Protein 6II6 (pdb70)

Structure (mmCIF, N/CA/C/O backbone):
data_6II6
#
_entry.id   6II6
#
_cell.length_a   53.293
_cell.length_b   117.523
_cell.length_c   186.348
_cell.angle_alpha   90.00
_cell.angle_beta   90.00
_cell.angle_gamma   90.00
#
_symmetry.space_group_name_H-M   'P 21 21 21'
#
loop_
_entity.id
_entity.type
_entity.pdbx_description
1 polymer 'Putative RTX-toxin'
2 polymer 'ADP-ribosylation factor 3'
3 non-polymer "GUANOSINE-5'-TRIPHOSPHATE"
4 non-polymer 'MAGNESIUM ION'
5 water water
#
loop_
_atom_site.group_PDB
_atom_site.id
_atom_site.type_symbol
_atom_site.label_atom_id
_atom_site.label_alt_id
_atom_site.label_comp_id
_atom_site.label_asym_id
_atom_site.label_entity_id
_atom_site.label_seq_id
_atom_site.pdbx_PDB_ins_code
_atom_site.Cartn_x
_atom_site.Cartn_y
_atom_site.Cartn_z
_atom_site.occupancy
_atom_site.B_iso_or_equiv
_atom_site.auth_seq_id
_atom_site.auth_comp_id
_atom_site.auth_asym_id
_atom_site.auth_atom_id
_atom_site.pdbx_PDB_model_num
ATOM 9 N N . GLY A 1 4 ? -9.148 1.301 -53.076 1.00 53.78 3219 GLY A N 1
ATOM 10 C CA . GLY A 1 4 ? -9.634 1.282 -54.463 1.00 45.83 3219 GLY A CA 1
ATOM 11 C C . GLY A 1 4 ? -8.549 0.894 -55.459 1.00 40.35 3219 GLY A C 1
ATOM 12 O O . GLY A 1 4 ? -8.770 0.025 -56.301 1.00 33.35 3219 GLY A O 1
ATOM 13 N N . LEU A 1 5 ? -7.368 1.499 -55.317 1.00 40.04 3220 LEU A N 1
ATOM 14 C CA . LEU A 1 5 ? -6.213 1.197 -56.178 1.00 41.35 3220 LEU A CA 1
ATOM 15 C C . LEU A 1 5 ? -5.820 -0.261 -56.133 1.00 38.52 3220 LEU A C 1
ATOM 16 O O . LEU A 1 5 ? -5.684 -0.880 -57.184 1.00 30.69 3220 LEU A O 1
ATOM 21 N N . GLU A 1 6 ? -5.706 -0.836 -54.936 1.00 38.94 3221 GLU A N 1
ATOM 22 C CA . GLU A 1 6 ? -5.313 -2.237 -54.822 1.00 44.16 3221 GLU A CA 1
ATOM 23 C C . GLU A 1 6 ? -6.344 -3.142 -55.490 1.00 41.46 3221 GLU A C 1
ATOM 24 O O . GLU A 1 6 ? -5.991 -4.088 -56.187 1.00 41.36 3221 GLU A O 1
ATOM 30 N N . LYS A 1 7 ? -7.622 -2.858 -55.272 1.00 37.45 3222 LYS A N 1
ATOM 31 C CA . LYS A 1 7 ? -8.679 -3.636 -55.929 1.00 38.59 3222 LYS A CA 1
ATOM 32 C C . LYS A 1 7 ? -8.634 -3.476 -57.443 1.00 31.67 3222 LYS A C 1
ATOM 33 O O . LYS A 1 7 ? -8.807 -4.442 -58.184 1.00 30.68 3222 LYS A O 1
ATOM 39 N N . ASP A 1 8 ? -8.469 -2.249 -57.903 1.00 27.72 3223 ASP A N 1
ATOM 40 C CA . ASP A 1 8 ? -8.449 -2.001 -59.348 1.00 31.12 3223 ASP A CA 1
ATOM 41 C C . ASP A 1 8 ? -7.221 -2.597 -60.022 1.00 31.19 3223 ASP A C 1
ATOM 42 O O . ASP A 1 8 ? -7.318 -3.158 -61.120 1.00 29.52 3223 ASP A O 1
ATOM 47 N N . PHE A 1 9 ? -6.085 -2.523 -59.327 1.00 29.26 3224 PHE A N 1
ATOM 48 C CA . PHE A 1 9 ? -4.832 -3.030 -59.865 1.00 33.94 3224 PHE A CA 1
ATOM 49 C C . PHE A 1 9 ? -4.814 -4.553 -59.912 1.00 33.13 3224 PHE A C 1
ATOM 50 O O . PHE A 1 9 ? -4.228 -5.132 -60.813 1.00 37.65 3224 PHE A O 1
ATOM 58 N N . LYS A 1 10 ? -5.587 -5.177 -59.033 1.00 34.53 3225 LYS A N 1
ATOM 59 C CA . LYS A 1 10 ? -5.787 -6.617 -59.037 1.00 34.44 3225 LYS A CA 1
ATOM 60 C C . LYS A 1 10 ? -6.802 -7.118 -60.081 1.00 37.70 3225 LYS A C 1
ATOM 61 O O . LYS A 1 10 ? -6.695 -8.247 -60.571 1.00 38.28 3225 LYS A O 1
ATOM 67 N N . ARG A 1 11 ? -7.834 -6.319 -60.333 1.00 31.84 3226 ARG A N 1
ATOM 68 C CA . ARG A 1 11 ? -8.781 -6.561 -61.424 1.00 34.63 3226 ARG A CA 1
ATOM 69 C C . ARG A 1 11 ? -8.023 -6.534 -62.765 1.00 30.95 3226 ARG A C 1
ATOM 70 O O . ARG A 1 11 ? -8.088 -7.474 -63.588 1.00 27.53 3226 ARG A O 1
ATOM 78 N N . TYR A 1 12 ? -7.250 -5.469 -62.935 1.00 27.64 3227 TYR A N 1
ATOM 79 C CA . TYR A 1 12 ? -6.379 -5.315 -64.082 1.00 27.88 3227 TYR A CA 1
ATOM 80 C C . TYR A 1 12 ? -5.457 -6.511 -64.234 1.00 27.88 3227 TYR A C 1
ATOM 81 O O . TYR A 1 12 ? -5.353 -7.072 -65.327 1.00 27.40 3227 TYR A O 1
ATOM 90 N N . GLY A 1 13 ? -4.812 -6.917 -63.149 1.00 29.21 3228 GLY A N 1
ATOM 91 C CA . GLY A 1 13 ? -3.897 -8.052 -63.188 1.00 32.56 3228 GLY A CA 1
ATOM 92 C C . GLY A 1 13 ? -4.568 -9.353 -63.607 1.00 34.93 3228 GLY A C 1
ATOM 93 O O . GLY A 1 13 ? -4.038 -10.087 -64.438 1.00 40.91 3228 GLY A O 1
ATOM 94 N N . ASP A 1 14 ? -5.756 -9.617 -63.075 1.00 36.21 3229 ASP A N 1
ATOM 95 C CA . ASP A 1 14 ? -6.520 -10.812 -63.471 1.00 39.94 3229 ASP A CA 1
ATOM 96 C C . ASP A 1 14 ? -6.824 -10.830 -64.957 1.00 36.80 3229 ASP A C 1
ATOM 97 O O . ASP A 1 14 ? -6.870 -11.888 -65.561 1.00 32.33 3229 ASP A O 1
ATOM 102 N N . ALA A 1 15 ? -7.080 -9.653 -65.526 1.00 39.22 3230 ALA A N 1
ATOM 103 C CA . ALA A 1 15 ? -7.451 -9.544 -66.923 1.00 39.03 3230 ALA A CA 1
ATOM 104 C C . ALA A 1 15 ? -6.265 -9.759 -67.883 1.00 42.11 3230 ALA A C 1
ATOM 105 O O . ALA A 1 15 ? -6.483 -10.032 -69.056 1.00 48.66 3230 ALA A O 1
ATOM 107 N N . LEU A 1 16 ? -5.030 -9.676 -67.378 1.00 43.25 3231 LEU A N 1
ATOM 108 C CA . LEU A 1 16 ? -3.824 -10.068 -68.142 1.00 43.88 3231 LEU A CA 1
ATOM 109 C C . LEU A 1 16 ? -3.455 -11.550 -68.127 1.00 51.94 3231 LEU A C 1
ATOM 110 O O . LEU A 1 16 ? -2.716 -11.992 -69.001 1.00 62.53 3231 LEU A O 1
ATOM 115 N N . LYS A 1 17 ? -3.835 -12.286 -67.084 1.00 60.50 3232 LYS A N 1
ATOM 116 C CA . LYS A 1 17 ? -3.626 -13.753 -67.051 1.00 64.03 3232 LYS A CA 1
ATOM 117 C C . LYS A 1 17 ? -5.056 -14.265 -66.972 1.00 59.00 3232 LYS A C 1
ATOM 118 O O . LYS A 1 17 ? -5.619 -14.379 -65.887 1.00 57.36 3232 LYS A O 1
ATOM 124 N N . PRO A 1 18 ? -5.658 -14.555 -68.137 1.00 60.66 3233 PRO A N 1
ATOM 125 C CA . PRO A 1 18 ? -7.070 -14.873 -68.169 1.00 66.06 3233 PRO A CA 1
ATOM 126 C C . PRO A 1 18 ? -7.332 -16.392 -68.248 1.00 65.36 3233 PRO A C 1
ATOM 127 O O . PRO A 1 18 ? -6.408 -17.163 -68.510 1.00 59.93 3233 PRO A O 1
ATOM 131 N N . ASP A 1 19 ? -8.598 -16.792 -68.099 1.00 78.72 3234 ASP A N 1
ATOM 132 C CA . ASP A 1 19 ? -8.981 -18.215 -67.927 1.00 81.07 3234 ASP A CA 1
ATOM 133 C C . ASP A 1 19 ? -9.038 -19.023 -69.233 1.00 77.72 3234 ASP A C 1
ATOM 134 O O . ASP A 1 19 ? -9.323 -20.220 -69.205 1.00 64.37 3234 ASP A O 1
ATOM 139 N N . THR A 1 20 ? -8.737 -18.376 -70.364 1.00 87.52 3235 THR A N 1
ATOM 140 C CA . THR A 1 20 ? -8.572 -19.052 -71.667 1.00 86.51 3235 THR A CA 1
ATOM 141 C C . THR A 1 20 ? -7.239 -19.850 -71.827 1.00 89.61 3235 THR A C 1
ATOM 142 O O . THR A 1 20 ? -6.958 -20.383 -72.909 1.00 91.72 3235 THR A O 1
ATOM 146 N N . SER A 1 21 ? -6.433 -19.929 -70.764 1.00 81.58 3236 SER A N 1
ATOM 147 C CA . SER A 1 21 ? -5.223 -20.760 -70.739 1.00 79.73 3236 SER A CA 1
ATOM 148 C C . SER A 1 21 ? -4.768 -20.963 -69.299 1.00 77.37 3236 SER A C 1
ATOM 149 O O . SER A 1 21 ? -3.657 -20.576 -68.924 1.00 76.13 3236 SER A O 1
ATOM 152 N N . VAL A 1 22 ? -5.615 -21.602 -68.505 1.00 85.26 3237 VAL A N 1
ATOM 153 C CA . VAL A 1 22 ? -5.535 -21.487 -67.051 1.00 100.49 3237 VAL A CA 1
ATOM 154 C C . VAL A 1 22 ? -4.111 -21.674 -66.443 1.00 101.16 3237 VAL A C 1
ATOM 155 O O . VAL A 1 22 ? -3.678 -20.817 -65.659 1.00 98.77 3237 VAL A O 1
ATOM 159 N N . PRO A 1 23 ? -3.449 -22.733 -66.833 1.00 91.11 3238 PRO A N 1
ATOM 160 C CA . PRO A 1 23 ? -2.167 -23.124 -66.263 1.00 88.87 3238 PRO A CA 1
ATOM 161 C C . PRO A 1 23 ? -1.077 -22.071 -66.261 1.00 84.20 3238 PRO A C 1
ATOM 162 O O . PRO A 1 23 ? -0.811 -21.490 -67.297 1.00 75.40 3238 PRO A O 1
ATOM 166 N N . GLY A 1 24 ? -0.402 -21.879 -65.124 1.00 75.38 3239 GLY A N 1
ATOM 167 C CA . GLY A 1 24 ? 0.675 -20.907 -65.080 1.00 70.02 3239 GLY A CA 1
ATOM 168 C C . GLY A 1 24 ? 1.853 -21.609 -65.736 1.00 73.53 3239 GLY A C 1
ATOM 169 O O . GLY A 1 24 ? 2.944 -21.707 -65.190 1.00 64.31 3239 GLY A O 1
ATOM 170 N N . LYS A 1 25 ? 1.556 -22.114 -66.937 1.00 73.35 3240 LYS A N 1
ATOM 171 C CA . LYS A 1 25 ? 2.447 -22.830 -67.834 1.00 66.63 3240 LYS A CA 1
ATOM 172 C C . LYS A 1 25 ? 2.370 -22.355 -69.285 1.00 52.28 3240 LYS A C 1
ATOM 173 O O . LYS A 1 25 ? 3.294 -22.538 -70.033 1.00 54.40 3240 LYS A O 1
ATOM 179 N N . SER A 1 26 ? 1.247 -21.774 -69.672 1.00 49.34 3241 SER A N 1
ATOM 180 C CA . SER A 1 26 ? 1.059 -21.104 -70.969 1.00 50.71 3241 SER A CA 1
ATOM 181 C C . SER A 1 26 ? 1.840 -19.775 -71.034 1.00 52.01 3241 SER A C 1
ATOM 182 O O . SER A 1 26 ? 2.037 -19.110 -70.008 1.00 49.59 3241 SER A O 1
ATOM 185 N N . LYS A 1 27 ? 2.241 -19.388 -72.243 1.00 52.56 3242 LYS A N 1
ATOM 186 C CA . LYS A 1 27 ? 2.966 -18.126 -72.485 1.00 52.04 3242 LYS A CA 1
ATOM 187 C C . LYS A 1 27 ? 2.195 -16.932 -71.919 1.00 47.11 3242 LYS A C 1
ATOM 188 O O . LYS A 1 27 ? 1.029 -16.717 -72.248 1.00 51.35 3242 LYS A O 1
ATOM 194 N N . ASP A 1 28 ? 2.846 -16.150 -71.076 1.00 38.96 3243 ASP A N 1
ATOM 195 C CA . ASP A 1 28 ? 2.201 -14.972 -70.555 1.00 34.74 3243 ASP A CA 1
ATOM 196 C C . ASP A 1 28 ? 2.207 -13.843 -71.616 1.00 29.16 3243 ASP A C 1
ATOM 197 O O . ASP A 1 28 ? 3.134 -13.716 -72.420 1.00 25.48 3243 ASP A O 1
ATOM 202 N N . ILE A 1 29 ? 1.104 -13.119 -71.705 1.00 25.76 3244 ILE A N 1
ATOM 203 C CA . ILE A 1 29 ? 0.917 -12.127 -72.776 1.00 28.60 3244 ILE A CA 1
ATOM 204 C C . ILE A 1 29 ? 1.966 -10.993 -72.751 1.00 25.80 3244 ILE A C 1
ATOM 205 O O . ILE A 1 29 ? 2.272 -10.405 -73.791 1.00 23.34 3244 ILE A O 1
ATOM 210 N N . ARG A 1 30 ? 2.538 -10.742 -71.572 1.00 25.81 3245 ARG A N 1
ATOM 211 C CA . ARG A 1 30 ? 3.550 -9.707 -71.373 1.00 27.00 3245 ARG A CA 1
ATOM 212 C C . ARG A 1 30 ? 4.873 -10.053 -72.052 1.00 28.30 3245 ARG A C 1
ATOM 213 O O . ARG A 1 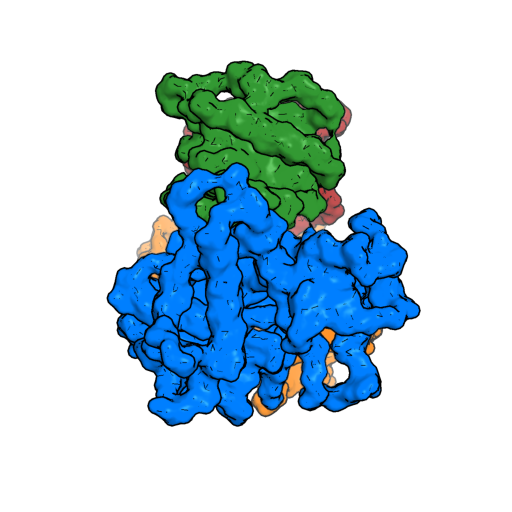30 ? 5.731 -9.199 -72.234 1.00 30.51 3245 ARG A O 1
ATOM 221 N N . THR A 1 31 ? 5.045 -11.299 -72.437 1.00 25.52 3246 THR A N 1
ATOM 222 C CA . THR A 1 31 ? 6.228 -11.687 -73.180 1.00 28.08 3246 THR A CA 1
ATOM 223 C C . THR A 1 31 ? 6.034 -11.530 -74.679 1.00 25.82 3246 THR A C 1
ATOM 224 O O . THR A 1 31 ? 6.986 -11.611 -75.428 1.00 28.05 3246 THR A O 1
ATOM 228 N N . THR A 1 32 ? 4.817 -11.319 -75.142 1.00 23.68 3247 THR A N 1
ATOM 229 C CA . THR A 1 32 ? 4.594 -11.395 -76.567 1.00 23.44 3247 THR A CA 1
ATOM 230 C C . THR A 1 32 ? 4.972 -10.126 -77.271 1.00 28.46 3247 THR A C 1
ATOM 231 O O . THR A 1 32 ? 4.856 -9.025 -76.722 1.00 26.80 3247 THR A O 1
ATOM 235 N N . LYS A 1 33 ? 5.419 -10.277 -78.508 1.00 27.15 3248 LYS A N 1
ATOM 236 C CA . LYS A 1 33 ? 5.893 -9.166 -79.271 1.00 28.48 3248 LYS A CA 1
ATOM 237 C C . LYS A 1 33 ? 4.780 -8.113 -79.441 1.00 23.88 3248 LYS A C 1
ATOM 238 O O . LYS A 1 33 ? 5.041 -6.925 -79.330 1.00 20.48 3248 LYS A O 1
ATOM 244 N N . ASP A 1 34 ? 3.543 -8.537 -79.645 1.00 22.50 3249 ASP A N 1
ATOM 245 C CA . ASP A 1 34 ? 2.461 -7.579 -79.839 1.00 22.81 3249 ASP A CA 1
ATOM 246 C C . ASP A 1 34 ? 2.177 -6.665 -78.635 1.00 19.01 3249 ASP A C 1
ATOM 247 O O . ASP A 1 34 ? 1.955 -5.469 -78.787 1.00 18.08 3249 ASP A O 1
ATOM 252 N N . PHE A 1 35 ? 2.119 -7.265 -77.456 1.00 19.66 3250 PHE A N 1
ATOM 253 C CA . PHE A 1 35 ? 1.889 -6.533 -76.215 1.00 17.06 3250 PHE A CA 1
ATOM 254 C C . PHE A 1 35 ? 3.015 -5.557 -75.983 1.00 15.49 3250 PHE A C 1
ATOM 255 O O . PHE A 1 35 ? 2.789 -4.395 -75.640 1.00 16.87 3250 PHE A O 1
ATOM 263 N N . LEU A 1 36 ? 4.237 -6.049 -76.135 1.00 15.95 3251 LEU A N 1
ATOM 264 C CA . LEU A 1 36 ? 5.425 -5.254 -75.969 1.00 18.10 3251 LEU A CA 1
ATOM 265 C C . LEU A 1 36 ? 5.538 -4.101 -76.962 1.00 18.43 3251 LEU A C 1
ATOM 266 O O . LEU A 1 36 ? 5.908 -3.034 -76.543 1.00 18.08 3251 LEU A O 1
ATOM 271 N N . ASN A 1 37 ? 5.115 -4.279 -78.221 1.00 18.56 3252 ASN A N 1
ATOM 272 C CA . ASN A 1 37 ? 4.958 -3.129 -79.159 1.00 20.49 3252 ASN A CA 1
ATOM 273 C C . ASN A 1 37 ? 3.901 -2.127 -78.678 1.00 19.20 3252 ASN A C 1
ATOM 274 O O . ASN A 1 37 ? 3.976 -0.916 -78.974 1.00 18.45 3252 ASN A O 1
ATOM 279 N N . GLY A 1 38 ? 2.894 -2.636 -77.975 1.00 16.24 3253 GLY A N 1
ATOM 280 C CA . GLY A 1 38 ? 1.806 -1.786 -77.498 1.00 16.19 3253 GLY A CA 1
ATOM 281 C C . GLY A 1 38 ? 2.214 -0.903 -76.345 1.00 14.78 3253 GLY A C 1
ATOM 282 O O . GLY A 1 38 ? 1.753 0.226 -76.216 1.00 14.08 3253 GLY A O 1
ATOM 283 N N . TYR A 1 39 ? 3.114 -1.427 -75.526 1.00 15.00 3254 TYR A N 1
ATOM 284 C CA . TYR A 1 39 ? 3.375 -0.889 -74.219 1.00 14.10 3254 TYR A CA 1
ATOM 285 C C . TYR A 1 39 ? 4.322 0.263 -74.381 1.00 14.74 3254 TYR A C 1
ATOM 286 O O . TYR A 1 39 ? 5.525 0.077 -74.471 1.00 16.10 3254 TYR A O 1
ATOM 295 N N . LYS A 1 40 ? 3.763 1.466 -74.504 1.00 14.79 3255 LYS A N 1
ATOM 296 C CA . LYS A 1 40 ? 4.551 2.663 -74.578 1.00 15.53 3255 LYS A CA 1
ATOM 297 C C . LYS A 1 40 ? 3.646 3.875 -74.411 1.00 15.06 3255 LYS A C 1
ATOM 298 O O . LYS A 1 40 ? 2.410 3.796 -74.590 1.00 14.37 3255 LYS A O 1
ATOM 304 N N . ASN A 1 41 ? 4.267 4.990 -74.080 1.00 14.34 3256 ASN A N 1
ATOM 305 C CA . ASN A 1 41 ? 3.566 6.264 -73.930 1.00 17.07 3256 ASN A CA 1
ATOM 306 C C . ASN A 1 41 ? 2.932 6.738 -75.228 1.00 18.73 3256 ASN A C 1
ATOM 307 O O . ASN A 1 41 ? 3.342 6.336 -76.318 1.00 17.46 3256 ASN A O 1
ATOM 312 N N . ASP A 1 42 ? 1.829 7.479 -75.083 1.00 20.58 3257 ASP A N 1
ATOM 313 C CA . ASP A 1 42 ? 1.208 8.187 -76.182 1.00 23.25 3257 ASP A CA 1
ATOM 314 C C . ASP A 1 42 ? 0.750 7.271 -77.279 1.00 19.90 3257 ASP A C 1
ATOM 315 O O . ASP A 1 42 ? 0.716 7.653 -78.452 1.00 21.79 3257 ASP A O 1
ATOM 320 N N . HIS A 1 43 ? 0.360 6.069 -76.900 1.00 18.62 3258 HIS A N 1
ATOM 321 C CA . HIS A 1 43 ? -0.021 5.035 -77.874 1.00 17.30 3258 HIS A CA 1
ATOM 322 C C . HIS A 1 43 ? -1.502 4.643 -77.763 1.00 16.90 3258 HIS A C 1
ATOM 323 O O . HIS A 1 43 ? -2.103 4.301 -78.760 1.00 14.89 3258 HIS A O 1
ATOM 330 N N . ALA A 1 44 ? -2.053 4.603 -76.558 1.00 16.16 3259 ALA A N 1
ATOM 331 C CA . ALA A 1 44 ? -3.466 4.318 -76.367 1.00 16.74 3259 ALA A CA 1
ATOM 332 C C . ALA A 1 44 ? -4.340 5.359 -77.096 1.00 18.03 3259 ALA A C 1
ATOM 333 O O . ALA A 1 44 ? -5.339 4.998 -77.699 1.00 16.63 3259 ALA A O 1
ATOM 335 N N . LYS A 1 45 ? -3.933 6.620 -77.117 1.00 19.77 3260 LYS A N 1
ATOM 336 C CA . LYS A 1 45 ? -4.735 7.630 -77.793 1.00 21.95 3260 LYS A CA 1
ATOM 337 C C . LYS A 1 45 ? -4.799 7.393 -79.305 1.00 23.17 3260 LYS A C 1
ATOM 338 O O . LYS A 1 45 ? -5.649 7.952 -79.957 1.00 21.68 3260 LYS A O 1
ATOM 344 N N . GLU A 1 46 ? -3.842 6.646 -79.862 1.00 21.31 3261 GLU A N 1
ATOM 345 C CA . GLU A 1 46 ? -3.829 6.333 -81.306 1.00 20.37 3261 GLU A CA 1
ATOM 346 C C . GLU A 1 46 ? -4.595 5.069 -81.656 1.00 18.90 3261 GLU A C 1
ATOM 347 O O . GLU A 1 46 ? -5.066 4.945 -82.791 1.00 17.44 3261 GLU A O 1
ATOM 353 N N . ILE A 1 47 ? -4.661 4.102 -80.736 1.00 14.24 3262 ILE A N 1
ATOM 354 C CA . ILE A 1 47 ? -5.192 2.785 -81.108 1.00 15.51 3262 ILE A CA 1
ATOM 355 C C . ILE A 1 47 ? -6.340 2.204 -80.276 1.00 17.97 3262 ILE A C 1
ATOM 356 O O . ILE A 1 47 ? -6.780 1.089 -80.530 1.00 20.78 3262 ILE A O 1
ATOM 361 N N . VAL A 1 48 ? -6.779 2.900 -79.234 1.00 20.69 3263 VAL A N 1
ATOM 362 C CA . VAL A 1 48 ? -7.773 2.338 -78.310 1.00 20.54 3263 VAL A CA 1
ATOM 363 C C . VAL A 1 48 ? -8.976 3.245 -78.280 1.00 21.47 3263 VAL A C 1
ATOM 364 O O . VAL A 1 48 ? -8.915 4.322 -77.702 1.00 20.39 3263 VAL A O 1
ATOM 368 N N . ASP A 1 49 ? -10.041 2.810 -78.939 1.00 25.17 3264 ASP A N 1
ATOM 369 C CA . ASP A 1 49 ? -11.345 3.486 -78.918 1.00 29.28 3264 ASP A CA 1
ATOM 370 C C . ASP A 1 49 ? -11.873 3.690 -77.521 1.00 26.96 3264 ASP A C 1
ATOM 371 O O . ASP A 1 49 ? -11.985 2.755 -76.723 1.00 27.25 3264 ASP A O 1
ATOM 376 N N . GLY A 1 50 ? -12.230 4.921 -77.231 1.00 27.75 3265 GLY A N 1
ATOM 377 C CA . GLY A 1 50 ? -12.813 5.252 -75.945 1.00 30.59 3265 GLY A CA 1
ATOM 378 C C . GLY A 1 50 ? -11.789 5.712 -74.935 1.00 28.17 3265 GLY A C 1
ATOM 379 O O . GLY A 1 50 ? -12.163 6.243 -73.896 1.00 27.48 3265 GLY A O 1
ATOM 380 N N . PHE A 1 51 ? -10.499 5.554 -75.246 1.00 26.64 3266 PHE A N 1
ATOM 381 C CA . PHE A 1 51 ? -9.457 6.088 -74.366 1.00 27.84 3266 PHE A CA 1
ATOM 382 C C . PHE A 1 51 ? -9.463 7.601 -74.329 1.00 29.00 3266 PHE A C 1
ATOM 383 O O . PHE A 1 51 ? -9.555 8.238 -75.363 1.00 30.38 3266 PHE A O 1
ATOM 391 N N . ARG A 1 52 ? -9.309 8.155 -73.125 1.00 27.10 3267 ARG A N 1
ATOM 392 C CA . ARG A 1 52 ? -9.089 9.583 -72.928 1.00 28.48 3267 ARG A CA 1
ATOM 393 C C . ARG A 1 52 ? -8.008 9.758 -71.870 1.00 26.74 3267 ARG A C 1
ATOM 394 O O . ARG A 1 52 ? -8.020 9.059 -70.855 1.00 25.21 3267 ARG A O 1
ATOM 402 N N . SER A 1 53 ? -7.136 10.741 -72.049 1.00 26.52 3268 SER A N 1
ATOM 403 C CA . SER A 1 53 ? -5.963 10.855 -71.198 1.00 29.03 3268 SER A CA 1
ATOM 404 C C . SER A 1 53 ? -6.287 11.390 -69.811 1.00 29.93 3268 SER A C 1
ATOM 405 O O . SER A 1 53 ? -5.480 11.273 -68.913 1.00 27.27 3268 SER A O 1
ATOM 408 N N . ASP A 1 54 ? -7.457 11.993 -69.647 1.00 31.83 3269 ASP A N 1
ATOM 409 C CA . ASP A 1 54 ? -7.897 12.465 -68.340 1.00 32.44 3269 ASP A CA 1
ATOM 410 C C . ASP A 1 54 ? -8.543 11.365 -67.491 1.00 29.79 3269 ASP A C 1
ATOM 411 O O . ASP A 1 54 ? -8.969 11.624 -66.393 1.00 28.91 3269 ASP A O 1
ATOM 424 N N . SER A 1 56 ? -9.164 8.387 -64.931 1.00 30.35 3271 SER A N 1
ATOM 425 C CA . SER A 1 56 ? -8.584 7.812 -63.724 1.00 28.38 3271 SER A CA 1
ATOM 426 C C . SER A 1 56 ? -8.121 6.383 -63.967 1.00 25.50 3271 SER A C 1
ATOM 427 O O . SER A 1 56 ? -8.504 5.724 -64.941 1.00 26.61 3271 SER A O 1
ATOM 430 N N . ILE A 1 57 ? -7.421 5.849 -62.986 1.00 22.42 3272 ILE A N 1
ATOM 431 C CA . ILE A 1 57 ? -7.006 4.463 -63.027 1.00 21.86 3272 ILE A CA 1
ATOM 432 C C . ILE A 1 57 ? -8.207 3.568 -63.183 1.00 21.45 3272 ILE A C 1
ATOM 433 O O . ILE A 1 57 ? -8.256 2.729 -64.084 1.00 20.34 3272 ILE A O 1
ATOM 438 N N . LYS A 1 58 ? -9.182 3.752 -62.292 1.00 22.13 3273 LYS A N 1
ATOM 439 C CA . LYS A 1 58 ? -10.416 2.945 -62.299 1.00 22.13 3273 LYS A CA 1
ATOM 440 C C . LYS A 1 58 ? -11.137 2.983 -63.665 1.00 20.54 3273 LYS A C 1
ATOM 441 O O . LYS A 1 58 ? -11.606 1.967 -64.154 1.00 21.10 3273 LYS A O 1
ATOM 447 N N . GLN A 1 59 ? -11.264 4.158 -64.258 1.00 20.24 3274 GLN A N 1
ATOM 448 C CA . GLN A 1 59 ? -11.838 4.261 -65.591 1.00 23.98 3274 GLN A CA 1
ATOM 449 C C . GLN A 1 59 ? -11.018 3.507 -66.660 1.00 24.28 3274 GLN A C 1
ATOM 450 O O . GLN A 1 59 ? -11.576 2.853 -67.548 1.00 21.32 3274 GLN A O 1
ATOM 456 N N . LEU A 1 60 ? -9.692 3.592 -66.566 1.00 23.08 3275 LEU A N 1
ATOM 457 C CA . LEU A 1 60 ? -8.825 2.844 -67.479 1.00 21.87 3275 LEU A CA 1
ATOM 458 C C . LEU A 1 60 ? -8.977 1.354 -67.310 1.00 20.35 3275 LEU A C 1
ATOM 459 O O . LEU A 1 60 ? -9.081 0.629 -68.313 1.00 17.15 3275 LEU A O 1
ATOM 464 N N . VAL A 1 61 ? -9.042 0.898 -66.054 1.00 20.91 3276 VAL A N 1
ATOM 465 C CA . VAL A 1 61 ? -9.237 -0.530 -65.779 1.00 21.71 3276 VAL A CA 1
ATOM 466 C C . VAL A 1 61 ? -10.651 -0.973 -66.224 1.00 25.26 3276 VAL A C 1
ATOM 467 O O . VAL A 1 61 ? -10.834 -2.100 -66.703 1.00 23.49 3276 VAL A O 1
ATOM 471 N N . ASP A 1 62 ? -11.644 -0.088 -66.085 1.00 26.08 3277 ASP A N 1
ATOM 472 C CA . ASP A 1 62 ? -12.989 -0.387 -66.624 1.00 26.95 3277 ASP A CA 1
ATOM 473 C C . ASP A 1 62 ? -12.883 -0.576 -68.154 1.00 26.49 3277 ASP A C 1
ATOM 474 O O . ASP A 1 62 ? -13.355 -1.588 -68.710 1.00 24.14 3277 ASP A O 1
ATOM 479 N N . LEU A 1 63 ? -12.248 0.394 -68.815 1.00 23.36 3278 LEU A N 1
ATOM 480 C CA . LEU A 1 63 ? -12.033 0.321 -70.263 1.00 24.99 3278 LEU A CA 1
ATOM 481 C C . LEU A 1 63 ? -11.344 -0.968 -70.651 1.00 22.59 3278 LEU A C 1
ATOM 482 O O . LEU A 1 63 ? -11.761 -1.639 -71.611 1.00 22.97 3278 LEU A O 1
ATOM 487 N N . PHE A 1 64 ? -10.298 -1.329 -69.912 1.00 21.20 3279 PHE A N 1
ATOM 488 C CA . PHE A 1 64 ? -9.583 -2.568 -70.166 1.00 22.80 3279 PHE A CA 1
ATOM 489 C C . PHE A 1 64 ? -10.512 -3.784 -70.091 1.00 25.84 3279 PHE A C 1
ATOM 490 O O . PHE A 1 64 ? -10.520 -4.597 -70.995 1.00 25.72 3279 PHE A O 1
ATOM 498 N N . VAL A 1 65 ? -11.223 -3.954 -68.977 1.00 25.10 3280 VAL A N 1
ATOM 499 C CA . VAL A 1 65 ? -11.921 -5.221 -68.733 1.00 28.88 3280 VAL A CA 1
ATOM 500 C C . VAL A 1 65 ? -13.232 -5.334 -69.487 1.00 25.45 3280 VAL A C 1
ATOM 501 O O . VAL A 1 65 ? -13.673 -6.410 -69.717 1.00 29.09 3280 VAL A O 1
ATOM 505 N N . LYS A 1 66 ? -13.835 -4.217 -69.870 1.00 29.50 3281 LYS A N 1
ATOM 506 C CA . LYS A 1 66 ? -15.116 -4.230 -70.580 1.00 30.14 3281 LYS A CA 1
ATOM 507 C C . LYS A 1 66 ? -14.950 -4.503 -72.073 1.00 36.26 3281 LYS A C 1
ATOM 508 O O . LYS A 1 66 ? -15.914 -4.871 -72.742 1.00 31.73 3281 LYS A O 1
ATOM 514 N N . GLY A 1 67 ? -13.734 -4.320 -72.600 1.00 34.06 3282 GLY A N 1
ATOM 515 C CA . GLY A 1 67 ? -13.538 -4.234 -74.047 1.00 30.33 3282 GLY A CA 1
ATOM 516 C C . GLY A 1 67 ? -13.171 -5.539 -74.706 1.00 29.39 3282 GLY A C 1
ATOM 517 O O . GLY A 1 67 ? -12.919 -6.533 -74.048 1.00 28.77 3282 GLY A O 1
ATOM 518 N N . SER A 1 68 ? -13.036 -5.493 -76.022 1.00 30.94 3283 SER A N 1
ATOM 519 C CA . SER A 1 68 ? -12.485 -6.601 -76.782 1.00 34.67 3283 SER A CA 1
ATOM 520 C C . SER A 1 68 ? -11.183 -6.142 -77.469 1.00 30.40 3283 SER A C 1
ATOM 521 O O . SER A 1 68 ? -11.229 -5.426 -78.473 1.00 25.28 3283 SER A O 1
ATOM 524 N N . TRP A 1 69 ? -10.028 -6.492 -76.893 1.00 27.59 3284 TRP A N 1
ATOM 525 C CA . TRP A 1 69 ? -8.761 -5.830 -77.269 1.00 25.20 3284 TRP A CA 1
ATOM 526 C C . TRP A 1 69 ? -7.746 -6.827 -77.825 1.00 23.31 3284 TRP A C 1
ATOM 527 O O . TRP A 1 69 ? -7.584 -7.935 -77.301 1.00 22.48 3284 TRP A O 1
ATOM 538 N N . SER A 1 70 ? -7.002 -6.394 -78.848 1.00 21.11 3285 SER A N 1
ATOM 539 C CA . SER A 1 70 ? -5.808 -7.126 -79.292 1.00 19.80 3285 SER A CA 1
ATOM 540 C C . SER A 1 70 ? -4.741 -7.071 -78.211 1.00 19.14 3285 SER A C 1
ATOM 541 O O . SER A 1 70 ? -4.803 -6.238 -77.333 1.00 17.88 3285 SER A O 1
ATOM 544 N N . ALA A 1 71 ? -3.751 -7.950 -78.296 1.00 20.48 3286 ALA A N 1
ATOM 545 C CA . ALA A 1 71 ? -2.572 -7.862 -77.455 1.00 20.56 3286 ALA A CA 1
ATOM 546 C C . ALA A 1 71 ? -1.869 -6.474 -77.485 1.00 19.42 3286 ALA A C 1
ATOM 547 O O . ALA A 1 71 ? -1.454 -5.973 -76.446 1.00 19.51 3286 ALA A O 1
ATOM 549 N N . GLU A 1 72 ? -1.770 -5.856 -78.653 1.00 17.95 3287 GLU A N 1
ATOM 550 C CA . GLU A 1 72 ? -1.189 -4.522 -78.761 1.00 17.44 3287 GLU A CA 1
ATOM 551 C C . GLU A 1 72 ? -2.010 -3.457 -78.049 1.00 17.01 3287 GLU A C 1
ATOM 552 O O . GLU A 1 72 ? -1.456 -2.625 -77.332 1.00 16.10 3287 GLU A O 1
ATOM 558 N N . GLN A 1 73 ? -3.322 -3.464 -78.255 1.00 15.99 3288 GLN A N 1
ATOM 559 C CA . GLN A 1 73 ? -4.192 -2.577 -77.515 1.00 14.79 3288 GLN A CA 1
ATOM 560 C C . GLN A 1 73 ? -4.112 -2.821 -76.003 1.00 15.88 3288 GLN A C 1
ATOM 561 O O . GLN A 1 73 ? -4.059 -1.864 -75.217 1.00 15.58 3288 GLN A O 1
ATOM 567 N N . LYS A 1 74 ? -4.035 -4.076 -75.590 1.00 14.09 3289 LYS A N 1
ATOM 568 C CA . LYS A 1 74 ? -3.834 -4.358 -74.177 1.00 17.32 3289 LYS A CA 1
ATOM 569 C C . LYS A 1 74 ? -2.502 -3.774 -73.624 1.00 17.29 3289 LYS A C 1
ATOM 570 O O . LYS A 1 74 ? -2.421 -3.364 -72.459 1.00 17.88 3289 LYS A O 1
ATOM 576 N N . GLY A 1 75 ? -1.453 -3.781 -74.445 1.00 15.89 3290 GLY A N 1
ATOM 577 C CA . GLY A 1 75 ? -0.149 -3.253 -74.032 1.00 14.89 3290 GLY A CA 1
ATOM 578 C C . GLY A 1 75 ? -0.218 -1.768 -73.852 1.00 13.86 3290 GLY A C 1
ATOM 579 O O . GLY A 1 75 ? 0.376 -1.237 -72.902 1.00 11.48 3290 GLY A O 1
ATOM 580 N N . ALA A 1 76 ? -0.924 -1.086 -74.764 1.00 12.40 3291 ALA A N 1
ATOM 581 C CA . ALA A 1 76 ? -1.029 0.375 -74.673 1.00 14.36 3291 ALA A CA 1
ATOM 582 C C . ALA A 1 76 ? -1.794 0.774 -73.409 1.00 15.86 3291 ALA A C 1
ATOM 583 O O . ALA A 1 76 ? -1.345 1.626 -72.627 1.00 13.70 3291 ALA A O 1
ATOM 585 N N . LEU A 1 77 ? -2.904 0.098 -73.156 1.00 17.54 3292 LEU A N 1
ATOM 586 C CA . LEU A 1 77 ? -3.660 0.341 -71.924 1.00 17.38 3292 LEU A CA 1
ATOM 587 C C . LEU A 1 77 ? -2.887 -0.033 -70.672 1.00 14.52 3292 LEU A C 1
ATOM 588 O O . LEU A 1 77 ? -2.947 0.677 -69.691 1.00 15.63 3292 LEU A O 1
ATOM 593 N N . ALA A 1 78 ? -2.203 -1.169 -70.682 1.00 14.20 3293 ALA A N 1
ATOM 594 C CA . ALA A 1 78 ? -1.321 -1.520 -69.586 1.00 15.28 3293 ALA A CA 1
ATOM 595 C C . ALA A 1 78 ? -0.291 -0.426 -69.277 1.00 13.34 3293 ALA A C 1
ATOM 596 O O . ALA A 1 78 ? -0.003 -0.178 -68.124 1.00 13.89 3293 ALA A O 1
ATOM 598 N N . TRP A 1 79 ? 0.273 0.193 -70.301 1.00 13.47 3294 TRP A N 1
ATOM 599 C CA . TRP A 1 79 ? 1.239 1.293 -70.105 1.00 14.50 3294 TRP A CA 1
ATOM 600 C C . TRP A 1 79 ? 0.547 2.451 -69.393 1.00 14.09 3294 TRP A C 1
ATOM 601 O O . TRP A 1 79 ? 1.072 3.015 -68.448 1.00 15.05 3294 TRP A O 1
ATOM 612 N N . GLU A 1 80 ? -0.654 2.782 -69.818 1.00 14.11 3295 GLU A N 1
ATOM 613 C CA . GLU A 1 80 ? -1.386 3.902 -69.210 1.00 14.29 3295 GLU A CA 1
ATOM 614 C C . GLU A 1 80 ? -1.825 3.633 -67.761 1.00 13.08 3295 GLU A C 1
ATOM 615 O O . GLU A 1 80 ? -1.741 4.498 -66.902 1.00 14.39 3295 GLU A O 1
ATOM 621 N N . ILE A 1 81 ? -2.212 2.405 -67.473 1.00 15.41 3296 ILE A N 1
ATOM 622 C CA . ILE A 1 81 ? -2.646 2.024 -66.144 1.00 14.93 3296 ILE A CA 1
ATOM 623 C C . ILE A 1 81 ? -1.431 1.977 -65.229 1.00 16.17 3296 ILE A C 1
ATOM 624 O O . ILE A 1 81 ? -1.448 2.548 -64.131 1.00 13.36 3296 ILE A O 1
ATOM 629 N N . GLU A 1 82 ? -0.383 1.292 -65.677 1.00 15.19 3297 GLU A N 1
ATOM 630 C CA . GLU A 1 82 ? 0.823 1.164 -64.862 1.00 15.31 3297 GLU A CA 1
ATOM 631 C C . GLU A 1 82 ? 1.555 2.470 -64.570 1.00 16.01 3297 GLU A C 1
ATOM 632 O O . GLU A 1 82 ? 1.945 2.709 -63.427 1.00 17.85 3297 GLU A O 1
ATOM 638 N N . SER A 1 83 ? 1.699 3.313 -65.580 1.00 16.38 3298 SER A N 1
ATOM 639 C CA . SER A 1 83 ? 2.157 4.687 -65.442 1.00 17.44 3298 SER A CA 1
ATOM 640 C C . SER A 1 83 ? 1.465 5.456 -64.303 1.00 18.14 3298 SER A C 1
ATOM 641 O O . SER A 1 83 ? 2.114 6.067 -63.436 1.00 15.87 3298 SER A O 1
ATOM 644 N N . ARG A 1 84 ? 0.143 5.472 -64.330 1.00 16.16 3299 ARG A N 1
ATOM 645 C CA . ARG A 1 84 ? -0.593 6.145 -63.280 1.00 17.02 3299 ARG A CA 1
ATOM 646 C C . ARG A 1 84 ? -0.471 5.464 -61.938 1.00 16.95 3299 ARG A C 1
ATOM 647 O O . ARG A 1 84 ? -0.446 6.120 -60.904 1.00 19.44 3299 ARG A O 1
ATOM 655 N N . ALA A 1 85 ? -0.460 4.143 -61.920 1.00 17.20 3300 ALA A N 1
ATOM 656 C CA . ALA A 1 85 ? -0.358 3.448 -60.655 1.00 18.34 3300 ALA A CA 1
ATOM 657 C C . ALA A 1 85 ? 0.990 3.743 -59.989 1.00 17.72 3300 ALA A C 1
ATOM 658 O O . ALA A 1 85 ? 1.072 4.019 -58.790 1.00 17.03 3300 ALA A O 1
ATOM 660 N N . LEU A 1 86 ? 2.052 3.691 -60.777 1.00 19.99 3301 LEU A N 1
ATOM 661 C CA . LEU A 1 86 ? 3.396 3.994 -60.282 1.00 20.79 3301 LEU A CA 1
ATOM 662 C C . LEU A 1 86 ? 3.520 5.467 -59.853 1.00 22.27 3301 LEU A C 1
ATOM 663 O O . LEU A 1 86 ? 4.138 5.792 -58.844 1.00 23.21 3301 LEU A O 1
ATOM 668 N N . LYS A 1 87 ? 2.878 6.345 -60.583 1.00 22.48 3302 LYS A N 1
ATOM 669 C CA . LYS A 1 87 ? 2.852 7.732 -60.217 1.00 27.57 3302 LYS A CA 1
ATOM 670 C C . LYS A 1 87 ? 2.236 7.915 -58.812 1.00 30.24 3302 LYS A C 1
ATOM 671 O O . LYS A 1 87 ? 2.702 8.727 -58.026 1.00 24.42 3302 LYS A O 1
ATOM 677 N N . VAL A 1 88 ? 1.210 7.143 -58.491 1.00 29.20 3303 VAL A N 1
ATOM 678 C CA . VAL A 1 88 ? 0.545 7.252 -57.190 1.00 30.36 3303 VAL A CA 1
ATOM 679 C C . VAL A 1 88 ? 1.335 6.645 -56.025 1.00 26.62 3303 VAL A C 1
ATOM 680 O O . VAL A 1 88 ? 1.186 7.092 -54.885 1.00 28.34 3303 VAL A O 1
ATOM 684 N N . THR A 1 89 ? 2.151 5.635 -56.304 1.00 23.36 3304 THR A N 1
ATOM 685 C CA . THR A 1 89 ? 2.764 4.821 -55.256 1.00 24.54 3304 THR A CA 1
ATOM 686 C C . THR A 1 89 ? 4.287 4.965 -55.068 1.00 22.92 3304 THR A C 1
ATOM 687 O O . THR A 1 89 ? 4.819 4.682 -53.987 1.00 20.39 3304 THR A O 1
ATOM 691 N N . PHE A 1 90 ? 5.016 5.307 -56.119 1.00 23.42 3305 PHE A N 1
ATOM 692 C CA . PHE A 1 90 ? 6.465 5.089 -56.050 1.00 23.12 3305 PHE A CA 1
ATOM 693 C C . PHE A 1 90 ? 7.127 6.034 -55.021 1.00 20.94 3305 PHE A C 1
ATOM 694 O O . PHE A 1 90 ? 7.964 5.577 -54.254 1.00 20.55 3305 PHE A O 1
ATOM 702 N N . GLN A 1 91 ? 6.682 7.294 -54.915 1.00 18.98 3306 GLN A N 1
ATOM 703 C CA . GLN A 1 91 ? 7.231 8.202 -53.889 1.00 18.97 3306 GLN A CA 1
ATOM 704 C C . GLN A 1 91 ? 6.947 7.759 -52.454 1.00 16.91 3306 GLN A C 1
ATOM 705 O O . GLN A 1 91 ? 7.832 7.825 -51.613 1.00 15.80 3306 GLN A O 1
ATOM 711 N N . ASN A 1 92 ? 5.737 7.245 -52.194 1.00 17.92 3307 ASN A N 1
ATOM 712 C CA . ASN A 1 92 ? 5.387 6.655 -50.886 1.00 17.28 3307 ASN A CA 1
ATOM 713 C C . ASN A 1 92 ? 6.344 5.540 -50.532 1.00 16.03 3307 ASN A C 1
ATOM 714 O O . ASN A 1 92 ? 6.859 5.476 -49.415 1.00 14.00 3307 ASN A O 1
ATOM 719 N N . LYS A 1 93 ? 6.525 4.615 -51.471 1.00 15.73 3308 LYS A N 1
ATOM 720 C CA . LYS A 1 93 ? 7.390 3.471 -51.258 1.00 17.22 3308 LYS A CA 1
ATOM 721 C C . LYS A 1 93 ? 8.863 3.866 -51.002 1.00 17.65 3308 LYS A C 1
ATOM 722 O O . LYS A 1 93 ? 9.472 3.384 -50.051 1.00 16.56 3308 LYS A O 1
ATOM 728 N N . SER A 1 94 ? 9.403 4.744 -51.850 1.00 16.72 3309 SER A N 1
ATOM 729 C CA . SER A 1 94 ? 10.774 5.256 -51.698 1.00 18.45 3309 SER A CA 1
ATOM 730 C C . SER A 1 94 ? 10.977 5.928 -50.350 1.00 16.80 3309 SER A C 1
ATOM 731 O O . SER A 1 94 ? 11.982 5.729 -49.710 1.00 18.30 3309 SER A O 1
ATOM 734 N N . GLU A 1 95 ? 10.005 6.716 -49.921 1.00 16.81 3310 GLU A N 1
ATOM 735 C CA . GLU A 1 95 ? 10.098 7.372 -48.621 1.00 19.56 3310 GLU A CA 1
ATOM 736 C C . GLU A 1 95 ? 10.247 6.332 -47.518 1.00 17.33 3310 GLU A C 1
ATOM 737 O O . GLU A 1 95 ? 11.032 6.490 -46.596 1.00 16.79 3310 GLU A O 1
ATOM 743 N N . LYS A 1 96 ? 9.513 5.249 -47.668 1.00 20.06 3311 LYS A N 1
ATOM 744 C CA . LYS A 1 96 ? 9.482 4.188 -46.677 1.00 23.18 3311 LYS A CA 1
ATOM 745 C C . LYS A 1 96 ? 10.835 3.492 -46.616 1.00 19.04 3311 LYS A C 1
ATOM 746 O O . LYS A 1 96 ? 11.343 3.234 -45.543 1.00 14.75 3311 LYS A O 1
ATOM 752 N N . TYR A 1 97 ? 11.421 3.194 -47.779 1.00 18.54 3312 TYR A N 1
ATOM 753 C CA . TYR A 1 97 ? 12.723 2.514 -47.819 1.00 18.45 3312 TYR A CA 1
ATOM 754 C C . TYR A 1 97 ? 13.800 3.432 -47.246 1.00 16.07 3312 TYR A C 1
ATOM 755 O O . TYR A 1 97 ? 14.610 3.025 -46.450 1.00 14.59 3312 TYR A O 1
ATOM 764 N N . ASN A 1 98 ? 13.762 4.691 -47.628 1.00 17.15 3313 ASN A N 1
ATOM 765 C CA . ASN A 1 98 ? 14.721 5.640 -47.119 1.00 16.61 3313 ASN A CA 1
ATOM 766 C C . ASN A 1 98 ? 14.643 5.825 -45.594 1.00 16.73 3313 ASN A C 1
ATOM 767 O O . ASN A 1 98 ? 15.676 5.975 -44.932 1.00 15.13 3313 ASN A O 1
ATOM 772 N N . ARG A 1 99 ? 13.427 5.871 -45.041 1.00 17.31 3314 ARG A N 1
ATOM 773 C CA . ARG A 1 99 ? 13.280 5.996 -43.595 1.00 17.93 3314 ARG A CA 1
ATOM 774 C C . ARG A 1 99 ? 13.911 4.841 -42.817 1.00 16.10 3314 ARG A C 1
ATOM 775 O O . ARG A 1 99 ? 14.593 5.068 -41.804 1.00 16.55 3314 ARG A O 1
ATOM 783 N N . LEU A 1 100 ? 13.816 3.641 -43.363 1.00 15.08 3315 LEU A N 1
ATOM 784 C CA . LEU A 1 100 ? 14.405 2.492 -42.699 1.00 15.18 3315 LEU A CA 1
ATOM 785 C C . LEU A 1 100 ? 15.924 2.568 -42.773 1.00 14.34 3315 LEU A C 1
ATOM 786 O O . LEU A 1 100 ? 16.574 2.376 -41.769 1.00 13.70 3315 LEU A O 1
ATOM 791 N N . PHE A 1 101 ? 16.468 2.848 -43.967 1.00 13.91 3316 PHE A N 1
ATOM 792 C CA . PHE A 1 101 ? 17.907 3.102 -44.145 1.00 13.04 3316 PHE A CA 1
ATOM 793 C C . PHE A 1 101 ? 18.444 4.153 -43.196 1.00 13.37 3316 PHE A C 1
ATOM 794 O O . PHE A 1 101 ? 19.470 3.932 -42.510 1.00 13.34 3316 PHE A O 1
ATOM 802 N N . ARG A 1 102 ? 17.769 5.288 -43.121 1.00 13.78 3317 ARG A N 1
ATOM 803 C CA . ARG A 1 102 ? 18.345 6.413 -42.393 1.00 16.00 3317 ARG A CA 1
ATOM 804 C C . ARG A 1 102 ? 18.291 6.155 -40.888 1.00 17.48 3317 ARG A C 1
ATOM 805 O O . ARG A 1 102 ? 19.201 6.533 -40.137 1.00 18.43 3317 ARG A O 1
ATOM 813 N N . GLU A 1 103 ? 17.220 5.529 -40.453 1.00 18.72 3318 GLU A N 1
ATOM 814 C CA . GLU A 1 103 ? 17.087 5.142 -39.056 1.00 22.38 3318 GLU A CA 1
ATOM 815 C C . GLU A 1 103 ? 18.204 4.226 -38.611 1.00 20.23 3318 GLU A C 1
ATOM 816 O O . GLU A 1 103 ? 18.736 4.398 -37.521 1.00 20.33 3318 GLU A O 1
ATOM 822 N N . ILE A 1 104 ? 18.517 3.215 -39.409 1.00 19.13 3319 ILE A N 1
ATOM 823 C CA . ILE A 1 104 ? 19.618 2.284 -39.052 1.00 20.18 3319 ILE A CA 1
ATOM 824 C C . ILE A 1 104 ? 20.961 2.961 -39.142 1.00 20.82 3319 ILE A C 1
ATOM 825 O O . ILE A 1 104 ? 21.759 2.845 -38.229 1.00 20.39 3319 ILE A O 1
ATOM 830 N N . ALA A 1 105 ? 21.218 3.659 -40.252 1.00 21.74 3320 ALA A N 1
ATOM 831 C CA . ALA A 1 105 ? 22.480 4.385 -40.438 1.00 19.02 3320 ALA A CA 1
ATOM 832 C C . ALA A 1 105 ? 22.739 5.386 -39.306 1.00 21.51 3320 ALA A C 1
ATOM 833 O O . ALA A 1 105 ? 23.895 5.581 -38.904 1.00 22.05 3320 ALA A O 1
ATOM 835 N N . SER A 1 106 ? 21.689 6.074 -38.867 1.00 19.97 3321 SER A N 1
ATOM 836 C CA . SER A 1 106 ? 21.830 7.133 -37.868 1.00 21.96 3321 SER A CA 1
ATOM 837 C C . SER A 1 106 ? 21.807 6.648 -36.416 1.00 22.60 3321 SER A C 1
ATOM 838 O O . SER A 1 106 ? 22.120 7.430 -35.531 1.00 24.20 3321 SER A O 1
ATOM 841 N N . ALA A 1 107 ? 21.497 5.375 -36.152 1.00 22.37 3322 ALA A N 1
ATOM 842 C CA . ALA A 1 107 ? 21.291 4.913 -34.740 1.00 22.69 3322 ALA A CA 1
ATOM 843 C C . ALA A 1 107 ? 22.618 4.638 -34.038 1.00 26.76 3322 ALA A C 1
ATOM 844 O O . ALA A 1 107 ? 23.593 4.233 -34.686 1.00 23.20 3322 ALA A O 1
ATOM 846 N N . GLY A 1 108 ? 22.672 4.833 -32.716 1.00 29.25 3323 GLY A N 1
ATOM 847 C CA . GLY A 1 108 ? 23.911 4.529 -31.956 1.00 28.36 3323 GLY A CA 1
ATOM 848 C C . GLY A 1 108 ? 25.127 5.257 -32.494 1.00 27.87 3323 GLY A C 1
ATOM 849 O O . GLY A 1 108 ? 25.071 6.464 -32.667 1.00 34.10 3323 GLY A O 1
ATOM 850 N N . VAL A 1 109 ? 26.207 4.535 -32.809 1.00 31.50 3324 VAL A N 1
ATOM 851 C CA . VAL A 1 109 ? 27.322 5.130 -33.570 1.00 34.25 3324 VAL A CA 1
ATOM 852 C C . VAL A 1 109 ? 26.972 5.178 -35.061 1.00 36.46 3324 VAL A C 1
ATOM 853 O O . VAL A 1 109 ? 26.777 4.143 -35.724 1.00 35.21 3324 VAL A O 1
ATOM 857 N N . VAL A 1 110 ? 26.858 6.396 -35.566 1.00 31.31 3325 VAL A N 1
ATOM 858 C CA . VAL A 1 110 ? 26.522 6.631 -36.953 1.00 30.26 3325 VAL A CA 1
ATOM 859 C C . VAL A 1 110 ? 27.518 5.897 -37.859 1.00 27.32 3325 VAL A C 1
ATOM 860 O O . VAL A 1 110 ? 28.717 5.898 -37.603 1.00 24.68 3325 VAL A O 1
ATOM 864 N N . ASP A 1 111 ? 26.998 5.203 -38.867 1.00 25.24 3326 ASP A N 1
ATOM 865 C CA . ASP A 1 111 ? 27.812 4.685 -39.944 1.00 24.03 3326 ASP A CA 1
ATOM 866 C C . ASP A 1 111 ? 27.953 5.777 -40.983 1.00 26.66 3326 ASP A C 1
ATOM 867 O O . ASP A 1 111 ? 27.037 6.036 -41.768 1.00 25.65 3326 ASP A O 1
ATOM 872 N N . ALA A 1 112 ? 29.105 6.437 -40.965 1.00 27.43 3327 ALA A N 1
ATOM 873 C CA . ALA A 1 112 ? 29.354 7.571 -41.828 1.00 28.65 3327 ALA A CA 1
ATOM 874 C C . ALA A 1 112 ? 29.507 7.146 -43.284 1.00 27.42 3327 ALA A C 1
ATOM 875 O O . ALA A 1 112 ? 29.350 7.965 -44.165 1.00 29.52 3327 ALA A O 1
ATOM 877 N N . LYS A 1 113 ? 29.803 5.872 -43.539 1.00 27.32 3328 LYS A N 1
ATOM 878 C CA . LYS A 1 113 ? 29.989 5.384 -44.910 1.00 25.75 3328 LYS A CA 1
ATOM 879 C C . LYS A 1 113 ? 28.762 4.696 -45.490 1.00 23.52 3328 LYS A C 1
ATOM 880 O O . LYS A 1 113 ? 28.826 4.060 -46.549 1.00 26.62 3328 LYS A O 1
ATOM 886 N N . ALA A 1 114 ? 27.650 4.772 -44.777 1.00 21.32 3329 ALA A N 1
ATOM 887 C CA . ALA A 1 114 ? 26.424 4.140 -45.211 1.00 18.58 3329 ALA A CA 1
ATOM 888 C C . ALA A 1 114 ? 25.885 4.898 -46.401 1.00 18.22 3329 ALA A C 1
ATOM 889 O O . ALA A 1 114 ? 25.823 6.119 -46.366 1.00 19.80 3329 ALA A O 1
ATOM 891 N N . THR A 1 115 ? 25.402 4.205 -47.420 1.00 16.62 3330 THR A N 1
ATOM 892 C CA . THR A 1 115 ? 24.878 4.903 -48.590 1.00 17.60 3330 THR A CA 1
ATOM 893 C C . THR A 1 115 ? 23.632 4.233 -49.076 1.00 16.99 3330 THR A C 1
ATOM 894 O O . THR A 1 115 ? 23.481 2.996 -48.962 1.00 17.97 3330 THR A O 1
ATOM 898 N N . GLU A 1 116 ? 22.768 5.035 -49.684 1.00 16.63 3331 GLU A N 1
ATOM 899 C CA . GLU A 1 116 ? 21.585 4.523 -50.338 1.00 19.19 3331 GLU A CA 1
ATOM 900 C C . GLU A 1 116 ? 21.425 5.168 -51.692 1.00 16.40 3331 GLU A C 1
ATOM 901 O O . GLU A 1 116 ? 21.564 6.337 -51.774 1.00 15.17 3331 GLU A O 1
ATOM 907 N N . GLN A 1 117 ? 21.016 4.411 -52.713 1.00 15.68 3332 GLN A N 1
ATOM 908 C CA . GLN A 1 117 ? 20.758 4.957 -54.040 1.00 14.11 3332 GLN A CA 1
ATOM 909 C C . GLN A 1 117 ? 19.493 4.284 -54.515 1.00 14.69 3332 GLN A C 1
ATOM 910 O O . GLN A 1 117 ? 19.478 3.078 -54.761 1.00 12.81 3332 GLN A O 1
ATOM 916 N N . LEU A 1 118 ? 18.406 5.038 -54.615 1.00 14.64 3333 LEU A N 1
ATOM 917 C CA . LEU A 1 118 ? 17.128 4.443 -55.002 1.00 16.18 3333 LEU A CA 1
ATOM 918 C C . LEU A 1 118 ? 16.937 4.575 -56.507 1.00 16.49 3333 LEU A C 1
ATOM 919 O O . LEU A 1 118 ? 17.310 5.596 -57.103 1.00 15.87 3333 LEU A O 1
ATOM 924 N N . ALA A 1 119 ? 16.482 3.491 -57.127 1.00 17.08 3334 ALA A N 1
ATOM 925 C CA . ALA A 1 119 ? 16.250 3.445 -58.566 1.00 18.83 3334 ALA A CA 1
ATOM 926 C C . ALA A 1 119 ? 15.170 2.419 -58.868 1.00 21.00 3334 ALA A C 1
ATOM 927 O O . ALA A 1 119 ? 15.482 1.321 -59.352 1.00 20.70 3334 ALA A O 1
ATOM 929 N N . PRO A 1 120 ? 13.894 2.750 -58.561 1.00 19.59 3335 PRO A N 1
ATOM 930 C CA . PRO A 1 120 ? 12.888 1.671 -58.573 1.00 19.06 3335 PRO A CA 1
ATOM 931 C C . PRO A 1 120 ? 12.599 1.165 -59.980 1.00 16.86 3335 PRO A C 1
ATOM 932 O O . PRO A 1 120 ? 12.242 1.962 -60.831 1.00 14.40 3335 PRO A O 1
ATOM 936 N N . GLN A 1 121 ? 12.846 -0.130 -60.231 1.00 16.12 3336 GLN A N 1
ATOM 937 C CA . GLN A 1 121 ? 12.887 -0.641 -61.615 1.00 18.08 3336 GLN A CA 1
ATOM 938 C C . GLN A 1 121 ? 11.543 -0.503 -62.361 1.00 17.56 3336 GLN A C 1
ATOM 939 O O . GLN A 1 121 ? 11.531 -0.266 -63.573 1.00 17.58 3336 GLN A O 1
ATOM 945 N N . LEU A 1 122 ? 10.424 -0.638 -61.638 1.00 17.24 3337 LEU A N 1
ATOM 946 C CA . LEU A 1 122 ? 9.116 -0.699 -62.294 1.00 17.19 3337 LEU A CA 1
ATOM 947 C C . LEU A 1 122 ? 8.804 0.635 -62.890 1.00 17.38 3337 LEU A C 1
ATOM 948 O O . LEU A 1 122 ? 8.387 0.723 -64.028 1.00 18.76 3337 LEU A O 1
ATOM 961 N N . LEU A 1 124 ? 11.157 2.976 -63.684 1.00 15.91 3339 LEU A N 1
ATOM 962 C CA . LEU A 1 124 ? 12.098 3.316 -64.762 1.00 17.10 3339 LEU A CA 1
ATOM 963 C C . LEU A 1 124 ? 11.831 2.516 -65.995 1.00 16.05 3339 LEU A C 1
ATOM 964 O O . LEU A 1 124 ? 11.958 3.035 -67.104 1.00 16.72 3339 LEU A O 1
ATOM 969 N N . LEU A 1 125 ? 11.422 1.265 -65.822 1.00 16.80 3340 LEU A N 1
ATOM 970 C CA . LEU A 1 125 ? 11.132 0.415 -66.977 1.00 16.67 3340 LEU A CA 1
ATOM 971 C C . LEU A 1 125 ? 9.829 0.814 -67.699 1.00 16.09 3340 LEU A C 1
ATOM 972 O O . LEU A 1 125 ? 9.744 0.691 -68.915 1.00 14.32 3340 LEU A O 1
ATOM 977 N N . ASN A 1 126 ? 8.823 1.276 -66.954 1.00 15.85 3341 ASN A N 1
ATOM 978 C CA . ASN A 1 126 ? 7.609 1.866 -67.560 1.00 15.69 3341 ASN A CA 1
ATOM 979 C C . ASN A 1 126 ? 7.917 3.124 -68.355 1.00 16.22 3341 ASN A C 1
ATOM 980 O O . ASN A 1 126 ? 7.479 3.270 -69.493 1.00 14.07 3341 ASN A O 1
ATOM 985 N N . LEU A 1 127 ? 8.712 4.024 -67.779 1.00 17.78 3342 LEU A N 1
ATOM 986 C CA . LEU A 1 127 ? 9.254 5.165 -68.558 1.00 19.16 3342 LEU A CA 1
ATOM 987 C C . LEU A 1 127 ? 10.080 4.792 -69.793 1.00 17.30 3342 LEU A C 1
ATOM 988 O O . LEU A 1 127 ? 10.080 5.532 -70.767 1.00 19.76 3342 LEU A O 1
ATOM 993 N N . SER A 1 128 ? 10.781 3.670 -69.734 1.00 16.24 3343 SER A N 1
ATOM 994 C CA . SER A 1 128 ? 11.567 3.186 -70.849 1.00 15.80 3343 SER A CA 1
ATOM 995 C C . SER A 1 128 ? 10.718 2.399 -71.853 1.00 16.69 3343 SER A C 1
ATOM 996 O O . SER A 1 128 ? 11.264 1.767 -72.744 1.00 15.31 3343 SER A O 1
ATOM 999 N N . ASN A 1 129 ? 9.392 2.396 -71.678 1.00 17.08 3344 ASN A N 1
ATOM 1000 C CA . ASN A 1 129 ? 8.461 1.678 -72.588 1.00 16.06 3344 ASN A CA 1
ATOM 1001 C C . ASN A 1 129 ? 8.819 0.198 -72.721 1.00 15.78 3344 ASN A C 1
ATOM 1002 O O . ASN A 1 129 ? 8.739 -0.402 -73.805 1.00 15.05 3344 ASN A O 1
ATOM 1007 N N . ASP A 1 130 ? 9.212 -0.386 -71.609 1.00 17.67 3345 ASP A N 1
ATOM 1008 C CA . ASP A 1 130 ? 9.493 -1.839 -71.536 1.00 21.61 3345 ASP A CA 1
ATOM 1009 C C . ASP A 1 130 ? 8.436 -2.531 -70.715 1.00 20.28 3345 ASP A C 1
ATOM 1010 O O . ASP A 1 130 ? 8.405 -2.416 -69.475 1.00 23.36 3345 ASP A O 1
ATOM 1015 N N . GLY A 1 131 ? 7.609 -3.297 -71.407 1.00 17.52 3346 GLY A N 1
ATOM 1016 C CA . GLY A 1 131 ? 6.407 -3.835 -70.818 1.00 18.64 3346 GLY A CA 1
ATOM 1017 C C . GLY A 1 131 ? 6.487 -5.254 -70.313 1.00 17.36 3346 GLY A C 1
ATOM 1018 O O . GLY A 1 131 ? 5.466 -5.835 -69.942 1.00 15.99 3346 GLY A O 1
ATOM 1019 N N . PHE A 1 132 ? 7.677 -5.823 -70.315 1.00 18.53 3347 PHE A N 1
ATOM 1020 C CA . PHE A 1 132 ? 7.867 -7.216 -69.923 1.00 20.86 3347 PHE A CA 1
ATOM 1021 C C . PHE A 1 132 ? 7.414 -7.473 -68.464 1.00 23.24 3347 PHE A C 1
ATOM 1022 O O . PHE A 1 132 ? 6.896 -8.547 -68.152 1.00 25.16 3347 PHE A O 1
ATOM 1030 N N . GLY A 1 133 ? 7.505 -6.448 -67.616 1.00 24.09 3348 GLY A N 1
ATOM 1031 C CA . GLY A 1 133 ? 6.970 -6.496 -66.255 1.00 23.93 3348 GLY A CA 1
ATOM 1032 C C . GLY A 1 133 ? 8.016 -6.555 -65.151 1.00 26.50 3348 GLY A C 1
ATOM 1033 O O . GLY A 1 133 ? 7.675 -6.767 -63.975 1.00 29.16 3348 GLY A O 1
ATOM 1034 N N . GLY A 1 134 ? 9.279 -6.327 -65.494 1.00 22.87 3349 GLY A N 1
ATOM 1035 C CA . GLY A 1 134 ? 10.361 -6.377 -64.491 1.00 21.69 3349 GLY A CA 1
ATOM 1036 C C . GLY A 1 134 ? 11.596 -7.060 -65.033 1.00 19.52 3349 GLY A C 1
ATOM 1037 O O . GLY A 1 134 ? 11.493 -7.988 -65.823 1.00 18.87 3349 GLY A O 1
ATOM 1038 N N . ARG A 1 135 ? 12.763 -6.579 -64.632 1.00 18.23 3350 ARG A N 1
ATOM 1039 C CA . ARG A 1 135 ? 14.010 -7.254 -64.943 1.00 18.09 3350 ARG A CA 1
ATOM 1040 C C . ARG A 1 135 ? 14.791 -7.295 -63.636 1.00 16.65 3350 ARG A C 1
ATOM 1041 O O . ARG A 1 135 ? 15.915 -6.790 -63.547 1.00 14.37 3350 ARG A O 1
ATOM 1049 N N . SER A 1 136 ? 14.267 -8.010 -62.660 1.00 16.20 3351 SER A N 1
ATOM 1050 C CA . SER A 1 136 ? 14.975 -8.150 -61.390 1.00 16.41 3351 SER A CA 1
ATOM 1051 C C . SER A 1 136 ? 16.171 -9.117 -61.449 1.00 17.15 3351 SER A C 1
ATOM 1052 O O . SER A 1 136 ? 17.205 -8.887 -60.834 1.00 16.49 3351 SER A O 1
ATOM 1055 N N . ASP A 1 137 ? 16.037 -10.165 -62.243 1.00 19.46 3352 ASP A N 1
ATOM 1056 C CA . ASP A 1 137 ? 17.076 -11.195 -62.377 1.00 22.25 3352 ASP A CA 1
ATOM 1057 C C . ASP A 1 137 ? 18.288 -10.661 -63.185 1.00 18.90 3352 ASP A C 1
ATOM 1058 O O . ASP A 1 137 ? 19.424 -10.591 -62.656 1.00 21.52 3352 ASP A O 1
ATOM 1063 N N . PRO A 1 138 ? 18.050 -10.137 -64.397 1.00 17.47 3353 PRO A N 1
ATOM 1064 C CA . PRO A 1 138 ? 19.171 -9.506 -65.083 1.00 17.84 3353 PRO A CA 1
ATOM 1065 C C . PRO A 1 138 ? 19.878 -8.419 -64.283 1.00 18.03 3353 PRO A C 1
ATOM 1066 O O . PRO A 1 138 ? 21.132 -8.352 -64.244 1.00 16.31 3353 PRO A O 1
ATOM 1070 N N . LEU A 1 139 ? 19.093 -7.569 -63.630 1.00 16.50 3354 LEU A N 1
ATOM 1071 C CA . LEU A 1 139 ? 19.663 -6.444 -62.932 1.00 16.03 3354 LEU A CA 1
ATOM 1072 C C . LEU A 1 139 ? 20.441 -6.963 -61.715 1.00 16.43 3354 LEU A C 1
ATOM 1073 O O . LEU A 1 139 ? 21.525 -6.472 -61.420 1.00 15.25 3354 LEU A O 1
ATOM 1078 N N . SER A 1 140 ? 19.869 -7.911 -60.979 1.00 16.07 3355 SER A N 1
ATOM 1079 C CA . SER A 1 140 ? 20.571 -8.455 -59.829 1.00 15.23 3355 SER A CA 1
ATOM 1080 C C . SER A 1 140 ? 21.906 -9.051 -60.238 1.00 15.40 3355 SER A C 1
ATOM 1081 O O . SER A 1 140 ? 22.945 -8.789 -59.593 1.00 15.46 3355 SER A O 1
ATOM 1084 N N . LYS A 1 141 ? 21.925 -9.784 -61.347 1.00 16.01 3356 LYS A N 1
ATOM 1085 C CA . LYS A 1 141 ? 23.194 -10.341 -61.860 1.00 16.50 3356 LYS A CA 1
ATOM 1086 C C . LYS A 1 141 ? 24.213 -9.298 -62.290 1.00 14.78 3356 LYS A C 1
ATOM 1087 O O . LYS A 1 141 ? 25.407 -9.400 -61.960 1.00 17.34 3356 LYS A O 1
ATOM 1093 N N . LEU A 1 142 ? 23.755 -8.277 -62.985 1.00 14.94 3357 LEU A N 1
ATOM 1094 C CA . LEU A 1 142 ? 24.628 -7.185 -63.347 1.00 14.79 3357 LEU A CA 1
ATOM 1095 C C . LEU A 1 142 ? 25.220 -6.496 -62.129 1.00 14.97 3357 LEU A C 1
ATOM 1096 O O . LEU A 1 142 ? 26.385 -6.108 -62.140 1.00 14.36 3357 LEU A O 1
ATOM 1101 N N . VAL A 1 143 ? 24.428 -6.336 -61.076 1.00 14.60 3358 VAL A N 1
ATOM 1102 C CA . VAL A 1 143 ? 24.937 -5.683 -59.880 1.00 14.24 3358 VAL A CA 1
ATOM 1103 C C . VAL A 1 143 ? 25.989 -6.537 -59.156 1.00 14.60 3358 VAL A C 1
ATOM 1104 O O . VAL A 1 143 ? 26.931 -5.987 -58.584 1.00 13.26 3358 VAL A O 1
ATOM 1108 N N . LEU A 1 144 ? 25.834 -7.867 -59.172 1.00 15.24 3359 LEU A N 1
ATOM 1109 C CA . LEU A 1 144 ? 26.824 -8.739 -58.569 1.00 16.00 3359 LEU A CA 1
ATOM 1110 C C . LEU A 1 144 ? 28.149 -8.695 -59.344 1.00 17.29 3359 LEU A C 1
ATOM 1111 O O . LEU A 1 144 ? 29.218 -8.630 -58.726 1.00 17.38 3359 LEU A O 1
ATOM 1116 N N . VAL A 1 145 ? 28.071 -8.634 -60.683 1.00 17.08 3360 VAL A N 1
ATOM 1117 C CA . VAL A 1 145 ? 29.265 -8.453 -61.505 1.00 16.61 3360 VAL A CA 1
ATOM 1118 C C . VAL A 1 145 ? 29.914 -7.146 -61.153 1.00 14.81 3360 VAL A C 1
ATOM 1119 O O . VAL A 1 145 ? 31.126 -7.094 -60.971 1.00 15.88 3360 VAL A O 1
ATOM 1123 N N . ALA A 1 146 ? 29.108 -6.087 -61.033 1.00 13.96 3361 ALA A N 1
ATOM 1124 C CA . ALA A 1 146 ? 29.631 -4.776 -60.670 1.00 13.84 3361 ALA A CA 1
ATOM 1125 C C . ALA A 1 146 ? 30.395 -4.789 -59.351 1.00 14.55 3361 ALA A C 1
ATOM 1126 O O . ALA A 1 146 ? 31.400 -4.080 -59.196 1.00 15.83 3361 ALA A O 1
ATOM 1128 N N . LYS A 1 147 ? 29.924 -5.576 -58.402 1.00 15.23 3362 LYS A N 1
ATOM 1129 C CA . LYS A 1 147 ? 30.544 -5.625 -57.082 1.00 16.43 3362 LYS A CA 1
ATOM 1130 C C . LYS A 1 147 ? 31.809 -6.500 -57.067 1.00 17.18 3362 LYS A C 1
ATOM 1131 O O . LYS A 1 147 ? 32.749 -6.185 -56.348 1.00 18.17 3362 LYS A O 1
ATOM 1137 N N . GLN A 1 148 ? 31.844 -7.547 -57.890 1.00 18.23 3363 GLN A N 1
ATOM 1138 C CA . GLN A 1 148 ? 33.114 -8.223 -58.253 1.00 20.54 3363 GLN A CA 1
ATOM 1139 C C . GLN A 1 148 ? 34.129 -7.250 -58.831 1.00 22.65 3363 GLN A C 1
ATOM 1140 O O . GLN A 1 148 ? 35.298 -7.205 -58.404 1.00 20.70 3363 GLN A O 1
ATOM 1146 N N . LEU A 1 149 ? 33.684 -6.452 -59.797 1.00 21.88 3364 LEU A N 1
ATOM 1147 C CA . LEU A 1 149 ? 34.584 -5.477 -60.414 1.00 21.29 3364 LEU A CA 1
ATOM 1148 C C . LEU A 1 149 ? 35.057 -4.425 -59.412 1.00 22.32 3364 LEU A C 1
ATOM 1149 O O . LEU A 1 149 ? 36.216 -3.944 -59.473 1.00 23.79 3364 LEU A O 1
ATOM 1154 N N . GLU A 1 150 ? 34.192 -4.065 -58.475 1.00 20.37 3365 GLU A N 1
ATOM 1155 C CA . GLU A 1 150 ? 34.535 -3.018 -57.510 1.00 19.90 3365 GLU A CA 1
ATOM 1156 C C . GLU A 1 150 ? 35.463 -3.625 -56.455 1.00 21.37 3365 GLU A C 1
ATOM 1157 O O . GLU A 1 150 ? 36.428 -2.983 -56.036 1.00 17.44 3365 GLU A O 1
ATOM 1163 N N . ASN A 1 151 ? 35.231 -4.884 -56.090 1.00 21.64 3366 ASN A N 1
ATOM 1164 C CA . ASN A 1 151 ? 36.134 -5.585 -55.174 1.00 23.49 3366 ASN A CA 1
ATOM 1165 C C . ASN A 1 151 ? 37.577 -5.583 -55.713 1.00 26.04 3366 ASN A C 1
ATOM 1166 O O . ASN A 1 151 ? 38.537 -5.366 -54.975 1.00 21.96 3366 ASN A O 1
ATOM 1171 N N . ASP A 1 152 ? 37.710 -5.761 -57.019 1.00 28.27 3367 ASP A N 1
ATOM 1172 C CA . ASP A 1 152 ? 39.021 -5.804 -57.661 1.00 31.56 3367 ASP A CA 1
ATOM 1173 C C . ASP A 1 152 ? 39.598 -4.409 -57.979 1.00 28.80 3367 ASP A C 1
ATOM 1174 O O . ASP A 1 152 ? 40.718 -4.297 -58.462 1.00 33.34 3367 ASP A O 1
ATOM 1179 N N . GLY A 1 153 ? 38.827 -3.357 -57.735 1.00 25.21 3368 GLY A N 1
ATOM 1180 C CA . GLY A 1 153 ? 39.359 -2.008 -57.716 1.00 23.05 3368 GLY A CA 1
ATOM 1181 C C . GLY A 1 153 ? 38.663 -0.960 -58.557 1.00 24.37 3368 GLY A C 1
ATOM 1182 O O . GLY A 1 153 ? 38.994 0.204 -58.431 1.00 25.68 3368 GLY A O 1
ATOM 1183 N N . GLN A 1 154 ? 37.676 -1.335 -59.380 1.00 24.77 3369 GLN A N 1
ATOM 1184 C CA . GLN A 1 154 ? 36.904 -0.337 -60.138 1.00 24.70 3369 GLN A CA 1
ATOM 1185 C C . GLN A 1 154 ? 35.997 0.419 -59.193 1.00 24.91 3369 GLN A C 1
ATOM 1186 O O . GLN A 1 154 ? 35.661 -0.088 -58.141 1.00 25.61 3369 GLN A O 1
ATOM 1192 N N . VAL A 1 155 ? 35.649 1.650 -59.537 1.00 25.92 3370 VAL A N 1
ATOM 1193 C CA . VAL A 1 155 ? 34.867 2.485 -58.644 1.00 25.90 3370 VAL A CA 1
ATOM 1194 C C . VAL A 1 155 ? 33.545 2.820 -59.297 1.00 22.76 3370 VAL A C 1
ATOM 1195 O O . VAL A 1 155 ? 33.509 3.169 -60.456 1.00 20.18 3370 VAL A O 1
ATOM 1199 N N . GLY A 1 156 ? 32.467 2.739 -58.531 1.00 20.63 3371 GLY A N 1
ATOM 1200 C CA . GLY A 1 156 ? 31.180 3.231 -58.957 1.00 20.05 3371 GLY A CA 1
ATOM 1201 C C . GLY A 1 156 ? 30.541 2.557 -60.152 1.00 19.99 3371 GLY A C 1
ATOM 1202 O O . GLY A 1 156 ? 29.715 3.154 -60.818 1.00 20.93 3371 GLY A O 1
ATOM 1203 N N . VAL A 1 157 ? 30.773 1.270 -60.320 1.00 17.52 3372 VAL A N 1
ATOM 1204 C CA . VAL A 1 157 ? 30.194 0.542 -61.441 1.00 17.93 3372 VAL A CA 1
ATOM 1205 C C . VAL A 1 157 ? 28.680 0.286 -61.253 1.00 15.87 3372 VAL A C 1
ATOM 1206 O O . VAL A 1 157 ? 27.918 0.469 -62.184 1.00 15.43 3372 VAL A O 1
ATOM 1210 N N . ALA A 1 158 ? 28.265 -0.181 -60.079 1.00 15.19 3373 ALA A N 1
ATOM 1211 C CA . ALA A 1 158 ? 26.836 -0.410 -59.808 1.00 16.77 3373 ALA A CA 1
ATOM 1212 C C . ALA A 1 158 ? 26.099 0.933 -59.770 1.00 17.87 3373 ALA A C 1
ATOM 1213 O O . ALA A 1 158 ? 24.982 1.059 -60.333 1.00 16.42 3373 ALA A O 1
ATOM 1215 N N . ARG A 1 159 ? 26.728 1.928 -59.139 1.00 16.02 3374 ARG A N 1
ATOM 1216 C CA . ARG A 1 159 ? 26.163 3.280 -59.111 1.00 17.92 3374 ARG A CA 1
ATOM 1217 C C . ARG A 1 159 ? 25.809 3.758 -60.514 1.00 17.79 3374 ARG A C 1
ATOM 1218 O O . ARG A 1 159 ? 24.693 4.263 -60.728 1.00 15.13 3374 ARG A O 1
ATOM 1226 N N . GLN A 1 160 ? 26.712 3.541 -61.475 1.00 16.31 3375 GLN A N 1
ATOM 1227 C CA . GLN A 1 160 ? 26.534 4.093 -62.806 1.00 17.44 3375 GLN A CA 1
ATOM 1228 C C . GLN A 1 160 ? 25.535 3.281 -63.616 1.00 16.09 3375 GLN A C 1
ATOM 1229 O O . GLN A 1 160 ? 24.866 3.839 -64.486 1.00 16.90 3375 GLN A O 1
ATOM 1235 N N . LEU A 1 161 ? 25.429 1.979 -63.352 1.00 15.52 3376 LEU A N 1
ATOM 1236 C CA . LEU A 1 161 ? 24.382 1.177 -63.947 1.00 16.96 3376 LEU A CA 1
ATOM 1237 C C . LEU A 1 161 ? 23.039 1.800 -63.616 1.00 18.94 3376 LEU A C 1
ATOM 1238 O O . LEU A 1 161 ? 22.248 2.064 -64.515 1.00 18.25 3376 LEU A O 1
ATOM 1243 N N . LEU A 1 162 ? 22.842 2.133 -62.336 1.00 16.91 3377 LEU A N 1
ATOM 1244 C CA . LEU A 1 162 ? 21.570 2.640 -61.866 1.00 17.20 3377 LEU A CA 1
ATOM 1245 C C . LEU A 1 162 ? 21.303 4.050 -62.437 1.00 17.45 3377 LEU A C 1
ATOM 1246 O O . LEU A 1 162 ? 20.222 4.326 -62.934 1.00 15.71 3377 LEU A O 1
ATOM 1251 N N . GLU A 1 163 ? 22.334 4.866 -62.526 1.00 14.88 3378 GLU A N 1
ATOM 1252 C CA . GLU A 1 163 ? 22.216 6.164 -63.208 1.00 16.84 3378 GLU A CA 1
ATOM 1253 C C . GLU A 1 163 ? 21.819 6.015 -64.672 1.00 16.53 3378 GLU A C 1
ATOM 1254 O O . GLU A 1 163 ? 21.053 6.821 -65.200 1.00 15.89 3378 GLU A O 1
ATOM 1260 N N . LYS A 1 164 ? 22.335 4.980 -65.317 1.00 15.98 3379 LYS A N 1
ATOM 1261 C CA . LYS A 1 164 ? 22.059 4.739 -66.716 1.00 18.39 3379 LYS A CA 1
ATOM 1262 C C . LYS A 1 164 ? 20.637 4.259 -66.984 1.00 17.72 3379 LYS A C 1
ATOM 1263 O O . LYS A 1 164 ? 20.107 4.500 -68.069 1.00 15.77 3379 LYS A O 1
ATOM 1285 N N . TYR A 1 166 ? 18.158 5.520 -65.151 1.00 16.51 3381 TYR A N 1
ATOM 1286 C CA . TYR A 1 166 ? 17.511 6.874 -65.226 1.00 16.08 3381 TYR A CA 1
ATOM 1287 C C . TYR A 1 166 ? 17.697 7.545 -66.586 1.00 14.38 3381 TYR A C 1
ATOM 1288 O O . TYR A 1 166 ? 16.789 8.191 -67.093 1.00 14.42 3381 TYR A O 1
ATOM 1297 N N . SER A 1 167 ? 18.899 7.485 -67.116 1.00 14.00 3382 SER A N 1
ATOM 1298 C CA . SER A 1 167 ? 19.219 8.178 -68.347 1.00 14.48 3382 SER A CA 1
ATOM 1299 C C . SER A 1 167 ? 18.478 7.559 -69.532 1.00 15.28 3382 SER A C 1
ATOM 1300 O O . SER A 1 167 ? 17.996 8.263 -70.420 1.00 16.94 3382 SER A O 1
ATOM 1303 N N . ALA A 1 168 ? 18.433 6.247 -69.572 1.00 14.91 3383 ALA A N 1
ATOM 1304 C CA . ALA A 1 168 ? 17.687 5.547 -70.593 1.00 15.68 3383 ALA A CA 1
ATOM 1305 C C . ALA A 1 168 ? 16.202 5.864 -70.529 1.00 15.20 3383 ALA A C 1
ATOM 1306 O O . ALA A 1 168 ? 15.577 6.102 -71.558 1.00 14.93 3383 ALA A O 1
ATOM 1308 N N . ALA A 1 169 ? 15.661 5.979 -69.321 1.00 15.76 3384 ALA A N 1
ATOM 1309 C CA . ALA A 1 169 ? 14.268 6.310 -69.149 1.00 15.48 3384 ALA A CA 1
ATOM 1310 C C . ALA A 1 169 ? 13.982 7.755 -69.650 1.00 17.58 3384 ALA A C 1
ATOM 1311 O O . ALA A 1 169 ? 12.967 7.990 -70.325 1.00 17.25 3384 ALA A O 1
ATOM 1313 N N . ALA A 1 170 ? 14.901 8.701 -69.390 1.00 16.01 3385 ALA A N 1
ATOM 1314 C CA . ALA A 1 170 ? 14.754 10.058 -69.905 1.00 15.33 3385 ALA A CA 1
ATOM 1315 C C . ALA A 1 170 ? 14.760 10.045 -71.446 1.00 15.89 3385 ALA A C 1
ATOM 1316 O O . ALA A 1 170 ? 13.856 10.604 -72.073 1.00 13.15 3385 ALA A O 1
ATOM 1318 N N . VAL A 1 171 ? 15.674 9.265 -72.029 1.00 14.52 3386 VAL A N 1
ATOM 1319 C CA . VAL A 1 171 ? 15.812 9.207 -73.471 1.00 16.02 3386 VAL A CA 1
ATOM 1320 C C . VAL A 1 171 ? 14.605 8.560 -74.143 1.00 17.22 3386 VAL A C 1
ATOM 1321 O O . VAL A 1 171 ? 14.037 9.131 -75.073 1.00 15.88 3386 VAL A O 1
ATOM 1325 N N . LEU A 1 172 ? 14.173 7.425 -73.627 1.00 15.64 3387 LEU A N 1
ATOM 1326 C CA . LEU A 1 172 ? 13.138 6.666 -74.267 1.00 16.89 3387 LEU A CA 1
ATOM 1327 C C . LEU A 1 172 ? 11.742 7.288 -74.121 1.00 16.02 3387 LEU A C 1
ATOM 1328 O O . LEU A 1 172 ? 10.944 7.197 -75.021 1.00 15.40 3387 LEU A O 1
ATOM 1333 N N . SER A 1 173 ? 11.521 8.038 -73.060 1.00 15.57 3388 SER A N 1
ATOM 1334 C CA . SER A 1 173 ? 10.263 8.698 -72.837 1.00 17.21 3388 SER A CA 1
ATOM 1335 C C . SER A 1 173 ? 10.182 9.968 -73.728 1.00 21.36 3388 SER A C 1
ATOM 1336 O O . SER A 1 173 ? 9.092 10.364 -74.108 1.00 18.99 3388 SER A O 1
ATOM 1339 N N . ASN A 1 174 ? 11.319 10.576 -74.079 1.00 20.34 3389 ASN A N 1
ATOM 1340 C CA . ASN A 1 174 ? 11.329 11.870 -74.808 1.00 20.71 3389 ASN A CA 1
ATOM 1341 C C . ASN A 1 174 ? 12.341 11.799 -75.957 1.00 18.75 3389 ASN A C 1
ATOM 1342 O O . ASN A 1 174 ? 13.316 12.550 -75.956 1.00 18.55 3389 ASN A O 1
ATOM 1347 N N . PRO A 1 175 ? 12.105 10.919 -76.937 1.00 17.89 3390 PRO A N 1
ATOM 1348 C CA . PRO A 1 175 ? 13.135 10.579 -77.932 1.00 19.35 3390 PRO A CA 1
ATOM 1349 C C . PRO A 1 175 ? 13.613 11.722 -78.832 1.00 18.97 3390 PRO A C 1
ATOM 1350 O O . PRO A 1 175 ? 14.814 11.782 -79.171 1.00 17.94 3390 PRO A O 1
ATOM 1354 N N . THR A 1 176 ? 12.736 12.671 -79.116 1.00 19.56 3391 THR A N 1
ATOM 1355 C CA . THR A 1 176 ? 13.085 13.804 -79.996 1.00 22.85 3391 THR A CA 1
ATOM 1356 C C . THR A 1 176 ? 14.052 14.809 -79.339 1.00 22.24 3391 THR A C 1
ATOM 1357 O O . THR A 1 176 ? 14.547 15.708 -80.014 1.00 22.86 3391 THR A O 1
ATOM 1361 N N . LEU A 1 177 ? 14.299 14.699 -78.034 1.00 20.30 3392 LEU A N 1
ATOM 1362 C CA . LEU A 1 177 ? 15.233 15.619 -77.378 1.00 21.12 3392 LEU A CA 1
ATOM 1363 C C . LEU A 1 177 ? 16.677 15.146 -77.462 1.00 20.82 3392 LEU A C 1
ATOM 1364 O O . LEU A 1 177 ? 17.594 15.873 -77.076 1.00 21.46 3392 LEU A O 1
ATOM 1369 N N . TYR A 1 178 ? 16.894 13.935 -77.964 1.00 19.04 3393 TYR A N 1
ATOM 1370 C CA . TYR A 1 178 ? 18.237 13.331 -77.917 1.00 19.09 3393 TYR A CA 1
ATOM 1371 C C . TYR A 1 178 ? 18.626 12.892 -79.309 1.00 19.18 3393 TYR A C 1
ATOM 1372 O O . TYR A 1 178 ? 17.795 12.778 -80.183 1.00 17.41 3393 TYR A O 1
ATOM 1381 N N . SER A 1 179 ? 19.907 12.669 -79.519 1.00 21.22 3394 SER A N 1
ATOM 1382 C CA . SER A 1 179 ? 20.404 12.283 -80.836 1.00 21.28 3394 SER A CA 1
ATOM 1383 C C . SER A 1 179 ? 19.985 10.852 -81.187 1.00 23.62 3394 SER A C 1
ATOM 1384 O O . SER A 1 179 ? 19.612 10.081 -80.311 1.00 21.98 3394 SER A O 1
ATOM 1387 N N . ASP A 1 180 ? 20.096 10.482 -82.461 1.00 22.93 3395 ASP A N 1
ATOM 1388 C CA . ASP A 1 180 ? 19.819 9.109 -82.890 1.00 26.65 3395 ASP A CA 1
ATOM 1389 C C . ASP A 1 180 ? 20.753 8.136 -82.159 1.00 24.06 3395 ASP A C 1
ATOM 1390 O O . ASP A 1 180 ? 20.382 7.005 -81.802 1.00 19.88 3395 ASP A O 1
ATOM 1395 N N . SER A 1 181 ? 21.972 8.583 -81.939 1.00 20.36 3396 SER A N 1
ATOM 1396 C CA . SER A 1 181 ? 22.962 7.757 -81.273 1.00 22.30 3396 SER A CA 1
ATOM 1397 C C . SER A 1 181 ? 22.585 7.452 -79.798 1.00 19.17 3396 SER A C 1
ATOM 1398 O O . SER A 1 181 ? 22.690 6.310 -79.353 1.00 16.56 3396 SER A O 1
ATOM 1401 N N . GLU A 1 182 ? 22.104 8.468 -79.086 1.00 17.98 3397 GLU A N 1
ATOM 1402 C CA . GLU A 1 182 ? 21.580 8.297 -77.716 1.00 18.95 3397 GLU A CA 1
ATOM 1403 C C . GLU A 1 182 ? 20.355 7.407 -77.618 1.00 17.60 3397 GLU A C 1
ATOM 1404 O O . GLU A 1 182 ? 20.269 6.572 -76.721 1.00 15.63 3397 GLU A O 1
ATOM 1410 N N . ASN A 1 183 ? 19.430 7.571 -78.560 1.00 18.62 3398 ASN A N 1
ATOM 1411 C CA . ASN A 1 183 ? 18.280 6.698 -78.669 1.00 17.91 3398 ASN A CA 1
ATOM 1412 C C . ASN A 1 183 ? 18.650 5.264 -78.892 1.00 17.14 3398 ASN A C 1
ATOM 1413 O O . ASN A 1 183 ? 18.148 4.374 -78.181 1.00 17.73 3398 ASN A O 1
ATOM 1418 N N . ALA A 1 184 ? 19.562 5.023 -79.831 1.00 17.04 3399 ALA A N 1
ATOM 1419 C CA . ALA A 1 184 ? 20.093 3.677 -80.037 1.00 16.73 3399 ALA A CA 1
ATOM 1420 C C . ALA A 1 184 ? 20.830 3.112 -78.790 1.00 16.47 3399 ALA A C 1
ATOM 1421 O O . ALA A 1 184 ? 20.728 1.896 -78.453 1.00 15.61 3399 ALA A O 1
ATOM 1423 N N . ASN A 1 185 ? 21.553 3.969 -78.099 1.00 15.16 3400 ASN A N 1
ATOM 1424 C CA . ASN A 1 185 ? 22.248 3.544 -76.873 1.00 15.95 3400 ASN A CA 1
ATOM 1425 C C . ASN A 1 185 ? 21.273 3.080 -75.814 1.00 14.85 3400 ASN A C 1
ATOM 1426 O O . ASN A 1 185 ? 21.472 2.055 -75.203 1.00 16.51 3400 ASN A O 1
ATOM 1431 N N . ALA A 1 186 ? 20.245 3.884 -75.560 1.00 16.97 3401 ALA A N 1
ATOM 1432 C CA . ALA A 1 186 ? 19.221 3.542 -74.555 1.00 16.10 3401 ALA A CA 1
ATOM 1433 C C . ALA A 1 186 ? 18.519 2.245 -74.863 1.00 16.21 3401 ALA A C 1
ATOM 1434 O O . ALA A 1 186 ? 18.416 1.351 -73.988 1.00 13.75 3401 ALA A O 1
ATOM 1436 N N . SER A 1 187 ? 18.125 2.082 -76.122 1.00 16.49 3402 SER A N 1
ATOM 1437 C CA . SER A 1 187 ? 17.506 0.844 -76.548 1.00 17.49 3402 SER A CA 1
ATOM 1438 C C . SER A 1 187 ? 18.416 -0.348 -76.359 1.00 17.79 3402 SER A C 1
ATOM 1439 O O . SER A 1 187 ? 17.954 -1.424 -75.985 1.00 18.57 3402 SER A O 1
ATOM 1442 N N . LYS A 1 188 ? 19.703 -0.161 -76.618 1.00 19.47 3403 LYS A N 1
ATOM 1443 C CA . LYS A 1 188 ? 20.672 -1.251 -76.530 1.00 20.11 3403 LYS A CA 1
ATOM 1444 C C . LYS A 1 188 ? 20.905 -1.669 -75.084 1.00 17.93 3403 LYS A C 1
ATOM 1445 O O . LYS A 1 188 ? 21.052 -2.850 -74.789 1.00 16.55 3403 LYS A O 1
ATOM 1451 N N . LEU A 1 189 ? 20.926 -0.707 -74.176 1.00 17.92 3404 LEU A N 1
ATOM 1452 C CA . LEU A 1 189 ? 20.933 -1.057 -72.759 1.00 19.28 3404 LEU A CA 1
ATOM 1453 C C . LEU A 1 189 ? 19.773 -1.998 -72.383 1.00 20.46 3404 LEU A C 1
ATOM 1454 O O . LEU A 1 189 ? 19.992 -3.029 -71.752 1.00 19.42 3404 LEU A O 1
ATOM 1459 N N . LEU A 1 190 ? 18.556 -1.657 -72.803 1.00 20.55 3405 LEU A N 1
ATOM 1460 C CA . LEU A 1 190 ? 17.384 -2.447 -72.459 1.00 21.74 3405 LEU A CA 1
ATOM 1461 C C . LEU A 1 190 ? 17.339 -3.812 -73.172 1.00 20.00 3405 LEU A C 1
ATOM 1462 O O . LEU A 1 190 ? 16.947 -4.813 -72.582 1.00 19.04 3405 LEU A O 1
ATOM 1467 N N . SER A 1 191 ? 17.732 -3.874 -74.433 1.00 17.05 3406 SER A N 1
ATOM 1468 C CA . SER A 1 191 ? 17.784 -5.164 -75.087 1.00 20.86 3406 SER A CA 1
ATOM 1469 C C . SER A 1 191 ? 18.892 -6.075 -74.511 1.00 19.45 3406 SER A C 1
ATOM 1470 O O . SER A 1 191 ? 18.743 -7.283 -74.555 1.00 20.67 3406 SER A O 1
ATOM 1473 N N . SER A 1 192 ? 19.901 -5.504 -73.854 1.00 18.09 3407 SER A N 1
ATOM 1474 C CA . SER A 1 192 ? 20.867 -6.306 -73.097 1.00 19.18 3407 SER A CA 1
ATOM 1475 C C . SER A 1 192 ? 20.260 -7.001 -71.882 1.00 19.87 3407 SER A C 1
ATOM 1476 O O . SER A 1 192 ? 20.545 -8.170 -71.636 1.00 16.74 3407 SER A O 1
ATOM 1479 N N . LEU A 1 193 ? 19.398 -6.304 -71.140 1.00 20.65 3408 LEU A N 1
ATOM 1480 C CA . LEU A 1 193 ? 18.629 -6.962 -70.081 1.00 19.02 3408 LEU A CA 1
ATOM 1481 C C . LEU A 1 193 ? 17.786 -8.113 -70.614 1.00 20.43 3408 LEU A C 1
ATOM 1482 O O . LEU A 1 193 ? 17.727 -9.189 -69.999 1.00 19.87 3408 LEU A O 1
ATOM 1487 N N . ALA A 1 194 ? 17.137 -7.894 -71.751 1.00 19.42 3409 ALA A N 1
ATOM 1488 C CA . ALA A 1 194 ? 16.359 -8.957 -72.409 1.00 22.28 3409 ALA A CA 1
ATOM 1489 C C . ALA A 1 194 ? 17.217 -10.127 -72.895 1.00 21.64 3409 ALA A C 1
ATOM 1490 O O . ALA A 1 194 ? 16.759 -11.272 -72.836 1.00 20.92 3409 ALA A O 1
ATOM 1492 N N . ALA A 1 195 ? 18.410 -9.841 -73.432 1.00 19.10 3410 ALA A N 1
ATOM 1493 C CA . ALA A 1 195 ? 19.339 -10.896 -73.832 1.00 20.26 3410 ALA A CA 1
ATOM 1494 C C . ALA A 1 195 ? 19.713 -11.758 -72.639 1.00 22.91 3410 ALA A C 1
ATOM 1495 O O . ALA A 1 195 ? 19.853 -12.978 -72.770 1.00 27.69 3410 ALA A O 1
ATOM 1497 N N . ILE A 1 196 ? 19.912 -11.131 -71.485 1.00 21.39 3411 ILE A N 1
ATOM 1498 C CA . ILE A 1 196 ? 20.327 -11.862 -70.287 1.00 23.20 3411 ILE A CA 1
ATOM 1499 C C . ILE A 1 196 ? 19.219 -12.801 -69.812 1.00 22.61 3411 ILE A C 1
ATOM 1500 O O . ILE A 1 196 ? 19.489 -13.923 -69.364 1.00 21.37 3411 ILE A O 1
ATOM 1505 N N . HIS A 1 197 ? 17.985 -12.337 -69.928 1.00 22.99 3412 HIS A N 1
ATOM 1506 C CA . HIS A 1 197 ? 16.816 -13.149 -69.624 1.00 25.16 3412 HIS A CA 1
ATOM 1507 C C . HIS A 1 197 ? 16.631 -14.323 -70.622 1.00 27.45 3412 HIS A C 1
ATOM 1508 O O . HIS A 1 197 ? 16.312 -15.424 -70.219 1.00 25.78 3412 HIS A O 1
ATOM 1515 N N . ALA A 1 198 ? 16.851 -14.069 -71.906 1.00 29.10 3413 ALA A N 1
ATOM 1516 C CA . ALA A 1 198 ? 16.742 -15.084 -72.959 1.00 31.89 3413 ALA A CA 1
ATOM 1517 C C . ALA A 1 198 ? 17.833 -16.200 -72.901 1.00 31.23 3413 ALA A C 1
ATOM 1518 O O . ALA A 1 198 ? 17.550 -17.355 -73.188 1.00 30.81 3413 ALA A O 1
ATOM 1520 N N . LYS A 1 199 ? 19.053 -15.847 -72.525 1.00 29.17 3414 LYS A N 1
ATOM 1521 C CA . LYS A 1 199 ? 20.123 -16.804 -72.345 1.00 31.02 3414 LYS A CA 1
ATOM 1522 C C . LYS A 1 199 ? 20.722 -16.677 -70.955 1.00 28.35 3414 LYS A C 1
ATOM 1523 O O . LYS A 1 199 ? 21.840 -16.208 -70.775 1.00 26.73 3414 LYS A O 1
ATOM 1529 N N . ASN A 1 200 ? 19.938 -17.082 -69.963 1.00 27.23 3415 ASN A N 1
ATOM 1530 C CA . ASN A 1 200 ? 20.275 -16.861 -68.572 1.00 28.41 3415 ASN A CA 1
ATOM 1531 C C . ASN A 1 200 ? 21.475 -17.727 -68.225 1.00 27.91 3415 ASN A C 1
ATOM 1532 O O . ASN A 1 200 ? 21.420 -18.918 -68.415 1.00 26.55 3415 ASN A O 1
ATOM 1537 N N . PRO A 1 201 ? 22.541 -17.135 -67.674 1.00 27.36 3416 PRO A N 1
ATOM 1538 C CA . PRO A 1 201 ? 23.752 -17.908 -67.411 1.00 28.68 3416 PRO A CA 1
ATOM 1539 C C . PRO A 1 201 ? 23.635 -19.032 -66.372 1.00 28.33 3416 PRO A C 1
ATOM 1540 O O . PRO A 1 201 ? 24.504 -19.904 -66.321 1.00 31.49 3416 PRO A O 1
ATOM 1552 N N . HIS A 1 203 ? 21.374 -21.288 -66.668 1.00 39.33 3418 HIS A N 1
ATOM 1553 C CA . HIS A 1 203 ? 21.075 -22.438 -67.520 1.00 46.72 3418 HIS A CA 1
ATOM 1554 C C . HIS A 1 203 ? 22.268 -22.876 -68.351 1.00 50.43 3418 HIS A C 1
ATOM 1555 O O . HIS A 1 203 ? 22.191 -23.884 -69.027 1.00 58.13 3418 HIS A O 1
ATOM 1562 N N . ASP A 1 204 ? 23.364 -22.119 -68.306 1.00 50.29 3419 ASP A N 1
ATOM 1563 C CA . ASP A 1 204 ? 24.528 -22.376 -69.162 1.00 51.78 3419 ASP A CA 1
ATOM 1564 C C . ASP A 1 204 ? 25.427 -23.436 -68.540 1.00 50.98 3419 ASP A C 1
ATOM 1565 O O . ASP A 1 204 ? 26.069 -23.188 -67.529 1.00 47.34 3419 ASP A O 1
ATOM 1570 N N . THR A 1 205 ? 25.536 -24.587 -69.186 1.00 56.11 3420 THR A N 1
ATOM 1571 C CA . THR A 1 205 ? 26.315 -25.698 -68.637 1.00 53.72 3420 THR A CA 1
ATOM 1572 C C . THR A 1 205 ? 27.770 -25.698 -69.075 1.00 50.86 3420 THR A C 1
ATOM 1573 O O . THR A 1 205 ? 28.590 -26.366 -68.453 1.00 56.21 3420 THR A O 1
ATOM 1577 N N . SER A 1 206 ? 28.101 -24.917 -70.102 1.00 48.55 3421 SER A N 1
ATOM 1578 C CA . SER A 1 206 ? 29.478 -24.846 -70.609 1.00 52.45 3421 SER A CA 1
ATOM 1579 C C . SER A 1 206 ? 30.381 -23.944 -69.770 1.00 52.67 3421 SER A C 1
ATOM 1580 O O 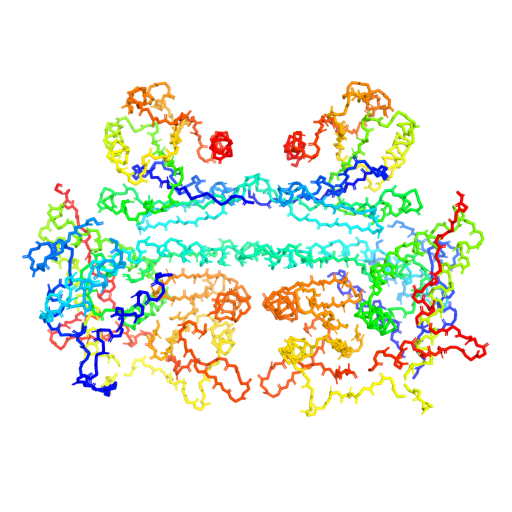. SER A 1 206 ? 31.601 -23.967 -69.914 1.00 54.09 3421 SER A O 1
ATOM 1591 N N . LYS A 1 208 ? 30.374 -22.301 -65.542 1.00 36.95 3423 LYS A N 1
ATOM 1592 C CA . LYS A 1 208 ? 29.693 -22.361 -64.255 1.00 38.00 3423 LYS A CA 1
ATOM 1593 C C . LYS A 1 208 ? 29.827 -21.023 -63.574 1.00 32.39 3423 LYS A C 1
ATOM 1594 O O . LYS A 1 208 ? 30.869 -20.732 -63.016 1.00 30.66 3423 LYS A O 1
ATOM 1600 N N . VAL A 1 209 ? 28.779 -20.207 -63.627 1.00 31.69 3424 VAL A N 1
ATOM 1601 C CA . VAL A 1 209 ? 28.836 -18.879 -62.988 1.00 31.24 3424 VAL A CA 1
ATOM 1602 C C . VAL A 1 209 ? 28.569 -18.931 -61.491 1.00 28.78 3424 VAL A C 1
ATOM 1603 O O . VAL A 1 209 ? 28.809 -17.966 -60.802 1.00 30.12 3424 VAL A O 1
ATOM 1607 N N . TRP A 1 210 ? 28.203 -20.095 -60.986 1.00 28.42 3425 TRP A N 1
ATOM 1608 C CA . TRP A 1 210 ? 27.832 -20.238 -59.599 1.00 30.44 3425 TRP A CA 1
ATOM 1609 C C . TRP A 1 210 ? 28.719 -21.242 -58.878 1.00 32.76 3425 TRP A C 1
ATOM 1610 O O . TRP A 1 210 ? 29.084 -22.267 -59.462 1.00 31.14 3425 TRP A O 1
ATOM 1621 N N . GLN A 1 211 ? 29.094 -20.921 -57.638 1.00 32.85 3426 GLN A N 1
ATOM 1622 C CA . GLN A 1 211 ? 29.748 -21.886 -56.730 1.00 35.43 3426 GLN A CA 1
ATOM 1623 C C . GLN A 1 211 ? 28.749 -22.824 -56.059 1.00 38.05 3426 GLN A C 1
ATOM 1624 O O . GLN A 1 211 ? 28.984 -24.014 -55.976 1.00 42.06 3426 GLN A O 1
ATOM 1630 N N . GLU A 1 212 ? 27.604 -22.301 -55.637 1.00 38.81 3427 GLU A N 1
ATOM 1631 C CA . GLU A 1 212 ? 26.670 -23.053 -54.798 1.00 38.67 3427 GLU A CA 1
ATOM 1632 C C . GLU A 1 212 ? 25.245 -22.558 -54.998 1.00 32.90 3427 GLU A C 1
ATOM 1633 O O . GLU A 1 212 ? 25.026 -21.353 -55.092 1.00 31.79 3427 GLU A O 1
ATOM 1639 N N . LYS A 1 213 ? 24.285 -23.476 -55.083 1.00 31.14 3428 LYS A N 1
ATOM 1640 C CA . LYS A 1 213 ? 22.855 -23.151 -55.079 1.00 31.37 3428 LYS A CA 1
ATOM 1641 C C . LYS A 1 213 ? 22.246 -23.728 -53.836 1.00 33.78 3428 LYS A C 1
ATOM 1642 O O . LYS A 1 213 ? 22.337 -24.929 -53.615 1.00 34.27 3428 LYS A O 1
ATOM 1648 N N . LEU A 1 214 ? 21.619 -22.886 -53.027 1.00 28.73 3429 LEU A N 1
ATOM 1649 C CA . LEU A 1 214 ? 21.069 -23.308 -51.745 1.00 30.01 3429 LEU A CA 1
ATOM 1650 C C . LEU A 1 214 ? 19.572 -23.268 -51.870 1.00 30.63 3429 LEU A C 1
ATOM 1651 O O . LEU A 1 214 ? 18.998 -22.188 -51.948 1.00 30.20 3429 LEU A O 1
ATOM 1656 N N . GLU A 1 215 ? 18.944 -24.417 -51.968 1.00 30.80 3430 GLU A N 1
ATOM 1657 C CA . GLU A 1 215 ? 17.518 -24.498 -52.178 1.00 35.87 3430 GLU A CA 1
ATOM 1658 C C . GLU A 1 215 ? 16.842 -25.675 -51.519 1.00 38.69 3430 GLU A C 1
ATOM 1659 O O . GLU A 1 215 ? 17.462 -26.528 -50.964 1.00 31.12 3430 GLU A O 1
ATOM 1665 N N . GLY A 1 216 ? 15.525 -25.657 -51.584 1.00 45.17 3431 GLY A N 1
ATOM 1666 C CA . GLY A 1 216 ? 14.757 -26.739 -51.058 1.00 45.84 3431 GLY A CA 1
ATOM 1667 C C . GLY A 1 216 ? 15.103 -26.892 -49.617 1.00 49.19 3431 GLY A C 1
ATOM 1668 O O . GLY A 1 216 ? 14.820 -26.061 -48.758 1.00 42.68 3431 GLY A O 1
ATOM 1669 N N . LYS A 1 217 ? 15.730 -28.021 -49.410 1.00 50.35 3432 LYS A N 1
ATOM 1670 C CA . LYS A 1 217 ? 16.157 -28.503 -48.144 1.00 55.00 3432 LYS A CA 1
ATOM 1671 C C . LYS A 1 217 ? 17.077 -27.557 -47.432 1.00 50.84 3432 LYS A C 1
ATOM 1672 O O . LYS A 1 217 ? 16.847 -27.261 -46.285 1.00 50.74 3432 LYS A O 1
ATOM 1678 N N . GLN A 1 218 ? 18.094 -27.059 -48.105 1.00 50.90 3433 GLN A N 1
ATOM 1679 C CA . GLN A 1 218 ? 18.981 -26.106 -47.464 1.00 49.91 3433 GLN A CA 1
ATOM 1680 C C . GLN A 1 218 ? 18.746 -24.665 -47.951 1.00 38.18 3433 GLN A C 1
ATOM 1681 O O . GLN A 1 218 ? 19.677 -23.865 -48.038 1.00 30.10 3433 GLN A O 1
ATOM 1687 N N . ALA A 1 219 ? 17.482 -24.314 -48.175 1.00 35.23 3434 ALA A N 1
ATOM 1688 C CA . ALA A 1 219 ? 17.119 -22.916 -48.437 1.00 33.67 3434 ALA A CA 1
ATOM 1689 C C . ALA A 1 219 ? 17.501 -22.052 -47.227 1.00 29.51 3434 ALA A C 1
ATOM 1690 O O . ALA A 1 219 ? 17.328 -22.473 -46.112 1.00 28.79 3434 ALA A O 1
ATOM 1692 N N . LEU A 1 220 ? 18.027 -20.850 -47.462 1.00 29.99 3435 LEU A N 1
ATOM 1693 C CA . LEU A 1 220 ? 18.460 -19.967 -46.378 1.00 27.51 3435 LEU A CA 1
ATOM 1694 C C . LEU A 1 220 ? 17.323 -19.044 -45.922 1.00 27.01 3435 LEU A C 1
ATOM 1695 O O . LEU A 1 220 ? 16.448 -18.655 -46.704 1.00 24.28 3435 LEU A O 1
ATOM 1700 N N . THR A 1 221 ? 17.329 -18.728 -44.631 1.00 24.39 3436 THR A N 1
ATOM 1701 C CA . THR A 1 221 ? 16.505 -17.675 -44.089 1.00 21.53 3436 THR A CA 1
ATOM 1702 C C . THR A 1 221 ? 17.203 -16.332 -44.318 1.00 22.72 3436 THR A C 1
ATOM 1703 O O . THR A 1 221 ? 18.372 -16.287 -44.761 1.00 20.97 3436 THR A O 1
ATOM 1707 N N . VAL A 1 222 ? 16.544 -15.251 -43.908 1.00 21.36 3437 VAL A N 1
ATOM 1708 C CA . VAL A 1 222 ? 17.174 -13.936 -43.952 1.00 23.54 3437 VAL A CA 1
ATOM 1709 C C . VAL A 1 222 ? 18.399 -13.873 -43.052 1.00 23.33 3437 VAL A C 1
ATOM 1710 O O . VAL A 1 222 ? 19.443 -13.374 -43.464 1.00 19.43 3437 VAL A O 1
ATOM 1714 N N . ASN A 1 223 ? 18.291 -14.412 -41.845 1.00 24.23 3438 ASN A N 1
ATOM 1715 C CA . ASN A 1 223 ? 19.444 -14.496 -40.955 1.00 24.82 3438 ASN A CA 1
ATOM 1716 C C . ASN A 1 223 ? 20.603 -15.331 -41.515 1.00 24.00 3438 ASN A C 1
ATOM 1717 O O . ASN A 1 223 ? 21.770 -14.977 -41.341 1.00 22.70 3438 ASN A O 1
ATOM 1722 N N . GLY A 1 224 ? 20.282 -16.426 -42.196 1.00 24.42 3439 GLY A N 1
ATOM 1723 C CA . GLY A 1 224 ? 21.276 -17.165 -42.979 1.00 22.74 3439 GLY A CA 1
ATOM 1724 C C . GLY A 1 224 ? 21.993 -16.337 -44.037 1.00 21.74 3439 GLY A C 1
ATOM 1725 O O . GLY A 1 224 ? 23.192 -16.479 -44.216 1.00 22.72 3439 GLY A O 1
ATOM 1726 N N . VAL A 1 225 ? 21.269 -15.482 -44.758 1.00 20.52 3440 VAL A N 1
ATOM 1727 C CA . VAL A 1 225 ? 21.918 -14.549 -45.706 1.00 18.79 3440 VAL A CA 1
ATOM 1728 C C . VAL A 1 225 ? 22.818 -13.569 -44.965 1.00 17.45 3440 VAL A C 1
ATOM 1729 O O . VAL A 1 225 ? 23.956 -13.340 -45.373 1.00 17.02 3440 VAL A O 1
ATOM 1733 N N . VAL A 1 226 ? 22.329 -13.027 -43.860 1.00 17.71 3441 VAL A N 1
ATOM 1734 C CA . VAL A 1 226 ? 23.132 -12.144 -43.050 1.00 19.58 3441 VAL A CA 1
ATOM 1735 C C . VAL A 1 226 ? 24.444 -12.776 -42.572 1.00 21.23 3441 VAL A C 1
ATOM 1736 O O . VAL A 1 226 ? 25.513 -12.133 -42.657 1.00 20.08 3441 VAL A O 1
ATOM 1740 N N . GLU A 1 227 ? 24.399 -14.026 -42.106 1.00 23.53 3442 GLU A N 1
ATOM 1741 C CA . GLU A 1 227 ? 25.627 -14.676 -41.586 1.00 26.99 3442 GLU A CA 1
ATOM 1742 C C . GLU A 1 227 ? 26.621 -14.909 -42.711 1.00 23.51 3442 GLU A C 1
ATOM 1743 O O . GLU A 1 227 ? 27.811 -14.777 -42.530 1.00 25.62 3442 GLU A O 1
ATOM 1749 N N . LYS A 1 228 ? 26.127 -15.252 -43.882 1.00 23.08 3443 LYS A N 1
ATOM 1750 C CA . LYS A 1 228 ? 27.003 -15.498 -45.008 1.00 24.76 3443 LYS A CA 1
ATOM 1751 C C . LYS A 1 228 ? 27.699 -14.193 -45.482 1.00 23.41 3443 LYS A C 1
ATOM 1752 O O . LYS A 1 228 ? 28.916 -14.157 -45.687 1.00 24.67 3443 LYS A O 1
ATOM 1758 N N . ILE A 1 229 ? 26.926 -13.117 -45.601 1.00 20.33 3444 ILE A N 1
ATOM 1759 C CA . ILE A 1 229 ? 27.463 -11.829 -46.030 1.00 19.47 3444 ILE A CA 1
ATOM 1760 C C . ILE A 1 229 ? 28.466 -11.251 -45.030 1.00 18.73 3444 ILE A C 1
ATOM 1761 O O . ILE A 1 229 ? 29.501 -10.750 -45.424 1.00 20.65 3444 ILE A O 1
ATOM 1766 N N . THR A 1 230 ? 28.145 -11.291 -43.745 1.00 19.59 3445 THR A N 1
ATOM 1767 C CA . THR A 1 230 ? 28.973 -10.663 -42.732 1.00 21.82 3445 THR A CA 1
ATOM 1768 C C . THR A 1 230 ? 30.035 -11.584 -42.134 1.00 22.48 3445 THR A C 1
ATOM 1769 O O . THR A 1 230 ? 30.765 -11.194 -41.243 1.00 22.04 3445 THR A O 1
ATOM 1773 N N . ASP A 1 231 ? 30.151 -12.782 -42.656 1.00 25.41 3446 ASP A N 1
ATOM 1774 C CA . ASP A 1 231 ? 31.182 -13.696 -42.186 1.00 26.92 3446 ASP A CA 1
ATOM 1775 C C . ASP A 1 231 ? 32.618 -13.138 -42.302 1.00 24.69 3446 ASP A C 1
ATOM 1776 O O . ASP A 1 231 ? 33.130 -12.969 -43.397 1.00 26.08 3446 ASP A O 1
ATOM 1781 N N . ALA A 1 232 ? 33.286 -12.935 -41.158 1.00 27.48 3447 ALA A N 1
ATOM 1782 C CA . ALA A 1 232 ? 34.689 -12.461 -41.099 1.00 30.36 3447 ALA A CA 1
ATOM 1783 C C . ALA A 1 232 ? 35.730 -13.400 -41.726 1.00 32.68 3447 ALA A C 1
ATOM 1784 O O . ALA A 1 232 ? 36.830 -12.960 -42.110 1.00 30.71 3447 ALA A O 1
ATOM 1786 N N . SER A 1 233 ? 35.404 -14.689 -41.802 1.00 29.90 3448 SER A N 1
ATOM 1787 C CA . SER A 1 233 ? 36.254 -15.657 -42.478 1.00 33.09 3448 SER A CA 1
ATOM 1788 C C . SER A 1 233 ? 36.512 -15.221 -43.905 1.00 33.14 3448 SER A C 1
ATOM 1789 O O . SER A 1 233 ? 37.503 -15.604 -44.498 1.00 30.20 3448 SER A O 1
ATOM 1792 N N . ALA A 1 234 ? 35.553 -14.516 -44.494 1.00 36.10 3449 ALA A N 1
ATOM 1793 C CA . ALA A 1 234 ? 35.697 -14.082 -45.871 1.00 44.24 3449 ALA A CA 1
ATOM 1794 C C . ALA A 1 234 ? 36.685 -12.915 -46.038 1.00 58.21 3449 ALA A C 1
ATOM 1795 O O . ALA A 1 234 ? 37.309 -12.798 -47.099 1.00 70.38 3449 ALA A O 1
ATOM 1797 N N . ASN A 1 235 ? 36.875 -12.108 -44.982 1.00 61.04 3450 ASN A N 1
ATOM 1798 C CA . ASN A 1 235 ? 37.441 -10.742 -45.107 1.00 62.04 3450 ASN A CA 1
ATOM 1799 C C . ASN A 1 235 ? 38.664 -10.588 -46.015 1.00 52.99 3450 ASN A C 1
ATOM 1800 O O . ASN A 1 235 ? 39.673 -11.269 -45.849 1.00 51.69 3450 ASN A O 1
ATOM 1805 N N . GLY A 1 236 ? 38.547 -9.694 -46.986 1.00 49.50 3451 GLY A N 1
ATOM 1806 C CA . GLY A 1 236 ? 39.372 -9.660 -48.178 1.00 49.62 3451 GLY A CA 1
ATOM 1807 C C . GLY A 1 236 ? 38.554 -10.000 -49.393 1.00 44.62 3451 GLY A C 1
ATOM 1808 O O . GLY A 1 236 ? 38.394 -9.181 -50.288 1.00 57.67 3451 GLY A O 1
ATOM 1809 N N . LYS A 1 237 ? 37.971 -11.188 -49.389 1.00 40.49 3452 LYS A N 1
ATOM 1810 C CA . LYS A 1 237 ? 37.325 -11.722 -50.573 1.00 41.56 3452 LYS A CA 1
ATOM 1811 C C . LYS A 1 237 ? 35.863 -11.284 -50.697 1.00 35.18 3452 LYS A C 1
ATOM 1812 O O . LYS A 1 237 ? 35.195 -11.049 -49.695 1.00 29.17 3452 LYS A O 1
ATOM 1818 N N . PRO A 1 238 ? 35.371 -11.181 -51.935 1.00 28.75 3453 PRO A N 1
ATOM 1819 C CA . PRO A 1 238 ? 33.984 -10.852 -52.191 1.00 25.24 3453 PRO A CA 1
ATOM 1820 C C . PRO A 1 238 ? 33.059 -11.985 -51.814 1.00 22.61 3453 PRO A C 1
ATOM 1821 O O . PRO A 1 238 ? 33.413 -13.149 -52.027 1.00 20.38 3453 PRO A O 1
ATOM 1825 N N . VAL A 1 239 ? 31.898 -11.660 -51.249 1.00 19.45 3454 VAL A N 1
ATOM 1826 C CA . VAL A 1 239 ? 30.783 -12.597 -51.151 1.00 18.12 3454 VAL A CA 1
ATOM 1827 C C . VAL A 1 239 ? 29.654 -12.052 -52.017 1.00 19.54 3454 VAL A C 1
ATOM 1828 O O . VAL A 1 239 ? 29.281 -10.878 -51.890 1.00 18.28 3454 VAL A O 1
ATOM 1832 N N . LEU A 1 240 ? 29.120 -12.878 -52.907 1.00 17.64 3455 LEU A N 1
ATOM 1833 C CA . LEU A 1 240 ? 28.163 -12.384 -53.916 1.00 19.20 3455 LEU A CA 1
ATOM 1834 C C . LEU A 1 240 ? 26.981 -13.327 -53.967 1.00 18.26 3455 LEU A C 1
ATOM 1835 O O . LEU A 1 240 ? 27.161 -14.475 -54.350 1.00 21.52 3455 LEU A O 1
ATOM 1840 N N . LEU A 1 241 ? 25.804 -12.888 -53.504 1.00 17.21 3456 LEU A N 1
ATOM 1841 C CA . LEU A 1 241 ? 24.633 -13.765 -53.462 1.00 17.45 3456 LEU A CA 1
ATOM 1842 C C . LEU A 1 241 ? 23.540 -13.192 -54.306 1.00 17.43 3456 LEU A C 1
ATOM 1843 O O . LEU A 1 241 ? 23.242 -12.007 -54.229 1.00 16.19 3456 LEU A O 1
ATOM 1848 N N . GLU A 1 242 ? 22.885 -14.059 -55.060 1.00 18.32 3457 GLU A N 1
ATOM 1849 C CA . GLU A 1 242 ? 21.621 -13.753 -55.653 1.00 20.07 3457 GLU A CA 1
ATOM 1850 C C . GLU A 1 242 ? 20.536 -14.410 -54.806 1.00 21.04 3457 GLU A C 1
ATOM 1851 O O . GLU A 1 242 ? 20.651 -15.588 -54.442 1.00 20.61 3457 GLU A O 1
ATOM 1857 N N . LEU A 1 243 ? 19.528 -13.624 -54.430 1.00 20.12 3458 LEU A N 1
ATOM 1858 C CA . LEU A 1 243 ? 18.458 -14.047 -53.525 1.00 20.91 3458 LEU A CA 1
ATOM 1859 C C . LEU A 1 243 ? 17.186 -14.119 -54.327 1.00 20.70 3458 LEU A C 1
ATOM 1860 O O . LEU A 1 243 ? 16.751 -13.108 -54.907 1.00 21.86 3458 LEU A O 1
ATOM 1865 N N . ASP A 1 244 ? 16.625 -15.318 -54.451 1.00 21.71 3459 ASP A N 1
ATOM 1866 C CA . ASP A 1 244 ? 15.434 -15.526 -55.292 1.00 24.11 3459 ASP A CA 1
ATOM 1867 C C . ASP A 1 244 ? 14.163 -15.811 -54.478 1.00 25.45 3459 ASP A C 1
ATOM 1868 O O . ASP A 1 244 ? 14.049 -16.857 -53.825 1.00 24.75 3459 ASP A O 1
ATOM 1873 N N . ALA A 1 245 ? 13.197 -14.903 -54.570 1.00 23.97 3460 ALA A N 1
ATOM 1874 C CA . ALA A 1 245 ? 11.828 -15.163 -54.137 1.00 25.88 3460 ALA A CA 1
ATOM 1875 C C . ALA A 1 245 ? 11.165 -15.869 -55.309 1.00 29.33 3460 ALA A C 1
ATOM 1876 O O . ALA A 1 245 ? 11.739 -15.881 -56.394 1.00 29.66 3460 ALA A O 1
ATOM 1878 N N . PRO A 1 246 ? 9.913 -16.350 -55.137 1.00 30.23 3461 PRO A N 1
ATOM 1879 C CA . PRO A 1 246 ? 9.255 -17.052 -56.238 1.00 33.43 3461 PRO A CA 1
ATOM 1880 C C . PRO A 1 246 ? 9.191 -16.270 -57.530 1.00 33.58 3461 PRO A C 1
ATOM 1881 O O . PRO A 1 246 ? 9.477 -16.833 -58.578 1.00 36.21 3461 PRO A O 1
ATOM 1885 N N . GLY A 1 247 ? 8.821 -14.993 -57.474 1.00 29.23 3462 GLY A N 1
ATOM 1886 C CA . GLY A 1 247 ? 8.788 -14.203 -58.671 1.00 28.11 3462 GLY A CA 1
ATOM 1887 C C . GLY A 1 247 ? 9.648 -12.946 -58.622 1.00 31.01 3462 GLY A C 1
ATOM 1888 O O . GLY A 1 247 ? 9.277 -11.950 -59.231 1.00 31.09 3462 GLY A O 1
ATOM 1889 N N . HIS A 1 248 ? 10.781 -12.950 -57.911 1.00 26.46 3463 HIS A N 1
ATOM 1890 C CA . HIS A 1 248 ? 11.566 -11.697 -57.810 1.00 21.49 3463 HIS A CA 1
ATOM 1891 C C . HIS A 1 248 ? 12.974 -12.002 -57.372 1.00 21.55 3463 HIS A C 1
ATOM 1892 O O . HIS A 1 248 ? 13.179 -12.827 -56.474 1.00 22.22 3463 HIS A O 1
ATOM 1899 N N . ALA A 1 249 ? 13.954 -11.359 -58.005 1.00 19.67 3464 ALA A N 1
ATOM 1900 C CA . ALA A 1 249 ? 15.365 -11.589 -57.647 1.00 17.40 3464 ALA A CA 1
ATOM 1901 C C . ALA A 1 249 ? 16.000 -10.372 -57.020 1.00 16.99 3464 ALA A C 1
ATOM 1902 O O . ALA A 1 249 ? 15.694 -9.250 -57.390 1.00 18.57 3464 ALA A O 1
ATOM 1912 N N . ALA A 1 251 ? 19.894 -9.026 -54.779 1.00 14.15 3466 ALA A N 1
ATOM 1913 C CA . ALA A 1 251 ? 21.291 -9.349 -54.565 1.00 14.70 3466 ALA A CA 1
ATOM 1914 C C . ALA A 1 251 ? 21.816 -8.825 -53.225 1.00 14.89 3466 ALA A C 1
ATOM 1915 O O . ALA A 1 251 ? 21.327 -7.831 -52.677 1.00 14.99 3466 ALA A O 1
ATOM 1917 N N . ALA A 1 252 ? 22.845 -9.486 -52.722 1.00 15.97 3467 ALA A N 1
ATOM 1918 C CA . ALA A 1 252 ? 23.548 -9.035 -51.541 1.00 15.23 3467 ALA A CA 1
ATOM 1919 C C . ALA A 1 252 ? 25.033 -9.372 -51.636 1.00 14.15 3467 ALA A C 1
ATOM 1920 O O . ALA A 1 252 ? 25.418 -10.288 -52.332 1.00 15.60 3467 ALA A O 1
ATOM 1922 N N . TRP A 1 253 ? 25.879 -8.560 -51.023 1.00 14.63 3468 TRP A N 1
ATOM 1923 C CA . TRP A 1 253 ? 27.322 -8.722 -51.185 1.00 14.44 3468 TRP A CA 1
ATOM 1924 C C . TRP A 1 253 ? 28.121 -8.224 -50.005 1.00 15.31 3468 TRP A C 1
ATOM 1925 O O . TRP A 1 253 ? 27.638 -7.415 -49.197 1.00 15.89 3468 TRP A O 1
ATOM 1936 N N . ALA A 1 254 ? 29.378 -8.676 -49.964 1.00 16.19 3469 ALA A N 1
ATOM 1937 C CA . ALA A 1 254 ? 30.451 -8.081 -49.173 1.00 16.45 3469 ALA A CA 1
ATOM 1938 C C . ALA A 1 254 ? 31.680 -7.907 -50.078 1.00 17.19 3469 ALA A C 1
ATOM 1939 O O . ALA A 1 254 ? 31.979 -8.775 -50.916 1.00 16.63 3469 ALA A O 1
ATOM 1941 N N . LYS A 1 255 ? 32.312 -6.735 -50.001 1.00 18.25 3470 LYS A N 1
ATOM 1942 C CA . LYS A 1 255 ? 33.507 -6.479 -50.759 1.00 23.24 3470 LYS A CA 1
ATOM 1943 C C . LYS A 1 255 ? 34.375 -5.496 -50.043 1.00 22.10 3470 LYS A C 1
ATOM 1944 O O . LYS A 1 255 ? 33.941 -4.902 -49.086 1.00 23.56 3470 LYS A O 1
ATOM 1950 N N . GLY A 1 256 ? 35.646 -5.442 -50.448 1.00 25.76 3471 GLY A N 1
ATOM 1951 C CA . GLY A 1 256 ? 36.672 -4.595 -49.817 1.00 28.96 3471 GLY A CA 1
ATOM 1952 C C . GLY A 1 256 ? 37.373 -5.298 -48.665 1.00 30.98 3471 GLY A C 1
ATOM 1953 O O . GLY A 1 256 ? 36.927 -6.371 -48.239 1.00 30.87 3471 GLY A O 1
ATOM 1954 N N . SER A 1 257 ? 38.456 -4.698 -48.145 1.00 34.36 3472 SER A N 1
ATOM 1955 C CA . SER A 1 257 ? 39.201 -5.266 -46.990 1.00 37.29 3472 SER A CA 1
ATOM 1956 C C . SER A 1 257 ? 39.299 -4.298 -45.822 1.00 40.95 3472 SER A C 1
ATOM 1957 O O . SER A 1 257 ? 39.227 -3.078 -45.999 1.00 50.71 3472 SER A O 1
ATOM 1960 N N . GLY A 1 258 ? 39.438 -4.855 -44.623 1.00 46.55 3473 GLY A N 1
ATOM 1961 C CA . GLY A 1 258 ? 39.550 -4.060 -43.394 1.00 50.51 3473 GLY A CA 1
ATOM 1962 C C . GLY A 1 258 ? 38.530 -2.942 -43.309 1.00 48.79 3473 GLY A C 1
ATOM 1963 O O . GLY A 1 258 ? 37.334 -3.193 -43.311 1.00 52.47 3473 GLY A O 1
ATOM 1964 N N . ASP A 1 259 ? 39.009 -1.703 -43.299 1.00 50.50 3474 ASP A N 1
ATOM 1965 C CA . ASP A 1 259 ? 38.150 -0.526 -43.103 1.00 49.69 3474 ASP A CA 1
ATOM 1966 C C . ASP A 1 259 ? 37.397 -0.102 -44.367 1.00 46.49 3474 ASP A C 1
ATOM 1967 O O . ASP A 1 259 ? 36.452 0.712 -44.286 1.00 38.75 3474 ASP A O 1
ATOM 1972 N N . ASP A 1 260 ? 37.830 -0.607 -45.526 1.00 37.94 3475 ASP A N 1
ATOM 1973 C CA . ASP A 1 260 ? 37.091 -0.385 -46.769 1.00 38.10 3475 ASP A CA 1
ATOM 1974 C C . ASP A 1 260 ? 36.070 -1.513 -47.037 1.00 29.46 3475 ASP A C 1
ATOM 1975 O O . ASP A 1 260 ? 35.489 -1.562 -48.112 1.00 28.76 3475 ASP A O 1
ATOM 1980 N N . ARG A 1 261 ? 35.859 -2.422 -46.083 1.00 25.57 3476 ARG A N 1
ATOM 1981 C CA . ARG A 1 261 ? 34.890 -3.483 -46.289 1.00 24.86 3476 ARG A CA 1
ATOM 1982 C C . ARG A 1 261 ? 33.466 -2.925 -46.141 1.00 24.02 3476 ARG A C 1
ATOM 1983 O O . ARG A 1 261 ? 33.185 -2.186 -45.211 1.00 21.32 3476 ARG A O 1
ATOM 1991 N N . VAL A 1 262 ? 32.596 -3.334 -47.058 1.00 21.65 3477 VAL A N 1
ATOM 1992 C CA . VAL A 1 262 ? 31.241 -2.833 -47.155 1.00 21.78 3477 VAL A CA 1
ATOM 1993 C C . VAL A 1 262 ? 30.316 -4.031 -47.396 1.00 19.63 3477 VAL A C 1
ATOM 1994 O O . VAL A 1 262 ? 30.697 -4.983 -48.081 1.00 18.57 3477 VAL A O 1
ATOM 1998 N N . TYR A 1 263 ? 29.102 -3.945 -46.859 1.00 17.85 3478 TYR A N 1
ATOM 1999 C CA . TYR A 1 263 ? 28.084 -4.978 -46.965 1.00 17.52 3478 TYR A CA 1
ATOM 2000 C C . TYR A 1 263 ? 26.825 -4.331 -47.565 1.00 15.90 3478 TYR A C 1
ATOM 2001 O O . TYR A 1 263 ? 26.337 -3.304 -47.075 1.00 15.56 3478 TYR A O 1
ATOM 2010 N N . GLY A 1 264 ? 26.338 -4.898 -48.659 1.00 15.67 3479 GLY A N 1
ATOM 2011 C CA . GLY A 1 264 ? 25.305 -4.256 -49.443 1.00 15.29 3479 GLY A CA 1
ATOM 2012 C C . GLY A 1 264 ? 24.153 -5.136 -49.827 1.00 14.30 3479 GLY A C 1
ATOM 2013 O O . GLY A 1 264 ? 24.242 -6.386 -49.829 1.00 12.68 3479 GLY A O 1
ATOM 2014 N N . PHE A 1 265 ? 23.055 -4.471 -50.166 1.00 14.09 3480 PHE A N 1
ATOM 2015 C CA . PHE A 1 265 ? 21.847 -5.131 -50.594 1.00 13.85 3480 PHE A CA 1
ATOM 2016 C C . PHE A 1 265 ? 21.211 -4.333 -51.730 1.00 12.90 3480 PHE A C 1
ATOM 2017 O O . PHE A 1 265 ? 21.178 -3.099 -51.706 1.00 12.34 3480 PHE A O 1
ATOM 2025 N N . TYR A 1 266 ? 20.732 -5.058 -52.724 1.00 13.20 3481 TYR A N 1
ATOM 2026 C CA . TYR A 1 266 ? 20.053 -4.507 -53.876 1.00 13.31 3481 TYR A CA 1
ATOM 2027 C C . TYR A 1 266 ? 18.746 -5.212 -54.054 1.00 12.98 3481 TYR A C 1
ATOM 2028 O O . TYR A 1 266 ? 18.699 -6.369 -54.426 1.00 12.20 3481 TYR A O 1
ATOM 2037 N N . ASP A 1 267 ? 17.663 -4.480 -53.851 1.00 13.89 3482 ASP A N 1
ATOM 2038 C CA . ASP A 1 267 ? 16.357 -4.878 -54.380 1.00 14.70 3482 ASP A CA 1
ATOM 2039 C C . ASP A 1 267 ? 16.051 -4.009 -55.579 1.00 14.42 3482 ASP A C 1
ATOM 2040 O O . ASP A 1 267 ? 15.840 -2.791 -55.430 1.00 14.52 3482 ASP A O 1
ATOM 2045 N N . PRO A 1 268 ? 16.012 -4.598 -56.773 1.00 15.54 3483 PRO A N 1
ATOM 2046 C CA . PRO A 1 268 ? 15.683 -3.831 -58.000 1.00 15.92 3483 PRO A CA 1
ATOM 2047 C C . PRO A 1 268 ? 14.430 -2.953 -57.916 1.00 16.22 3483 PRO A C 1
ATOM 2048 O O . PRO A 1 268 ? 14.376 -1.895 -58.548 1.00 17.00 3483 PRO A O 1
ATOM 2052 N N . ASN A 1 269 ? 13.447 -3.372 -57.124 1.00 17.09 3484 ASN A N 1
ATOM 2053 C CA . ASN A 1 269 ? 12.261 -2.562 -56.892 1.00 18.06 3484 ASN A CA 1
ATOM 2054 C C . ASN A 1 269 ? 12.472 -1.327 -56.049 1.00 18.38 3484 ASN A C 1
ATOM 2055 O O . ASN A 1 269 ? 11.663 -0.416 -56.139 1.00 18.79 3484 ASN A O 1
ATOM 2060 N N . ALA A 1 270 ? 13.572 -1.272 -55.294 1.00 18.07 3485 ALA A N 1
ATOM 2061 C CA . ALA A 1 270 ? 13.890 -0.137 -54.423 1.00 17.79 3485 ALA A CA 1
ATOM 2062 C C . ALA A 1 270 ? 15.189 0.587 -54.818 1.00 16.90 3485 ALA A C 1
ATOM 2063 O O . ALA A 1 270 ? 15.168 1.729 -55.294 1.00 18.18 3485 ALA A O 1
ATOM 2065 N N . GLY A 1 271 ? 16.302 -0.107 -54.649 1.00 14.59 3486 GLY A N 1
ATOM 2066 C CA . GLY A 1 271 ? 17.620 0.439 -54.838 1.00 14.17 3486 GLY A CA 1
ATOM 2067 C C . GLY A 1 271 ? 18.704 -0.325 -54.100 1.00 12.91 3486 GLY A C 1
ATOM 2068 O O . GLY A 1 271 ? 18.483 -1.428 -53.615 1.00 14.77 3486 GLY A O 1
ATOM 2069 N N . ILE A 1 272 ? 19.851 0.307 -53.961 1.00 13.30 3487 ILE A N 1
ATOM 2070 C CA . ILE A 1 272 ? 21.024 -0.293 -53.318 1.00 14.77 3487 ILE A CA 1
ATOM 2071 C C . ILE A 1 272 ? 21.238 0.413 -52.012 1.00 14.99 3487 ILE A C 1
ATOM 2072 O O . ILE A 1 272 ? 21.215 1.666 -51.965 1.00 16.57 3487 ILE A O 1
ATOM 2077 N N . VAL A 1 273 ? 21.524 -0.371 -50.974 1.00 14.61 3488 VAL A N 1
ATOM 2078 C CA . VAL A 1 273 ? 22.084 0.165 -49.730 1.00 14.62 3488 VAL A CA 1
ATOM 2079 C C . VAL A 1 273 ? 23.394 -0.530 -49.432 1.00 15.15 3488 VAL A C 1
ATOM 2080 O O . VAL A 1 273 ? 23.510 -1.724 -49.640 1.00 12.79 3488 VAL A O 1
ATOM 2084 N N . GLU A 1 274 ? 24.334 0.210 -48.850 1.00 15.26 3489 GLU A N 1
ATOM 2085 C CA . GLU A 1 274 ? 25.587 -0.355 -48.387 1.00 17.18 3489 GLU A CA 1
ATOM 2086 C C . GLU A 1 274 ? 25.885 0.204 -47.029 1.00 15.84 3489 GLU A C 1
ATOM 2087 O O . GLU A 1 274 ? 25.658 1.396 -46.782 1.00 15.00 3489 GLU A O 1
ATOM 2093 N N . PHE A 1 275 ? 26.451 -0.637 -46.172 1.00 14.68 3490 PHE A N 1
ATOM 2094 C CA . PHE A 1 275 ? 26.922 -0.211 -44.866 1.00 15.44 3490 PHE A CA 1
ATOM 2095 C C . PHE A 1 275 ? 28.371 -0.654 -44.686 1.00 16.15 3490 PHE A C 1
ATOM 2096 O O . PHE A 1 275 ? 28.718 -1.717 -45.154 1.00 17.38 3490 PHE A O 1
ATOM 2104 N N . SER A 1 276 ? 29.167 0.105 -43.920 1.00 17.72 3491 SER A N 1
ATOM 2105 C CA . SER A 1 276 ? 30.470 -0.377 -43.425 1.00 19.24 3491 SER A CA 1
ATOM 2106 C C . SER A 1 276 ? 30.295 -1.234 -42.145 1.00 19.85 3491 SER A C 1
ATOM 2107 O O . SER A 1 276 ? 31.142 -2.064 -41.812 1.00 21.39 3491 SER A O 1
ATOM 2110 N N . SER A 1 277 ? 29.197 -1.053 -41.438 1.00 19.53 3492 SER A N 1
ATOM 2111 C CA . SER A 1 277 ? 28.937 -1.822 -40.213 1.00 19.15 3492 SER A CA 1
ATOM 2112 C C . SER A 1 277 ? 28.201 -3.092 -40.539 1.00 21.43 3492 SER A C 1
ATOM 2113 O O . SER A 1 277 ? 27.079 -3.043 -41.050 1.00 18.11 3492 SER A O 1
ATOM 2116 N N . ALA A 1 278 ? 28.781 -4.227 -40.148 1.00 19.44 3493 ALA A N 1
ATOM 2117 C CA . ALA A 1 278 ? 28.151 -5.524 -40.325 1.00 20.38 3493 ALA A CA 1
ATOM 2118 C C . ALA A 1 278 ? 26.868 -5.640 -39.529 1.00 20.04 3493 ALA A C 1
ATOM 2119 O O . ALA A 1 278 ? 25.867 -6.128 -40.023 1.00 18.73 3493 ALA A O 1
ATOM 2121 N N . GLU A 1 279 ? 26.892 -5.129 -38.304 1.00 23.52 3494 GLU A N 1
ATOM 2122 C CA . GLU A 1 279 ? 25.719 -5.121 -37.434 1.00 25.27 3494 GLU A CA 1
ATOM 2123 C C . GLU A 1 279 ? 24.566 -4.357 -38.088 1.00 20.48 3494 GLU A C 1
ATOM 2124 O O . GLU A 1 279 ? 23.411 -4.783 -38.030 1.00 19.84 3494 GLU A O 1
ATOM 2130 N N . LYS A 1 280 ? 24.869 -3.213 -38.686 1.00 17.92 3495 LYS A N 1
ATOM 2131 C CA . LYS A 1 280 ? 23.816 -2.391 -39.289 1.00 18.19 3495 LYS A CA 1
ATOM 2132 C C . LYS A 1 280 ? 23.287 -3.036 -40.554 1.00 15.80 3495 LYS A C 1
ATOM 2133 O O . LYS A 1 280 ? 22.115 -2.995 -40.807 1.00 14.74 3495 LYS A O 1
ATOM 2139 N N . PHE A 1 281 ? 24.160 -3.648 -41.339 1.00 16.29 3496 PHE A N 1
ATOM 2140 C CA . PHE A 1 281 ? 23.718 -4.399 -42.481 1.00 17.13 3496 PHE A CA 1
ATOM 2141 C C . PHE A 1 281 ? 22.708 -5.482 -42.075 1.00 19.03 3496 PHE A C 1
ATOM 2142 O O . PHE A 1 281 ? 21.675 -5.626 -42.720 1.00 19.39 3496 PHE A O 1
ATOM 2150 N N . GLY A 1 282 ? 23.025 -6.217 -41.011 1.00 19.33 3497 GLY A N 1
ATOM 2151 C CA . GLY A 1 282 ? 22.158 -7.265 -40.454 1.00 18.24 3497 GLY A CA 1
ATOM 2152 C C . GLY A 1 282 ? 20.848 -6.702 -39.958 1.00 18.10 3497 GLY A C 1
ATOM 2153 O O . GLY A 1 282 ? 19.796 -7.241 -40.258 1.00 18.06 3497 GLY A O 1
ATOM 2154 N N . ASP A 1 283 ? 20.909 -5.551 -39.296 1.00 17.11 3498 ASP A N 1
ATOM 2155 C CA . ASP A 1 283 ? 19.690 -4.849 -38.852 1.00 17.98 3498 ASP A CA 1
ATOM 2156 C C . ASP A 1 283 ? 18.787 -4.497 -40.055 1.00 17.24 3498 ASP A C 1
ATOM 2157 O O . ASP A 1 283 ? 17.560 -4.709 -40.025 1.00 14.79 3498 ASP A O 1
ATOM 2162 N N . TYR A 1 284 ? 19.396 -3.969 -41.125 1.00 16.94 3499 TYR A N 1
ATOM 2163 C CA . TYR A 1 284 ? 18.633 -3.515 -42.273 1.00 15.54 3499 TYR A CA 1
ATOM 2164 C C . TYR A 1 284 ? 17.920 -4.673 -42.928 1.00 16.36 3499 TYR A C 1
ATOM 2165 O O . TYR A 1 284 ? 16.695 -4.627 -43.154 1.00 16.13 3499 TYR A O 1
ATOM 2174 N N . LEU A 1 285 ? 18.669 -5.723 -43.225 1.00 15.51 3500 LEU A N 1
ATOM 2175 C CA . LEU A 1 285 ? 18.075 -6.857 -43.904 1.00 15.77 3500 LEU A CA 1
ATOM 2176 C C . LEU A 1 285 ? 16.966 -7.527 -43.095 1.00 15.76 3500 LEU A C 1
ATOM 2177 O O . LEU A 1 285 ? 15.952 -7.937 -43.653 1.00 15.34 3500 LEU A O 1
ATOM 2182 N N . THR A 1 286 ? 17.155 -7.637 -41.781 1.00 16.03 3501 THR A N 1
ATOM 2183 C CA . THR A 1 286 ? 16.166 -8.261 -40.906 1.00 16.85 3501 THR A CA 1
ATOM 2184 C C . THR A 1 286 ? 14.884 -7.459 -40.946 1.00 17.52 3501 THR A C 1
ATOM 2185 O O . THR A 1 286 ? 13.817 -7.994 -41.196 1.00 18.82 3501 THR A O 1
ATOM 2189 N N . ARG A 1 287 ? 15.012 -6.151 -40.827 1.00 17.68 3502 ARG A N 1
ATOM 2190 C CA . ARG A 1 287 ? 13.849 -5.277 -40.788 1.00 17.64 3502 ARG A CA 1
ATOM 2191 C C . ARG A 1 287 ? 13.236 -4.998 -42.158 1.00 17.84 3502 ARG A C 1
ATOM 2192 O O . ARG A 1 287 ? 12.012 -4.781 -42.272 1.00 17.44 3502 ARG A O 1
ATOM 2200 N N . PHE A 1 288 ? 14.043 -5.090 -43.211 1.00 15.73 3503 PHE A N 1
ATOM 2201 C CA . PHE A 1 288 ? 13.494 -5.016 -44.547 1.00 16.21 3503 PHE A CA 1
ATOM 2202 C C . PHE A 1 288 ? 12.507 -6.146 -44.811 1.00 16.11 3503 PHE A C 1
ATOM 2203 O O . PHE A 1 288 ? 11.378 -5.922 -45.248 1.00 17.43 3503 PHE A O 1
ATOM 2211 N N . PHE A 1 289 ? 12.925 -7.360 -44.526 1.00 16.36 3504 PHE A N 1
ATOM 2212 C CA . PHE A 1 289 ? 12.092 -8.517 -44.821 1.00 18.16 3504 PHE A CA 1
ATOM 2213 C C . PHE A 1 289 ? 11.067 -8.822 -43.720 1.00 19.84 3504 PHE A C 1
ATOM 2214 O O . PHE A 1 289 ? 9.993 -9.353 -44.007 1.00 24.20 3504 PHE A O 1
ATOM 2222 N N . GLY A 1 290 ? 11.376 -8.403 -42.495 1.00 19.83 3505 GLY A N 1
ATOM 2223 C CA . GLY A 1 290 ? 10.695 -8.867 -41.269 1.00 21.96 3505 GLY A CA 1
ATOM 2224 C C . GLY A 1 290 ? 9.304 -8.269 -41.072 1.00 22.11 3505 GLY A C 1
ATOM 2225 O O . GLY A 1 290 ? 9.063 -7.091 -41.357 1.00 20.43 3505 GLY A O 1
ATOM 2226 N N . LYS A 1 291 ? 8.381 -9.108 -40.610 1.00 27.72 3506 LYS A N 1
ATOM 2227 C CA . LYS A 1 291 ? 7.005 -8.702 -40.260 1.00 34.75 3506 LYS A CA 1
ATOM 2228 C C . LYS A 1 291 ? 6.979 -7.443 -39.422 1.00 32.66 3506 LYS A C 1
ATOM 2229 O O . LYS A 1 291 ? 6.133 -6.588 -39.612 1.00 32.72 3506 LYS A O 1
ATOM 2235 N N . SER A 1 292 ? 7.938 -7.325 -38.517 1.00 32.37 3507 SER A N 1
ATOM 2236 C CA . SER A 1 292 ? 7.984 -6.196 -37.602 1.00 38.28 3507 SER A CA 1
ATOM 2237 C C . SER A 1 292 ? 8.232 -4.856 -38.216 1.00 34.47 3507 SER A C 1
ATOM 2238 O O . SER A 1 292 ? 8.117 -3.848 -37.512 1.00 36.23 3507 SER A O 1
ATOM 2241 N N . ASP A 1 293 ? 8.644 -4.816 -39.480 1.00 33.43 3508 ASP A N 1
ATOM 2242 C CA . ASP A 1 293 ? 8.994 -3.541 -40.107 1.00 33.23 3508 ASP A CA 1
ATOM 2243 C C . ASP A 1 293 ? 8.604 -3.062 -41.504 1.00 31.82 3508 ASP A C 1
ATOM 2244 O O . ASP A 1 293 ? 7.708 -2.242 -41.615 1.00 32.00 3508 ASP A O 1
ATOM 2249 N N . LEU A 1 294 ? 9.243 -3.547 -42.567 1.00 28.99 3509 LEU A N 1
ATOM 2250 C CA . LEU A 1 294 ? 8.726 -3.369 -43.905 1.00 27.56 3509 LEU A CA 1
ATOM 2251 C C . LEU A 1 294 ? 8.004 -4.615 -44.442 1.00 26.12 3509 LEU A C 1
ATOM 2252 O O . LEU A 1 294 ? 7.270 -4.533 -45.427 1.00 25.56 3509 LEU A O 1
ATOM 2257 N N . ASN A 1 295 ? 8.270 -5.771 -43.851 1.00 25.63 3510 ASN A N 1
ATOM 2258 C CA . ASN A 1 295 ? 7.555 -6.963 -44.224 1.00 23.84 3510 ASN A CA 1
ATOM 2259 C C . ASN A 1 295 ? 7.654 -7.302 -45.708 1.00 23.56 3510 ASN A C 1
ATOM 2260 O O . ASN A 1 295 ? 6.696 -7.781 -46.299 1.00 20.75 3510 ASN A O 1
ATOM 2273 N N . ALA A 1 297 ? 9.215 -9.796 -46.898 1.00 20.39 3512 ALA A N 1
ATOM 2274 C CA . ALA A 1 297 ? 9.094 -11.244 -47.000 1.00 21.57 3512 ALA A CA 1
ATOM 2275 C C . ALA A 1 297 ? 7.706 -11.659 -47.413 1.00 24.13 3512 ALA A C 1
ATOM 2276 O O . ALA A 1 297 ? 7.541 -12.569 -48.235 1.00 26.63 3512 ALA A O 1
ATOM 2278 N N . GLN A 1 298 ? 6.697 -11.022 -46.828 1.00 26.70 3513 GLN A N 1
ATOM 2279 C CA . GLN A 1 298 ? 5.321 -11.229 -47.263 1.00 30.40 3513 GLN A CA 1
ATOM 2280 C C . GLN A 1 298 ? 5.026 -10.621 -48.640 1.00 28.25 3513 GLN A C 1
ATOM 2281 O O . GLN A 1 298 ? 4.363 -11.250 -49.460 1.00 29.20 3513 GLN A O 1
ATOM 2287 N N . SER A 1 299 ? 5.502 -9.418 -48.919 1.00 26.28 3514 SER A N 1
ATOM 2288 C CA . SER A 1 299 ? 5.154 -8.791 -50.191 1.00 27.74 3514 SER A CA 1
ATOM 2289 C C . SER A 1 299 ? 5.809 -9.522 -51.395 1.00 26.08 3514 SER A C 1
ATOM 2290 O O . SER A 1 299 ? 5.220 -9.584 -52.462 1.00 27.05 3514 SER A O 1
ATOM 2293 N N . TYR A 1 300 ? 6.950 -10.173 -51.177 1.00 23.02 3515 TYR A N 1
ATOM 2294 C CA . TYR A 1 300 ? 7.566 -11.045 -52.194 1.00 23.38 3515 TYR A CA 1
ATOM 2295 C C . TYR A 1 300 ? 7.172 -12.509 -52.027 1.00 23.34 3515 TYR A C 1
ATOM 2296 O O . TYR A 1 300 ? 7.706 -13.388 -52.705 1.00 23.37 3515 TYR A O 1
ATOM 2305 N N . LYS A 1 301 ? 6.242 -12.765 -51.117 1.00 27.17 3516 LYS A N 1
ATOM 2306 C CA . LYS A 1 301 ? 5.606 -14.064 -50.981 1.00 30.48 3516 LYS A CA 1
ATOM 2307 C C . LYS A 1 301 ? 6.607 -15.191 -50.781 1.00 29.13 3516 LYS A C 1
ATOM 2308 O O . LYS A 1 301 ? 6.468 -16.260 -51.345 1.00 29.27 3516 LYS A O 1
ATOM 2314 N N . LEU A 1 302 ? 7.607 -14.958 -49.943 1.00 26.11 3517 LEU A N 1
ATOM 2315 C CA . LEU A 1 302 ? 8.528 -16.018 -49.580 1.00 28.46 3517 LEU A CA 1
ATOM 2316 C C . LEU A 1 302 ? 7.794 -17.154 -48.873 1.00 28.93 3517 LEU A C 1
ATOM 2317 O O . LEU A 1 302 ? 6.888 -16.918 -48.065 1.00 28.36 3517 LEU A O 1
ATOM 2322 N N . GLY A 1 303 ? 8.220 -18.375 -49.154 1.00 28.72 3518 GLY A N 1
ATOM 2323 C CA . GLY A 1 303 ? 7.755 -19.549 -48.427 1.00 31.61 3518 GLY A CA 1
ATOM 2324 C C . GLY A 1 303 ? 8.400 -19.615 -47.060 1.00 34.27 3518 GLY A C 1
ATOM 2325 O O . GLY A 1 303 ? 9.175 -18.719 -46.673 1.00 31.18 3518 GLY A O 1
ATOM 2326 N N . LYS A 1 304 ? 8.052 -20.650 -46.300 1.00 33.64 3519 LYS A N 1
ATOM 2327 C CA . LYS A 1 304 ? 8.504 -20.783 -44.912 1.00 34.50 3519 LYS A CA 1
ATOM 2328 C C . LYS A 1 304 ? 9.062 -22.165 -44.716 1.00 32.04 3519 LYS A C 1
ATOM 2329 O O . LYS A 1 304 ? 8.685 -23.098 -45.405 1.00 28.49 3519 LYS A O 1
ATOM 2335 N N . ASN A 1 305 ? 10.025 -22.271 -43.816 1.00 32.87 3520 ASN A N 1
ATOM 2336 C CA . ASN A 1 305 ? 10.500 -23.566 -43.362 1.00 33.26 3520 ASN A CA 1
ATOM 2337 C C . ASN A 1 305 ? 9.602 -24.110 -42.241 1.00 34.48 3520 ASN A C 1
ATOM 2338 O O . ASN A 1 305 ? 8.653 -23.447 -41.806 1.00 35.74 3520 ASN A O 1
ATOM 2343 N N . ASP A 1 306 ? 9.926 -25.300 -41.752 1.00 40.77 3521 ASP A N 1
ATOM 2344 C CA . ASP A 1 306 ? 9.121 -25.963 -40.721 1.00 46.04 3521 ASP A CA 1
ATOM 2345 C C . ASP A 1 306 ? 9.070 -25.231 -39.369 1.00 47.10 3521 ASP A C 1
ATOM 2346 O O . ASP A 1 306 ? 8.072 -25.323 -38.665 1.00 49.65 3521 ASP A O 1
ATOM 2351 N N . ALA A 1 307 ? 10.085 -24.421 -39.059 1.00 41.72 3522 ALA A N 1
ATOM 2352 C CA . ALA A 1 307 ? 10.004 -23.492 -37.932 1.00 36.79 3522 ALA A CA 1
ATOM 2353 C C . ALA A 1 307 ? 9.214 -22.234 -38.267 1.00 36.48 3522 ALA A C 1
ATOM 2354 O O . ALA A 1 307 ? 9.189 -21.299 -37.471 1.00 40.55 3522 ALA A O 1
ATOM 2356 N N . GLY A 1 308 ? 8.611 -22.183 -39.453 1.00 35.06 3523 GLY A N 1
ATOM 2357 C CA . GLY A 1 308 ? 7.828 -21.021 -39.882 1.00 34.03 3523 GLY A CA 1
ATOM 2358 C C . GLY A 1 308 ? 8.621 -19.751 -40.206 1.00 33.72 3523 GLY A C 1
ATOM 2359 O O . GLY A 1 308 ? 8.031 -18.697 -40.314 1.00 36.95 3523 GLY A O 1
ATOM 2360 N N . GLU A 1 309 ? 9.938 -19.846 -40.390 1.00 32.97 3524 GLU A N 1
ATOM 2361 C CA . GLU A 1 309 ? 10.771 -18.684 -40.753 1.00 30.64 3524 GLU A CA 1
ATOM 2362 C C . GLU A 1 309 ? 10.833 -18.538 -42.262 1.00 28.08 3524 GLU A C 1
ATOM 2363 O O . GLU A 1 309 ? 10.856 -19.527 -42.972 1.00 28.07 3524 GLU A O 1
ATOM 2369 N N . ALA A 1 310 ? 10.924 -17.308 -42.754 1.00 24.80 3525 ALA A N 1
ATOM 2370 C CA . ALA A 1 310 ? 10.842 -17.062 -44.181 1.00 21.27 3525 ALA A CA 1
ATOM 2371 C C . ALA A 1 310 ? 12.129 -17.515 -44.820 1.00 20.74 3525 ALA A C 1
ATOM 2372 O O . ALA A 1 310 ? 13.205 -17.429 -44.201 1.00 21.12 3525 ALA A O 1
ATOM 2374 N N . ILE A 1 311 ? 12.009 -18.166 -45.976 1.00 20.99 3526 ILE A N 1
ATOM 2375 C CA . ILE A 1 311 ? 13.178 -18.650 -46.698 1.00 22.17 3526 ILE A CA 1
ATOM 2376 C C . ILE A 1 311 ? 13.087 -18.229 -48.133 1.00 21.25 3526 ILE A C 1
ATOM 2377 O O . ILE A 1 311 ? 12.012 -18.045 -48.646 1.00 21.94 3526 ILE A O 1
ATOM 2382 N N . PHE A 1 312 ? 14.242 -18.014 -48.737 1.00 20.19 3527 PHE A N 1
ATOM 2383 C CA . PHE A 1 312 ? 14.343 -17.755 -50.154 1.00 23.27 3527 PHE A CA 1
ATOM 2384 C C . PHE A 1 312 ? 14.194 -19.104 -50.872 1.00 25.94 3527 PHE A C 1
ATOM 2385 O O . PHE A 1 312 ? 14.626 -20.136 -50.348 1.00 27.53 3527 PHE A O 1
ATOM 2393 N N . ASN A 1 313 ? 13.510 -19.087 -52.013 1.00 27.01 3528 ASN A N 1
ATOM 2394 C CA . ASN A 1 313 ? 13.459 -20.253 -52.918 1.00 28.94 3528 ASN A CA 1
ATOM 2395 C C . ASN A 1 313 ? 14.849 -20.708 -53.231 1.00 25.06 3528 ASN A C 1
ATOM 2396 O O . ASN A 1 313 ? 15.130 -21.887 -53.203 1.00 27.07 3528 ASN A O 1
ATOM 2401 N N . ARG A 1 314 ? 15.727 -19.762 -53.529 1.00 23.93 3529 ARG A N 1
ATOM 2402 C CA . ARG A 1 314 ? 17.089 -20.108 -53.867 1.00 23.64 3529 ARG A CA 1
ATOM 2403 C C . ARG A 1 314 ? 18.006 -18.993 -53.471 1.00 23.30 3529 ARG A C 1
ATOM 2404 O O . ARG A 1 314 ? 17.676 -17.794 -53.674 1.00 21.55 3529 ARG A O 1
ATOM 2412 N N . VAL A 1 315 ? 19.178 -19.372 -52.961 1.00 19.55 3530 VAL A N 1
ATOM 2413 C CA . VAL A 1 315 ? 20.270 -18.449 -52.849 1.00 21.34 3530 VAL A CA 1
ATOM 2414 C C . VAL A 1 315 ? 21.397 -18.981 -53.671 1.00 23.31 3530 VAL A C 1
ATOM 2415 O O . VAL A 1 315 ? 21.769 -20.123 -53.533 1.00 23.00 3530 VAL A O 1
ATOM 2419 N N . VAL A 1 316 ? 21.920 -18.156 -54.565 1.00 20.86 3531 VAL A N 1
ATOM 2420 C CA . VAL A 1 316 ? 23.043 -18.560 -55.383 1.00 20.66 3531 VAL A CA 1
ATOM 2421 C C . VAL A 1 316 ? 24.263 -17.869 -54.886 1.00 21.31 3531 VAL A C 1
ATOM 2422 O O . VAL A 1 316 ? 24.285 -16.623 -54.766 1.00 18.97 3531 VAL A O 1
ATOM 2426 N N . VAL A 1 317 ? 25.276 -18.667 -54.570 1.00 21.36 3532 VAL A N 1
ATOM 2427 C CA . VAL A 1 317 ? 26.575 -18.144 -54.212 1.00 23.89 3532 VAL A CA 1
ATOM 2428 C C . VAL A 1 317 ? 27.331 -18.052 -55.534 1.00 27.25 3532 VAL A C 1
ATOM 2429 O O . VAL A 1 317 ? 27.634 -19.079 -56.176 1.00 22.46 3532 VAL A O 1
ATOM 2441 N N . ASP A 1 319 ? 30.003 -17.030 -58.537 1.00 25.40 3534 ASP A N 1
ATOM 2442 C CA . ASP A 1 319 ? 31.404 -16.895 -58.925 1.00 28.67 3534 ASP A CA 1
ATOM 2443 C C . ASP A 1 319 ? 31.523 -15.665 -59.833 1.00 28.02 3534 ASP A C 1
ATOM 2444 O O . ASP A 1 319 ? 31.123 -15.696 -60.997 1.00 28.98 3534 ASP A O 1
ATOM 2449 N N . GLY A 1 320 ? 32.076 -14.591 -59.289 1.00 26.74 3535 GLY A N 1
ATOM 2450 C CA . GLY A 1 320 ? 31.965 -13.282 -59.891 1.00 28.40 3535 GLY A CA 1
ATOM 2451 C C . GLY A 1 320 ? 32.811 -13.138 -61.139 1.00 27.29 3535 GLY A C 1
ATOM 2452 O O . GLY A 1 320 ? 32.372 -12.539 -62.115 1.00 25.44 3535 GLY A O 1
ATOM 2453 N N . ASN A 1 321 ? 34.049 -13.613 -61.093 1.00 27.22 3536 ASN A N 1
ATOM 2454 C CA . ASN A 1 321 ? 34.942 -13.505 -62.254 1.00 30.14 3536 ASN A CA 1
ATOM 2455 C C . ASN A 1 321 ? 34.388 -14.291 -63.456 1.00 27.75 3536 ASN A C 1
ATOM 2456 O O . ASN A 1 321 ? 34.406 -13.801 -64.580 1.00 29.49 3536 ASN A O 1
ATOM 2461 N N . THR A 1 322 ? 33.773 -15.438 -63.206 1.00 26.63 3537 THR A N 1
ATOM 2462 C CA . THR A 1 322 ? 33.159 -16.183 -64.281 1.00 27.61 3537 THR A CA 1
ATOM 2463 C C . THR A 1 322 ? 31.901 -15.536 -64.793 1.00 27.63 3537 THR A C 1
ATOM 2464 O O . THR A 1 322 ? 31.729 -15.416 -66.000 1.00 27.94 3537 THR A O 1
ATOM 2468 N N . LEU A 1 323 ? 31.010 -15.131 -63.887 1.00 26.22 3538 LEU A N 1
ATOM 2469 C CA . LEU A 1 323 ? 29.835 -14.326 -64.274 1.00 23.60 3538 LEU A CA 1
ATOM 2470 C C . LEU A 1 323 ? 30.252 -13.110 -65.082 1.00 19.88 3538 LEU A C 1
ATOM 2471 O O . LEU A 1 323 ? 29.614 -12.785 -66.058 1.00 19.31 3538 LEU A O 1
ATOM 2476 N N . ALA A 1 324 ? 31.330 -12.446 -64.691 1.00 18.61 3539 ALA A N 1
ATOM 2477 C CA . ALA A 1 324 ? 31.728 -11.215 -65.375 1.00 20.03 3539 ALA A CA 1
ATOM 2478 C C . ALA A 1 324 ? 32.041 -11.441 -66.834 1.00 22.07 3539 ALA A C 1
ATOM 2479 O O . ALA A 1 324 ? 31.958 -10.510 -67.648 1.00 23.04 3539 ALA A O 1
ATOM 2481 N N . SER A 1 325 ? 32.480 -12.650 -67.162 1.00 21.60 3540 SER A N 1
ATOM 2482 C CA . SER A 1 325 ? 33.016 -12.910 -68.491 1.00 24.32 3540 SER A CA 1
ATOM 2483 C C . SER A 1 325 ? 31.951 -13.560 -69.342 1.00 24.41 3540 SER A C 1
ATOM 2484 O O . SER A 1 325 ? 32.177 -13.811 -70.508 1.00 30.70 3540 SER A O 1
ATOM 2487 N N . TYR A 1 326 ? 30.786 -13.841 -68.762 1.00 22.49 3541 TYR A N 1
ATOM 2488 C CA . TYR A 1 326 ? 29.718 -14.480 -69.491 1.00 23.68 3541 TYR A CA 1
ATOM 2489 C C . TYR A 1 326 ? 29.233 -13.579 -70.632 1.00 24.43 3541 TYR A C 1
ATOM 2490 O O . TYR A 1 326 ? 29.185 -12.351 -70.507 1.00 21.92 3541 TYR A O 1
ATOM 2499 N N . LYS A 1 327 ? 28.905 -14.207 -71.750 1.00 25.88 3542 LYS A N 1
ATOM 2500 C CA . LYS A 1 327 ? 28.471 -13.492 -72.951 1.00 29.70 3542 LYS A CA 1
ATOM 2501 C C . LYS A 1 327 ? 27.046 -13.919 -73.249 1.00 28.05 3542 LYS A C 1
ATOM 2502 O O . LYS A 1 327 ? 26.797 -15.073 -73.601 1.00 26.88 3542 LYS A O 1
ATOM 2508 N N . PRO A 1 328 ? 26.097 -13.026 -73.019 1.00 25.23 3543 PRO A N 1
ATOM 2509 C CA . PRO A 1 328 ? 24.716 -13.445 -73.128 1.00 30.21 3543 PRO A CA 1
ATOM 2510 C C . PRO A 1 328 ? 24.229 -13.753 -74.556 1.00 37.01 3543 PRO A C 1
ATOM 2511 O O . PRO A 1 328 ? 23.211 -14.453 -74.701 1.00 40.33 3543 PRO A O 1
ATOM 2515 N N . THR A 1 329 ? 24.905 -13.251 -75.596 1.00 38.10 3544 THR A N 1
ATOM 2516 C CA . THR A 1 329 ? 24.424 -13.503 -76.976 1.00 41.32 3544 THR A CA 1
ATOM 2517 C C . THR A 1 329 ? 25.493 -14.170 -77.872 1.00 45.64 3544 THR A C 1
ATOM 2518 O O . THR A 1 329 ? 26.611 -13.635 -78.036 1.00 40.99 3544 THR A O 1
ATOM 2522 N N . PHE A 1 330 ? 25.149 -15.337 -78.437 1.00 47.22 3545 PHE A N 1
ATOM 2523 C CA . PHE A 1 330 ? 26.080 -16.065 -79.310 1.00 48.46 3545 PHE A CA 1
ATOM 2524 C C . PHE A 1 330 ? 26.473 -15.193 -80.516 1.00 44.15 3545 PHE A C 1
ATOM 2525 O O . PHE A 1 330 ? 25.609 -14.662 -81.219 1.00 48.74 3545 PHE A O 1
ATOM 2533 N N . GLY A 1 331 ? 27.779 -15.009 -80.700 1.00 38.00 3546 GLY A N 1
ATOM 2534 C CA . GLY A 1 331 ? 28.319 -14.249 -81.818 1.00 38.78 3546 GLY A CA 1
ATOM 2535 C C . GLY A 1 331 ? 28.617 -12.799 -81.502 1.00 41.09 3546 GLY A C 1
ATOM 2536 O O . GLY A 1 331 ? 28.891 -12.013 -82.410 1.00 46.91 3546 GLY A O 1
ATOM 2537 N N . ASP A 1 332 ? 28.563 -12.430 -80.225 1.00 38.51 3547 ASP A N 1
ATOM 2538 C CA . ASP A 1 332 ? 28.761 -11.036 -79.822 1.00 40.16 3547 ASP A CA 1
ATOM 2539 C C . ASP A 1 332 ? 29.673 -11.090 -78.619 1.00 40.28 3547 ASP A C 1
ATOM 2540 O O . ASP A 1 332 ? 29.356 -11.745 -77.628 1.00 48.68 3547 ASP A O 1
ATOM 2545 N N . LYS A 1 333 ? 30.835 -10.449 -78.733 1.00 38.31 3548 LYS A N 1
ATOM 2546 C CA . LYS A 1 333 ? 31.896 -10.589 -77.729 1.00 38.89 3548 LYS A CA 1
ATOM 2547 C C . LYS A 1 333 ? 31.523 -9.937 -76.368 1.00 34.46 3548 LYS A C 1
ATOM 2548 O O . LYS A 1 333 ? 32.167 -10.203 -75.362 1.00 29.20 3548 LYS A O 1
ATOM 2554 N N . THR A 1 334 ? 30.502 -9.077 -76.358 1.00 28.50 3549 THR A N 1
ATOM 2555 C CA . THR A 1 334 ? 30.174 -8.281 -75.189 1.00 29.26 3549 THR A CA 1
ATOM 2556 C C . THR A 1 334 ? 29.842 -9.171 -74.012 1.00 24.91 3549 THR A C 1
ATOM 2557 O O . THR A 1 334 ? 28.954 -10.033 -74.085 1.00 26.02 3549 THR A O 1
ATOM 2561 N N . THR A 1 335 ? 30.583 -8.965 -72.935 1.00 24.34 3550 THR A N 1
ATOM 2562 C CA . THR A 1 335 ? 30.357 -9.696 -71.683 1.00 23.53 3550 THR A CA 1
ATOM 2563 C C . THR A 1 335 ? 29.420 -8.916 -70.738 1.00 23.05 3550 THR A C 1
ATOM 2564 O O . THR A 1 335 ? 29.037 -7.758 -71.022 1.00 21.06 3550 THR A O 1
ATOM 2576 N N . GLN A 1 337 ? 30.416 -7.578 -68.006 1.00 18.35 3552 GLN A N 1
ATOM 2577 C CA . GLN A 1 337 ? 31.204 -6.374 -67.795 1.00 17.78 3552 GLN A CA 1
ATOM 2578 C C . GLN A 1 337 ? 31.040 -5.346 -68.904 1.00 18.75 3552 GLN A C 1
ATOM 2579 O O . GLN A 1 337 ? 31.020 -4.137 -68.643 1.00 18.87 3552 GLN A O 1
ATOM 2585 N N . GLY A 1 338 ? 30.998 -5.788 -70.142 1.00 19.34 3553 GLY A N 1
ATOM 2586 C CA . GLY A 1 338 ? 30.745 -4.848 -71.251 1.00 21.18 3553 GLY A CA 1
ATOM 2587 C C . GLY A 1 338 ? 29.356 -4.229 -71.215 1.00 20.46 3553 GLY A C 1
ATOM 2588 O O . GLY A 1 338 ? 29.179 -3.077 -71.598 1.00 18.05 3553 GLY A O 1
ATOM 2589 N N . ILE A 1 339 ? 28.380 -4.977 -70.707 1.00 21.02 3554 ILE A N 1
ATOM 2590 C CA . ILE A 1 339 ? 27.003 -4.453 -70.588 1.00 22.30 3554 ILE A CA 1
ATOM 2591 C C . ILE A 1 339 ? 26.961 -3.350 -69.554 1.00 20.04 3554 ILE A C 1
ATOM 2592 O 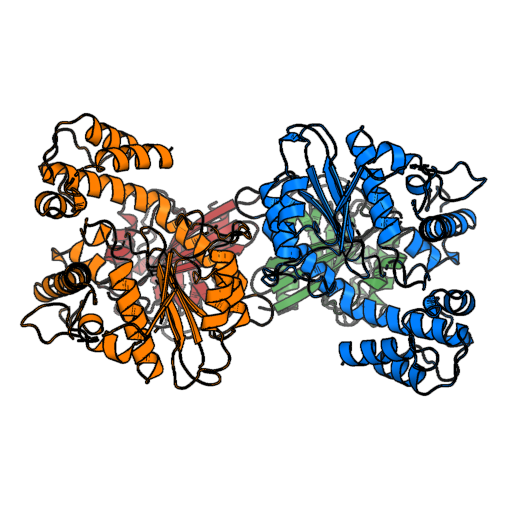O . ILE A 1 339 ? 26.435 -2.252 -69.825 1.00 18.34 3554 ILE A O 1
ATOM 2597 N N . LEU A 1 340 ? 27.690 -3.562 -68.460 1.00 19.42 3555 LEU A N 1
ATOM 2598 C CA . LEU A 1 340 ? 27.873 -2.518 -67.456 1.00 19.56 3555 LEU A CA 1
ATOM 2599 C C . LEU A 1 340 ? 28.441 -1.231 -68.020 1.00 21.83 3555 LEU A C 1
ATOM 2600 O O . LEU A 1 340 ? 28.144 -0.149 -67.495 1.00 23.82 3555 LEU A O 1
ATOM 2605 N N . ASP A 1 341 ? 29.271 -1.347 -69.064 1.00 23.68 3556 ASP A N 1
ATOM 2606 C CA . ASP A 1 341 ? 30.005 -0.211 -69.645 1.00 27.94 3556 ASP A CA 1
ATOM 2607 C C . ASP A 1 341 ? 29.258 0.466 -70.816 1.00 24.93 3556 ASP A C 1
ATOM 2608 O O . ASP A 1 341 ? 29.724 1.464 -71.333 1.00 26.37 3556 ASP A O 1
ATOM 2613 N N . LEU A 1 342 ? 28.099 -0.046 -71.209 1.00 22.11 3557 LEU A N 1
ATOM 2614 C CA . LEU A 1 342 ? 27.337 0.574 -72.301 1.00 21.60 3557 LEU A CA 1
ATOM 2615 C C . LEU A 1 342 ? 27.000 2.027 -72.004 1.00 20.38 3557 LEU A C 1
ATOM 2616 O O . LEU A 1 342 ? 26.563 2.356 -70.893 1.00 21.30 3557 LEU A O 1
ATOM 2621 N N . PRO A 1 343 ? 27.201 2.908 -72.981 1.00 20.44 3558 PRO A N 1
ATOM 2622 C CA . PRO A 1 343 ? 26.796 4.287 -72.754 1.00 19.46 3558 PRO A CA 1
ATOM 2623 C C . PRO A 1 343 ? 25.283 4.512 -72.895 1.00 18.58 3558 PRO A C 1
ATOM 2624 O O . PRO A 1 343 ? 24.562 3.696 -73.517 1.00 16.92 3558 PRO A O 1
ATOM 2628 N N . VAL A 1 344 ? 24.811 5.625 -72.336 1.00 19.24 3559 VAL A N 1
ATOM 2629 C CA . VAL A 1 344 ? 23.518 6.186 -72.716 1.00 19.60 3559 VAL A CA 1
ATOM 2630 C C . VAL A 1 344 ? 23.645 7.601 -73.286 1.00 19.72 3559 VAL A C 1
ATOM 2631 O O . VAL A 1 344 ? 23.515 7.780 -74.503 1.00 20.50 3559 VAL A O 1
ATOM 2635 N N . PHE A 1 345 ? 23.958 8.585 -72.451 1.00 17.81 3560 PHE A N 1
ATOM 2636 C CA . PHE A 1 345 ? 24.213 9.911 -72.964 1.00 20.04 3560 PHE A CA 1
ATOM 2637 C C . PHE A 1 345 ? 25.574 9.920 -73.645 1.00 21.90 3560 PHE A C 1
ATOM 2638 O O . PHE A 1 345 ? 26.479 9.199 -73.265 1.00 21.56 3560 PHE A O 1
ATOM 2646 N N . ASP A 1 346 ? 25.703 10.758 -74.653 1.00 26.03 3561 ASP A N 1
ATOM 2647 C CA . ASP A 1 346 ? 27.003 11.093 -75.183 1.00 28.70 3561 ASP A CA 1
ATOM 2648 C C . ASP A 1 346 ? 27.080 12.607 -75.382 1.00 28.99 3561 ASP A C 1
ATOM 2649 O O . ASP A 1 346 ? 26.108 13.327 -75.093 1.00 26.45 3561 ASP A O 1
ATOM 2654 N N . ALA A 1 347 ? 28.233 13.100 -75.836 1.00 35.08 3562 ALA A N 1
ATOM 2655 C CA . ALA A 1 347 ? 28.617 14.513 -75.741 1.00 36.95 3562 ALA A CA 1
ATOM 2656 C C . ALA A 1 347 ? 27.802 15.466 -76.628 1.00 36.43 3562 ALA A C 1
ATOM 2657 O O . ALA A 1 347 ? 27.898 16.667 -76.466 1.00 45.86 3562 ALA A O 1
ATOM 2659 N N . THR A 1 348 ? 26.971 14.957 -77.526 1.00 39.66 3563 THR A N 1
ATOM 2660 C CA . THR A 1 348 ? 26.153 15.852 -78.354 1.00 40.66 3563 THR A CA 1
ATOM 2661 C C . THR A 1 348 ? 25.249 16.702 -77.452 1.00 43.31 3563 THR A C 1
ATOM 2662 O O . THR A 1 348 ? 24.575 16.154 -76.582 1.00 37.58 3563 THR A O 1
ATOM 2666 N N . PRO A 1 349 ? 25.245 18.041 -77.651 1.00 43.12 3564 PRO A N 1
ATOM 2667 C CA . PRO A 1 349 ? 24.316 18.907 -76.941 1.00 38.31 3564 PRO A CA 1
ATOM 2668 C C . PRO A 1 349 ? 22.884 18.475 -77.145 1.00 39.21 3564 PRO A C 1
ATOM 2669 O O . PRO A 1 349 ? 22.523 17.964 -78.201 1.00 38.77 3564 PRO A O 1
ATOM 2681 N N . LYS A 1 351 ? 19.047 18.283 -77.998 1.00 65.32 3566 LYS A N 1
ATOM 2682 C CA . LYS A 1 351 ? 18.223 18.902 -79.065 1.00 73.57 3566 LYS A CA 1
ATOM 2683 C C . LYS A 1 351 ? 17.334 19.970 -78.451 1.00 81.21 3566 LYS A C 1
ATOM 2684 O O . LYS A 1 351 ? 16.567 19.699 -77.510 1.00 70.80 3566 LYS A O 1
ATOM 2690 N N . GLY B 1 4 ? 34.578 -0.812 -19.584 1.00 45.14 3219 GLY B N 1
ATOM 2691 C CA . GLY B 1 4 ? 35.354 -0.138 -18.486 1.00 45.82 3219 GLY B CA 1
ATOM 2692 C C . GLY B 1 4 ? 34.615 -0.232 -17.159 1.00 44.81 3219 GLY B C 1
ATOM 2693 O O . GLY B 1 4 ? 35.015 -0.983 -16.264 1.00 35.00 3219 GLY B O 1
ATOM 2694 N N . LEU B 1 5 ? 33.507 0.504 -17.055 1.00 40.40 3220 LEU B N 1
ATOM 2695 C CA . LEU B 1 5 ? 32.499 0.220 -16.054 1.00 39.24 3220 LEU B CA 1
ATOM 2696 C C . LEU B 1 5 ? 32.080 -1.240 -16.152 1.00 39.69 3220 LEU B C 1
ATOM 2697 O O . LEU B 1 5 ? 32.056 -1.946 -15.155 1.00 37.39 3220 LEU B O 1
ATOM 2702 N N . GLU B 1 6 ? 31.814 -1.714 -17.365 1.00 43.84 3221 GLU B N 1
ATOM 2703 C CA . GLU B 1 6 ? 31.400 -3.098 -17.572 1.00 47.83 3221 GLU B CA 1
ATOM 2704 C C . GLU B 1 6 ? 32.373 -4.089 -16.946 1.00 44.34 3221 GLU B C 1
ATOM 2705 O O . GLU B 1 6 ? 31.959 -5.087 -16.355 1.00 45.12 3221 GLU B O 1
ATOM 2711 N N . LYS B 1 7 ? 33.667 -3.819 -17.062 1.00 38.52 3222 LYS B N 1
ATOM 2712 C CA . LYS B 1 7 ? 34.662 -4.695 -16.457 1.00 39.01 3222 LYS B CA 1
ATOM 2713 C C . LYS B 1 7 ? 34.751 -4.565 -14.909 1.00 33.94 3222 LYS B C 1
ATOM 2714 O O . LYS B 1 7 ? 34.872 -5.557 -14.210 1.00 33.86 3222 LYS B O 1
ATOM 2720 N N . ASP B 1 8 ? 34.702 -3.353 -14.384 1.00 28.43 3223 ASP B N 1
ATOM 2721 C CA . ASP B 1 8 ? 34.660 -3.191 -12.930 1.00 34.31 3223 ASP B CA 1
ATOM 2722 C C . ASP B 1 8 ? 33.415 -3.834 -12.310 1.00 33.73 3223 ASP B C 1
ATOM 2723 O O . ASP B 1 8 ? 33.505 -4.462 -11.265 1.00 35.07 3223 ASP B O 1
ATOM 2728 N N . PHE B 1 9 ? 32.288 -3.777 -13.012 1.00 35.45 3224 PHE B N 1
ATOM 2729 C CA . PHE B 1 9 ? 31.032 -4.328 -12.484 1.00 40.88 3224 PHE B CA 1
ATOM 2730 C C . PHE B 1 9 ? 31.038 -5.861 -12.413 1.00 39.36 3224 PHE B C 1
ATOM 2731 O O . PHE B 1 9 ? 30.442 -6.444 -11.515 1.00 43.39 3224 PHE B O 1
ATOM 2739 N N . LYS B 1 10 ? 31.755 -6.505 -13.330 1.00 43.79 3225 LYS B N 1
ATOM 2740 C CA . LYS B 1 10 ? 31.968 -7.954 -13.275 1.00 44.49 3225 LYS B CA 1
ATOM 2741 C C . LYS B 1 10 ? 32.956 -8.327 -12.169 1.00 42.55 3225 LYS B C 1
ATOM 2742 O O . LYS B 1 10 ? 32.838 -9.378 -11.540 1.00 44.45 3225 LYS B O 1
ATOM 2748 N N . ARG B 1 11 ? 33.959 -7.487 -11.961 1.00 37.28 3226 ARG B N 1
ATOM 2749 C CA . ARG B 1 11 ? 34.920 -7.712 -10.878 1.00 39.27 3226 ARG B CA 1
ATOM 2750 C C . ARG B 1 11 ? 34.203 -7.643 -9.502 1.00 35.68 3226 ARG B C 1
ATOM 2751 O O . ARG B 1 11 ? 34.298 -8.551 -8.665 1.00 33.77 3226 ARG B O 1
ATOM 2759 N N . TYR B 1 12 ? 33.435 -6.578 -9.321 1.00 32.03 3227 TYR B N 1
ATOM 2760 C CA . TYR B 1 12 ? 32.581 -6.397 -8.148 1.00 32.57 3227 TYR B CA 1
ATOM 2761 C C . TYR B 1 12 ? 31.581 -7.550 -7.959 1.00 32.20 3227 TYR B C 1
ATOM 2762 O O . TYR B 1 12 ? 31.501 -8.144 -6.874 1.00 30.74 3227 TYR B O 1
ATOM 2771 N N . GLY B 1 13 ? 30.865 -7.901 -9.029 1.00 33.79 3228 GLY B N 1
ATOM 2772 C CA . GLY B 1 13 ? 29.868 -8.977 -8.972 1.00 35.80 3228 GLY B CA 1
ATOM 2773 C C . GLY B 1 13 ? 30.483 -10.339 -8.654 1.00 39.89 3228 GLY B C 1
ATOM 2774 O O . GLY B 1 13 ? 29.914 -11.140 -7.884 1.00 35.50 3228 GLY B O 1
ATOM 2775 N N . ASP B 1 14 ? 31.659 -10.585 -9.220 1.00 35.91 3229 ASP B N 1
ATOM 2776 C CA . ASP B 1 14 ? 32.455 -11.766 -8.876 1.00 40.83 3229 ASP B CA 1
ATOM 2777 C C . ASP B 1 14 ? 32.893 -11.835 -7.421 1.00 39.46 3229 ASP B C 1
ATOM 2778 O O . ASP B 1 14 ? 32.939 -12.913 -6.845 1.00 35.43 3229 ASP B O 1
ATOM 2783 N N . ALA B 1 15 ? 33.199 -10.697 -6.806 1.00 41.94 3230 ALA B N 1
ATOM 2784 C CA . ALA B 1 15 ? 33.512 -10.701 -5.378 1.00 39.52 3230 ALA B CA 1
ATOM 2785 C C . ALA B 1 15 ? 32.299 -10.967 -4.445 1.00 41.06 3230 ALA B C 1
ATOM 2786 O O . ALA B 1 15 ? 32.501 -11.241 -3.277 1.00 42.08 3230 ALA B O 1
ATOM 2788 N N . LEU B 1 16 ? 31.068 -10.912 -4.968 1.00 41.21 3231 LEU B N 1
ATOM 2789 C CA . LEU B 1 16 ? 29.849 -11.330 -4.243 1.00 41.85 3231 LEU B CA 1
ATOM 2790 C C . LEU B 1 16 ? 29.414 -12.799 -4.502 1.00 44.35 3231 LEU B C 1
ATOM 2791 O O . LEU B 1 16 ? 28.558 -13.313 -3.799 1.00 46.76 3231 LEU B O 1
ATOM 2796 N N . LYS B 1 17 ? 29.934 -13.434 -5.549 1.00 50.44 3232 LYS B N 1
ATOM 2797 C CA . LYS B 1 17 ? 29.713 -14.865 -5.797 1.00 57.82 3232 LYS B CA 1
ATOM 2798 C C . LYS B 1 17 ? 30.190 -15.714 -4.631 1.00 60.63 3232 LYS B C 1
ATOM 2799 O O . LYS B 1 17 ? 31.287 -15.494 -4.122 1.00 60.58 3232 LYS B O 1
ATOM 2805 N N . PRO B 1 18 ? 29.389 -16.722 -4.240 1.00 64.75 3233 PRO B N 1
ATOM 2806 C CA . PRO B 1 18 ? 29.781 -17.625 -3.149 1.00 66.66 3233 PRO B CA 1
ATOM 2807 C C . PRO B 1 18 ? 30.931 -18.569 -3.511 1.00 70.67 3233 PRO B C 1
ATOM 2808 O O . PRO B 1 18 ? 31.614 -19.078 -2.618 1.00 70.02 3233 PRO B O 1
ATOM 2812 N N . SER B 1 26 ? 25.898 -23.147 -1.357 1.00 76.12 3241 SER B N 1
ATOM 2813 C CA . SER B 1 26 ? 26.390 -22.069 -0.498 1.00 78.64 3241 SER B CA 1
ATOM 2814 C C . SER B 1 26 ? 25.346 -20.969 -0.325 1.00 79.39 3241 SER B C 1
ATOM 2815 O O . SER B 1 26 ? 24.444 -20.820 -1.154 1.00 88.86 3241 SER B O 1
ATOM 2818 N N . LYS B 1 27 ? 25.499 -20.184 0.742 1.00 76.68 3242 LYS B N 1
ATOM 2819 C CA . LYS B 1 27 ? 24.715 -18.953 0.932 1.00 71.59 3242 LYS B CA 1
ATOM 2820 C C . LYS B 1 27 ? 25.079 -17.886 -0.119 1.00 62.39 3242 LYS B C 1
ATOM 2821 O O . LYS B 1 27 ? 26.242 -17.741 -0.487 1.00 69.43 3242 LYS B O 1
ATOM 2827 N N . ASP B 1 28 ? 24.076 -17.187 -0.642 1.00 50.07 3243 ASP B N 1
ATOM 2828 C CA . ASP B 1 28 ? 24.321 -15.947 -1.366 1.00 42.33 3243 ASP B CA 1
ATOM 2829 C C . ASP B 1 28 ? 24.307 -14.810 -0.346 1.00 34.54 3243 ASP B C 1
ATOM 2830 O O . ASP B 1 28 ? 23.358 -14.631 0.423 1.00 29.21 3243 ASP B O 1
ATOM 2835 N N . ILE B 1 29 ? 25.396 -14.068 -0.317 1.00 33.89 3244 ILE B N 1
ATOM 2836 C CA . ILE B 1 29 ? 25.562 -13.016 0.660 1.00 30.68 3244 ILE B CA 1
ATOM 2837 C C . ILE B 1 29 ? 24.479 -11.935 0.580 1.00 29.00 3244 ILE B C 1
ATOM 2838 O O . ILE B 1 29 ? 24.114 -11.377 1.601 1.00 26.58 3244 ILE B O 1
ATOM 2843 N N . ARG B 1 30 ? 23.930 -11.683 -0.608 1.00 28.52 3245 ARG B N 1
ATOM 2844 C CA . ARG B 1 30 ? 22.938 -10.615 -0.794 1.00 29.68 3245 ARG B CA 1
ATOM 2845 C C . ARG B 1 30 ? 21.640 -10.909 -0.062 1.00 32.00 3245 ARG B C 1
ATOM 2846 O O . ARG B 1 30 ? 20.845 -10.007 0.168 1.00 32.69 3245 ARG B O 1
ATOM 2854 N N . THR B 1 31 ? 21.411 -12.171 0.287 1.00 29.49 3246 THR B N 1
ATOM 2855 C CA . THR B 1 31 ? 20.204 -12.540 1.001 1.00 30.45 3246 THR B CA 1
ATOM 2856 C C . THR B 1 31 ? 20.374 -12.458 2.509 1.00 29.37 3246 THR B C 1
ATOM 2857 O O . THR B 1 31 ? 19.402 -12.646 3.231 1.00 31.48 3246 THR B O 1
ATOM 2861 N N . THR B 1 32 ? 21.593 -12.234 2.999 1.00 27.11 3247 THR B N 1
ATOM 2862 C CA . THR B 1 32 ? 21.820 -12.285 4.438 1.00 25.16 3247 THR B CA 1
ATOM 2863 C C . THR B 1 32 ? 21.469 -10.976 5.109 1.00 21.70 3247 THR B C 1
ATOM 2864 O O . THR B 1 32 ? 21.553 -9.920 4.519 1.00 19.12 3247 THR B O 1
ATOM 2868 N N . LYS B 1 33 ? 21.169 -11.056 6.390 1.00 23.70 3248 LYS B N 1
ATOM 2869 C CA . LYS B 1 33 ? 20.654 -9.915 7.143 1.00 27.05 3248 LYS B CA 1
ATOM 2870 C C . LYS B 1 33 ? 21.743 -8.843 7.351 1.00 23.38 3248 LYS B C 1
ATOM 2871 O O . LYS B 1 33 ? 21.490 -7.628 7.255 1.00 19.81 3248 LYS B O 1
ATOM 2877 N N . ASP B 1 34 ? 22.967 -9.282 7.598 1.00 21.61 3249 ASP B N 1
ATOM 2878 C CA . ASP B 1 34 ? 24.074 -8.328 7.740 1.00 23.92 3249 ASP B CA 1
ATOM 2879 C C . ASP B 1 34 ? 24.315 -7.486 6.492 1.00 18.60 3249 ASP B C 1
ATOM 2880 O O . ASP B 1 34 ? 24.407 -6.259 6.580 1.00 16.87 3249 ASP B O 1
ATOM 2885 N N . PHE B 1 35 ? 24.397 -8.137 5.342 1.00 17.00 3250 PHE B N 1
ATOM 2886 C CA . PHE B 1 35 ? 24.547 -7.431 4.065 1.00 16.32 3250 PHE B CA 1
ATOM 2887 C C . PHE B 1 35 ? 23.364 -6.522 3.835 1.00 17.10 3250 PHE B C 1
ATOM 2888 O O . PHE B 1 35 ? 23.570 -5.345 3.501 1.00 17.52 3250 PHE B O 1
ATOM 2896 N N . LEU B 1 36 ? 22.132 -7.036 4.007 1.00 15.78 3251 LEU B N 1
ATOM 2897 C CA . LEU B 1 36 ? 20.947 -6.179 3.824 1.00 15.95 3251 LEU B CA 1
ATOM 2898 C C . LEU B 1 36 ? 20.905 -4.984 4.766 1.00 16.12 3251 LEU B C 1
ATOM 2899 O O . LEU B 1 36 ? 20.480 -3.918 4.353 1.00 17.12 3251 LEU B O 1
ATOM 2904 N N . ASN B 1 37 ? 21.345 -5.134 6.015 1.00 17.74 3252 ASN B N 1
ATOM 2905 C CA . ASN B 1 37 ? 21.466 -3.979 6.938 1.00 18.03 3252 ASN B CA 1
ATOM 2906 C C . ASN B 1 37 ? 22.522 -3.006 6.477 1.00 18.66 3252 ASN B C 1
ATOM 2907 O O . ASN B 1 37 ? 22.392 -1.820 6.689 1.00 17.56 3252 ASN B O 1
ATOM 2912 N N 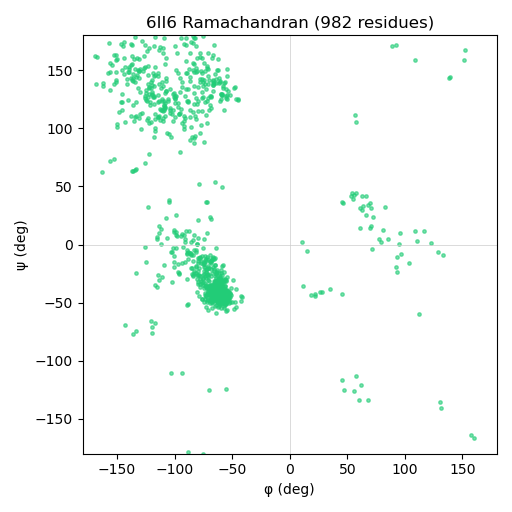. GLY B 1 38 ? 23.631 -3.526 5.945 1.00 17.63 3253 GLY B N 1
ATOM 2913 C CA . GLY B 1 38 ? 24.674 -2.680 5.371 1.00 16.98 3253 GLY B CA 1
ATOM 2914 C C . GLY B 1 38 ? 24.258 -1.821 4.182 1.00 17.39 3253 GLY B C 1
ATOM 2915 O O . GLY B 1 38 ? 24.718 -0.665 4.031 1.00 15.85 3253 GLY B O 1
ATOM 2916 N N . TYR B 1 39 ? 23.352 -2.366 3.370 1.00 16.39 3254 TYR B N 1
ATOM 2917 C CA . TYR B 1 39 ? 23.025 -1.784 2.082 1.00 16.73 3254 TYR B CA 1
ATOM 2918 C C . TYR B 1 39 ? 22.111 -0.615 2.344 1.00 16.82 3254 TYR B C 1
ATOM 2919 O O . TYR B 1 39 ? 20.899 -0.767 2.454 1.00 19.55 3254 TYR B O 1
ATOM 2928 N N . LYS B 1 40 ? 22.693 0.572 2.404 1.00 17.41 3255 LYS B N 1
ATOM 2929 C CA . LYS B 1 40 ? 21.954 1.821 2.428 1.00 16.78 3255 LYS B CA 1
ATOM 2930 C C . LYS B 1 40 ? 22.879 3.019 2.239 1.00 17.26 3255 LYS B C 1
ATOM 2931 O O . LYS B 1 40 ? 24.127 2.932 2.420 1.00 14.82 3255 LYS B O 1
ATOM 2937 N N . ASN B 1 41 ? 22.252 4.128 1.887 1.00 15.84 3256 ASN B N 1
ATOM 2938 C CA . ASN B 1 41 ? 22.943 5.390 1.700 1.00 19.61 3256 ASN B CA 1
ATOM 2939 C C . ASN B 1 41 ? 23.592 5.851 2.990 1.00 20.26 3256 ASN B C 1
ATOM 2940 O O . ASN B 1 41 ? 23.106 5.523 4.078 1.00 16.18 3256 ASN B O 1
ATOM 2945 N N . ASP B 1 42 ? 24.704 6.592 2.847 1.00 20.10 3257 ASP B N 1
ATOM 2946 C CA . ASP B 1 42 ? 25.324 7.319 3.957 1.00 21.82 3257 ASP B CA 1
ATOM 2947 C C . ASP B 1 42 ? 25.815 6.391 5.070 1.00 20.00 3257 ASP B C 1
ATOM 2948 O O . ASP B 1 42 ? 25.844 6.754 6.219 1.00 21.33 3257 ASP B O 1
ATOM 2953 N N . HIS B 1 43 ? 26.190 5.183 4.708 1.00 17.89 3258 HIS B N 1
ATOM 2954 C CA . HIS B 1 43 ? 26.581 4.187 5.682 1.00 17.52 3258 HIS B CA 1
ATOM 2955 C C . HIS B 1 43 ? 28.035 3.740 5.561 1.00 17.43 3258 HIS B C 1
ATOM 2956 O O . HIS B 1 43 ? 28.699 3.438 6.568 1.00 14.99 3258 HIS B O 1
ATOM 2963 N N . ALA B 1 44 ? 28.532 3.686 4.330 1.00 17.28 3259 ALA B N 1
ATOM 2964 C CA . ALA B 1 44 ? 29.936 3.397 4.097 1.00 19.68 3259 ALA B CA 1
ATOM 2965 C C . ALA B 1 44 ? 30.873 4.364 4.839 1.00 20.38 3259 ALA B C 1
ATOM 2966 O O . ALA B 1 44 ? 31.884 3.959 5.399 1.00 18.19 3259 ALA B O 1
ATOM 2968 N N . LYS B 1 45 ? 30.503 5.623 4.887 1.00 20.21 3260 LYS B N 1
ATOM 2969 C CA . LYS B 1 45 ? 31.355 6.598 5.529 1.00 23.56 3260 LYS B CA 1
ATOM 2970 C C . LYS B 1 45 ? 31.429 6.401 7.053 1.00 27.56 3260 LYS B C 1
ATOM 2971 O O . LYS B 1 45 ? 32.277 6.991 7.677 1.00 25.83 3260 LYS B O 1
ATOM 2977 N N . GLU B 1 46 ? 30.533 5.596 7.639 1.00 23.78 3261 GLU B N 1
ATOM 2978 C CA . GLU B 1 46 ? 30.546 5.341 9.069 1.00 20.84 3261 GLU B CA 1
ATOM 2979 C C . GLU B 1 46 ? 31.279 4.076 9.394 1.00 19.36 3261 GLU B C 1
ATOM 2980 O O . GLU B 1 46 ? 31.671 3.903 10.514 1.00 20.20 3261 GLU B O 1
ATOM 2986 N N . ILE B 1 47 ? 31.361 3.129 8.459 1.00 18.10 3262 ILE B N 1
ATOM 2987 C CA . ILE B 1 47 ? 31.816 1.791 8.791 1.00 17.82 3262 ILE B CA 1
ATOM 2988 C C . ILE B 1 47 ? 32.999 1.270 7.957 1.00 18.55 3262 ILE B C 1
ATOM 2989 O O . ILE B 1 47 ? 33.553 0.245 8.283 1.00 22.80 3262 ILE B O 1
ATOM 2994 N N . VAL B 1 48 ? 33.327 1.898 6.838 1.00 20.59 3263 VAL B N 1
ATOM 2995 C CA . VAL B 1 48 ? 34.324 1.334 5.926 1.00 21.14 3263 VAL B CA 1
ATOM 2996 C C . VAL B 1 48 ? 35.546 2.244 5.949 1.00 22.80 3263 VAL B C 1
ATOM 2997 O O . VAL B 1 48 ? 35.511 3.362 5.403 1.00 19.67 3263 VAL B O 1
ATOM 3001 N N . ASP B 1 49 ? 36.614 1.771 6.582 1.00 25.64 3264 ASP B N 1
ATOM 3002 C CA . ASP B 1 49 ? 37.901 2.512 6.619 1.00 29.33 3264 ASP B CA 1
ATOM 3003 C C . ASP B 1 49 ? 38.425 2.750 5.213 1.00 25.73 3264 ASP B C 1
ATOM 3004 O O . ASP B 1 49 ? 38.516 1.817 4.418 1.00 27.64 3264 ASP B O 1
ATOM 3009 N N . GLY B 1 50 ? 38.783 3.982 4.903 1.00 26.66 3265 GLY B N 1
ATOM 3010 C CA . GLY B 1 50 ? 39.357 4.305 3.596 1.00 29.65 3265 GLY B CA 1
ATOM 3011 C C . GLY B 1 50 ? 38.323 4.830 2.604 1.00 34.33 3265 GLY B C 1
ATOM 3012 O O . GLY B 1 50 ? 38.684 5.315 1.530 1.00 32.55 3265 GLY B O 1
ATOM 3013 N N . PHE B 1 51 ? 37.039 4.781 2.973 1.00 28.92 3266 PHE B N 1
ATOM 3014 C CA . PHE B 1 51 ? 35.982 5.208 2.070 1.00 28.58 3266 PHE B CA 1
ATOM 3015 C C . PHE B 1 51 ? 35.987 6.719 1.940 1.00 27.94 3266 PHE B C 1
ATOM 3016 O O . PHE B 1 51 ? 36.050 7.426 2.923 1.00 27.33 3266 PHE B O 1
ATOM 3024 N N . ARG B 1 52 ? 35.886 7.212 0.723 1.00 25.19 3267 ARG B N 1
ATOM 3025 C CA . ARG B 1 52 ? 35.628 8.620 0.518 1.00 29.09 3267 ARG B CA 1
ATOM 3026 C C . ARG B 1 52 ? 34.536 8.740 -0.507 1.00 25.63 3267 ARG B C 1
ATOM 3027 O O . ARG B 1 52 ? 34.510 8.002 -1.484 1.00 24.84 3267 ARG B O 1
ATOM 3035 N N . SER B 1 53 ? 33.683 9.724 -0.326 1.00 28.01 3268 SER B N 1
ATOM 3036 C CA . SER B 1 53 ? 32.524 9.875 -1.173 1.00 29.48 3268 SER B CA 1
ATOM 3037 C C . SER B 1 53 ? 32.872 10.419 -2.552 1.00 32.37 3268 SER B C 1
ATOM 3038 O O . SER B 1 53 ? 32.109 10.222 -3.473 1.00 25.86 3268 SER B O 1
ATOM 3041 N N . ASP B 1 54 ? 34.002 11.118 -2.700 1.00 32.30 3269 ASP B N 1
ATOM 3042 C CA . ASP B 1 54 ? 34.434 11.534 -4.043 1.00 34.76 3269 ASP B CA 1
ATOM 3043 C C . ASP B 1 54 ? 35.003 10.379 -4.856 1.00 31.63 3269 ASP B C 1
ATOM 3044 O O . ASP B 1 54 ? 35.287 10.537 -6.011 1.00 33.05 3269 ASP B O 1
ATOM 3057 N N . SER B 1 56 ? 35.571 7.205 -7.258 1.00 29.80 3271 SER B N 1
ATOM 3058 C CA . SER B 1 56 ? 34.940 6.698 -8.468 1.00 29.11 3271 SER B CA 1
ATOM 3059 C C . SER B 1 56 ? 34.499 5.253 -8.279 1.00 28.90 3271 SER B C 1
ATOM 3060 O O . SER B 1 56 ? 34.883 4.585 -7.302 1.00 26.20 3271 SER B O 1
ATOM 3063 N N . ILE B 1 57 ? 33.753 4.736 -9.249 1.00 25.02 3272 ILE B N 1
ATOM 3064 C CA . ILE B 1 57 ? 33.316 3.349 -9.185 1.00 25.28 3272 ILE B CA 1
ATOM 3065 C C . ILE B 1 57 ? 34.523 2.393 -9.130 1.00 27.00 3272 ILE B C 1
ATOM 3066 O O . ILE B 1 57 ? 34.526 1.388 -8.374 1.00 24.97 3272 ILE B O 1
ATOM 3071 N N . LYS B 1 58 ? 35.520 2.670 -9.976 1.00 25.51 3273 LYS B N 1
ATOM 3072 C CA . LYS B 1 58 ? 36.746 1.864 -10.015 1.00 24.18 3273 LYS B CA 1
ATOM 3073 C C . LYS B 1 58 ? 37.451 1.792 -8.646 1.00 20.35 3273 LYS B C 1
ATOM 3074 O O . LYS B 1 58 ? 37.843 0.725 -8.206 1.00 24.57 3273 LYS B O 1
ATOM 3080 N N . GLN B 1 59 ? 37.660 2.931 -8.028 1.00 20.05 3274 GLN B N 1
ATOM 3081 C CA . GLN B 1 59 ? 38.301 2.992 -6.736 1.00 24.56 3274 GLN B CA 1
ATOM 3082 C C . GLN B 1 59 ? 37.490 2.270 -5.645 1.00 26.72 3274 GLN B C 1
ATOM 3083 O O . GLN B 1 59 ? 38.069 1.687 -4.717 1.00 25.03 3274 GLN B O 1
ATOM 3089 N N . LEU B 1 60 ? 36.156 2.316 -5.759 1.00 24.40 3275 LEU B N 1
ATOM 3090 C CA . LEU B 1 60 ? 35.280 1.645 -4.785 1.00 22.99 3275 LEU B CA 1
ATOM 3091 C C . LEU B 1 60 ? 35.384 0.173 -4.960 1.00 23.08 3275 LEU B C 1
ATOM 3092 O O . LEU B 1 60 ? 35.436 -0.574 -3.971 1.00 20.57 3275 LEU B O 1
ATOM 3097 N N . VAL B 1 61 ? 35.416 -0.255 -6.227 1.00 22.20 3276 VAL B N 1
ATOM 3098 C CA . VAL B 1 61 ? 35.525 -1.674 -6.524 1.00 24.81 3276 VAL B CA 1
ATOM 3099 C C . VAL B 1 61 ? 36.900 -2.186 -6.058 1.00 25.75 3276 VAL B C 1
ATOM 3100 O O . VAL B 1 61 ? 36.995 -3.277 -5.520 1.00 24.22 3276 VAL B O 1
ATOM 3104 N N . ASP B 1 62 ? 37.940 -1.370 -6.238 1.00 27.33 3277 ASP B N 1
ATOM 3105 C CA . ASP B 1 62 ? 39.293 -1.681 -5.704 1.00 30.40 3277 ASP B CA 1
ATOM 3106 C C . ASP B 1 62 ? 39.226 -1.815 -4.156 1.00 25.59 3277 ASP B C 1
ATOM 3107 O O . ASP B 1 62 ? 39.629 -2.833 -3.585 1.00 23.79 3277 ASP B O 1
ATOM 3112 N N . LEU B 1 63 ? 38.704 -0.771 -3.509 1.00 21.90 3278 LEU B N 1
ATOM 3113 C CA . LEU B 1 63 ? 38.460 -0.772 -2.051 1.00 22.86 3278 LEU B CA 1
ATOM 3114 C C . LEU B 1 63 ? 37.675 -1.986 -1.583 1.00 24.98 3278 LEU B C 1
ATOM 3115 O O . LEU B 1 63 ? 38.060 -2.618 -0.586 1.00 25.57 3278 LEU B O 1
ATOM 3120 N N . PHE B 1 64 ? 36.707 -2.434 -2.390 1.00 23.94 3279 PHE B N 1
ATOM 3121 C CA . PHE B 1 64 ? 35.935 -3.621 -2.079 1.00 23.87 3279 PHE B CA 1
ATOM 3122 C C . PHE B 1 64 ? 36.765 -4.902 -2.136 1.00 29.56 3279 PHE B C 1
ATOM 3123 O O . PHE B 1 64 ? 36.653 -5.772 -1.254 1.00 32.13 3279 PHE B O 1
ATOM 3131 N N . VAL B 1 65 ? 37.499 -5.092 -3.232 1.00 30.66 3280 VAL B N 1
ATOM 3132 C CA . VAL B 1 65 ? 38.189 -6.362 -3.461 1.00 31.22 3280 VAL B CA 1
ATOM 3133 C C . VAL B 1 65 ? 39.519 -6.460 -2.710 1.00 29.08 3280 VAL B C 1
ATOM 3134 O O . VAL B 1 65 ? 39.983 -7.564 -2.432 1.00 33.00 3280 VAL B O 1
ATOM 3138 N N . LYS B 1 66 ? 40.131 -5.330 -2.394 1.00 28.92 3281 LYS B N 1
ATOM 3139 C CA . LYS B 1 66 ? 41.424 -5.339 -1.706 1.00 33.30 3281 LYS B CA 1
ATOM 3140 C C . LYS B 1 66 ? 41.277 -5.581 -0.215 1.00 32.62 3281 LYS B C 1
ATOM 3141 O O . LYS B 1 66 ? 42.218 -6.022 0.417 1.00 33.30 3281 LYS B O 1
ATOM 3147 N N . GLY B 1 67 ? 40.123 -5.220 0.348 1.00 32.29 3282 GLY B N 1
ATOM 3148 C CA . GLY B 1 67 ? 39.925 -5.181 1.802 1.00 30.51 3282 GLY B CA 1
ATOM 3149 C C . GLY B 1 67 ? 39.510 -6.518 2.370 1.00 29.31 3282 GLY B C 1
ATOM 3150 O O . GLY B 1 67 ? 39.323 -7.482 1.638 1.00 32.45 3282 GLY B O 1
ATOM 3151 N N . SER B 1 68 ? 39.425 -6.585 3.691 1.00 31.23 3283 SER B N 1
ATOM 3152 C CA . SER B 1 68 ? 38.863 -7.740 4.394 1.00 31.77 3283 SER B CA 1
ATOM 3153 C C . SER B 1 68 ? 37.613 -7.281 5.158 1.00 30.19 3283 SER B C 1
ATOM 3154 O O . SER B 1 68 ? 37.718 -6.614 6.199 1.00 28.61 3283 SER B O 1
ATOM 3157 N N . TRP B 1 69 ? 36.442 -7.494 4.563 1.00 26.98 3284 TRP B N 1
ATOM 3158 C CA . TRP B 1 69 ? 35.247 -6.764 4.994 1.00 23.99 3284 TRP B CA 1
ATOM 3159 C C . TRP B 1 69 ? 34.246 -7.721 5.602 1.00 22.39 3284 TRP B C 1
ATOM 3160 O O . TRP B 1 69 ? 34.085 -8.831 5.113 1.00 24.08 3284 TRP B O 1
ATOM 3171 N N . SER B 1 70 ? 33.510 -7.275 6.616 1.00 21.28 3285 SER B N 1
ATOM 3172 C CA . SER B 1 70 ? 32.293 -8.013 7.024 1.00 21.14 3285 SER B CA 1
ATOM 3173 C C . SER B 1 70 ? 31.199 -7.986 5.942 1.00 21.38 3285 SER B C 1
ATOM 3174 O O . SER B 1 70 ? 31.262 -7.191 4.987 1.00 19.93 3285 SER B O 1
ATOM 3177 N N . ALA B 1 71 ? 30.141 -8.762 6.163 1.00 20.51 3286 ALA B N 1
ATOM 3178 C CA . ALA B 1 71 ? 28.985 -8.718 5.288 1.00 19.19 3286 ALA B CA 1
ATOM 3179 C C . ALA B 1 71 ? 28.294 -7.363 5.304 1.00 17.99 3286 ALA B C 1
ATOM 3180 O O . ALA B 1 71 ? 27.871 -6.883 4.259 1.00 19.95 3286 ALA B O 1
ATOM 3182 N N . GLU B 1 72 ? 28.267 -6.685 6.451 1.00 17.37 3287 GLU B N 1
ATOM 3183 C CA . GLU B 1 72 ? 27.667 -5.363 6.518 1.00 16.86 3287 GLU B CA 1
ATOM 3184 C C . GLU B 1 72 ? 28.496 -4.304 5.792 1.00 16.24 3287 GLU B C 1
ATOM 3185 O O . GLU B 1 72 ? 27.945 -3.424 5.094 1.00 14.13 3287 GLU B O 1
ATOM 3191 N N . GLN B 1 73 ? 29.816 -4.357 5.966 1.00 14.48 3288 GLN B N 1
ATOM 3192 C CA . GLN B 1 73 ? 30.677 -3.461 5.201 1.00 13.86 3288 GLN B CA 1
ATOM 3193 C C . GLN B 1 73 ? 30.571 -3.696 3.682 1.00 13.54 3288 GLN B C 1
ATOM 3194 O O . GLN B 1 73 ? 30.583 -2.758 2.904 1.00 13.98 3288 GLN B O 1
ATOM 3200 N N . LYS B 1 74 ? 30.377 -4.932 3.274 1.00 15.83 3289 LYS B N 1
ATOM 3201 C CA . LYS B 1 74 ? 30.154 -5.245 1.862 1.00 17.24 3289 LYS B CA 1
ATOM 3202 C C . LYS B 1 74 ? 28.839 -4.691 1.324 1.00 16.77 3289 LYS B C 1
ATOM 3203 O O . LYS B 1 74 ? 28.769 -4.087 0.215 1.00 16.26 3289 LYS B O 1
ATOM 3209 N N . GLY B 1 75 ? 27.816 -4.774 2.164 1.00 15.40 3290 GLY B N 1
ATOM 3210 C CA . GLY B 1 75 ? 26.524 -4.183 1.859 1.00 13.77 3290 GLY B CA 1
ATOM 3211 C C . GLY B 1 75 ? 26.591 -2.680 1.679 1.00 14.00 3290 GLY B C 1
ATOM 3212 O O . GLY B 1 75 ? 26.054 -2.152 0.711 1.00 14.41 3290 GLY B O 1
ATOM 3213 N N . ALA B 1 76 ? 27.301 -1.988 2.567 1.00 13.54 3291 ALA B N 1
ATOM 3214 C CA . ALA B 1 76 ? 27.482 -0.545 2.448 1.00 14.02 3291 ALA B CA 1
ATOM 3215 C C . ALA B 1 76 ? 28.243 -0.136 1.157 1.00 17.08 3291 ALA B C 1
ATOM 3216 O O . ALA B 1 76 ? 27.812 0.751 0.425 1.00 19.03 3291 ALA B O 1
ATOM 3218 N N . LEU B 1 77 ? 29.341 -0.826 0.866 1.00 17.93 3292 LEU B N 1
ATOM 3219 C CA . LEU B 1 77 ? 30.107 -0.581 -0.337 1.00 17.44 3292 LEU B CA 1
ATOM 3220 C C . LEU B 1 77 ? 29.285 -0.891 -1.560 1.00 15.63 3292 LEU B C 1
ATOM 3221 O O . LEU B 1 77 ? 29.275 -0.138 -2.514 1.00 18.05 3292 LEU B O 1
ATOM 3226 N N . ALA B 1 78 ? 28.555 -1.976 -1.495 1.00 16.64 3293 ALA B N 1
ATOM 3227 C CA . ALA B 1 78 ? 27.708 -2.391 -2.577 1.00 16.94 3293 ALA B CA 1
ATOM 3228 C C . ALA B 1 78 ? 26.622 -1.357 -2.858 1.00 15.24 3293 ALA B C 1
ATOM 3229 O O . ALA B 1 78 ? 26.382 -1.034 -4.002 1.00 15.54 3293 ALA B O 1
ATOM 3231 N N . TRP B 1 79 ? 26.093 -0.704 -1.835 1.00 16.26 3294 TRP B N 1
ATOM 3232 C CA . TRP B 1 79 ? 25.144 0.395 -2.065 1.00 14.20 3294 TRP B CA 1
ATOM 3233 C C . TRP B 1 79 ? 25.827 1.516 -2.846 1.00 15.80 3294 TRP B C 1
ATOM 3234 O O . TRP B 1 79 ? 25.255 2.067 -3.791 1.00 13.79 3294 TRP B O 1
ATOM 3245 N N . GLU B 1 80 ? 27.021 1.894 -2.401 1.00 16.48 3295 GLU B N 1
ATOM 3246 C CA . GLU B 1 80 ? 27.771 2.993 -3.020 1.00 15.71 3295 GLU B CA 1
ATOM 3247 C C . GLU B 1 80 ? 28.175 2.694 -4.487 1.00 15.48 3295 GLU B C 1
ATOM 3248 O O . GLU B 1 80 ? 28.083 3.551 -5.349 1.00 16.13 3295 GLU B O 1
ATOM 3254 N N . ILE B 1 81 ? 28.639 1.489 -4.756 1.00 16.99 3296 ILE B N 1
ATOM 3255 C CA . ILE B 1 81 ? 29.058 1.119 -6.098 1.00 16.72 3296 ILE B CA 1
ATOM 3256 C C . ILE B 1 81 ? 27.829 1.063 -7.006 1.00 16.66 3296 ILE B C 1
ATOM 3257 O O . ILE B 1 81 ? 27.833 1.665 -8.063 1.00 15.96 3296 ILE B O 1
ATOM 3262 N N . GLU B 1 82 ? 26.764 0.388 -6.553 1.00 17.10 3297 GLU B N 1
ATOM 3263 C CA . GLU B 1 82 ? 25.519 0.260 -7.349 1.00 17.24 3297 GLU B CA 1
ATOM 3264 C C . GLU B 1 82 ? 24.824 1.582 -7.577 1.00 17.88 3297 GLU B C 1
ATOM 3265 O O . GLU B 1 82 ? 24.326 1.846 -8.657 1.00 16.82 3297 GLU B O 1
ATOM 3271 N N . SER B 1 83 ? 24.836 2.435 -6.572 1.00 17.33 3298 SER B N 1
ATOM 3272 C CA . SER B 1 83 ? 24.328 3.773 -6.706 1.00 18.80 3298 SER B CA 1
ATOM 3273 C C . SER B 1 83 ? 24.978 4.569 -7.842 1.00 21.21 3298 SER B C 1
ATOM 3274 O O . SER B 1 83 ? 24.277 5.246 -8.621 1.00 18.33 3298 SER B O 1
ATOM 3277 N N . ARG B 1 84 ? 26.306 4.566 -7.885 1.00 19.73 3299 ARG B N 1
ATOM 3278 C CA . ARG B 1 84 ? 27.013 5.345 -8.900 1.00 22.22 3299 ARG B CA 1
ATOM 3279 C C . ARG B 1 84 ? 26.810 4.731 -10.292 1.00 21.26 3299 ARG B C 1
ATOM 3280 O O . ARG B 1 84 ? 26.666 5.464 -11.272 1.00 20.46 3299 ARG B O 1
ATOM 3288 N N . ALA B 1 85 ? 26.780 3.398 -10.352 1.00 19.76 3300 ALA B N 1
ATOM 3289 C CA . ALA B 1 85 ? 26.672 2.679 -11.618 1.00 21.82 3300 ALA B CA 1
ATOM 3290 C C . ALA B 1 85 ? 25.295 2.919 -12.216 1.00 24.04 3300 ALA B C 1
ATOM 3291 O O . ALA B 1 85 ? 25.162 3.148 -13.434 1.00 26.68 3300 ALA B O 1
ATOM 3293 N N . LEU B 1 86 ? 24.275 2.885 -11.356 1.00 20.71 3301 LEU B N 1
ATOM 3294 C CA . LEU B 1 86 ? 22.916 3.273 -11.751 1.00 25.30 3301 LEU B CA 1
ATOM 3295 C C . LEU B 1 86 ? 22.831 4.737 -12.196 1.00 23.11 3301 LEU B C 1
ATOM 3296 O O . LEU B 1 86 ? 22.217 5.025 -13.218 1.00 24.20 3301 LEU B O 1
ATOM 3301 N N . LYS B 1 87 ? 23.516 5.639 -11.500 1.00 25.97 3302 LYS B N 1
ATOM 3302 C CA . LYS B 1 87 ? 23.605 7.047 -11.931 1.00 29.08 3302 LYS B CA 1
ATOM 3303 C C . LYS B 1 87 ? 24.244 7.233 -13.307 1.00 28.93 3302 LYS B C 1
ATOM 3304 O O . LYS B 1 87 ? 23.850 8.119 -14.067 1.00 28.03 3302 LYS B O 1
ATOM 3310 N N . VAL B 1 88 ? 25.243 6.423 -13.606 1.00 28.42 3303 VAL B N 1
ATOM 3311 C CA . VAL B 1 88 ? 25.907 6.473 -14.908 1.00 30.09 3303 VAL B CA 1
ATOM 3312 C C . VAL B 1 88 ? 25.013 6.000 -16.029 1.00 27.71 3303 VAL B C 1
ATOM 3313 O O . VAL B 1 88 ? 25.087 6.560 -17.108 1.00 24.72 3303 VAL B O 1
ATOM 3317 N N . THR B 1 89 ? 24.152 5.015 -15.759 1.00 25.01 3304 THR B N 1
ATOM 3318 C CA . THR B 1 89 ? 23.520 4.202 -16.806 1.00 26.22 3304 THR B CA 1
ATOM 3319 C C . THR B 1 89 ? 22.012 4.334 -17.000 1.00 24.11 3304 THR B C 1
ATOM 3320 O O . THR B 1 89 ? 21.518 4.049 -18.086 1.00 21.02 3304 THR B O 1
ATOM 3324 N N . PHE B 1 90 ? 21.257 4.625 -15.945 1.00 22.78 3305 PHE B N 1
ATOM 3325 C CA . PHE B 1 90 ? 19.806 4.380 -16.007 1.00 23.07 3305 PHE B CA 1
ATOM 3326 C C . PHE B 1 90 ? 19.084 5.301 -16.995 1.00 21.39 3305 PHE B C 1
ATOM 3327 O O . PHE B 1 90 ? 18.178 4.862 -17.696 1.00 21.54 3305 PHE B O 1
ATOM 3335 N N . GLN B 1 91 ? 19.526 6.549 -17.083 1.00 20.14 3306 GLN B N 1
ATOM 3336 C CA . GLN B 1 91 ? 18.981 7.467 -18.065 1.00 20.69 3306 GLN B CA 1
ATOM 3337 C C . GLN B 1 91 ? 19.265 7.049 -19.502 1.00 18.97 3306 GLN B C 1
ATOM 3338 O O . GLN B 1 91 ? 18.365 7.099 -20.320 1.00 16.40 3306 GLN B O 1
ATOM 3344 N N . ASN B 1 92 ? 20.457 6.532 -19.784 1.00 19.77 3307 ASN B N 1
ATOM 3345 C CA . ASN B 1 92 ? 20.754 6.030 -21.116 1.00 20.07 3307 ASN B CA 1
ATOM 3346 C C . ASN B 1 92 ? 19.843 4.870 -21.469 1.00 19.25 3307 ASN B C 1
ATOM 3347 O O . ASN B 1 92 ? 19.303 4.831 -22.566 1.00 20.27 3307 ASN B O 1
ATOM 3352 N N . LYS B 1 93 ? 19.632 3.952 -20.539 1.00 17.06 3308 LYS B N 1
ATOM 3353 C CA . LYS B 1 93 ? 18.732 2.828 -20.827 1.00 19.52 3308 LYS B CA 1
ATOM 3354 C C . LYS B 1 93 ? 17.287 3.238 -21.078 1.00 17.41 3308 LYS B C 1
ATOM 3355 O O . LYS B 1 93 ? 16.677 2.767 -22.033 1.00 16.32 3308 LYS B O 1
ATOM 3361 N N . SER B 1 94 ? 16.748 4.085 -20.204 1.00 17.28 3309 SER B N 1
ATOM 3362 C CA . SER B 1 94 ? 15.369 4.567 -20.309 1.00 17.47 3309 SER B CA 1
ATOM 3363 C C . SER B 1 94 ? 15.123 5.294 -21.629 1.00 16.97 3309 SER B C 1
ATOM 3364 O O . SER B 1 94 ? 14.058 5.166 -22.225 1.00 17.19 3309 SER B O 1
ATOM 3367 N N . GLU B 1 95 ? 16.105 6.090 -22.051 1.00 17.69 3310 GLU B N 1
ATOM 3368 C CA . GLU B 1 95 ? 16.016 6.845 -23.285 1.00 18.49 3310 GLU B CA 1
ATOM 3369 C C . GLU B 1 95 ? 15.913 5.863 -24.449 1.00 18.42 3310 GLU B C 1
ATOM 3370 O O . GLU B 1 95 ? 15.157 6.124 -25.401 1.00 14.24 3310 GLU B O 1
ATOM 3376 N N . LYS B 1 96 ? 16.683 4.756 -24.383 1.00 19.12 3311 LYS B N 1
ATOM 3377 C CA . LYS B 1 96 ? 16.623 3.707 -25.441 1.00 22.95 3311 LYS B CA 1
ATOM 3378 C C . LYS B 1 96 ? 15.264 3.027 -25.489 1.00 20.73 3311 LYS B C 1
ATOM 3379 O O . LYS B 1 96 ? 14.731 2.779 -26.572 1.00 18.68 3311 LYS B O 1
ATOM 3385 N N . TYR B 1 97 ? 14.754 2.630 -24.328 1.00 18.48 3312 TYR B N 1
ATOM 3386 C CA . TYR B 1 97 ? 13.499 1.952 -24.298 1.00 20.02 3312 TYR B CA 1
ATOM 3387 C C . TYR B 1 97 ? 12.428 2.856 -24.857 1.00 18.58 3312 TYR B C 1
ATOM 3388 O O . TYR B 1 97 ? 11.568 2.398 -25.591 1.00 15.67 3312 TYR B O 1
ATOM 3397 N N . ASN B 1 98 ? 12.480 4.138 -24.476 1.00 17.10 3313 ASN B N 1
ATOM 3398 C CA . ASN B 1 98 ? 11.486 5.091 -24.881 1.00 15.78 3313 ASN B CA 1
ATOM 3399 C C . ASN B 1 98 ? 11.517 5.290 -26.392 1.00 16.19 3313 ASN B C 1
ATOM 3400 O O . ASN B 1 98 ? 10.454 5.364 -27.018 1.00 15.01 3313 ASN B O 1
ATOM 3405 N N . ARG B 1 99 ? 12.713 5.341 -26.986 1.00 15.94 3314 ARG B N 1
ATOM 3406 C CA . ARG B 1 99 ? 12.797 5.546 -28.408 1.00 18.03 3314 ARG B CA 1
ATOM 3407 C C . ARG B 1 99 ? 12.159 4.384 -29.170 1.00 17.92 3314 ARG B C 1
ATOM 3408 O O . ARG B 1 99 ? 11.486 4.597 -30.182 1.00 17.92 3314 ARG B O 1
ATOM 3416 N N . LEU B 1 100 ? 12.377 3.160 -28.698 1.00 16.57 3315 LEU B N 1
ATOM 3417 C CA . LEU B 1 100 ? 11.754 2.007 -29.338 1.00 16.85 3315 LEU B CA 1
ATOM 3418 C C . LEU B 1 100 ? 10.223 2.116 -29.244 1.00 16.90 3315 LEU B C 1
ATOM 3419 O O . LEU B 1 100 ? 9.522 1.934 -30.242 1.00 17.66 3315 LEU B O 1
ATOM 3424 N N . PHE B 1 101 ? 9.715 2.405 -28.049 1.00 16.40 3316 PHE B N 1
ATOM 3425 C CA . PHE B 1 101 ? 8.292 2.599 -27.853 1.00 18.02 3316 PHE B CA 1
ATOM 3426 C C . PHE B 1 101 ? 7.734 3.692 -28.754 1.00 17.45 3316 PHE B C 1
ATOM 3427 O O . PHE B 1 101 ? 6.706 3.485 -29.390 1.00 15.70 3316 PHE B O 1
ATOM 3435 N N . ARG B 1 102 ? 8.363 4.863 -28.769 1.00 16.61 3317 ARG B N 1
ATOM 3436 C CA . ARG B 1 102 ? 7.839 5.977 -29.566 1.00 19.60 3317 ARG B CA 1
ATOM 3437 C C . ARG B 1 102 ? 7.848 5.685 -31.077 1.00 20.41 3317 ARG B C 1
ATOM 3438 O O . ARG B 1 102 ? 6.923 6.062 -31.798 1.00 20.97 3317 ARG B O 1
ATOM 3446 N N . GLU B 1 103 ? 8.885 5.012 -31.545 1.00 20.56 3318 GLU B N 1
ATOM 3447 C CA . GLU B 1 103 ? 8.994 4.668 -32.954 1.00 24.38 3318 GLU B CA 1
ATOM 3448 C C . GLU B 1 103 ? 7.852 3.756 -33.376 1.00 23.99 3318 GLU B C 1
ATOM 3449 O O . GLU B 1 103 ? 7.228 3.961 -34.403 1.00 26.00 3318 GLU B O 1
ATOM 3455 N N . ILE B 1 104 ? 7.556 2.752 -32.565 1.00 24.22 3319 ILE B N 1
ATOM 3456 C CA . ILE B 1 104 ? 6.427 1.888 -32.849 1.00 23.96 3319 ILE B CA 1
ATOM 3457 C C . ILE B 1 104 ? 5.094 2.639 -32.710 1.00 27.23 3319 ILE B C 1
ATOM 3458 O O . ILE B 1 104 ? 4.273 2.629 -33.630 1.00 23.88 3319 ILE B O 1
ATOM 3463 N N . ALA B 1 105 ? 4.899 3.348 -31.603 1.00 23.98 3320 ALA B N 1
ATOM 3464 C CA . ALA B 1 105 ? 3.650 4.074 -31.405 1.00 26.35 3320 ALA B CA 1
ATOM 3465 C C . ALA B 1 105 ? 3.362 5.047 -32.552 1.00 27.54 3320 ALA B C 1
ATOM 3466 O O . ALA B 1 105 ? 2.216 5.184 -32.978 1.00 29.16 3320 ALA B O 1
ATOM 3468 N N . SER B 1 106 ? 4.397 5.719 -33.034 1.00 27.33 3321 SER B N 1
ATOM 3469 C CA . SER B 1 106 ? 4.219 6.821 -33.952 1.00 28.70 3321 SER B CA 1
ATOM 3470 C C . SER B 1 106 ? 4.172 6.392 -35.412 1.00 30.25 3321 SER B C 1
ATOM 3471 O O . SER B 1 106 ? 3.856 7.217 -36.260 1.00 32.30 3321 SER B O 1
ATOM 3474 N N . ALA B 1 107 ? 4.427 5.116 -35.705 1.00 27.56 3322 ALA B N 1
ATOM 3475 C CA . ALA B 1 107 ? 4.543 4.643 -37.092 1.00 31.50 3322 ALA B CA 1
ATOM 3476 C C . ALA B 1 107 ? 3.183 4.339 -37.711 1.00 33.27 3322 ALA B C 1
ATOM 3477 O O . ALA B 1 107 ? 2.267 3.924 -37.026 1.00 35.24 3322 ALA B O 1
ATOM 3479 N N . GLY B 1 108 ? 3.065 4.530 -39.022 1.00 36.58 3323 GLY B N 1
ATOM 3480 C CA . GLY B 1 108 ? 1.860 4.138 -39.723 1.00 35.65 3323 GLY B CA 1
ATOM 3481 C C . GLY B 1 108 ? 0.675 4.885 -39.157 1.00 37.38 3323 GLY B C 1
ATOM 3482 O O . GLY B 1 108 ? 0.744 6.095 -38.931 1.00 39.49 3323 GLY B O 1
ATOM 3483 N N . VAL B 1 109 ? -0.400 4.155 -38.896 1.00 35.01 3324 VAL B N 1
ATOM 3484 C CA . VAL B 1 109 ? -1.499 4.687 -38.128 1.00 42.02 3324 VAL B CA 1
ATOM 3485 C C . VAL B 1 109 ? -1.052 4.782 -36.670 1.00 47.53 3324 VAL B C 1
ATOM 3486 O O . VAL B 1 109 ? -0.824 3.761 -36.023 1.00 44.85 3324 VAL B O 1
ATOM 3490 N N . VAL B 1 110 ? -0.901 6.007 -36.169 1.00 49.70 3325 VAL B N 1
ATOM 3491 C CA . VAL B 1 110 ? -0.601 6.223 -34.753 1.00 48.48 3325 VAL B CA 1
ATOM 3492 C C . VAL B 1 110 ? -1.572 5.396 -33.896 1.00 50.60 3325 VAL B C 1
ATOM 3493 O O . VAL B 1 110 ? -2.758 5.284 -34.222 1.00 43.91 3325 VAL B O 1
ATOM 3497 N N . ASP B 1 111 ? -1.030 4.717 -32.879 1.00 47.71 3326 ASP B N 1
ATOM 3498 C CA . ASP B 1 111 ? -1.847 4.137 -31.817 1.00 44.92 3326 ASP B CA 1
ATOM 3499 C C . ASP B 1 111 ? -1.938 5.188 -30.735 1.00 47.75 3326 ASP B C 1
ATOM 3500 O O . ASP B 1 111 ? -0.941 5.508 -30.086 1.00 48.67 3326 ASP B O 1
ATOM 3505 N N . ALA B 1 112 ? -3.123 5.765 -30.594 1.00 49.29 3327 ALA B N 1
ATOM 3506 C CA . ALA B 1 112 ? -3.324 6.905 -29.707 1.00 51.11 3327 ALA B CA 1
ATOM 3507 C C . ALA B 1 112 ? -3.588 6.396 -28.291 1.00 47.79 3327 ALA B C 1
ATOM 3508 O O . ALA B 1 112 ? -3.356 7.114 -27.327 1.00 47.71 3327 ALA B O 1
ATOM 3510 N N . LYS B 1 113 ? -3.998 5.130 -28.180 1.00 45.46 3328 LYS B N 1
ATOM 3511 C CA . LYS B 1 113 ? -4.104 4.428 -26.887 1.00 39.55 3328 LYS B CA 1
ATOM 3512 C C . LYS B 1 113 ? -2.780 3.847 -26.318 1.00 33.31 3328 LYS B C 1
ATOM 3513 O O . LYS B 1 113 ? -2.758 3.294 -25.232 1.00 37.26 3328 LYS B O 1
ATOM 3519 N N . ALA B 1 114 ? -1.701 3.948 -27.069 1.00 27.15 3329 ALA B N 1
ATOM 3520 C CA . ALA B 1 114 ? -0.394 3.404 -26.678 1.00 24.47 3329 ALA B CA 1
ATOM 3521 C C . ALA B 1 114 ? 0.257 4.150 -25.477 1.00 23.65 3329 ALA B C 1
ATOM 3522 O O . ALA B 1 114 ? 0.445 5.376 -25.512 1.00 21.26 3329 ALA B O 1
ATOM 3524 N N . THR B 1 115 ? 0.667 3.408 -24.454 1.00 21.22 3330 THR B N 1
ATOM 3525 C CA . THR B 1 115 ? 1.294 4.034 -23.279 1.00 22.95 3330 THR B CA 1
ATOM 3526 C C . THR B 1 115 ? 2.598 3.366 -22.880 1.00 19.39 3330 THR B C 1
ATOM 3527 O O . THR B 1 115 ? 2.773 2.170 -23.059 1.00 19.43 3330 THR B O 1
ATOM 3531 N N . GLU B 1 116 ? 3.481 4.153 -22.298 1.00 20.68 3331 GLU B N 1
ATOM 3532 C CA . GLU B 1 116 ? 4.718 3.672 -21.709 1.00 23.09 3331 GLU B CA 1
ATOM 3533 C C . GLU B 1 116 ? 4.837 4.242 -20.301 1.00 22.20 3331 GLU B C 1
ATOM 3534 O O . GLU B 1 116 ? 4.678 5.430 -20.128 1.00 19.04 3331 GLU B O 1
ATOM 3540 N N . GLN B 1 117 ? 5.140 3.411 -19.302 1.00 19.98 3332 GLN B N 1
ATOM 3541 C CA . GLN B 1 117 ? 5.430 3.927 -17.952 1.00 17.95 3332 GLN B CA 1
ATOM 3542 C C . GLN B 1 117 ? 6.722 3.294 -17.473 1.00 17.03 3332 GLN B C 1
ATOM 3543 O O . GLN B 1 117 ? 6.762 2.104 -17.206 1.00 13.89 3332 GLN B O 1
ATOM 3549 N N . LEU B 1 118 ? 7.782 4.088 -17.400 1.00 16.07 3333 LEU B N 1
ATOM 3550 C CA . LEU B 1 118 ? 9.087 3.592 -16.991 1.00 18.81 3333 LEU B CA 1
ATOM 3551 C C . LEU B 1 118 ? 9.267 3.651 -15.468 1.00 17.91 3333 LEU B C 1
ATOM 3552 O O . LEU B 1 118 ? 8.923 4.632 -14.830 1.00 18.79 3333 LEU B O 1
ATOM 3557 N N . ALA B 1 119 ? 9.774 2.566 -14.905 1.00 16.93 3334 ALA B N 1
ATOM 3558 C CA . ALA B 1 119 ? 9.989 2.448 -13.476 1.00 18.81 3334 ALA B CA 1
ATOM 3559 C C . ALA B 1 119 ? 11.077 1.395 -13.247 1.00 18.94 3334 ALA B C 1
ATOM 3560 O O . ALA B 1 119 ? 10.809 0.311 -12.766 1.00 16.96 3334 ALA B O 1
ATOM 3562 N N . PRO B 1 120 ? 12.328 1.737 -13.578 1.00 19.86 3335 PRO B N 1
ATOM 3563 C CA . PRO B 1 120 ? 13.382 0.722 -13.546 1.00 18.86 3335 PRO B CA 1
ATOM 3564 C C . PRO B 1 120 ? 13.692 0.272 -12.141 1.00 17.61 3335 PRO B C 1
ATOM 3565 O O . PRO B 1 120 ? 14.095 1.100 -11.308 1.00 15.84 3335 PRO B O 1
ATOM 3569 N N . GLN B 1 121 ? 13.469 -1.018 -11.869 1.00 15.85 3336 GLN B N 1
ATOM 3570 C CA . GLN B 1 121 ? 13.376 -1.507 -10.486 1.00 17.95 3336 GLN B CA 1
ATOM 3571 C C . GLN B 1 121 ? 14.703 -1.373 -9.761 1.00 18.81 3336 GLN B C 1
ATOM 3572 O O . GLN B 1 121 ? 14.726 -1.196 -8.560 1.00 17.54 3336 GLN B O 1
ATOM 3578 N N . LEU B 1 122 ? 15.810 -1.541 -10.489 1.00 20.70 3337 LEU B N 1
ATOM 3579 C CA . LEU B 1 122 ? 17.139 -1.594 -9.852 1.00 21.50 3337 LEU B CA 1
ATOM 3580 C C . LEU B 1 122 ? 17.520 -0.225 -9.291 1.00 21.25 3337 LEU B C 1
ATOM 3581 O O . LEU B 1 122 ? 17.947 -0.112 -8.141 1.00 22.10 3337 LEU B O 1
ATOM 3594 N N . LEU B 1 124 ? 15.178 2.033 -8.480 1.00 17.56 3339 LEU B N 1
ATOM 3595 C CA . LEU B 1 124 ? 14.209 2.302 -7.402 1.00 17.92 3339 LEU B CA 1
ATOM 3596 C C . LEU B 1 124 ? 14.552 1.556 -6.156 1.00 17.14 3339 LEU B C 1
ATOM 3597 O O . LEU B 1 124 ? 14.487 2.119 -5.086 1.00 19.57 3339 LEU B O 1
ATOM 3602 N N . LEU B 1 125 ? 14.927 0.293 -6.294 1.00 17.04 3340 LEU B N 1
ATOM 3603 C CA . LEU B 1 125 ? 15.304 -0.511 -5.146 1.00 16.29 3340 LEU B CA 1
ATOM 3604 C C . LEU B 1 125 ? 16.585 -0.044 -4.465 1.00 15.81 3340 LEU B C 1
ATOM 3605 O O . LEU B 1 125 ? 16.682 -0.103 -3.239 1.00 15.33 3340 LEU B O 1
ATOM 3610 N N . ASN B 1 126 ? 17.582 0.377 -5.236 1.00 15.00 3341 ASN B N 1
ATOM 3611 C CA . ASN B 1 126 ? 18.773 0.959 -4.640 1.00 15.83 3341 ASN B CA 1
ATOM 3612 C C . ASN B 1 126 ? 18.425 2.207 -3.827 1.00 16.25 3341 ASN B C 1
ATOM 3613 O O . ASN B 1 126 ? 18.863 2.347 -2.690 1.00 16.18 3341 ASN B O 1
ATOM 3618 N N . LEU B 1 127 ? 17.614 3.103 -4.389 1.00 18.75 3342 LEU B N 1
ATOM 3619 C CA . LEU B 1 127 ? 17.102 4.251 -3.618 1.00 20.71 3342 LEU B CA 1
ATOM 3620 C C . LEU B 1 127 ? 16.332 3.868 -2.352 1.00 20.11 3342 LEU B C 1
ATOM 3621 O O . LEU B 1 127 ? 16.378 4.613 -1.376 1.00 20.00 3342 LEU B O 1
ATOM 3626 N N . SER B 1 128 ? 15.634 2.725 -2.380 1.00 18.01 3343 SER B N 1
ATOM 3627 C CA . SER B 1 128 ? 14.863 2.255 -1.239 1.00 18.97 3343 SER B CA 1
ATOM 3628 C C . SER B 1 128 ? 15.687 1.484 -0.233 1.00 18.00 3343 SER B C 1
ATOM 3629 O O . SER B 1 128 ? 15.159 0.929 0.714 1.00 16.59 3343 SER B O 1
ATOM 3632 N N . ASN B 1 129 ? 16.987 1.412 -0.488 1.00 18.80 3344 ASN B N 1
ATOM 3633 C CA . ASN B 1 129 ? 17.956 0.769 0.408 1.00 17.27 3344 ASN B CA 1
ATOM 3634 C C . ASN B 1 129 ? 17.643 -0.716 0.554 1.00 18.64 3344 ASN B C 1
ATOM 3635 O O . ASN B 1 129 ? 17.748 -1.299 1.632 1.00 19.30 3344 ASN B O 1
ATOM 3640 N N . ASP B 1 130 ? 17.303 -1.334 -0.563 1.00 19.01 3345 ASP B N 1
ATOM 3641 C CA . ASP B 1 130 ? 16.960 -2.765 -0.594 1.00 21.05 3345 ASP B CA 1
ATOM 3642 C C . ASP B 1 130 ? 18.018 -3.485 -1.424 1.00 20.25 3345 ASP B C 1
ATOM 3643 O O . ASP B 1 130 ? 18.081 -3.329 -2.642 1.00 17.95 3345 ASP B O 1
ATOM 3648 N N . GLY B 1 131 ? 18.842 -4.276 -0.765 1.00 18.26 3346 GLY B N 1
ATOM 3649 C CA . GLY B 1 131 ? 20.034 -4.782 -1.391 1.00 19.60 3346 GLY B CA 1
ATOM 3650 C C . GLY B 1 131 ? 19.931 -6.201 -1.878 1.00 20.46 3346 GLY B C 1
ATOM 3651 O O . GLY B 1 131 ? 20.930 -6.799 -2.247 1.00 18.06 3346 GLY B O 1
ATOM 3652 N N . PHE B 1 132 ? 18.723 -6.741 -1.915 1.00 22.72 3347 PHE B N 1
ATOM 3653 C CA . PHE B 1 132 ? 18.553 -8.120 -2.307 1.00 22.40 3347 PHE B CA 1
ATOM 3654 C C . PHE B 1 132 ? 19.020 -8.340 -3.749 1.00 21.55 3347 PHE B C 1
ATOM 3655 O O . PHE B 1 132 ? 19.549 -9.398 -4.083 1.00 22.30 3347 PHE B O 1
ATOM 3663 N N . GLY B 1 133 ? 18.905 -7.314 -4.572 1.00 20.05 3348 GLY B N 1
ATOM 3664 C CA . GLY B 1 133 ? 19.431 -7.372 -5.921 1.00 19.97 3348 GLY B CA 1
ATOM 3665 C C . GLY B 1 133 ? 18.380 -7.403 -7.017 1.00 21.02 3348 GLY B C 1
ATOM 3666 O O . GLY B 1 133 ? 18.731 -7.555 -8.190 1.00 24.08 3348 GLY B O 1
ATOM 3667 N N . GLY B 1 134 ? 17.104 -7.308 -6.665 1.00 18.98 3349 GLY B N 1
ATOM 3668 C CA . GLY B 1 134 ? 16.044 -7.312 -7.679 1.00 19.97 3349 GLY B CA 1
ATOM 3669 C C . GLY B 1 134 ? 14.841 -8.142 -7.294 1.00 18.74 3349 GLY B C 1
ATOM 3670 O O . GLY B 1 134 ? 14.985 -9.181 -6.676 1.00 20.29 3349 GLY B O 1
ATOM 3671 N N . ARG B 1 135 ? 13.650 -7.678 -7.649 1.00 17.60 3350 ARG B N 1
ATOM 3672 C CA . ARG B 1 135 ? 12.416 -8.354 -7.275 1.00 16.07 3350 ARG B CA 1
ATOM 3673 C C . ARG B 1 135 ? 11.644 -8.300 -8.589 1.00 16.25 3350 ARG B C 1
ATOM 3674 O O . ARG B 1 135 ? 10.576 -7.685 -8.666 1.00 16.69 3350 ARG B O 1
ATOM 3682 N N . SER B 1 136 ? 12.174 -8.947 -9.613 1.00 15.44 3351 SER B N 1
ATOM 3683 C CA . SER B 1 136 ? 11.483 -9.078 -10.892 1.00 17.02 3351 SER B CA 1
ATOM 3684 C C . SER B 1 136 ? 10.356 -10.135 -10.850 1.00 17.74 3351 SER B C 1
ATOM 3685 O O . SER B 1 136 ? 9.307 -9.940 -11.449 1.00 16.68 3351 SER B O 1
ATOM 3688 N N . ASP B 1 137 ? 10.544 -11.194 -10.071 1.00 18.43 3352 ASP B N 1
ATOM 3689 C CA . ASP B 1 137 ? 9.522 -12.228 -9.957 1.00 21.06 3352 ASP B CA 1
ATOM 3690 C C . ASP B 1 137 ? 8.261 -11.757 -9.160 1.00 18.40 3352 ASP B C 1
ATOM 3691 O O . ASP B 1 137 ? 7.163 -11.720 -9.719 1.00 19.26 3352 ASP B O 1
ATOM 3696 N N . PRO B 1 138 ? 8.427 -11.291 -7.917 1.00 18.47 3353 PRO B N 1
ATOM 3697 C CA . PRO B 1 138 ? 7.269 -10.722 -7.209 1.00 18.15 3353 PRO B CA 1
ATOM 3698 C C . PRO B 1 138 ? 6.560 -9.603 -7.947 1.00 18.84 3353 PRO B C 1
ATOM 3699 O O . PRO B 1 138 ? 5.306 -9.531 -7.939 1.00 16.71 3353 PRO B O 1
ATOM 3703 N N . LEU B 1 139 ? 7.340 -8.737 -8.590 1.00 16.87 3354 LEU B N 1
ATOM 3704 C CA . LEU B 1 139 ? 6.762 -7.585 -9.254 1.00 17.17 3354 LEU B CA 1
ATOM 3705 C C . LEU B 1 139 ? 5.995 -8.053 -10.506 1.00 17.25 3354 LEU B C 1
ATOM 3706 O O . LEU B 1 139 ? 4.950 -7.518 -10.815 1.00 17.37 3354 LEU B O 1
ATOM 3711 N N . SER B 1 140 ? 6.570 -8.978 -11.264 1.00 16.93 3355 SER B N 1
ATOM 3712 C CA . SER B 1 140 ? 5.887 -9.534 -12.423 1.00 17.73 3355 SER B CA 1
ATOM 3713 C C . SER B 1 140 ? 4.558 -10.198 -12.019 1.00 16.42 3355 SER B C 1
ATOM 3714 O O . SER B 1 140 ? 3.535 -9.943 -12.628 1.00 15.37 3355 SER B O 1
ATOM 3717 N N . LYS B 1 141 ? 4.564 -10.921 -10.913 1.00 17.23 3356 LYS B N 1
ATOM 3718 C CA . LYS B 1 141 ? 3.333 -11.539 -10.412 1.00 18.77 3356 LYS B CA 1
ATOM 3719 C C . LYS B 1 141 ? 2.300 -10.523 -9.925 1.00 18.75 3356 LYS B C 1
ATOM 3720 O O . LYS B 1 141 ? 1.102 -10.695 -10.179 1.00 17.55 3356 LYS B O 1
ATOM 3726 N N . LEU B 1 142 ? 2.747 -9.436 -9.282 1.00 18.25 3357 LEU B N 1
ATOM 3727 C CA . LEU B 1 142 ? 1.811 -8.403 -8.873 1.00 16.37 3357 LEU B CA 1
ATOM 3728 C C . LEU B 1 142 ? 1.159 -7.719 -10.064 1.00 17.49 3357 LEU B C 1
ATOM 3729 O O . LEU B 1 142 ? -0.037 -7.419 -10.022 1.00 16.43 3357 LEU B O 1
ATOM 3734 N N . VAL B 1 143 ? 1.933 -7.439 -11.115 1.00 17.11 3358 VAL B N 1
ATOM 3735 C CA . VAL B 1 143 ? 1.395 -6.785 -12.290 1.00 15.93 3358 VAL B CA 1
ATOM 3736 C C . VAL B 1 143 ? 0.375 -7.702 -13.011 1.00 15.11 3358 VAL B C 1
ATOM 3737 O O . VAL B 1 143 ? -0.632 -7.206 -13.516 1.00 14.77 3358 VAL B O 1
ATOM 3741 N N . LEU B 1 144 ? 0.643 -9.003 -13.075 1.00 15.98 3359 LEU B N 1
ATOM 3742 C CA . LEU B 1 144 ? -0.330 -9.972 -13.631 1.00 17.44 3359 LEU B CA 1
ATOM 3743 C C . LEU B 1 144 ? -1.625 -10.012 -12.805 1.00 21.67 3359 LEU B C 1
ATOM 3744 O O . LEU B 1 144 ? -2.731 -10.062 -13.374 1.00 22.77 3359 LEU B O 1
ATOM 3749 N N . VAL B 1 145 ? -1.506 -9.902 -11.481 1.00 20.69 3360 VAL B N 1
ATOM 3750 C CA . VAL B 1 145 ? -2.697 -9.740 -10.634 1.00 20.02 3360 VAL B CA 1
ATOM 3751 C C . VAL B 1 145 ? -3.417 -8.448 -10.939 1.00 19.34 3360 VAL B C 1
ATOM 3752 O O . VAL B 1 145 ? -4.659 -8.445 -11.109 1.00 18.01 3360 VAL B O 1
ATOM 3756 N N . ALA B 1 146 ? -2.660 -7.358 -11.080 1.00 17.03 3361 ALA B N 1
ATOM 3757 C CA . ALA B 1 146 ? -3.272 -6.073 -11.346 1.00 17.49 3361 ALA B CA 1
ATOM 3758 C C . ALA B 1 146 ? -4.052 -6.073 -12.677 1.00 20.57 3361 ALA B C 1
ATOM 3759 O O . ALA B 1 146 ? -5.075 -5.377 -12.820 1.00 16.84 3361 ALA B O 1
ATOM 3761 N N . LYS B 1 147 ? -3.509 -6.794 -13.651 1.00 19.47 3362 LYS B N 1
ATOM 3762 C CA . LYS B 1 147 ? -4.120 -6.870 -14.965 1.00 21.92 3362 LYS B CA 1
ATOM 3763 C C . LYS B 1 147 ? -5.337 -7.806 -15.004 1.00 20.74 3362 LYS B C 1
ATOM 3764 O O . LYS B 1 147 ? -6.263 -7.540 -15.750 1.00 24.46 3362 LYS B O 1
ATOM 3770 N N . GLN B 1 148 ? -5.351 -8.846 -14.190 1.00 21.16 3363 GLN B N 1
ATOM 3771 C CA . GLN B 1 148 ? -6.590 -9.601 -13.899 1.00 23.07 3363 GLN B CA 1
ATOM 3772 C C . GLN B 1 148 ? -7.689 -8.698 -13.353 1.00 24.36 3363 GLN B C 1
ATOM 3773 O O . GLN B 1 148 ? -8.768 -8.579 -13.947 1.00 26.38 3363 GLN B O 1
ATOM 3779 N N . LEU B 1 149 ? -7.354 -7.924 -12.334 1.00 23.65 3364 LEU B N 1
ATOM 3780 C CA . LEU B 1 149 ? -8.288 -6.963 -11.766 1.00 23.07 3364 LEU B CA 1
ATOM 3781 C C . LEU B 1 149 ? -8.757 -5.925 -12.771 1.00 25.59 3364 LEU B C 1
ATOM 3782 O O . LEU B 1 149 ? -9.915 -5.459 -12.718 1.00 25.49 3364 LEU B O 1
ATOM 3787 N N . GLU B 1 150 ? -7.841 -5.439 -13.598 1.00 23.75 3365 GLU B N 1
ATOM 3788 C CA . GLU B 1 150 ? -8.193 -4.422 -14.587 1.00 24.20 3365 GLU B CA 1
ATOM 3789 C C . GLU B 1 150 ? -9.126 -5.014 -15.678 1.00 23.62 3365 GLU B C 1
ATOM 3790 O O . GLU B 1 150 ? -10.038 -4.367 -16.135 1.00 24.01 3365 GLU B O 1
ATOM 3796 N N . ASN B 1 151 ? -8.914 -6.267 -16.034 1.00 27.66 3366 ASN B N 1
ATOM 3797 C CA . ASN B 1 151 ? -9.768 -6.960 -16.975 1.00 28.95 3366 ASN B CA 1
ATOM 3798 C C . ASN B 1 151 ? -11.210 -6.985 -16.464 1.00 33.45 3366 ASN B C 1
ATOM 3799 O O . ASN B 1 151 ? -12.144 -6.917 -17.265 1.00 30.11 3366 ASN B O 1
ATOM 3804 N N . ASP B 1 152 ? -11.366 -7.098 -15.140 1.00 32.67 3367 ASP B N 1
ATOM 3805 C CA . ASP B 1 152 ? -12.672 -7.193 -14.480 1.00 33.24 3367 ASP B CA 1
ATOM 3806 C C . ASP B 1 152 ? -13.275 -5.836 -14.202 1.00 32.63 3367 ASP B C 1
ATOM 3807 O O . ASP B 1 152 ? -14.427 -5.754 -13.796 1.00 39.68 3367 ASP B O 1
ATOM 3812 N N . GLY B 1 153 ? -12.515 -4.767 -14.401 1.00 29.12 3368 GLY B N 1
ATOM 3813 C CA . GLY B 1 153 ? -13.089 -3.418 -14.386 1.00 27.17 3368 GLY B CA 1
ATOM 3814 C C . GLY B 1 153 ? -12.364 -2.367 -13.578 1.00 25.94 3368 GLY B C 1
ATOM 3815 O O . GLY B 1 153 ? -12.716 -1.209 -13.640 1.00 29.50 3368 GLY B O 1
ATOM 3816 N N . GLN B 1 154 ? -11.368 -2.755 -12.784 1.00 27.97 3369 GLN B N 1
ATOM 3817 C CA . GLN B 1 154 ? -10.609 -1.766 -12.016 1.00 26.43 3369 GLN B CA 1
ATOM 3818 C C . GLN B 1 154 ? -9.690 -1.036 -12.980 1.00 23.18 3369 GLN B C 1
ATOM 3819 O O . GLN B 1 154 ? -9.410 -1.539 -14.064 1.00 21.11 3369 GLN B O 1
ATOM 3825 N N . VAL B 1 155 ? -9.295 0.170 -12.613 1.00 23.21 3370 VAL B N 1
ATOM 3826 C CA . VAL B 1 155 ? -8.536 1.067 -13.489 1.00 29.07 3370 VAL B CA 1
ATOM 3827 C C . VAL B 1 155 ? -7.241 1.505 -12.781 1.00 27.03 3370 VAL B C 1
ATOM 3828 O O . VAL B 1 155 ? -7.283 1.915 -11.628 1.00 23.58 3370 VAL B O 1
ATOM 3832 N N . GLY B 1 156 ? -6.108 1.439 -13.481 1.00 22.72 3371 GLY B N 1
ATOM 3833 C CA . GLY B 1 156 ? -4.865 2.017 -12.983 1.00 21.95 3371 GLY B CA 1
ATOM 3834 C C . GLY B 1 156 ? -4.194 1.294 -11.827 1.00 21.56 3371 GLY B C 1
ATOM 3835 O O . GLY B 1 156 ? -3.370 1.884 -11.114 1.00 20.18 3371 GLY B O 1
ATOM 3836 N N . VAL B 1 157 ? -4.480 0.007 -11.683 1.00 20.67 3372 VAL B N 1
ATOM 3837 C CA . VAL B 1 157 ? -3.929 -0.768 -10.579 1.00 21.75 3372 VAL B CA 1
ATOM 3838 C C . VAL B 1 157 ? -2.418 -0.948 -10.779 1.00 21.43 3372 VAL B C 1
ATOM 3839 O O . VAL B 1 157 ? -1.640 -0.627 -9.882 1.00 21.25 3372 VAL B O 1
ATOM 3843 N N . ALA B 1 158 ? -2.001 -1.392 -11.965 1.00 21.14 3373 ALA B N 1
ATOM 3844 C CA . ALA B 1 158 ? -0.567 -1.544 -12.255 1.00 21.09 3373 ALA B CA 1
ATOM 3845 C C . ALA B 1 158 ? 0.152 -0.208 -12.286 1.00 19.91 3373 ALA B C 1
ATOM 3846 O O . ALA B 1 158 ? 1.259 -0.085 -11.741 1.00 22.34 3373 ALA B O 1
ATOM 3848 N N . ARG B 1 159 ? -0.491 0.807 -12.852 1.00 18.20 3374 ARG B N 1
ATOM 3849 C CA . ARG B 1 159 ? 0.099 2.127 -12.933 1.00 19.27 3374 ARG B CA 1
ATOM 3850 C C . ARG B 1 159 ? 0.415 2.641 -11.529 1.00 21.65 3374 ARG B C 1
ATOM 3851 O O . ARG B 1 159 ? 1.484 3.205 -11.288 1.00 20.34 3374 ARG B O 1
ATOM 3859 N N . GLN B 1 160 ? -0.510 2.406 -10.601 1.00 20.06 3375 GLN B N 1
ATOM 3860 C CA . GLN B 1 160 ? -0.332 2.822 -9.228 1.00 20.21 3375 GLN B CA 1
ATOM 3861 C C . GLN B 1 160 ? 0.716 2.018 -8.455 1.00 16.42 3375 GLN B C 1
ATOM 3862 O O . GLN B 1 160 ? 1.357 2.554 -7.568 1.00 20.15 3375 GLN B O 1
ATOM 3868 N N . LEU B 1 161 ? 0.840 0.732 -8.710 1.00 16.86 3376 LEU B N 1
ATOM 3869 C CA . LEU B 1 161 ? 1.935 -0.020 -8.142 1.00 16.03 3376 LEU B CA 1
ATOM 3870 C C . LEU B 1 161 ? 3.266 0.625 -8.500 1.00 18.31 3376 LEU B C 1
ATOM 3871 O O . LEU B 1 161 ? 4.079 0.899 -7.615 1.00 18.77 3376 LEU B O 1
ATOM 3876 N N . LEU B 1 162 ? 3.489 0.899 -9.784 1.00 18.21 3377 LEU B N 1
ATOM 3877 C CA . LEU B 1 162 ? 4.739 1.559 -10.191 1.00 18.40 3377 LEU B CA 1
ATOM 3878 C C . LEU B 1 162 ? 4.924 2.955 -9.579 1.00 19.37 3377 LEU B C 1
ATOM 3879 O O . LEU B 1 162 ? 6.036 3.301 -9.177 1.00 18.15 3377 LEU B O 1
ATOM 3884 N N . GLU B 1 163 ? 3.858 3.750 -9.482 1.00 18.31 3378 GLU B N 1
ATOM 3885 C CA . GLU B 1 163 ? 3.937 5.046 -8.778 1.00 21.25 3378 GLU B CA 1
ATOM 3886 C C . GLU B 1 163 ? 4.328 4.892 -7.321 1.00 20.48 3378 GLU B C 1
ATOM 3887 O O . GLU B 1 163 ? 5.021 5.721 -6.766 1.00 20.09 3378 GLU B O 1
ATOM 3893 N N . LYS B 1 164 ? 3.869 3.820 -6.710 1.00 19.92 3379 LYS B N 1
ATOM 3894 C CA . LYS B 1 164 ? 4.180 3.561 -5.317 1.00 21.62 3379 LYS B CA 1
ATOM 3895 C C . LYS B 1 164 ? 5.618 3.122 -5.078 1.00 20.23 3379 LYS B C 1
ATOM 3896 O O . LYS B 1 164 ? 6.162 3.385 -4.017 1.00 21.55 3379 LYS B O 1
ATOM 3918 N N . TYR B 1 166 ? 8.064 4.458 -6.915 1.00 16.06 3381 TYR B N 1
ATOM 3919 C CA . TYR B 1 166 ? 8.679 5.802 -6.861 1.00 17.76 3381 TYR B CA 1
ATOM 3920 C C . TYR B 1 166 ? 8.460 6.468 -5.491 1.00 18.34 3381 TYR B C 1
ATOM 3921 O O . TYR B 1 166 ? 9.387 7.053 -4.928 1.00 17.76 3381 TYR B O 1
ATOM 3930 N N . SER B 1 167 ? 7.245 6.341 -4.951 1.00 16.87 3382 SER B N 1
ATOM 3931 C CA . SER B 1 167 ? 6.908 6.967 -3.669 1.00 17.25 3382 SER B CA 1
ATOM 3932 C C . SER B 1 167 ? 7.712 6.366 -2.533 1.00 16.53 3382 SER B C 1
ATOM 3933 O O . SER B 1 167 ? 8.361 7.076 -1.779 1.00 15.90 3382 SER B O 1
ATOM 3936 N N . ALA B 1 168 ? 7.786 5.047 -2.482 1.00 18.06 3383 ALA B N 1
ATOM 3937 C CA . ALA B 1 168 ? 8.559 4.407 -1.432 1.00 17.33 3383 ALA B CA 1
ATOM 3938 C C . ALA B 1 168 ? 10.036 4.763 -1.546 1.00 18.86 3383 ALA B C 1
ATOM 3939 O O . ALA B 1 168 ? 10.722 4.903 -0.529 1.00 19.54 3383 ALA B O 1
ATOM 3941 N N . ALA B 1 169 ? 10.542 4.909 -2.766 1.00 17.09 3384 ALA B N 1
ATOM 3942 C CA . ALA B 1 169 ? 11.952 5.283 -2.947 1.00 17.79 3384 ALA B CA 1
ATOM 3943 C C . ALA B 1 169 ? 12.207 6.687 -2.395 1.00 17.91 3384 ALA B C 1
ATOM 3944 O O . ALA B 1 169 ? 13.266 6.940 -1.825 1.00 17.98 3384 ALA B O 1
ATOM 3946 N N . ALA B 1 170 ? 11.263 7.602 -2.591 1.00 17.75 3385 ALA B N 1
ATOM 3947 C CA . ALA B 1 170 ? 11.435 8.961 -2.068 1.00 16.74 3385 ALA B CA 1
ATOM 3948 C C . ALA B 1 170 ? 11.421 8.961 -0.552 1.00 17.30 3385 ALA B C 1
ATOM 3949 O O . ALA B 1 170 ? 12.276 9.578 0.076 1.00 17.66 3385 ALA B O 1
ATOM 3951 N N . VAL B 1 171 ? 10.504 8.193 0.039 1.00 16.43 3386 VAL B N 1
ATOM 3952 C CA . VAL B 1 171 ? 10.435 8.108 1.479 1.00 17.06 3386 VAL B CA 1
ATOM 3953 C C . VAL B 1 171 ? 11.709 7.520 2.091 1.00 17.23 3386 VAL B C 1
ATOM 3954 O O . VAL B 1 171 ? 12.290 8.092 3.011 1.00 16.47 3386 VAL B O 1
ATOM 3958 N N . LEU B 1 172 ? 12.105 6.348 1.617 1.00 17.71 3387 LEU B N 1
ATOM 3959 C CA . LEU B 1 172 ? 13.164 5.594 2.261 1.00 19.25 3387 LEU B CA 1
ATOM 3960 C C . LEU B 1 172 ? 14.556 6.210 2.063 1.00 18.92 3387 LEU B C 1
ATOM 3961 O O . LEU B 1 172 ? 15.423 6.042 2.927 1.00 18.81 3387 LEU B O 1
ATOM 3966 N N . SER B 1 173 ? 14.736 6.954 0.974 1.00 19.36 3388 SER B N 1
ATOM 3967 C CA . SER B 1 173 ? 15.973 7.705 0.743 1.00 20.23 3388 SER B CA 1
ATOM 3968 C C . SER B 1 173 ? 16.025 9.024 1.545 1.00 22.66 3388 SER B C 1
ATOM 3969 O O . SER B 1 173 ? 17.111 9.530 1.768 1.00 20.84 3388 SER B O 1
ATOM 3972 N N . ASN B 1 174 ? 14.872 9.542 1.987 1.00 20.45 3389 ASN B N 1
ATOM 3973 C CA . ASN B 1 174 ? 14.784 10.841 2.727 1.00 22.63 3389 ASN B CA 1
ATOM 3974 C C . ASN B 1 174 ? 13.791 10.656 3.908 1.00 21.40 3389 ASN B C 1
ATOM 3975 O O . ASN B 1 174 ? 12.715 11.258 3.910 1.00 20.74 3389 ASN B O 1
ATOM 3980 N N . PRO B 1 175 ? 14.107 9.772 4.866 1.00 21.08 3390 PRO B N 1
ATOM 3981 C CA . PRO B 1 175 ? 13.056 9.373 5.817 1.00 22.12 3390 PRO B CA 1
ATOM 3982 C C . PRO B 1 175 ? 12.604 10.504 6.769 1.00 22.01 3390 PRO B C 1
ATOM 3983 O O . PRO B 1 175 ? 11.438 10.551 7.183 1.00 19.40 3390 PRO B O 1
ATOM 3987 N N . THR B 1 176 ? 13.464 11.480 7.001 1.00 24.66 3391 THR B N 1
ATOM 3988 C CA . THR B 1 176 ? 13.147 12.530 7.965 1.00 26.02 3391 THR B CA 1
ATOM 3989 C C . THR B 1 176 ? 12.185 13.560 7.385 1.00 25.42 3391 THR B C 1
ATOM 3990 O O . THR B 1 176 ? 11.650 14.375 8.110 1.00 26.73 3391 THR B O 1
ATOM 3994 N N . LEU B 1 177 ? 11.931 13.520 6.090 1.00 22.97 3392 LEU B N 1
ATOM 3995 C CA . LEU B 1 177 ? 10.969 14.445 5.489 1.00 22.52 3392 LEU B CA 1
ATOM 3996 C C . LEU B 1 177 ? 9.534 13.972 5.590 1.00 22.81 3392 LEU B C 1
ATOM 3997 O O . LEU B 1 177 ? 8.625 14.704 5.214 1.00 21.94 3392 LEU B O 1
ATOM 4002 N N . TYR B 1 178 ? 9.327 12.725 6.028 1.00 22.63 3393 TYR B N 1
ATOM 4003 C CA . TYR B 1 178 ? 8.013 12.087 5.965 1.00 21.18 3393 TYR B CA 1
ATOM 4004 C C . TYR B 1 178 ? 7.612 11.628 7.372 1.00 21.04 3393 TYR B C 1
ATOM 4005 O O . TYR B 1 178 ? 8.427 11.573 8.261 1.00 20.69 3393 TYR B O 1
ATOM 4014 N N . SER B 1 179 ? 6.358 11.285 7.554 1.00 21.33 3394 SER B N 1
ATOM 4015 C CA . SER B 1 179 ? 5.884 10.869 8.854 1.00 23.37 3394 SER B CA 1
ATOM 4016 C C . SER B 1 179 ? 6.302 9.421 9.156 1.00 23.84 3394 SER B C 1
ATOM 4017 O O . SER B 1 179 ? 6.707 8.657 8.263 1.00 20.01 3394 SER B O 1
ATOM 4020 N N . ASP B 1 180 ? 6.193 9.049 10.424 1.00 22.86 3395 ASP B N 1
ATOM 4021 C CA . ASP B 1 180 ? 6.493 7.699 10.873 1.00 23.31 3395 ASP B CA 1
ATOM 4022 C C . ASP B 1 180 ? 5.613 6.715 10.116 1.00 22.00 3395 ASP B C 1
ATOM 4023 O O . ASP B 1 180 ? 6.054 5.633 9.761 1.00 19.25 3395 ASP B O 1
ATOM 4028 N N . SER B 1 181 ? 4.354 7.068 9.905 1.00 20.78 3396 SER B N 1
ATOM 4029 C CA . SER B 1 181 ? 3.464 6.175 9.172 1.00 23.55 3396 SER B CA 1
ATOM 4030 C C . SER B 1 181 ? 3.903 5.964 7.738 1.00 19.08 3396 SER B C 1
ATOM 4031 O O . SER B 1 181 ? 3.815 4.866 7.217 1.00 19.27 3396 SER B O 1
ATOM 4034 N N . GLU B 1 182 ? 4.316 7.037 7.092 1.00 18.75 3397 GLU B N 1
ATOM 4035 C CA . GLU B 1 182 ? 4.773 6.950 5.704 1.00 20.14 3397 GLU B CA 1
ATOM 4036 C C . GLU B 1 182 ? 6.030 6.117 5.549 1.00 18.53 3397 GLU B C 1
ATOM 4037 O O . GLU B 1 182 ? 6.106 5.326 4.626 1.00 18.07 3397 GLU B O 1
ATOM 4043 N N . ASN B 1 183 ? 6.972 6.281 6.479 1.00 17.31 3398 ASN B N 1
ATOM 4044 C CA . ASN B 1 183 ? 8.142 5.443 6.572 1.00 17.66 3398 ASN B CA 1
ATOM 4045 C C . ASN B 1 183 ? 7.811 3.978 6.784 1.00 19.34 3398 ASN B C 1
ATOM 4046 O O . ASN B 1 183 ? 8.318 3.137 6.052 1.00 17.56 3398 ASN B O 1
ATOM 4051 N N . ALA B 1 184 ? 6.890 3.692 7.706 1.00 19.57 3399 ALA B N 1
ATOM 4052 C CA . ALA B 1 184 ? 6.386 2.325 7.904 1.00 19.80 3399 ALA B CA 1
ATOM 4053 C C . ALA B 1 184 ? 5.634 1.751 6.688 1.00 18.03 3399 ALA B C 1
ATOM 4054 O O . ALA B 1 184 ? 5.738 0.566 6.380 1.00 17.81 3399 ALA B O 1
ATOM 4056 N N . ASN B 1 185 ? 4.822 2.572 6.062 1.00 18.34 3400 ASN B N 1
ATOM 4057 C CA . ASN B 1 185 ? 4.159 2.204 4.812 1.00 18.87 3400 ASN B CA 1
ATOM 4058 C C . ASN B 1 185 ? 5.154 1.766 3.731 1.00 18.42 3400 ASN B C 1
ATOM 4059 O O . ASN B 1 185 ? 5.051 0.661 3.183 1.00 16.46 3400 ASN B O 1
ATOM 4064 N N . ALA B 1 186 ? 6.098 2.646 3.408 1.00 19.47 3401 ALA B N 1
ATOM 4065 C CA . ALA B 1 186 ? 7.138 2.324 2.407 1.00 18.80 3401 ALA B CA 1
ATOM 4066 C C . ALA B 1 186 ? 7.846 1.031 2.749 1.00 18.66 3401 ALA B C 1
ATOM 4067 O O . ALA B 1 186 ? 8.037 0.169 1.881 1.00 20.56 3401 ALA B O 1
ATOM 4069 N N . SER B 1 187 ? 8.233 0.856 4.007 1.00 17.10 3402 SER B N 1
ATOM 4070 C CA . SER B 1 187 ? 8.910 -0.374 4.367 1.00 17.10 3402 SER B CA 1
ATOM 4071 C C . SER B 1 187 ? 8.006 -1.597 4.213 1.00 16.38 3402 SER B C 1
ATOM 4072 O O . SER B 1 187 ? 8.491 -2.685 3.968 1.00 17.46 3402 SER B O 1
ATOM 4075 N N . LYS B 1 188 ? 6.711 -1.438 4.479 1.00 18.26 3403 LYS B N 1
ATOM 4076 C CA . LYS B 1 188 ? 5.786 -2.546 4.418 1.00 19.82 3403 LYS B CA 1
ATOM 4077 C C . LYS B 1 188 ? 5.596 -2.985 2.972 1.00 18.32 3403 LYS B C 1
ATOM 4078 O O . LYS B 1 188 ? 5.523 -4.176 2.677 1.00 17.60 3403 LYS B O 1
ATOM 4084 N N . LEU B 1 189 ? 5.570 -2.037 2.054 1.00 18.50 3404 LEU B N 1
ATOM 4085 C CA . LEU B 1 189 ? 5.448 -2.403 0.649 1.00 19.32 3404 LEU B CA 1
ATOM 4086 C C . LEU B 1 189 ? 6.634 -3.283 0.215 1.00 18.63 3404 LEU B C 1
ATOM 4087 O O . LEU B 1 189 ? 6.444 -4.277 -0.464 1.00 18.20 3404 LEU B O 1
ATOM 4092 N N . LEU B 1 190 ? 7.852 -2.883 0.570 1.00 20.04 3405 LEU B N 1
ATOM 4093 C CA . LEU B 1 190 ? 9.047 -3.648 0.224 1.00 20.47 3405 LEU B CA 1
ATOM 4094 C C . LEU B 1 190 ? 9.145 -4.992 0.935 1.00 19.57 3405 LEU B C 1
ATOM 4095 O O . LEU B 1 190 ? 9.645 -5.959 0.338 1.00 16.67 3405 LEU B O 1
ATOM 4100 N N . SER B 1 191 ? 8.693 -5.083 2.189 1.00 16.72 3406 SER B N 1
ATOM 4101 C CA . SER B 1 191 ? 8.720 -6.394 2.853 1.00 20.32 3406 SER B CA 1
ATOM 4102 C C . SER B 1 191 ? 7.668 -7.368 2.278 1.00 19.28 3406 SER B C 1
ATOM 4103 O O . SER B 1 191 ? 7.854 -8.577 2.304 1.00 17.88 3406 SER B O 1
ATOM 4106 N N . SER B 1 192 ? 6.610 -6.818 1.705 1.00 17.55 3407 SER B N 1
ATOM 4107 C CA . SER B 1 192 ? 5.650 -7.605 0.940 1.00 19.93 3407 SER B CA 1
ATOM 4108 C C . SER B 1 192 ? 6.262 -8.207 -0.321 1.00 20.54 3407 SER B C 1
ATOM 4109 O O . SER B 1 192 ? 5.972 -9.349 -0.629 1.00 24.41 3407 SER B O 1
ATOM 4112 N N . LEU B 1 193 ? 7.140 -7.481 -1.021 1.00 19.32 3408 LEU B N 1
ATOM 4113 C CA . LEU B 1 193 ? 7.913 -8.106 -2.120 1.00 18.98 3408 LEU B CA 1
ATOM 4114 C C . LEU B 1 193 ? 8.798 -9.249 -1.638 1.00 18.58 3408 LEU B C 1
ATOM 4115 O O . LEU B 1 193 ? 8.877 -10.272 -2.293 1.00 20.72 3408 LEU B O 1
ATOM 4120 N N . ALA B 1 194 ? 9.476 -9.063 -0.512 1.00 17.78 3409 ALA B N 1
ATOM 4121 C CA . ALA B 1 194 ? 10.257 -10.139 0.091 1.00 20.03 3409 ALA B CA 1
ATOM 4122 C C . ALA B 1 194 ? 9.381 -11.310 0.591 1.00 19.20 3409 ALA B C 1
ATOM 4123 O O . ALA B 1 194 ? 9.781 -12.473 0.491 1.00 17.46 3409 ALA B O 1
ATOM 4125 N N . ALA B 1 195 ? 8.204 -11.014 1.126 1.00 18.81 3410 ALA B N 1
ATOM 4126 C CA . ALA B 1 195 ? 7.253 -12.094 1.458 1.00 21.06 3410 ALA B CA 1
ATOM 4127 C C . ALA B 1 195 ? 6.879 -12.982 0.255 1.00 21.77 3410 ALA B C 1
ATOM 4128 O O . ALA B 1 195 ? 6.871 -14.222 0.358 1.00 20.77 3410 ALA B O 1
ATOM 4130 N N . ILE B 1 196 ? 6.615 -12.358 -0.891 1.00 21.52 3411 ILE B N 1
ATOM 4131 C CA . ILE B 1 196 ? 6.234 -13.099 -2.083 1.00 21.36 3411 ILE B CA 1
ATOM 4132 C C . ILE B 1 196 ? 7.357 -14.018 -2.517 1.00 22.35 3411 ILE B C 1
ATOM 4133 O O . ILE B 1 196 ? 7.129 -15.162 -2.929 1.00 23.19 3411 ILE B O 1
ATOM 4138 N N . HIS B 1 197 ? 8.582 -13.525 -2.404 1.00 26.27 3412 HIS B N 1
ATOM 4139 C CA . HIS B 1 197 ? 9.752 -14.307 -2.750 1.00 25.60 3412 HIS B CA 1
ATOM 4140 C C . HIS B 1 197 ? 9.997 -15.455 -1.759 1.00 28.77 3412 HIS B C 1
ATOM 4141 O O . HIS B 1 197 ? 10.357 -16.560 -2.166 1.00 29.14 3412 HIS B O 1
ATOM 4148 N N . ALA B 1 198 ? 9.899 -15.159 -0.467 1.00 27.49 3413 ALA B N 1
ATOM 4149 C CA . ALA B 1 198 ? 10.053 -16.191 0.587 1.00 30.51 3413 ALA B CA 1
ATOM 4150 C C . ALA B 1 198 ? 9.027 -17.338 0.481 1.00 31.62 3413 ALA B C 1
ATOM 4151 O O . ALA B 1 198 ? 9.399 -18.481 0.690 1.00 31.53 3413 ALA B O 1
ATOM 4153 N N . LYS B 1 199 ? 7.760 -17.029 0.167 1.00 30.91 3414 LYS B N 1
ATOM 4154 C CA . LYS B 1 199 ? 6.715 -18.056 -0.037 1.00 35.12 3414 LYS B CA 1
ATOM 4155 C C . LYS B 1 199 ? 6.102 -17.915 -1.433 1.00 32.61 3414 LYS B C 1
ATOM 4156 O O . LYS B 1 199 ? 5.023 -17.356 -1.599 1.00 32.61 3414 LYS B O 1
ATOM 4162 N N . ASN B 1 200 ? 6.806 -18.393 -2.437 1.00 29.84 3415 ASN B N 1
ATOM 4163 C CA . ASN B 1 200 ? 6.413 -18.158 -3.796 1.00 29.74 3415 ASN B CA 1
ATOM 4164 C C . ASN B 1 200 ? 5.161 -18.975 -4.084 1.00 29.87 3415 ASN B C 1
ATOM 4165 O O . ASN B 1 200 ? 5.131 -20.185 -3.842 1.00 26.89 3415 ASN B O 1
ATOM 4170 N N . PRO B 1 201 ? 4.107 -18.311 -4.571 1.00 28.48 3416 PRO B N 1
ATOM 4171 C CA . PRO B 1 201 ? 2.847 -19.008 -4.861 1.00 30.92 3416 PRO B CA 1
ATOM 4172 C C . PRO B 1 201 ? 2.946 -20.147 -5.856 1.00 34.47 3416 PRO B C 1
ATOM 4173 O O . PRO B 1 201 ? 2.079 -21.013 -5.856 1.00 37.27 3416 PRO B O 1
ATOM 4185 N N . HIS B 1 203 ? 5.091 -22.367 -5.625 1.00 42.03 3418 HIS B N 1
ATOM 4186 C CA . HIS B 1 203 ? 5.350 -23.518 -4.769 1.00 44.80 3418 HIS B CA 1
ATOM 4187 C C . HIS B 1 203 ? 4.199 -23.881 -3.836 1.00 46.70 3418 HIS B C 1
ATOM 4188 O O . HIS B 1 203 ? 4.324 -24.837 -3.081 1.00 49.93 3418 HIS B O 1
ATOM 4195 N N . ASP B 1 204 ? 3.073 -23.170 -3.903 1.00 44.88 3419 ASP B N 1
ATOM 4196 C CA . ASP B 1 204 ? 1.984 -23.431 -2.972 1.00 47.03 3419 ASP B CA 1
ATOM 4197 C C . ASP B 1 204 ? 1.241 -24.729 -3.313 1.00 52.42 3419 ASP B C 1
ATOM 4198 O O . ASP B 1 204 ? 1.004 -25.021 -4.481 1.00 45.19 3419 ASP B O 1
ATOM 4203 N N . THR B 1 205 ? 0.842 -25.481 -2.285 1.00 59.67 3420 THR B N 1
ATOM 4204 C CA . THR B 1 205 ? 0.193 -26.791 -2.477 1.00 61.10 3420 THR B CA 1
ATOM 4205 C C . THR B 1 205 ? -1.336 -26.751 -2.292 1.00 63.29 3420 THR B C 1
ATOM 4206 O O . THR B 1 205 ? -2.061 -27.501 -2.945 1.00 62.25 3420 THR B O 1
ATOM 4210 N N . SER B 1 206 ? -1.822 -25.879 -1.414 1.00 58.04 3421 SER B N 1
ATOM 4211 C CA . SER B 1 206 ? -3.261 -25.753 -1.177 1.00 55.94 3421 SER B CA 1
ATOM 4212 C C . SER B 1 206 ? -4.056 -25.097 -2.327 1.00 54.83 3421 SER B C 1
ATOM 4213 O O . SER B 1 206 ? -5.285 -25.039 -2.270 1.00 53.31 3421 SER B O 1
ATOM 4224 N N . LYS B 1 208 ? -3.667 -23.666 -6.804 1.00 46.89 3423 LYS B N 1
ATOM 4225 C CA . LYS B 1 208 ? -2.890 -23.748 -8.034 1.00 42.90 3423 LYS B CA 1
ATOM 4226 C C . LYS B 1 208 ? -3.040 -22.431 -8.769 1.00 38.29 3423 LYS B C 1
ATOM 4227 O O . LYS B 1 208 ? -4.094 -22.146 -9.319 1.00 35.69 3423 LYS B O 1
ATOM 4233 N N . VAL B 1 209 ? -2.009 -21.589 -8.717 1.00 34.51 3424 VAL B N 1
ATOM 4234 C CA . VAL B 1 209 ? -2.135 -20.222 -9.248 1.00 30.17 3424 VAL B CA 1
ATOM 4235 C C . VAL B 1 209 ? -1.835 -20.168 -10.750 1.00 29.16 3424 VAL B C 1
ATOM 4236 O O . VAL B 1 209 ? -2.101 -19.151 -11.406 1.00 31.30 3424 VAL B O 1
ATOM 4240 N N . TRP B 1 210 ? -1.371 -21.288 -11.293 1.00 29.92 3425 TRP B N 1
ATOM 4241 C CA . TRP B 1 210 ? -1.050 -21.403 -12.702 1.00 34.57 3425 TRP B CA 1
ATOM 4242 C C . TRP B 1 210 ? -1.920 -22.426 -13.415 1.00 37.42 3425 TRP B C 1
ATOM 4243 O O . TRP B 1 210 ? -2.232 -23.483 -12.852 1.00 36.27 3425 TRP B O 1
ATOM 4254 N N . GLN B 1 211 ? -2.221 -22.139 -14.683 1.00 36.88 3426 GLN B N 1
ATOM 4255 C CA . GLN B 1 211 ? -2.925 -23.068 -15.577 1.00 35.64 3426 GLN B CA 1
ATOM 4256 C C . GLN B 1 211 ? -1.954 -23.994 -16.314 1.00 37.77 3426 GLN B C 1
ATOM 4257 O O . GLN B 1 211 ? -2.109 -25.217 -16.295 1.00 36.84 3426 GLN B O 1
ATOM 4263 N N . GLU B 1 212 ? -0.935 -23.407 -16.942 1.00 36.05 3427 GLU B N 1
ATOM 4264 C CA . GLU B 1 212 ? 0.119 -24.169 -17.602 1.00 33.48 3427 GLU B CA 1
ATOM 4265 C C . GLU B 1 212 ? 1.500 -23.603 -17.320 1.00 33.87 3427 GLU B C 1
ATOM 4266 O O . GLU B 1 212 ? 1.649 -22.406 -17.075 1.00 33.04 3427 GLU B O 1
ATOM 4272 N N . LYS B 1 213 ? 2.495 -24.480 -17.423 1.00 32.27 3428 LYS B N 1
ATOM 4273 C CA . LYS B 1 213 ? 3.887 -24.111 -17.410 1.00 34.81 3428 LYS B CA 1
ATOM 4274 C C . LYS B 1 213 ? 4.551 -24.627 -18.695 1.00 36.18 3428 LYS B C 1
ATOM 4275 O O . LYS B 1 213 ? 4.769 -25.823 -18.849 1.00 35.40 3428 LYS B O 1
ATOM 4281 N N . LEU B 1 214 ? 4.898 -23.716 -19.601 1.00 30.69 3429 LEU B N 1
ATOM 4282 C CA . LEU B 1 214 ? 5.461 -24.079 -20.901 1.00 28.26 3429 LEU B CA 1
ATOM 4283 C C . LEU B 1 214 ? 6.988 -24.005 -20.874 1.00 29.78 3429 LEU B C 1
ATOM 4284 O O . LEU B 1 214 ? 7.589 -22.920 -20.774 1.00 24.70 3429 LEU B O 1
ATOM 4289 N N . GLU B 1 215 ? 7.619 -25.165 -20.984 1.00 29.76 3430 GLU B N 1
ATOM 4290 C CA . GLU B 1 215 ? 9.050 -25.272 -20.833 1.00 31.32 3430 GLU B CA 1
ATOM 4291 C C . GLU B 1 215 ? 9.530 -26.515 -21.529 1.00 30.13 3430 GLU B C 1
ATOM 4292 O O . GLU B 1 215 ? 8.731 -27.252 -22.075 1.00 29.95 3430 GLU B O 1
ATOM 4298 N N . GLY B 1 216 ? 10.841 -26.678 -21.589 1.00 30.93 3431 GLY B N 1
ATOM 4299 C CA . GLY B 1 216 ? 11.458 -27.818 -22.240 1.00 34.86 3431 GLY B CA 1
ATOM 4300 C C . GLY B 1 216 ? 11.111 -27.859 -23.709 1.00 37.94 3431 GLY B C 1
ATOM 4301 O O . GLY B 1 216 ? 11.334 -26.887 -24.423 1.00 38.55 3431 GLY B O 1
ATOM 4302 N N . LYS B 1 217 ? 10.481 -28.948 -24.136 1.00 42.01 3432 LYS B N 1
ATOM 4303 C CA . LYS B 1 217 ? 10.083 -29.117 -25.535 1.00 46.89 3432 LYS B CA 1
ATOM 4304 C C . LYS B 1 217 ? 8.888 -28.260 -25.890 1.00 40.99 3432 LYS B C 1
ATOM 4305 O O . LYS B 1 217 ? 8.589 -28.078 -27.058 1.00 43.46 3432 LYS B O 1
ATOM 4311 N N . GLN B 1 218 ? 8.190 -27.745 -24.888 1.00 34.80 3433 GLN B N 1
ATOM 4312 C CA . GLN B 1 218 ? 7.093 -26.822 -25.138 1.00 33.27 3433 GLN B CA 1
ATOM 4313 C C . GLN B 1 218 ? 7.498 -25.336 -24.924 1.00 29.98 3433 GLN B C 1
ATOM 4314 O O . GLN B 1 218 ? 6.628 -24.473 -24.855 1.00 28.87 3433 GLN B O 1
ATOM 4320 N N . ALA B 1 219 ? 8.789 -25.046 -24.766 1.00 26.06 3434 ALA B N 1
ATOM 4321 C CA . ALA B 1 219 ? 9.243 -23.647 -24.560 1.00 26.96 3434 ALA B CA 1
ATOM 4322 C C . ALA B 1 219 ? 8.784 -22.695 -25.686 1.00 25.25 3434 ALA B C 1
ATOM 4323 O O . ALA B 1 219 ? 8.660 -23.091 -26.841 1.00 28.90 3434 ALA B O 1
ATOM 4325 N N . LEU B 1 220 ? 8.389 -21.488 -25.316 1.00 25.81 3435 LEU B N 1
ATOM 4326 C CA . LEU B 1 220 ? 7.912 -20.508 -26.275 1.00 24.22 3435 LEU B CA 1
ATOM 4327 C C . LEU B 1 220 ? 9.036 -19.567 -26.718 1.00 24.39 3435 LEU B C 1
ATOM 4328 O O . LEU B 1 220 ? 9.902 -19.188 -25.941 1.00 23.99 3435 LEU B O 1
ATOM 4333 N N . THR B 1 221 ? 8.984 -19.207 -27.987 1.00 23.58 3436 THR B N 1
ATOM 4334 C CA . THR B 1 221 ? 9.775 -18.139 -28.525 1.00 21.93 3436 THR B CA 1
ATOM 4335 C C . THR B 1 221 ? 9.067 -16.829 -28.257 1.00 20.37 3436 THR B C 1
ATOM 4336 O O . THR B 1 221 ? 7.921 -16.811 -27.802 1.00 21.12 3436 THR B O 1
ATOM 4340 N N . VAL B 1 222 ? 9.698 -15.731 -28.654 1.00 19.05 3437 VAL B N 1
ATOM 4341 C CA . VAL B 1 222 ? 9.088 -14.421 -28.485 1.00 20.14 3437 VAL B CA 1
ATOM 4342 C C . VAL B 1 222 ? 7.864 -14.367 -29.381 1.00 21.44 3437 VAL B C 1
ATOM 4343 O O . VAL B 1 222 ? 6.798 -13.900 -28.970 1.00 19.60 3437 VAL B O 1
ATOM 4347 N N . ASN B 1 223 ? 7.993 -14.883 -30.600 1.00 21.71 3438 ASN B N 1
ATOM 4348 C CA . ASN B 1 223 ? 6.859 -14.897 -31.507 1.00 22.59 3438 ASN B CA 1
ATOM 4349 C C . ASN B 1 223 ? 5.714 -15.786 -31.009 1.00 20.44 3438 ASN B C 1
ATOM 4350 O O . ASN B 1 223 ? 4.567 -15.509 -31.282 1.00 19.16 3438 ASN B O 1
ATOM 4355 N N . GLY B 1 224 ? 6.031 -16.843 -30.287 1.00 19.10 3439 GLY B N 1
ATOM 4356 C CA . GLY B 1 224 ? 5.008 -17.665 -29.627 1.00 21.77 3439 GLY B CA 1
ATOM 4357 C C . GLY B 1 224 ? 4.305 -16.984 -28.456 1.00 22.17 3439 GLY B C 1
ATOM 4358 O O . GLY B 1 224 ? 3.130 -17.230 -28.202 1.00 20.68 3439 GLY B O 1
ATOM 4359 N N . VAL B 1 225 ? 5.041 -16.175 -27.703 1.00 20.60 3440 VAL B N 1
ATOM 4360 C CA . VAL B 1 225 ? 4.416 -15.312 -26.714 1.00 20.26 3440 VAL B CA 1
ATOM 4361 C C . VAL B 1 225 ? 3.486 -14.332 -27.398 1.00 19.21 3440 VAL B C 1
ATOM 4362 O O . VAL B 1 225 ? 2.338 -14.195 -26.992 1.00 18.28 3440 VAL B O 1
ATOM 4366 N N . VAL B 1 226 ? 3.969 -13.656 -28.432 1.00 18.61 3441 VAL B N 1
ATOM 4367 C CA . VAL B 1 226 ? 3.137 -12.726 -29.169 1.00 19.66 3441 VAL B CA 1
ATOM 4368 C C . VAL B 1 226 ? 1.831 -13.391 -29.659 1.00 21.87 3441 VAL B C 1
ATOM 4369 O O . VAL B 1 226 ? 0.767 -12.782 -29.587 1.00 21.61 3441 VAL B O 1
ATOM 4373 N N . GLU B 1 227 ? 1.920 -14.606 -30.202 1.00 23.34 3442 GLU B N 1
ATOM 4374 C CA . GLU B 1 227 ? 0.743 -15.292 -30.720 1.00 27.58 3442 GLU B CA 1
ATOM 4375 C C . GLU B 1 227 ? -0.210 -15.634 -29.585 1.00 25.91 3442 GLU B C 1
ATOM 4376 O O . GLU B 1 227 ? -1.407 -15.477 -29.741 1.00 24.76 3442 GLU B O 1
ATOM 4382 N N . LYS B 1 228 ? 0.318 -16.114 -28.459 1.00 26.58 3443 LYS B N 1
ATOM 4383 C CA . LYS B 1 228 ? -0.520 -16.494 -27.301 1.00 27.04 3443 LYS B CA 1
ATOM 4384 C C . LYS B 1 228 ? -1.248 -15.258 -26.741 1.00 25.44 3443 LYS B C 1
ATOM 4385 O O . LYS B 1 228 ? -2.383 -15.330 -26.338 1.00 27.26 3443 LYS B O 1
ATOM 4391 N N . ILE B 1 229 ? -0.568 -14.125 -26.710 1.00 22.12 3444 ILE B N 1
ATOM 4392 C CA . ILE B 1 229 ? -1.134 -12.901 -26.184 1.00 21.72 3444 ILE B CA 1
ATOM 4393 C C . ILE B 1 229 ? -2.178 -12.331 -27.139 1.00 27.91 3444 ILE B C 1
ATOM 4394 O O . ILE B 1 229 ? -3.223 -11.850 -26.677 1.00 31.48 3444 ILE B O 1
ATOM 4399 N N . THR B 1 230 ? -1.893 -12.304 -28.432 1.00 23.88 3445 THR B N 1
ATOM 4400 C CA . THR B 1 230 ? -2.764 -11.684 -29.410 1.00 26.97 3445 THR B CA 1
ATOM 4401 C C . THR B 1 230 ? -3.871 -12.540 -29.966 1.00 29.02 3445 THR B C 1
ATOM 4402 O O . THR B 1 230 ? -4.615 -12.097 -30.764 1.00 30.34 3445 THR B O 1
ATOM 4406 N N . ASP B 1 231 ? -3.959 -13.748 -29.470 1.00 39.56 3446 ASP B N 1
ATOM 4407 C CA . ASP B 1 231 ? -4.930 -14.738 -29.844 1.00 46.74 3446 ASP B CA 1
ATOM 4408 C C . ASP B 1 231 ? -6.271 -14.087 -29.872 1.00 57.58 3446 ASP B C 1
ATOM 4409 O O . ASP B 1 231 ? -6.748 -13.544 -28.920 1.00 47.92 3446 ASP B O 1
ATOM 4414 N N . ALA B 1 232 ? -6.908 -14.234 -31.008 1.00 69.39 3447 ALA B N 1
ATOM 4415 C CA . ALA B 1 232 ? -8.197 -13.662 -31.268 1.00 73.10 3447 ALA B CA 1
ATOM 4416 C C . ALA B 1 232 ? -9.300 -14.275 -30.422 1.00 76.04 3447 ALA B C 1
ATOM 4417 O O . ALA B 1 232 ? -10.405 -13.758 -30.399 1.00 83.40 3447 ALA B O 1
ATOM 4419 N N . SER B 1 233 ? -9.018 -15.382 -29.762 1.00 77.45 3448 SER B N 1
ATOM 4420 C CA . SER B 1 233 ? -10.037 -16.132 -29.013 1.00 78.32 3448 SER B CA 1
ATOM 4421 C C . SER B 1 233 ? -10.620 -15.356 -27.840 1.00 75.17 3448 SER B C 1
ATOM 4422 O O . SER B 1 233 ? -11.835 -15.146 -27.762 1.00 59.66 3448 SER B O 1
ATOM 4425 N N . ALA B 1 234 ? -9.750 -14.958 -26.918 1.00 77.68 3449 ALA B N 1
ATOM 4426 C CA . ALA B 1 234 ? -10.188 -14.489 -25.605 1.00 82.03 3449 ALA B CA 1
ATOM 4427 C C . ALA B 1 234 ? -10.738 -13.060 -25.676 1.00 81.31 3449 ALA B C 1
ATOM 4428 O O . ALA B 1 234 ? -10.318 -12.270 -26.528 1.00 71.07 3449 ALA B O 1
ATOM 4430 N N . ASN B 1 235 ? -11.703 -12.754 -24.802 1.00 87.44 3450 ASN B N 1
ATOM 4431 C CA . ASN B 1 235 ? -12.136 -11.368 -24.553 1.00 79.12 3450 ASN B CA 1
ATOM 4432 C C . ASN B 1 235 ? -12.484 -11.111 -23.077 1.00 76.93 3450 ASN B C 1
ATOM 4433 O O . ASN B 1 235 ? -11.764 -10.387 -22.385 1.00 77.27 3450 ASN B O 1
ATOM 4438 N N . GLY B 1 236 ? -13.577 -11.706 -22.596 1.00 82.66 3451 GLY B N 1
ATOM 4439 C CA . GLY B 1 236 ? -13.912 -11.677 -21.162 1.00 76.35 3451 GLY B CA 1
ATOM 4440 C C . GLY B 1 236 ? -12.870 -12.386 -20.304 1.00 72.43 3451 GLY B C 1
ATOM 4441 O O . GLY B 1 236 ? -12.793 -12.169 -19.094 1.00 63.09 3451 GLY B O 1
ATOM 4442 N N . LYS B 1 237 ? -12.107 -13.277 -20.938 1.00 70.96 3452 LYS B N 1
ATOM 4443 C CA . LYS B 1 237 ? -10.848 -13.784 -20.397 1.00 63.59 3452 LYS B CA 1
ATOM 4444 C C . LYS B 1 237 ? -9.659 -12.832 -20.676 1.00 46.33 3452 LYS B C 1
ATOM 4445 O O . LYS B 1 237 ? -9.432 -12.443 -21.817 1.00 51.22 3452 LYS B O 1
ATOM 4451 N N . PRO B 1 238 ? -8.866 -12.510 -19.642 1.00 37.00 3453 PRO B N 1
ATOM 4452 C CA . PRO B 1 238 ? -7.518 -11.989 -19.916 1.00 32.46 3453 PRO B CA 1
ATOM 4453 C C . PRO B 1 238 ? -6.587 -13.119 -20.327 1.00 25.99 3453 PRO B C 1
ATOM 4454 O O . PRO B 1 238 ? -6.868 -14.273 -20.056 1.00 22.69 3453 PRO B O 1
ATOM 4458 N N . VAL B 1 239 ? -5.479 -12.784 -20.969 1.00 25.03 3454 VAL B N 1
ATOM 4459 C CA . VAL B 1 239 ? -4.333 -13.689 -21.052 1.00 21.63 3454 VAL B CA 1
ATOM 4460 C C . VAL B 1 239 ? -3.226 -13.130 -20.153 1.00 19.40 3454 VAL B C 1
ATOM 4461 O O . VAL B 1 239 ? -2.928 -11.958 -20.208 1.00 22.75 3454 VAL B O 1
ATOM 4465 N N . LEU B 1 240 ? -2.656 -13.970 -19.302 1.00 20.27 3455 LEU B N 1
ATOM 4466 C CA . LEU B 1 240 ? -1.715 -13.506 -18.281 1.00 21.41 3455 LEU B CA 1
ATOM 4467 C C . LEU B 1 240 ? -0.527 -14.425 -18.261 1.00 18.44 3455 LEU B C 1
ATOM 4468 O O . LEU B 1 240 ? -0.665 -15.548 -17.841 1.00 21.89 3455 LEU B O 1
ATOM 4473 N N . LEU B 1 241 ? 0.632 -13.941 -18.725 1.00 17.44 3456 LEU B N 1
ATOM 4474 C CA . LEU B 1 241 ? 1.829 -14.782 -18.868 1.00 18.44 3456 LEU B CA 1
ATOM 4475 C C . LEU B 1 241 ? 2.938 -14.211 -18.017 1.00 19.32 3456 LEU B C 1
ATOM 4476 O O . LEU B 1 241 ? 3.198 -13.002 -18.090 1.00 17.51 3456 LEU B O 1
ATOM 4481 N N . GLU B 1 242 ? 3.631 -15.072 -17.286 1.00 19.27 3457 GLU B N 1
ATOM 4482 C CA . GLU B 1 242 ? 4.923 -14.728 -16.726 1.00 23.05 3457 GLU B CA 1
ATOM 4483 C C . GLU B 1 242 ? 6.007 -15.341 -17.618 1.00 26.02 3457 GLU B C 1
ATOM 4484 O O . GLU B 1 242 ? 5.898 -16.524 -18.034 1.00 20.36 3457 GLU B O 1
ATOM 4490 N N . LEU B 1 243 ? 6.975 -14.503 -17.998 1.00 21.12 3458 LEU B N 1
ATOM 4491 C CA . LEU B 1 243 ? 8.037 -14.918 -18.909 1.00 21.94 3458 LEU B CA 1
ATOM 4492 C C . LEU B 1 243 ? 9.314 -15.000 -18.098 1.00 21.95 3458 LEU B C 1
ATOM 4493 O O . LEU B 1 243 ? 9.737 -14.006 -17.501 1.00 22.64 3458 LEU B O 1
ATOM 4498 N N . ASP B 1 244 ? 9.889 -16.194 -18.008 1.00 22.00 3459 ASP B N 1
ATOM 4499 C CA . ASP B 1 244 ? 11.072 -16.412 -17.194 1.00 25.08 3459 ASP B CA 1
ATOM 4500 C C . ASP B 1 244 ? 12.309 -16.646 -18.047 1.00 27.76 3459 ASP B C 1
ATOM 4501 O O . ASP B 1 244 ? 12.334 -17.552 -18.889 1.00 23.11 3459 ASP B O 1
ATOM 4506 N N . ALA B 1 245 ? 13.292 -15.764 -17.884 1.00 24.11 3460 ALA B N 1
ATOM 4507 C CA . ALA B 1 245 ? 14.639 -16.001 -18.377 1.00 26.65 3460 ALA B CA 1
ATOM 4508 C C . ALA B 1 245 ? 15.366 -16.695 -17.243 1.00 31.05 3460 ALA B C 1
ATOM 4509 O O . ALA B 1 245 ? 14.833 -16.781 -16.150 1.00 32.62 3460 ALA B O 1
ATOM 4511 N N . PRO B 1 246 ? 16.585 -17.191 -17.491 1.00 33.15 3461 PRO B N 1
ATOM 4512 C CA . PRO B 1 246 ? 17.376 -17.577 -16.316 1.00 35.60 3461 PRO B CA 1
ATOM 4513 C C . PRO B 1 246 ? 17.826 -16.349 -15.540 1.00 39.12 3461 PRO B C 1
ATOM 4514 O O . PRO B 1 246 ? 18.512 -15.497 -16.063 1.00 56.30 3461 PRO B O 1
ATOM 4518 N N . GLY B 1 247 ? 17.354 -16.227 -14.313 1.00 38.84 3462 GLY B N 1
ATOM 4519 C CA . GLY B 1 247 ? 17.671 -15.067 -13.515 1.00 31.11 3462 GLY B CA 1
ATOM 4520 C C . GLY B 1 247 ? 16.789 -13.815 -13.679 1.00 27.53 3462 GLY B C 1
ATOM 4521 O O . GLY B 1 247 ? 17.099 -12.807 -13.071 1.00 29.08 3462 GLY B O 1
ATOM 4522 N N . HIS B 1 248 ? 15.714 -13.843 -14.467 1.00 23.02 3463 HIS B N 1
ATOM 4523 C CA . HIS B 1 248 ? 14.903 -12.627 -14.619 1.00 21.55 3463 HIS B CA 1
ATOM 4524 C C . HIS B 1 248 ? 13.475 -12.955 -15.041 1.00 19.63 3463 HIS B C 1
ATOM 4525 O O . HIS B 1 248 ? 13.285 -13.693 -16.002 1.00 23.17 3463 HIS B O 1
ATOM 4532 N N . ALA B 1 249 ? 12.497 -12.355 -14.371 1.00 15.45 3464 ALA B N 1
ATOM 4533 C CA . ALA B 1 249 ? 11.078 -12.549 -14.689 1.00 17.06 3464 ALA B CA 1
ATOM 4534 C C . ALA B 1 249 ? 10.483 -11.312 -15.276 1.00 16.63 3464 ALA B C 1
ATOM 4535 O O . ALA B 1 249 ? 10.808 -10.183 -14.869 1.00 18.64 3464 ALA B O 1
ATOM 4545 N N . ALA B 1 251 ? 6.527 -9.984 -17.464 1.00 14.86 3466 ALA B N 1
ATOM 4546 C CA . ALA B 1 251 ? 5.112 -10.290 -17.656 1.00 16.54 3466 ALA B CA 1
ATOM 4547 C C . ALA B 1 251 ? 4.591 -9.732 -18.980 1.00 17.85 3466 ALA B C 1
ATOM 4548 O O . ALA B 1 251 ? 5.076 -8.719 -19.489 1.00 16.07 3466 ALA B O 1
ATOM 4550 N N . ALA B 1 252 ? 3.620 -10.446 -19.545 1.00 18.36 3467 ALA B N 1
ATOM 4551 C CA . ALA B 1 252 ? 2.880 -9.988 -20.687 1.00 16.86 3467 ALA B CA 1
ATOM 4552 C C . ALA B 1 252 ? 1.399 -10.341 -20.537 1.00 16.52 3467 ALA B C 1
ATOM 4553 O O . ALA B 1 252 ? 1.050 -11.327 -19.927 1.00 15.58 3467 ALA B O 1
ATOM 4555 N N . TRP B 1 253 ? 0.534 -9.509 -21.093 1.00 17.40 3468 TRP B N 1
ATOM 4556 C CA . TRP B 1 253 ? -0.903 -9.728 -20.954 1.00 20.00 3468 TRP B CA 1
ATOM 4557 C C . TRP B 1 253 ? -1.690 -9.199 -22.121 1.00 19.56 3468 TRP B C 1
ATOM 4558 O O . TRP B 1 253 ? -1.263 -8.294 -22.833 1.00 21.49 3468 TRP B O 1
ATOM 4569 N N . ALA B 1 254 ? -2.888 -9.758 -22.250 1.00 21.24 3469 ALA B N 1
ATOM 4570 C CA . ALA B 1 254 ? -3.985 -9.146 -22.961 1.00 22.29 3469 ALA B CA 1
ATOM 4571 C C . ALA B 1 254 ? -5.121 -9.048 -21.943 1.00 22.52 3469 ALA B C 1
ATOM 4572 O O . ALA B 1 254 ? -5.389 -10.001 -21.226 1.00 24.26 3469 ALA B O 1
ATOM 4574 N N . LYS B 1 255 ? -5.768 -7.910 -21.890 1.00 24.30 3470 LYS B N 1
ATOM 4575 C CA . LYS B 1 255 ? -6.965 -7.759 -21.064 1.00 31.60 3470 LYS B CA 1
ATOM 4576 C C . LYS B 1 255 ? -7.940 -6.851 -21.777 1.00 28.84 3470 LYS B C 1
ATOM 4577 O O . LYS B 1 255 ? -7.544 -6.042 -22.628 1.00 24.94 3470 LYS B O 1
ATOM 4583 N N . GLY B 1 256 ? -9.198 -6.933 -21.364 1.00 33.63 3471 GLY B N 1
ATOM 4584 C CA . GLY B 1 256 ? -10.252 -6.142 -21.990 1.00 36.53 3471 GLY B CA 1
ATOM 4585 C C . GLY B 1 256 ? -10.935 -6.906 -23.116 1.00 40.42 3471 GLY B C 1
ATOM 4586 O O . GLY B 1 256 ? -10.527 -8.018 -23.470 1.00 41.04 3471 GLY B O 1
ATOM 4587 N N . SER B 1 257 ? -12.015 -6.328 -23.632 1.00 44.67 3472 SER B N 1
ATOM 4588 C CA . SER B 1 257 ? -12.741 -6.900 -24.753 1.00 50.48 3472 SER B CA 1
ATOM 4589 C C . SER B 1 257 ? -13.059 -5.819 -25.774 1.00 53.69 3472 SER B C 1
ATOM 4590 O O . SER B 1 257 ? -13.158 -4.635 -25.435 1.00 49.34 3472 SER B O 1
ATOM 4593 N N . GLY B 1 258 ? -13.161 -6.238 -27.035 1.00 57.61 3473 GLY B N 1
ATOM 4594 C CA . GLY B 1 258 ? -13.504 -5.340 -28.123 1.00 58.23 3473 GLY B CA 1
ATOM 4595 C C . GLY B 1 258 ? -12.417 -4.322 -28.396 1.00 57.65 3473 GLY B C 1
ATOM 4596 O O . GLY B 1 258 ? -11.237 -4.663 -28.439 1.00 58.95 3473 GLY B O 1
ATOM 4597 N N . ASP B 1 259 ? -12.809 -3.062 -28.547 1.00 60.07 3474 ASP B N 1
ATOM 4598 C CA . ASP B 1 259 ? -11.854 -1.975 -28.790 1.00 60.67 3474 ASP B CA 1
ATOM 4599 C C . ASP B 1 259 ? -11.296 -1.359 -27.503 1.00 58.98 3474 ASP B C 1
ATOM 4600 O O . ASP B 1 259 ? -10.684 -0.281 -27.536 1.00 52.39 3474 ASP B O 1
ATOM 4605 N N . ASP B 1 260 ? -11.532 -2.016 -26.369 1.00 53.28 3475 ASP B N 1
ATOM 4606 C CA . ASP B 1 260 ? -10.747 -1.756 -25.169 1.00 51.64 3475 ASP B CA 1
ATOM 4607 C C . ASP B 1 260 ? -9.779 -2.902 -24.887 1.00 39.12 3475 ASP B C 1
ATOM 4608 O O . ASP B 1 260 ? -9.165 -2.915 -23.837 1.00 35.43 3475 ASP B O 1
ATOM 4613 N N . ARG B 1 261 ? -9.695 -3.889 -25.784 1.00 35.45 3476 ARG B N 1
ATOM 4614 C CA . ARG B 1 261 ? -8.644 -4.931 -25.699 1.00 33.58 3476 ARG B CA 1
ATOM 4615 C C . ARG B 1 261 ? -7.265 -4.240 -25.746 1.00 30.75 3476 ARG B C 1
ATOM 4616 O O . ARG B 1 261 ? -7.073 -3.291 -26.484 1.00 27.54 3476 ARG B O 1
ATOM 4624 N N . VAL B 1 262 ? -6.405 -4.570 -24.792 1.00 31.05 3477 VAL B N 1
ATOM 4625 C CA . VAL B 1 262 ? -5.094 -3.943 -24.684 1.00 29.94 3477 VAL B CA 1
ATOM 4626 C C . VAL B 1 262 ? -4.071 -5.064 -24.530 1.00 24.04 3477 VAL B C 1
ATOM 4627 O O . VAL B 1 262 ? -4.377 -6.098 -23.967 1.00 23.66 3477 VAL B O 1
ATOM 4631 N N . TYR B 1 263 ? -2.903 -4.881 -25.142 1.00 21.05 3478 TYR B N 1
ATOM 4632 C CA . TYR B 1 263 ? -1.814 -5.846 -25.083 1.00 20.22 3478 TYR B CA 1
ATOM 4633 C C . TYR B 1 263 ? -0.594 -5.143 -24.507 1.00 17.89 3478 TYR B C 1
ATOM 4634 O O . TYR B 1 263 ? -0.250 -4.027 -24.932 1.00 19.91 3478 TYR B O 1
ATOM 4643 N N . GLY B 1 264 ? 0.017 -5.753 -23.498 1.00 16.63 3479 GLY B N 1
ATOM 4644 C CA . GLY B 1 264 ? 1.089 -5.091 -22.788 1.00 16.34 3479 GLY B CA 1
ATOM 4645 C C . GLY B 1 264 ? 2.175 -6.025 -22.327 1.00 15.15 3479 GLY B C 1
ATOM 4646 O O . GLY B 1 264 ? 2.033 -7.281 -22.333 1.00 14.66 3479 GLY B O 1
ATOM 4647 N N . PHE B 1 265 ? 3.234 -5.398 -21.855 1.00 12.97 3480 PHE B N 1
ATOM 4648 C CA . PHE B 1 265 ? 4.451 -6.105 -21.463 1.00 13.53 3480 PHE B CA 1
ATOM 4649 C C . PHE B 1 265 ? 5.118 -5.315 -20.366 1.00 12.33 3480 PHE B C 1
ATOM 4650 O O . PHE B 1 265 ? 5.140 -4.096 -20.408 1.00 11.77 3480 PHE B O 1
ATOM 4658 N N . TYR B 1 266 ? 5.647 -6.022 -19.383 1.00 13.24 3481 TYR B N 1
ATOM 4659 C CA . TYR B 1 266 ? 6.319 -5.412 -18.243 1.00 13.99 3481 TYR B CA 1
ATOM 4660 C C . TYR B 1 266 ? 7.645 -6.083 -18.074 1.00 13.64 3481 TYR B C 1
ATOM 4661 O O . TYR B 1 266 ? 7.714 -7.296 -17.872 1.00 13.69 3481 TYR B O 1
ATOM 4670 N N . ASP B 1 267 ? 8.709 -5.335 -18.324 1.00 15.00 3482 ASP B N 1
ATOM 4671 C CA . ASP B 1 267 ? 10.040 -5.741 -17.904 1.00 15.65 3482 ASP B CA 1
ATOM 4672 C C . ASP B 1 267 ? 10.340 -4.915 -16.666 1.00 16.36 3482 ASP B C 1
ATOM 4673 O O . ASP B 1 267 ? 10.439 -3.697 -16.741 1.00 16.23 3482 ASP B O 1
ATOM 4678 N N . PRO B 1 268 ? 10.418 -5.564 -15.511 1.00 15.82 3483 PRO B N 1
ATOM 4679 C CA . PRO B 1 268 ? 10.631 -4.780 -14.288 1.00 17.46 3483 PRO B CA 1
ATOM 4680 C C . PRO B 1 268 ? 11.843 -3.872 -14.319 1.00 18.11 3483 PRO B C 1
ATOM 4681 O O . PRO B 1 268 ? 11.881 -2.874 -13.585 1.00 16.63 3483 PRO B O 1
ATOM 4685 N N . ASN B 1 269 ? 12.857 -4.248 -15.096 1.00 17.84 3484 ASN B N 1
ATOM 4686 C CA . ASN B 1 269 ? 14.026 -3.405 -15.233 1.00 18.55 3484 ASN B CA 1
ATOM 4687 C C . ASN B 1 269 ? 13.797 -2.152 -16.080 1.00 17.73 3484 ASN B C 1
ATOM 4688 O O . ASN B 1 269 ? 14.644 -1.280 -16.105 1.00 20.75 3484 ASN B O 1
ATOM 4693 N N . ALA B 1 270 ? 12.701 -2.084 -16.826 1.00 16.77 3485 ALA B N 1
ATOM 4694 C CA . ALA B 1 270 ? 12.444 -0.979 -17.738 1.00 17.05 3485 ALA B CA 1
ATOM 4695 C C . ALA B 1 270 ? 11.146 -0.288 -17.352 1.00 17.51 3485 ALA B C 1
ATOM 4696 O O . ALA B 1 270 ? 11.157 0.851 -16.915 1.00 17.81 3485 ALA B O 1
ATOM 4698 N N . GLY B 1 271 ? 10.027 -0.988 -17.486 1.00 15.60 3486 GLY B N 1
ATOM 4699 C CA . GLY B 1 271 ? 8.723 -0.372 -17.284 1.00 15.68 3486 GLY B CA 1
ATOM 4700 C C . GLY B 1 271 ? 7.602 -1.166 -17.929 1.00 15.45 3486 GLY B C 1
ATOM 4701 O O . GLY B 1 271 ? 7.813 -2.306 -18.374 1.00 12.44 3486 GLY B O 1
ATOM 4702 N N . ILE B 1 272 ? 6.430 -0.527 -18.033 1.00 15.62 3487 ILE B N 1
ATOM 4703 C CA . ILE B 1 272 ? 5.260 -1.096 -18.732 1.00 16.18 3487 ILE B CA 1
ATOM 4704 C C . ILE B 1 272 ? 5.011 -0.399 -20.052 1.00 14.22 3487 ILE B C 1
ATOM 4705 O O . ILE B 1 272 ? 5.008 0.823 -20.122 1.00 15.29 3487 ILE B O 1
ATOM 4710 N N . VAL B 1 273 ? 4.814 -1.175 -21.111 1.00 15.27 3488 VAL B N 1
ATOM 4711 C CA . VAL B 1 273 ? 4.194 -0.656 -22.335 1.00 15.95 3488 VAL B CA 1
ATOM 4712 C C . VAL B 1 273 ? 2.883 -1.373 -22.637 1.00 15.01 3488 VAL B C 1
ATOM 4713 O O . VAL B 1 273 ? 2.752 -2.567 -22.412 1.00 13.46 3488 VAL B O 1
ATOM 4717 N N . GLU B 1 274 ? 1.935 -0.636 -23.177 1.00 16.36 3489 GLU B N 1
ATOM 4718 C CA . GLU B 1 274 ? 0.647 -1.190 -23.581 1.00 19.76 3489 GLU B CA 1
ATOM 4719 C C . GLU B 1 274 ? 0.249 -0.617 -24.904 1.00 19.32 3489 GLU B C 1
ATOM 4720 O O . GLU B 1 274 ? 0.441 0.558 -25.129 1.00 17.10 3489 GLU B O 1
ATOM 4726 N N . PHE B 1 275 ? -0.385 -1.444 -25.742 1.00 22.69 3490 PHE B N 1
ATOM 4727 C CA . PHE B 1 275 ? -0.867 -1.018 -27.057 1.00 21.04 3490 PHE B CA 1
ATOM 4728 C C . PHE B 1 275 ? -2.320 -1.502 -27.268 1.00 23.46 3490 PHE B C 1
ATOM 4729 O O . PHE B 1 275 ? -2.677 -2.609 -26.847 1.00 22.81 3490 PHE B O 1
ATOM 4737 N N . SER B 1 276 ? -3.129 -0.706 -27.978 1.00 27.92 3491 SER B N 1
ATOM 4738 C CA . SER B 1 276 ? -4.428 -1.197 -28.523 1.00 28.01 3491 SER B CA 1
ATOM 4739 C C . SER B 1 276 ? -4.235 -1.992 -29.830 1.00 27.70 3491 SER B C 1
ATOM 4740 O O . SER B 1 276 ? -5.035 -2.871 -30.164 1.00 27.01 3491 SER B O 1
ATOM 4743 N N . SER B 1 277 ? -3.156 -1.709 -30.557 1.00 26.38 3492 SER B N 1
ATOM 4744 C CA . SER B 1 277 ? -2.831 -2.467 -31.759 1.00 22.95 3492 SER B CA 1
ATOM 4745 C C . SER B 1 277 ? -2.093 -3.754 -31.433 1.00 24.42 3492 SER B C 1
ATOM 4746 O O . SER B 1 277 ? -0.980 -3.714 -30.890 1.00 22.89 3492 SER B O 1
ATOM 4749 N N . ALA B 1 278 ? -2.666 -4.885 -31.840 1.00 22.95 3493 ALA B N 1
ATOM 4750 C CA . ALA B 1 278 ? -1.996 -6.192 -31.748 1.00 24.61 3493 ALA B CA 1
ATOM 4751 C C . ALA B 1 278 ? -0.696 -6.216 -32.556 1.00 24.82 3493 ALA B C 1
ATOM 4752 O O . ALA B 1 278 ? 0.301 -6.851 -32.152 1.00 24.10 3493 ALA B O 1
ATOM 4754 N N . GLU B 1 279 ? -0.700 -5.523 -33.684 1.00 22.13 3494 GLU B N 1
ATOM 4755 C CA . GLU B 1 279 ? 0.453 -5.546 -34.570 1.00 25.69 3494 GLU B CA 1
ATOM 4756 C C . GLU B 1 279 ? 1.630 -4.755 -33.961 1.00 22.29 3494 GLU B C 1
ATOM 4757 O O . GLU B 1 279 ? 2.787 -5.161 -34.064 1.00 19.89 3494 GLU B O 1
ATOM 4763 N N . LYS B 1 280 ? 1.323 -3.596 -33.381 1.00 21.99 3495 LYS B N 1
ATOM 4764 C CA . LYS B 1 280 ? 2.336 -2.798 -32.682 1.00 22.83 3495 LYS B CA 1
ATOM 4765 C C . LYS B 1 280 ? 2.909 -3.512 -31.461 1.00 20.72 3495 LYS B C 1
ATOM 4766 O O . LYS B 1 280 ? 4.110 -3.457 -31.221 1.00 19.65 3495 LYS B O 1
ATOM 4772 N N . PHE B 1 281 ? 2.062 -4.225 -30.722 1.00 21.53 3496 PHE B N 1
ATOM 4773 C CA . PHE B 1 281 ? 2.519 -5.020 -29.578 1.00 18.79 3496 PHE B CA 1
ATOM 4774 C C . PHE B 1 281 ? 3.550 -6.045 -30.033 1.00 18.83 3496 PHE B C 1
ATOM 4775 O O . PHE B 1 281 ? 4.592 -6.191 -29.429 1.00 17.27 3496 PHE B O 1
ATOM 4783 N N . GLY B 1 282 ? 3.194 -6.800 -31.064 1.00 21.02 3497 GLY B N 1
ATOM 4784 C CA . GLY B 1 282 ? 4.086 -7.770 -31.699 1.00 20.84 3497 GLY B CA 1
ATOM 4785 C C . GLY B 1 282 ? 5.368 -7.147 -32.203 1.00 20.49 3497 GLY B C 1
ATOM 4786 O O . GLY B 1 282 ? 6.436 -7.695 -31.991 1.00 21.61 3497 GLY B O 1
ATOM 4787 N N . ASP B 1 283 ? 5.271 -6.001 -32.871 1.00 21.03 3498 ASP B N 1
ATOM 4788 C CA . ASP B 1 283 ? 6.479 -5.296 -33.315 1.00 20.53 3498 ASP B CA 1
ATOM 4789 C C . ASP B 1 283 ? 7.370 -4.926 -32.137 1.00 19.40 3498 ASP B C 1
ATOM 4790 O O . ASP B 1 283 ? 8.615 -5.069 -32.215 1.00 17.89 3498 ASP B O 1
ATOM 4795 N N . TYR B 1 284 ? 6.750 -4.415 -31.057 1.00 17.78 3499 TYR B N 1
ATOM 4796 C CA . TYR B 1 284 ? 7.488 -4.034 -29.866 1.00 17.99 3499 TYR B CA 1
ATOM 4797 C C . TYR B 1 284 ? 8.217 -5.211 -29.232 1.00 17.05 3499 TYR B C 1
ATOM 4798 O O . TYR B 1 284 ? 9.406 -5.156 -29.012 1.00 16.56 3499 TYR B O 1
ATOM 4807 N N . LEU B 1 285 ? 7.507 -6.288 -28.968 1.00 16.86 3500 LEU B N 1
ATOM 4808 C CA . LEU B 1 285 ? 8.119 -7.414 -28.303 1.00 18.14 3500 LEU B CA 1
ATOM 4809 C C . LEU B 1 285 ? 9.247 -7.995 -29.152 1.00 17.49 3500 LEU B C 1
ATOM 4810 O O . LEU B 1 285 ? 10.352 -8.293 -28.643 1.00 17.35 3500 LEU B O 1
ATOM 4815 N N . THR B 1 286 ? 9.018 -8.080 -30.460 1.00 16.34 3501 THR B N 1
ATOM 4816 C CA . THR B 1 286 ? 9.999 -8.677 -31.364 1.00 16.83 3501 THR B CA 1
ATOM 4817 C C . THR B 1 286 ? 11.288 -7.860 -31.344 1.00 16.51 3501 THR B C 1
ATOM 4818 O O . THR B 1 286 ? 12.385 -8.400 -31.246 1.00 20.19 3501 THR B O 1
ATOM 4822 N N . ARG B 1 287 ? 11.159 -6.558 -31.417 1.00 16.57 3502 ARG B N 1
ATOM 4823 C CA . ARG B 1 287 ? 12.338 -5.674 -31.437 1.00 16.47 3502 ARG B CA 1
ATOM 4824 C C . ARG B 1 287 ? 12.947 -5.371 -30.076 1.00 15.93 3502 ARG B C 1
ATOM 4825 O O . ARG B 1 287 ? 14.113 -4.988 -29.987 1.00 16.79 3502 ARG B O 1
ATOM 4833 N N . PHE B 1 288 ? 12.197 -5.571 -29.000 1.00 14.77 3503 PHE B N 1
ATOM 4834 C CA . PHE B 1 288 ? 12.767 -5.489 -27.643 1.00 14.48 3503 PHE B CA 1
ATOM 4835 C C . PHE B 1 288 ? 13.739 -6.652 -27.421 1.00 13.93 3503 PHE B C 1
ATOM 4836 O O . PHE B 1 288 ? 14.905 -6.457 -27.062 1.00 15.86 3503 PHE B O 1
ATOM 4844 N N . PHE B 1 289 ? 13.307 -7.852 -27.767 1.00 13.11 3504 PHE B N 1
ATOM 4845 C CA . PHE B 1 289 ? 14.152 -9.013 -27.615 1.00 14.12 3504 PHE B CA 1
ATOM 4846 C C . PHE B 1 289 ? 15.157 -9.291 -28.749 1.00 14.57 3504 PHE B C 1
ATOM 4847 O O . PHE B 1 289 ? 16.187 -9.871 -28.498 1.00 16.03 3504 PHE B O 1
ATOM 4855 N N . GLY B 1 290 ? 14.894 -8.824 -29.958 1.00 15.94 3505 GLY B N 1
ATOM 4856 C CA . GLY B 1 290 ? 15.699 -9.191 -31.131 1.00 17.64 3505 GLY B CA 1
ATOM 4857 C C . GLY B 1 290 ? 17.061 -8.514 -31.257 1.00 21.15 3505 GLY B C 1
ATOM 4858 O O . GLY B 1 290 ? 17.227 -7.348 -30.897 1.00 19.54 3505 GLY B O 1
ATOM 4859 N N . LYS B 1 291 ? 18.034 -9.225 -31.823 1.00 26.74 3506 LYS B N 1
ATOM 4860 C CA . LYS B 1 291 ? 19.375 -8.635 -32.014 1.00 33.02 3506 LYS B CA 1
ATOM 4861 C C . LYS B 1 291 ? 19.318 -7.388 -32.881 1.00 31.56 3506 LYS B C 1
ATOM 4862 O O . LYS B 1 291 ? 20.149 -6.515 -32.747 1.00 33.42 3506 LYS B O 1
ATOM 4868 N N . SER B 1 292 ? 18.293 -7.274 -33.716 1.00 33.93 3507 SER B N 1
ATOM 4869 C CA . SER B 1 292 ? 18.206 -6.151 -34.629 1.00 38.42 3507 SER B CA 1
ATOM 4870 C C . SER B 1 292 ? 17.873 -4.855 -33.973 1.00 34.23 3507 SER B C 1
ATOM 4871 O O . SER B 1 292 ? 17.897 -3.825 -34.639 1.00 38.78 3507 SER B O 1
ATOM 4874 N N . ASP B 1 293 ? 17.441 -4.900 -32.716 1.00 33.85 3508 ASP B N 1
ATOM 4875 C CA . ASP B 1 293 ? 17.151 -3.664 -31.981 1.00 32.09 3508 ASP B CA 1
ATOM 4876 C C . ASP B 1 293 ? 17.544 -3.266 -30.581 1.00 27.72 3508 ASP B C 1
ATOM 4877 O O . ASP B 1 293 ? 18.416 -2.431 -30.437 1.00 29.99 3508 ASP B O 1
ATOM 4882 N N . LEU B 1 294 ? 16.928 -3.816 -29.532 1.00 25.82 3509 LEU B N 1
ATOM 4883 C CA . LEU B 1 294 ? 17.459 -3.724 -28.178 1.00 25.10 3509 LEU B CA 1
ATOM 4884 C C . LEU B 1 294 ? 18.179 -4.993 -27.735 1.00 22.36 3509 LEU B C 1
ATOM 4885 O O . LEU B 1 294 ? 18.837 -4.986 -26.692 1.00 22.99 3509 LEU B O 1
ATOM 4890 N N . ASN B 1 295 ? 18.004 -6.104 -28.443 1.00 20.62 3510 ASN B N 1
ATOM 4891 C CA . ASN B 1 295 ? 18.800 -7.296 -28.126 1.00 20.55 3510 ASN B CA 1
ATOM 4892 C C . ASN B 1 295 ? 18.651 -7.792 -26.691 1.00 18.97 3510 ASN B C 1
ATOM 4893 O O . ASN B 1 295 ? 19.598 -8.305 -26.100 1.00 18.07 3510 ASN B O 1
ATOM 4906 N N . ALA B 1 297 ? 17.020 -10.374 -25.566 1.00 19.56 3512 ALA B N 1
ATOM 4907 C CA . ALA B 1 297 ? 17.156 -11.838 -25.400 1.00 21.16 3512 ALA B CA 1
ATOM 4908 C C . ALA B 1 297 ? 18.594 -12.235 -25.082 1.00 23.47 3512 ALA B C 1
ATOM 4909 O O . ALA B 1 297 ? 18.832 -13.140 -24.294 1.00 21.40 3512 ALA B O 1
ATOM 4911 N N . GLN B 1 298 ? 19.559 -11.573 -25.695 1.00 26.27 3513 GLN B N 1
ATOM 4912 C CA . GLN B 1 298 ? 20.938 -11.818 -25.335 1.00 31.24 3513 GLN B CA 1
ATOM 4913 C C . GLN B 1 298 ? 21.274 -11.193 -23.985 1.00 31.00 3513 GLN B C 1
ATOM 4914 O O . GLN B 1 298 ? 21.907 -11.844 -23.163 1.00 24.71 3513 GLN B O 1
ATOM 4920 N N . SER B 1 299 ? 20.827 -9.956 -23.739 1.00 24.95 3514 SER B N 1
ATOM 4921 C CA . SER B 1 299 ? 21.038 -9.340 -22.447 1.00 24.86 3514 SER B CA 1
ATOM 4922 C C . SER B 1 299 ? 20.470 -10.179 -21.252 1.00 24.11 3514 SER B C 1
ATOM 4923 O O . SER B 1 299 ? 21.101 -10.289 -20.208 1.00 20.77 3514 SER B O 1
ATOM 4926 N N . TYR B 1 300 ? 19.342 -10.847 -21.441 1.00 22.15 3515 TYR B N 1
ATOM 4927 C CA . TYR B 1 300 ? 18.785 -11.729 -20.399 1.00 21.43 3515 TYR B CA 1
ATOM 4928 C C . TYR B 1 300 ? 19.217 -13.214 -20.550 1.00 22.05 3515 TYR B C 1
ATOM 4929 O O . TYR B 1 300 ? 18.703 -14.097 -19.867 1.00 22.37 3515 TYR B O 1
ATOM 4938 N N . LYS B 1 301 ? 20.154 -13.483 -21.448 1.00 22.94 3516 LYS B N 1
ATOM 4939 C CA . LYS B 1 301 ? 20.737 -14.839 -21.623 1.00 28.06 3516 LYS B CA 1
ATOM 4940 C C . LYS B 1 301 ? 19.696 -15.915 -21.952 1.00 26.31 3516 LYS B C 1
ATOM 4941 O O . LYS B 1 301 ? 19.729 -17.006 -21.437 1.00 25.14 3516 LYS B O 1
ATOM 4947 N N . LEU B 1 302 ? 18.783 -15.604 -22.846 1.00 25.70 3517 LEU B N 1
ATOM 4948 C CA . LEU B 1 302 ? 17.848 -16.606 -23.306 1.00 29.26 3517 LEU B CA 1
ATOM 4949 C C . LEU B 1 302 ? 18.600 -17.687 -24.092 1.00 31.03 3517 LEU B C 1
ATOM 4950 O O . LEU B 1 302 ? 19.537 -17.391 -24.831 1.00 27.39 3517 LEU B O 1
ATOM 4955 N N . GLY B 1 303 ? 18.190 -18.934 -23.908 1.00 30.09 3518 GLY B N 1
ATOM 4956 C CA . GLY B 1 303 ? 18.643 -20.018 -24.769 1.00 33.00 3518 GLY B CA 1
ATOM 4957 C C . GLY B 1 303 ? 17.953 -19.960 -26.122 1.00 31.45 3518 GLY B C 1
ATOM 4958 O O . GLY B 1 303 ? 17.114 -19.080 -26.384 1.00 27.69 3518 GLY B O 1
ATOM 4959 N N . LYS B 1 304 ? 18.302 -20.903 -26.986 1.00 29.63 3519 LYS B N 1
ATOM 4960 C CA . LYS B 1 304 ? 17.712 -20.989 -28.309 1.00 31.98 3519 LYS B CA 1
ATOM 4961 C C . LYS B 1 304 ? 17.146 -22.382 -28.518 1.00 30.38 3519 LYS B C 1
ATOM 4962 O O . LYS B 1 304 ? 17.556 -23.318 -27.851 1.00 28.77 3519 LYS B O 1
ATOM 4968 N N . ASN B 1 305 ? 16.132 -22.477 -29.367 1.00 27.02 3520 ASN B N 1
ATOM 4969 C CA . ASN B 1 305 ? 15.607 -23.767 -29.781 1.00 30.14 3520 ASN B CA 1
ATOM 4970 C C . ASN B 1 305 ? 16.395 -24.195 -31.046 1.00 36.23 3520 ASN B C 1
ATOM 4971 O O . ASN B 1 305 ? 17.243 -23.426 -31.534 1.00 31.46 3520 ASN B O 1
ATOM 4976 N N . ASP B 1 306 ? 16.116 -25.384 -31.581 1.00 40.30 3521 ASP B N 1
ATOM 4977 C CA . ASP B 1 306 ? 16.939 -25.961 -32.662 1.00 43.17 3521 ASP B CA 1
ATOM 4978 C C . ASP B 1 306 ? 16.908 -25.162 -33.937 1.00 39.34 3521 ASP B C 1
ATOM 4979 O O . ASP B 1 306 ? 17.846 -25.234 -34.716 1.00 47.74 3521 ASP B O 1
ATOM 4984 N N . ALA B 1 307 ? 15.856 -24.375 -34.144 1.00 34.49 3522 ALA B N 1
ATOM 4985 C CA . ALA B 1 307 ? 15.841 -23.394 -35.237 1.00 30.71 3522 ALA B CA 1
ATOM 4986 C C . ALA B 1 307 ? 16.691 -22.144 -34.982 1.00 30.19 3522 ALA B C 1
ATOM 4987 O O . ALA B 1 307 ? 16.787 -21.277 -35.857 1.00 27.65 3522 ALA B O 1
ATOM 4989 N N . GLY B 1 308 ? 17.301 -22.042 -33.796 1.00 33.72 3523 GLY B N 1
ATOM 4990 C CA . GLY B 1 308 ? 18.160 -20.899 -33.453 1.00 35.45 3523 GLY B CA 1
ATOM 4991 C C . GLY B 1 308 ? 17.416 -19.644 -32.999 1.00 35.18 3523 GLY B C 1
ATOM 4992 O O . GLY B 1 308 ? 18.020 -18.575 -32.904 1.00 29.27 3523 GLY B O 1
ATOM 4993 N N . GLU B 1 309 ? 16.116 -19.788 -32.705 1.00 29.59 3524 GLU B N 1
ATOM 4994 C CA . GLU B 1 309 ? 15.281 -18.711 -32.163 1.00 28.75 3524 GLU B CA 1
ATOM 4995 C C . GLU B 1 309 ? 15.389 -18.666 -30.635 1.00 23.46 3524 GLU B C 1
ATOM 4996 O O . GLU B 1 309 ? 15.352 -19.695 -29.988 1.00 21.06 3524 GLU B O 1
ATOM 5002 N N . ALA B 1 310 ? 15.432 -17.477 -30.048 1.00 21.13 3525 ALA B N 1
ATOM 5003 C CA . ALA B 1 310 ? 15.504 -17.369 -28.591 1.00 20.45 3525 ALA B CA 1
ATOM 5004 C C . ALA B 1 310 ? 14.210 -17.902 -27.953 1.00 20.08 3525 ALA B C 1
ATOM 5005 O O . ALA B 1 310 ? 13.108 -17.660 -28.479 1.00 22.23 3525 ALA B O 1
ATOM 5007 N N . ILE B 1 311 ? 14.341 -18.645 -26.858 1.00 19.51 3526 ILE B N 1
ATOM 5008 C CA . ILE B 1 311 ? 13.175 -19.134 -26.101 1.00 19.31 3526 ILE B CA 1
ATOM 5009 C C . ILE B 1 311 ? 13.245 -18.771 -24.622 1.00 17.99 3526 ILE B C 1
ATOM 5010 O O . ILE B 1 311 ? 14.304 -18.620 -24.076 1.00 18.24 3526 ILE B O 1
ATOM 5015 N N . PHE B 1 312 ? 12.091 -18.637 -23.991 1.00 18.34 3527 PHE B N 1
ATOM 5016 C CA . PHE B 1 312 ? 12.004 -18.474 -22.546 1.00 19.61 3527 PHE B CA 1
ATOM 5017 C C . PHE B 1 312 ? 12.232 -19.797 -21.827 1.00 23.33 3527 PHE B C 1
ATOM 5018 O O . PHE B 1 312 ? 11.856 -20.884 -22.318 1.00 20.54 3527 PHE B O 1
ATOM 5026 N N . ASN B 1 313 ? 12.924 -19.714 -20.702 1.00 23.80 3528 ASN B N 1
ATOM 5027 C CA . ASN B 1 313 ? 13.110 -20.890 -19.843 1.00 29.65 3528 ASN B CA 1
ATOM 5028 C C . ASN B 1 313 ? 11.807 -21.484 -19.437 1.00 28.11 3528 ASN B C 1
ATOM 5029 O O . ASN B 1 313 ? 11.686 -22.698 -19.278 1.00 32.80 3528 ASN B O 1
ATOM 5034 N N . ARG B 1 314 ? 10.837 -20.621 -19.219 1.00 22.09 3529 ARG B N 1
ATOM 5035 C CA . ARG B 1 314 ? 9.528 -21.059 -18.828 1.00 25.12 3529 ARG B CA 1
ATOM 5036 C C . ARG B 1 314 ? 8.614 -19.925 -19.097 1.00 21.47 3529 ARG B C 1
ATOM 5037 O O . ARG B 1 314 ? 9.002 -18.768 -18.874 1.00 18.28 3529 ARG B O 1
ATOM 5045 N N . VAL B 1 315 ? 7.431 -20.243 -19.618 1.00 20.49 3530 VAL B N 1
ATOM 5046 C CA . VAL B 1 315 ? 6.307 -19.300 -19.637 1.00 20.74 3530 VAL B CA 1
ATOM 5047 C C . VAL B 1 315 ? 5.177 -19.891 -18.803 1.00 25.88 3530 VAL B C 1
ATOM 5048 O O . VAL B 1 315 ? 4.782 -21.031 -19.002 1.00 22.69 3530 VAL B O 1
ATOM 5052 N N . VAL B 1 316 ? 4.686 -19.118 -17.847 1.00 25.13 3531 VAL B N 1
ATOM 5053 C CA . VAL B 1 316 ? 3.593 -19.552 -17.000 1.00 25.41 3531 VAL B CA 1
ATOM 5054 C C . VAL B 1 316 ? 2.324 -18.855 -17.449 1.00 24.42 3531 VAL B C 1
ATOM 5055 O O . VAL B 1 316 ? 2.252 -17.621 -17.444 1.00 23.60 3531 VAL B O 1
ATOM 5059 N N . VAL B 1 317 ? 1.342 -19.640 -17.891 1.00 24.21 3532 VAL B N 1
ATOM 5060 C CA . VAL B 1 317 ? -0.004 -19.120 -18.134 1.00 25.14 3532 VAL B CA 1
ATOM 5061 C C . VAL B 1 317 ? -0.667 -19.088 -16.763 1.00 25.63 3532 VAL B C 1
ATOM 5062 O O . VAL B 1 317 ? -0.967 -20.148 -16.183 1.00 23.62 3532 VAL B O 1
ATOM 5074 N N . ASP B 1 319 ? -3.373 -18.352 -13.711 1.00 31.12 3534 ASP B N 1
ATOM 5075 C CA . ASP B 1 319 ? -4.778 -18.170 -13.319 1.00 33.16 3534 ASP B CA 1
ATOM 5076 C C . ASP B 1 319 ? -4.890 -16.977 -12.371 1.00 30.50 3534 ASP B C 1
ATOM 5077 O O . ASP B 1 319 ? -4.516 -17.075 -11.207 1.00 34.89 3534 ASP B O 1
ATOM 5082 N N . GLY B 1 320 ? -5.428 -15.866 -12.869 1.00 30.20 3535 GLY B N 1
ATOM 5083 C CA . GLY B 1 320 ? -5.280 -14.581 -12.221 1.00 30.49 3535 GLY B CA 1
ATOM 5084 C C . GLY B 1 320 ? -6.143 -14.410 -10.992 1.00 33.06 3535 GLY B C 1
ATOM 5085 O O . GLY B 1 320 ? -5.771 -13.677 -10.066 1.00 29.28 3535 GLY B O 1
ATOM 5086 N N . ASN B 1 321 ? -7.317 -15.043 -11.006 1.00 35.51 3536 ASN B N 1
ATOM 5087 C CA . ASN B 1 321 ? -8.223 -15.023 -9.859 1.00 35.15 3536 ASN B CA 1
ATOM 5088 C C . ASN B 1 321 ? -7.632 -15.791 -8.695 1.00 31.13 3536 ASN B C 1
ATOM 5089 O O . ASN B 1 321 ? -7.667 -15.320 -7.573 1.00 32.59 3536 ASN B O 1
ATOM 5094 N N . THR B 1 322 ? -7.042 -16.947 -8.962 1.00 28.77 3537 THR B N 1
ATOM 5095 C CA . THR B 1 322 ? -6.449 -17.724 -7.895 1.00 31.12 3537 THR B CA 1
ATOM 5096 C C . THR B 1 322 ? -5.160 -17.034 -7.375 1.00 33.22 3537 THR B C 1
ATOM 5097 O O . THR B 1 322 ? -4.919 -16.973 -6.161 1.00 29.35 3537 THR B O 1
ATOM 5101 N N . LEU B 1 323 ? -4.356 -16.486 -8.285 1.00 27.10 3538 LEU B N 1
ATOM 5102 C CA . LEU B 1 323 ? -3.196 -15.682 -7.866 1.00 24.15 3538 LEU B CA 1
ATOM 5103 C C . LEU B 1 323 ? -3.591 -14.440 -7.073 1.00 22.15 3538 LEU B C 1
ATOM 5104 O O . LEU B 1 323 ? -2.958 -14.126 -6.093 1.00 24.44 3538 LEU B O 1
ATOM 5109 N N . ALA B 1 324 ? -4.630 -13.733 -7.498 1.00 22.12 3539 ALA B N 1
ATOM 5110 C CA . ALA B 1 324 ? -5.082 -12.545 -6.781 1.00 26.01 3539 ALA B CA 1
ATOM 5111 C C . ALA B 1 324 ? -5.439 -12.814 -5.306 1.00 28.83 3539 ALA B C 1
ATOM 5112 O O . ALA B 1 324 ? -5.397 -11.896 -4.488 1.00 32.09 3539 ALA B O 1
ATOM 5114 N N . SER B 1 325 ? -5.772 -14.062 -4.982 1.00 26.35 3540 SER B N 1
ATOM 5115 C CA . SER B 1 325 ? -6.272 -14.441 -3.650 1.00 29.48 3540 SER B CA 1
ATOM 5116 C C . SER B 1 325 ? -5.201 -15.133 -2.808 1.00 26.29 3540 SER B C 1
ATOM 5117 O O . SER B 1 325 ? -5.437 -15.446 -1.653 1.00 30.63 3540 SER B O 1
ATOM 5120 N N . TYR B 1 326 ? -4.046 -15.425 -3.391 1.00 24.56 3541 TYR B N 1
ATOM 5121 C CA . TYR B 1 326 ? -2.928 -15.944 -2.614 1.00 25.67 3541 TYR B CA 1
ATOM 5122 C C . TYR B 1 326 ? -2.549 -14.975 -1.476 1.00 26.61 3541 TYR B C 1
ATOM 5123 O O . TYR B 1 326 ? -2.582 -13.756 -1.654 1.00 24.72 3541 TYR B O 1
ATOM 5132 N N . LYS B 1 327 ? -2.252 -15.531 -0.310 1.00 28.38 3542 LYS B N 1
ATOM 5133 C CA . LYS B 1 327 ? -1.800 -14.748 0.851 1.00 28.89 3542 LYS B CA 1
ATOM 5134 C C . LYS B 1 327 ? -0.372 -15.151 1.118 1.00 27.37 3542 LYS B C 1
ATOM 5135 O O . LYS B 1 327 ? -0.099 -16.300 1.471 1.00 28.48 3542 LYS B O 1
ATOM 5141 N N . PRO B 1 328 ? 0.563 -14.246 0.875 1.00 24.41 3543 PRO B N 1
ATOM 5142 C CA . PRO B 1 328 ? 1.944 -14.678 0.965 1.00 27.38 3543 PRO B CA 1
ATOM 5143 C C . PRO B 1 328 ? 2.490 -14.926 2.399 1.00 33.78 3543 PRO B C 1
ATOM 5144 O O . PRO B 1 328 ? 3.452 -15.702 2.551 1.00 34.22 3543 PRO B O 1
ATOM 5148 N N . THR B 1 329 ? 1.899 -14.316 3.434 1.00 34.42 3544 THR B N 1
ATOM 5149 C CA . THR B 1 329 ? 2.443 -14.474 4.811 1.00 37.21 3544 THR B CA 1
ATOM 5150 C C . THR B 1 329 ? 1.445 -15.119 5.797 1.00 40.21 3544 THR B C 1
ATOM 5151 O O . THR B 1 329 ? 0.280 -14.708 5.878 1.00 40.30 3544 THR B O 1
ATOM 5155 N N . PHE B 1 330 ? 1.898 -16.154 6.512 1.00 46.56 3545 PHE B N 1
ATOM 5156 C CA . PHE B 1 330 ? 1.037 -16.900 7.433 1.00 48.87 3545 PHE B CA 1
ATOM 5157 C C . PHE B 1 330 ? 0.512 -15.994 8.541 1.00 47.16 3545 PHE B C 1
ATOM 5158 O O . PHE B 1 330 ? 1.223 -15.076 9.029 1.00 39.32 3545 PHE B O 1
ATOM 5166 N N . GLY B 1 331 ? -0.767 -16.198 8.854 1.00 43.65 3546 GLY B N 1
ATOM 5167 C CA . GLY B 1 331 ? -1.446 -15.456 9.899 1.00 42.11 3546 GLY B CA 1
ATOM 5168 C C . GLY B 1 331 ? -1.890 -14.072 9.485 1.00 44.59 3546 GLY B C 1
ATOM 5169 O O . GLY B 1 331 ? -2.432 -13.333 10.301 1.00 45.38 3546 GLY B O 1
ATOM 5170 N N . ASP B 1 332 ? -1.657 -13.713 8.222 1.00 46.12 3547 ASP B N 1
ATOM 5171 C CA . ASP B 1 332 ? -1.971 -12.375 7.711 1.00 41.81 3547 ASP B CA 1
ATOM 5172 C C . ASP B 1 332 ? -2.962 -12.593 6.591 1.00 36.75 3547 ASP B C 1
ATOM 5173 O O . ASP B 1 332 ? -2.747 -13.438 5.717 1.00 40.49 3547 ASP B O 1
ATOM 5178 N N . LYS B 1 333 ? -4.046 -11.833 6.627 1.00 36.39 3548 LYS B N 1
ATOM 5179 C CA . LYS B 1 333 ? -5.142 -11.980 5.671 1.00 39.82 3548 LYS B CA 1
ATOM 5180 C C . LYS B 1 333 ? -4.734 -11.400 4.313 1.00 34.05 3548 LYS B C 1
ATOM 5181 O O . LYS B 1 333 ? -5.415 -11.625 3.336 1.00 32.31 3548 LYS B O 1
ATOM 5187 N N . THR B 1 334 ? -3.716 -10.536 4.286 1.00 30.97 3549 THR B N 1
ATOM 5188 C CA . THR B 1 334 ? -3.451 -9.720 3.121 1.00 29.55 3549 THR B CA 1
ATOM 5189 C C . THR B 1 334 ? -3.182 -10.618 1.907 1.00 24.22 3549 THR B C 1
ATOM 5190 O O . THR B 1 334 ? -2.424 -11.573 1.948 1.00 24.98 3549 THR B O 1
ATOM 5194 N N . THR B 1 335 ? -3.876 -10.321 0.842 1.00 26.60 3550 THR B N 1
ATOM 5195 C CA . THR B 1 335 ? -3.717 -11.082 -0.390 1.00 29.35 3550 THR B CA 1
ATOM 5196 C C . THR B 1 335 ? -2.871 -10.297 -1.411 1.00 27.74 3550 THR B C 1
ATOM 5197 O O . THR B 1 335 ? -2.521 -9.128 -1.175 1.00 23.82 3550 THR B O 1
ATOM 5209 N N . GLN B 1 337 ? -3.887 -8.982 -4.135 1.00 24.01 3552 GLN B N 1
ATOM 5210 C CA . GLN B 1 337 ? -4.673 -7.762 -4.299 1.00 24.65 3552 GLN B CA 1
ATOM 5211 C C . GLN B 1 337 ? -4.508 -6.756 -3.162 1.00 25.08 3552 GLN B C 1
ATOM 5212 O O . GLN B 1 337 ? -4.508 -5.546 -3.386 1.00 22.41 3552 GLN B O 1
ATOM 5218 N N . GLY B 1 338 ? -4.454 -7.244 -1.934 1.00 23.88 3553 GLY B N 1
ATOM 5219 C CA . GLY B 1 338 ? -4.205 -6.368 -0.799 1.00 23.61 3553 GLY B CA 1
ATOM 5220 C C . GLY B 1 338 ? -2.844 -5.697 -0.851 1.00 21.95 3553 GLY B C 1
ATOM 5221 O O . GLY B 1 338 ? -2.697 -4.520 -0.481 1.00 20.67 3553 GLY B O 1
ATOM 5222 N N . ILE B 1 339 ? -1.845 -6.409 -1.367 1.00 21.54 3554 ILE B N 1
ATOM 5223 C CA . ILE B 1 339 ? -0.499 -5.807 -1.507 1.00 20.34 3554 ILE B CA 1
ATOM 5224 C C . ILE B 1 339 ? -0.543 -4.674 -2.545 1.00 20.81 3554 ILE B C 1
ATOM 5225 O O . ILE B 1 339 ? -0.053 -3.564 -2.288 1.00 18.47 3554 ILE B O 1
ATOM 5230 N N . LEU B 1 340 ? -1.240 -4.910 -3.657 1.00 21.10 3555 LEU B N 1
ATOM 5231 C CA . LEU B 1 340 ? -1.451 -3.862 -4.651 1.00 21.58 3555 LEU B CA 1
ATOM 5232 C C . LEU B 1 340 ? -2.120 -2.602 -4.082 1.00 23.19 3555 LEU B C 1
ATOM 5233 O O . LEU B 1 340 ? -1.833 -1.502 -4.545 1.00 22.49 3555 LEU B O 1
ATOM 5238 N N . ASP B 1 341 ? -2.954 -2.754 -3.051 1.00 24.01 3556 ASP B N 1
ATOM 5239 C CA . ASP B 1 341 ? -3.659 -1.626 -2.447 1.00 26.31 3556 ASP B CA 1
ATOM 5240 C C . ASP B 1 341 ? -2.925 -0.959 -1.282 1.00 24.12 3556 ASP B C 1
ATOM 5241 O O . ASP B 1 341 ? -3.451 -0.033 -0.690 1.00 22.01 3556 ASP B O 1
ATOM 5246 N N . LEU B 1 342 ? -1.729 -1.409 -0.940 1.00 22.85 3557 LEU B N 1
ATOM 5247 C CA . LEU B 1 342 ? -1.026 -0.828 0.221 1.00 21.95 3557 LEU B CA 1
ATOM 5248 C C . LEU B 1 342 ? -0.702 0.634 -0.001 1.00 20.14 3557 LEU B C 1
ATOM 5249 O O . LEU B 1 342 ? -0.316 1.028 -1.099 1.00 25.04 3557 LEU B O 1
ATOM 5254 N N . PRO B 1 343 ? -0.871 1.462 1.029 1.00 20.03 3558 PRO B N 1
ATOM 5255 C CA . PRO B 1 343 ? -0.542 2.863 0.840 1.00 18.35 3558 PRO B CA 1
ATOM 5256 C C . PRO B 1 343 ? 0.978 3.105 0.958 1.00 18.13 3558 PRO B C 1
ATOM 5257 O O . PRO B 1 343 ? 1.712 2.263 1.509 1.00 19.48 3558 PRO B O 1
ATOM 5261 N N . VAL B 1 344 ? 1.435 4.234 0.421 1.00 17.70 3559 VAL B N 1
ATOM 5262 C CA . VAL B 1 344 ? 2.716 4.787 0.759 1.00 18.68 3559 VAL B CA 1
ATOM 5263 C C . VAL B 1 344 ? 2.524 6.179 1.353 1.00 22.02 3559 VAL B C 1
ATOM 5264 O O . VAL B 1 344 ? 2.673 6.360 2.579 1.00 22.42 3559 VAL B O 1
ATOM 5268 N N . PHE B 1 345 ? 2.240 7.177 0.519 1.00 23.49 3560 PHE B N 1
ATOM 5269 C CA . PHE B 1 345 ? 1.991 8.518 1.060 1.00 24.39 3560 PHE B CA 1
ATOM 5270 C C . PHE B 1 345 ? 0.648 8.513 1.773 1.00 28.46 3560 PHE B C 1
ATOM 5271 O O . PHE B 1 345 ? -0.274 7.798 1.369 1.00 34.78 3560 PHE B O 1
ATOM 5279 N N . ASP B 1 346 ? 0.545 9.275 2.856 1.00 36.29 3561 ASP B N 1
ATOM 5280 C CA . ASP B 1 346 ? -0.758 9.539 3.509 1.00 38.50 3561 ASP B CA 1
ATOM 5281 C C . ASP B 1 346 ? -1.050 11.049 3.421 1.00 35.47 3561 ASP B C 1
ATOM 5282 O O . ASP B 1 346 ? -0.232 11.798 2.889 1.00 33.21 3561 ASP B O 1
ATOM 5287 N N . ALA B 1 347 ? -2.198 11.486 3.933 1.00 39.60 3562 ALA B N 1
ATOM 5288 C CA . ALA B 1 347 ? -2.478 12.989 3.989 1.00 45.47 3562 ALA B CA 1
ATOM 5289 C C . ALA B 1 347 ? -1.730 13.876 4.810 1.00 47.56 3562 ALA B C 1
ATOM 5290 O O . ALA B 1 347 ? -1.797 15.091 4.643 1.00 55.73 3562 ALA B O 1
ATOM 5292 N N . THR B 1 348 ? -0.845 13.410 5.798 1.00 48.60 3563 THR B N 1
ATOM 5293 C CA . THR B 1 348 ? 0.096 14.227 6.565 1.00 53.01 3563 THR B CA 1
ATOM 5294 C C . THR B 1 348 ? 0.681 15.086 5.496 1.00 62.64 3563 THR B C 1
ATOM 5295 O O . THR B 1 348 ? 1.257 14.603 4.518 1.00 59.55 3563 THR B O 1
ATOM 5299 N N . PRO B 1 349 ? 0.598 16.416 5.703 1.00 59.36 3564 PRO B N 1
ATOM 5300 C CA . PRO B 1 349 ? 1.492 17.313 4.958 1.00 55.59 3564 PRO B CA 1
ATOM 5301 C C . PRO B 1 349 ? 2.955 17.136 5.368 1.00 55.86 3564 PRO B C 1
ATOM 5302 O O . PRO B 1 349 ? 3.242 16.764 6.500 1.00 56.54 3564 PRO B O 1
ATOM 5314 N N . LYS C 2 3 ? 3.459 15.534 -36.798 1.00 57.26 15 LYS C N 1
ATOM 5315 C CA . LYS C 2 3 ? 1.978 15.509 -36.899 1.00 57.82 15 LYS C CA 1
ATOM 5316 C C . LYS C 2 3 ? 1.460 15.751 -38.330 1.00 54.01 15 LYS C C 1
ATOM 5317 O O . LYS C 2 3 ? 0.490 15.125 -38.740 1.00 52.96 15 LYS C O 1
ATOM 5323 N N . LYS C 2 4 ? 2.066 16.674 -39.075 1.00 47.42 16 LYS C N 1
ATOM 5324 C CA . LYS C 2 4 ? 1.678 16.901 -40.481 1.00 44.40 16 LYS C CA 1
ATOM 5325 C C . LYS C 2 4 ? 2.806 16.501 -41.418 1.00 37.45 16 LYS C C 1
ATOM 5326 O O . LYS C 2 4 ? 3.927 16.986 -41.280 1.00 34.39 16 LYS C O 1
ATOM 5332 N N . GLU C 2 5 ? 2.523 15.597 -42.346 1.00 35.00 17 GLU C N 1
ATOM 5333 C CA . GLU C 2 5 ? 3.496 15.242 -43.360 1.00 38.44 17 GLU C CA 1
ATOM 5334 C C . GLU C 2 5 ? 3.319 16.168 -44.562 1.00 34.74 17 GLU C C 1
ATOM 5335 O O . GLU C 2 5 ? 2.208 16.442 -44.955 1.00 41.46 17 GLU C O 1
ATOM 5341 N N . MET C 2 6 ? 4.412 16.711 -45.086 1.00 29.66 18 MET C N 1
ATOM 5342 C CA . MET C 2 6 ? 4.379 17.580 -46.281 1.00 25.55 18 MET C CA 1
ATOM 5343 C C . MET C 2 6 ? 5.458 17.166 -47.266 1.00 21.05 18 MET C C 1
ATOM 5344 O O . MET C 2 6 ? 6.623 17.214 -46.928 1.00 18.19 18 MET C O 1
ATOM 5349 N N . ARG C 2 7 ? 5.076 16.841 -48.493 1.00 18.30 19 ARG C N 1
ATOM 5350 C CA . ARG C 2 7 ? 6.021 16.427 -49.508 1.00 17.86 19 ARG C CA 1
ATOM 5351 C C . ARG C 2 7 ? 6.496 17.642 -50.280 1.00 19.52 19 ARG C C 1
ATOM 5352 O O . ARG C 2 7 ? 5.685 18.483 -50.751 1.00 17.77 19 ARG C O 1
ATOM 5360 N N . ILE C 2 8 ? 7.822 17.768 -50.352 1.00 17.11 20 ILE C N 1
ATOM 5361 C CA . ILE C 2 8 ? 8.479 18.913 -50.945 1.00 17.19 20 ILE C CA 1
ATOM 5362 C C . ILE C 2 8 ? 9.296 18.435 -52.149 1.00 18.00 20 ILE C C 1
ATOM 5363 O O . ILE C 2 8 ? 10.084 17.493 -52.035 1.00 17.37 20 ILE C O 1
ATOM 5368 N N . LEU C 2 9 ? 9.098 19.070 -53.312 1.00 18.35 21 LEU C N 1
ATOM 5369 C CA . LEU C 2 9 ? 9.974 18.879 -54.457 1.00 16.82 21 LEU C CA 1
ATOM 5370 C C . LEU C 2 9 ? 11.029 19.973 -54.558 1.00 20.01 21 LEU C C 1
ATOM 5371 O O . LEU C 2 9 ? 10.694 21.157 -54.667 1.00 17.93 21 LEU C O 1
ATOM 5376 N N . MET C 2 10 ? 12.299 19.549 -54.542 1.00 18.56 22 MET C N 1
ATOM 5377 C CA . MET C 2 10 ? 13.456 20.424 -54.691 1.00 19.11 22 MET C CA 1
ATOM 5378 C C . MET C 2 10 ? 14.152 20.200 -56.040 1.00 19.29 22 MET C C 1
ATOM 5379 O O . MET C 2 10 ? 14.706 19.125 -56.321 1.00 18.55 22 MET C O 1
ATOM 5384 N N . VAL C 2 11 ? 14.106 21.239 -56.864 1.00 19.05 23 VAL C N 1
ATOM 5385 C CA . VAL C 2 11 ? 14.621 21.215 -58.218 1.00 20.58 23 VAL C CA 1
ATOM 5386 C C . VAL C 2 11 ? 15.371 22.535 -58.463 1.00 20.36 23 VAL C C 1
ATOM 5387 O O . VAL C 2 11 ? 15.439 23.404 -57.585 1.00 19.65 23 VAL C O 1
ATOM 5391 N N . GLY C 2 12 ? 16.037 22.601 -59.614 1.00 21.18 24 GLY C N 1
ATOM 5392 C CA . GLY C 2 12 ? 16.953 23.668 -59.942 1.00 18.17 24 GLY C CA 1
ATOM 5393 C C . GLY C 2 12 ? 17.946 23.082 -60.888 1.00 18.39 24 GLY C C 1
ATOM 5394 O O . GLY C 2 12 ? 17.982 21.877 -61.077 1.00 16.76 24 GLY C O 1
ATOM 5395 N N . LEU C 2 13 ? 18.729 23.945 -61.524 1.00 18.43 25 LEU C N 1
ATOM 5396 C CA . LEU C 2 13 ? 19.676 23.517 -62.515 1.00 17.96 25 LEU C CA 1
ATOM 5397 C C . LEU C 2 13 ? 20.756 22.705 -61.845 1.00 18.46 25 LEU C C 1
ATOM 5398 O O . LEU C 2 13 ? 20.965 22.836 -60.636 1.00 20.68 25 LEU C O 1
ATOM 5403 N N . ASP C 2 14 ? 21.482 21.897 -62.613 1.00 18.46 26 ASP C N 1
ATOM 5404 C CA . ASP C 2 14 ? 22.634 21.194 -62.052 1.00 21.45 26 ASP C CA 1
ATOM 5405 C C . ASP C 2 14 ? 23.591 22.193 -61.392 1.00 21.45 26 ASP C C 1
ATOM 5406 O O . ASP C 2 14 ? 23.748 23.329 -61.842 1.00 23.43 26 ASP C O 1
ATOM 5411 N N . ALA C 2 15 ? 24.203 21.748 -60.309 1.00 21.25 27 ALA C N 1
ATOM 5412 C CA . ALA C 2 15 ? 25.223 22.501 -59.617 1.00 22.25 27 ALA C CA 1
ATOM 5413 C C . ALA C 2 15 ? 24.680 23.629 -58.739 1.00 18.69 27 ALA C C 1
ATOM 5414 O O . ALA C 2 15 ? 25.447 24.256 -58.009 1.00 17.96 27 ALA C O 1
ATOM 5416 N N . ALA C 2 16 ? 23.367 23.716 -58.634 1.00 16.47 28 ALA C N 1
ATOM 5417 C CA . ALA C 2 16 ? 22.732 24.739 -57.844 1.00 18.84 28 ALA C CA 1
ATOM 5418 C C . ALA C 2 16 ? 23.026 24.673 -56.344 1.00 18.50 28 ALA C C 1
ATOM 5419 O O . ALA C 2 16 ? 23.058 25.720 -55.673 1.00 16.82 28 ALA C O 1
ATOM 5421 N N . GLY C 2 17 ? 23.216 23.450 -55.842 1.00 17.22 29 GLY C N 1
ATOM 5422 C CA . GLY C 2 17 ? 23.387 23.165 -54.433 1.00 17.43 29 GLY C CA 1
ATOM 5423 C C . GLY C 2 17 ? 22.307 22.301 -53.793 1.00 15.76 29 GLY C C 1
ATOM 5424 O O . GLY C 2 17 ? 22.204 22.248 -52.595 1.00 17.07 29 GLY C O 1
ATOM 5425 N N . LYS C 2 18 ? 21.450 21.686 -54.570 1.00 16.67 30 LYS C N 1
ATOM 5426 C CA . LYS C 2 18 ? 20.277 20.998 -54.003 1.00 16.92 30 LYS C CA 1
ATOM 5427 C C . LYS C 2 18 ? 20.672 19.836 -53.049 1.00 17.64 30 LYS C C 1
ATOM 5428 O O . LYS C 2 18 ? 20.182 19.716 -51.929 1.00 16.98 30 LYS C O 1
ATOM 5434 N N . THR C 2 19 ? 21.558 18.977 -53.498 1.00 15.78 31 THR C N 1
ATOM 5435 C CA . THR C 2 19 ? 21.957 17.845 -52.660 1.00 15.90 31 THR C CA 1
ATOM 5436 C C . THR C 2 19 ? 22.703 18.326 -51.398 1.00 17.02 31 THR C C 1
ATOM 5437 O O . THR C 2 19 ? 22.481 17.814 -50.286 1.00 15.65 31 THR C O 1
ATOM 5441 N N . THR C 2 20 ? 23.535 19.365 -51.554 1.00 17.33 32 THR C N 1
ATOM 5442 C CA . THR C 2 20 ? 24.263 19.922 -50.432 1.00 16.84 32 THR C CA 1
ATOM 5443 C C . THR C 2 20 ? 23.286 20.421 -49.377 1.00 17.29 32 THR C C 1
ATOM 5444 O O . THR C 2 20 ? 23.451 20.158 -48.182 1.00 17.87 32 THR C O 1
ATOM 5448 N N . ILE C 2 21 ? 22.285 21.177 -49.821 1.00 16.88 33 ILE C N 1
ATOM 5449 C CA . ILE C 2 21 ? 21.231 21.672 -48.929 1.00 18.74 33 ILE C CA 1
ATOM 5450 C C . ILE C 2 21 ? 20.502 20.527 -48.212 1.00 20.32 33 ILE C C 1
ATOM 5451 O O . ILE C 2 21 ? 20.289 20.582 -46.997 1.00 19.28 33 ILE C O 1
ATOM 5456 N N . LEU C 2 22 ? 20.120 19.492 -48.959 1.00 20.34 34 LEU C N 1
ATOM 5457 C CA . LEU C 2 22 ? 19.368 18.374 -48.359 1.00 20.20 34 LEU C CA 1
ATOM 5458 C C . LEU C 2 22 ? 20.101 17.767 -47.142 1.00 19.71 34 LEU C C 1
ATOM 5459 O O . LEU C 2 22 ? 19.495 17.497 -46.090 1.00 17.77 34 LEU C O 1
ATOM 5464 N N . TYR C 2 23 ? 21.387 17.517 -47.313 1.00 18.42 35 TYR C N 1
ATOM 5465 C CA . TYR C 2 23 ? 22.156 16.847 -46.291 1.00 20.57 35 TYR C CA 1
ATOM 5466 C C . TYR C 2 23 ? 22.675 17.767 -45.224 1.00 21.32 35 TYR C C 1
ATOM 5467 O O . TYR C 2 23 ? 22.889 17.324 -44.106 1.00 22.02 35 TYR C O 1
ATOM 5476 N N . LYS C 2 24 ? 22.874 19.038 -45.564 1.00 20.54 36 LYS C N 1
ATOM 5477 C CA . LYS C 2 24 ? 23.094 20.067 -44.566 1.00 21.25 36 LYS C CA 1
ATOM 5478 C C . LYS C 2 24 ? 21.909 20.116 -43.599 1.00 20.24 36 LYS C C 1
ATOM 5479 O O . LYS C 2 24 ? 22.095 20.053 -42.389 1.00 18.51 36 LYS C O 1
ATOM 5485 N N . LEU C 2 25 ? 20.698 20.121 -44.143 1.00 21.18 37 LEU C N 1
ATOM 5486 C CA . LEU C 2 25 ? 19.496 20.119 -43.324 1.00 22.26 37 LEU C CA 1
ATOM 5487 C C . LEU C 2 25 ? 19.340 18.803 -42.551 1.00 23.33 37 LEU C C 1
ATOM 5488 O O . LEU C 2 25 ? 19.111 18.816 -41.343 1.00 21.78 37 LEU C O 1
ATOM 5493 N N . LYS C 2 26 ? 19.476 17.677 -43.243 1.00 19.73 38 LYS C N 1
ATOM 5494 C CA . LYS C 2 26 ? 19.241 16.369 -42.619 1.00 18.49 38 LYS C CA 1
ATOM 5495 C C . LYS C 2 26 ? 20.346 15.927 -41.676 1.00 20.37 38 LYS C C 1
ATOM 5496 O O . LYS C 2 26 ? 20.057 15.395 -40.634 1.00 17.62 38 LYS C O 1
ATOM 5502 N N . LEU C 2 27 ? 21.600 15.985 -42.110 1.00 22.67 39 LEU C N 1
ATOM 5503 C CA . LEU C 2 27 ? 22.697 15.435 -41.311 1.00 24.60 39 LEU C CA 1
ATOM 5504 C C . LEU C 2 27 ? 23.505 16.511 -40.564 1.00 24.33 39 LEU C C 1
ATOM 5505 O O . LEU C 2 27 ? 24.377 16.184 -39.805 1.00 27.78 39 LEU C O 1
ATOM 5510 N N . GLY C 2 28 ? 23.229 17.786 -40.808 1.00 26.57 40 GLY C N 1
ATOM 5511 C CA . GLY C 2 28 ? 24.031 18.863 -40.219 1.00 31.51 40 GLY C CA 1
ATOM 5512 C C . GLY C 2 28 ? 25.474 18.910 -40.716 1.00 29.54 40 GLY C C 1
ATOM 5513 O O . GLY C 2 28 ? 26.343 19.350 -39.991 1.00 31.30 40 GLY C O 1
ATOM 5514 N N . GLU C 2 29 ? 25.739 18.403 -41.923 1.00 31.75 41 GLU C N 1
ATOM 5515 C CA . GLU C 2 29 ? 27.108 18.300 -42.449 1.00 35.28 41 GLU C CA 1
ATOM 5516 C C . GLU C 2 29 ? 27.176 18.753 -43.888 1.00 30.01 41 GLU C C 1
ATOM 5517 O O . GLU C 2 29 ? 26.195 18.706 -44.611 1.00 30.23 41 GLU C O 1
ATOM 5523 N N . ILE C 2 30 ? 28.373 19.098 -44.324 1.00 29.62 42 ILE C N 1
ATOM 5524 C CA . ILE C 2 30 ? 28.623 19.306 -45.719 1.00 33.04 42 ILE C CA 1
ATOM 5525 C C . ILE C 2 30 ? 29.157 18.012 -46.280 1.00 31.46 42 ILE C C 1
ATOM 5526 O O . ILE C 2 30 ? 30.243 17.583 -45.922 1.00 34.33 42 ILE C O 1
ATOM 5531 N N . VAL C 2 31 ? 28.412 17.426 -47.202 1.00 29.40 43 VAL C N 1
ATOM 5532 C CA . VAL C 2 31 ? 28.840 16.173 -47.824 1.00 31.63 43 VAL C CA 1
ATOM 5533 C C . VAL C 2 31 ? 29.520 16.437 -49.167 1.00 25.38 43 VAL C C 1
ATOM 5534 O O . VAL C 2 31 ? 29.217 17.409 -49.847 1.00 26.18 43 VAL C O 1
ATOM 5538 N N . THR C 2 32 ? 30.486 15.610 -49.521 1.00 26.52 44 THR C N 1
ATOM 5539 C CA . THR C 2 32 ? 31.054 15.702 -50.868 1.00 30.28 44 THR C CA 1
ATOM 5540 C C . THR C 2 32 ? 30.028 15.124 -51.846 1.00 28.47 44 THR C C 1
ATOM 5541 O O . THR C 2 32 ? 29.543 14.011 -51.660 1.00 30.23 44 THR C O 1
ATOM 5545 N N . THR C 2 33 ? 29.616 15.910 -52.832 1.00 28.43 45 THR C N 1
ATOM 5546 C CA . THR C 2 33 ? 28.523 15.495 -53.704 1.00 28.05 45 THR C CA 1
ATOM 5547 C C . THR C 2 33 ? 29.092 15.128 -55.073 1.00 27.33 45 THR C C 1
ATOM 5548 O O . THR C 2 33 ? 30.218 15.468 -55.379 1.00 25.25 45 THR C O 1
ATOM 5552 N N . ILE C 2 34 ? 28.325 14.366 -55.858 1.00 27.45 46 ILE C N 1
ATOM 5553 C CA . ILE C 2 34 ? 28.522 14.261 -57.318 1.00 26.96 46 ILE C CA 1
ATOM 5554 C C . ILE C 2 34 ? 27.233 14.683 -58.010 1.00 23.94 46 ILE C C 1
ATOM 5555 O O . ILE C 2 34 ? 26.206 14.793 -57.350 1.00 24.27 46 ILE C O 1
ATOM 5560 N N . PRO C 2 35 ? 27.269 14.876 -59.342 1.00 24.85 47 PRO C N 1
ATOM 5561 C CA . PRO C 2 35 ? 26.004 15.188 -60.015 1.00 24.64 47 PRO C CA 1
ATOM 5562 C C . PRO C 2 35 ? 24.959 14.072 -59.806 1.00 21.44 47 PRO C C 1
ATOM 5563 O O . PRO C 2 35 ? 25.291 12.899 -59.839 1.00 22.30 47 PRO C O 1
ATOM 5567 N N . THR C 2 36 ? 23.771 14.455 -59.365 1.00 17.81 48 THR C N 1
ATOM 5568 C CA . THR C 2 36 ? 22.740 13.483 -59.004 1.00 17.81 48 THR C CA 1
ATOM 5569 C C . THR C 2 36 ? 22.048 13.032 -60.281 1.00 17.33 48 THR C C 1
ATOM 5570 O O . THR C 2 36 ? 21.373 13.819 -60.901 1.00 16.31 48 THR C O 1
ATOM 5574 N N . ILE C 2 37 ? 22.280 11.799 -60.730 1.00 17.20 49 ILE C N 1
ATOM 5575 C CA . ILE C 2 37 ? 21.520 11.261 -61.848 1.00 16.55 49 ILE C CA 1
ATOM 5576 C C . ILE C 2 37 ? 20.516 10.259 -61.262 1.00 17.75 49 ILE C C 1
ATOM 5577 O O . ILE C 2 37 ? 20.834 9.092 -61.114 1.00 18.11 49 ILE C O 1
ATOM 5582 N N . GLY C 2 38 ? 19.293 10.720 -61.007 1.00 16.00 50 GLY C N 1
ATOM 5583 C CA . GLY C 2 38 ? 18.347 10.038 -60.135 1.00 14.35 50 GLY C CA 1
ATOM 5584 C C . GLY C 2 38 ? 17.777 11.045 -59.157 1.00 12.60 50 GLY C C 1
ATOM 5585 O O . GLY C 2 38 ? 17.539 12.195 -59.511 1.00 15.07 50 GLY C O 1
ATOM 5586 N N . PHE C 2 39 ? 17.600 10.633 -57.918 1.00 12.09 51 PHE C N 1
ATOM 5587 C CA . PHE C 2 39 ? 17.104 11.512 -56.877 1.00 13.98 51 PHE C CA 1
ATOM 5588 C C . PHE C 2 39 ? 17.674 11.073 -55.547 1.00 14.09 51 PHE C C 1
ATOM 5589 O O . PHE C 2 39 ? 18.138 9.938 -55.428 1.00 12.62 51 PHE C O 1
ATOM 5597 N N . ASN C 2 40 ? 17.666 11.988 -54.574 1.00 14.05 52 ASN C N 1
ATOM 5598 C CA . ASN C 2 40 ? 17.800 11.646 -53.169 1.00 15.78 52 ASN C CA 1
ATOM 5599 C C . ASN C 2 40 ? 16.527 12.042 -52.433 1.00 15.48 52 ASN C C 1
ATOM 5600 O O . ASN C 2 40 ? 15.838 12.979 -52.826 1.00 15.49 52 ASN C O 1
ATOM 5605 N N . VAL C 2 41 ? 16.220 11.354 -51.353 1.00 15.99 53 VAL C N 1
ATOM 5606 C CA . VAL C 2 41 ? 15.078 11.748 -50.550 1.00 15.40 53 VAL C CA 1
ATOM 5607 C C . VAL C 2 41 ? 15.412 11.576 -49.092 1.00 16.29 53 VAL C C 1
ATOM 5608 O O . VAL C 2 41 ? 16.168 10.701 -48.719 1.00 16.61 53 VAL C O 1
ATOM 5612 N N . GLU C 2 42 ? 14.932 12.497 -48.274 1.00 18.05 54 GLU C N 1
ATOM 5613 C CA . GLU C 2 42 ? 15.062 12.390 -46.813 1.00 18.42 54 GLU C CA 1
ATOM 5614 C C . GLU C 2 42 ? 13.804 12.935 -46.165 1.00 18.67 54 GLU C C 1
ATOM 5615 O O . GLU C 2 42 ? 13.171 13.836 -46.696 1.00 18.42 54 GLU C O 1
ATOM 5621 N N . THR C 2 43 ? 13.512 12.431 -44.980 1.00 18.05 55 THR C N 1
ATOM 5622 C CA . THR C 2 43 ? 12.510 13.005 -44.125 1.00 19.66 55 THR C CA 1
ATOM 5623 C C . THR C 2 43 ? 13.137 13.861 -43.053 1.00 19.88 55 THR C C 1
ATOM 5624 O O . THR C 2 43 ? 13.941 13.391 -42.276 1.00 20.17 55 THR C O 1
ATOM 5628 N N . V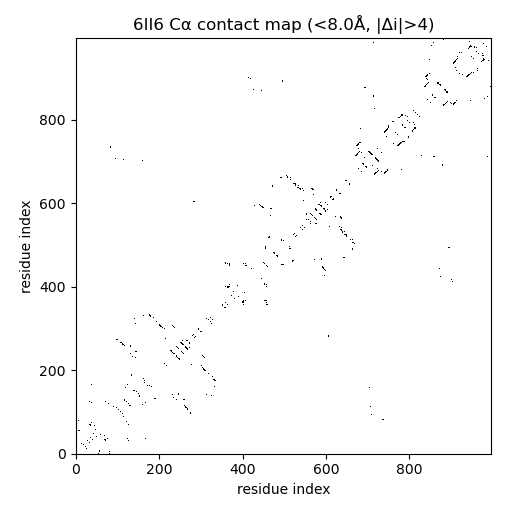AL C 2 44 ? 12.754 15.135 -43.022 1.00 20.75 56 VAL C N 1
ATOM 5629 C CA . VAL C 2 44 ? 13.348 16.116 -42.128 1.00 20.55 56 VAL C CA 1
ATOM 5630 C C . VAL C 2 44 ? 12.237 16.578 -41.196 1.00 20.19 56 VAL C C 1
ATOM 5631 O O . VAL C 2 44 ? 11.265 17.169 -41.646 1.00 17.65 56 VAL C O 1
ATOM 5635 N N . GLU C 2 45 ? 12.347 16.241 -39.923 1.00 20.14 57 GLU C N 1
ATOM 5636 C CA . GLU C 2 45 ? 11.390 16.673 -38.935 1.00 25.82 57 GLU C CA 1
ATOM 5637 C C . GLU C 2 45 ? 11.738 18.088 -38.511 1.00 26.00 57 GLU C C 1
ATOM 5638 O O . GLU C 2 45 ? 12.875 18.364 -38.186 1.00 29.63 57 GLU C O 1
ATOM 5644 N N . TYR C 2 46 ? 10.774 18.995 -38.599 1.00 26.19 58 TYR C N 1
ATOM 5645 C CA . TYR C 2 46 ? 10.971 20.367 -38.151 1.00 27.40 58 TYR C CA 1
ATOM 5646 C C . TYR C 2 46 ? 9.663 20.888 -37.580 1.00 27.27 58 TYR C C 1
ATOM 5647 O O . TYR C 2 46 ? 8.663 21.033 -38.306 1.00 25.52 58 TYR C O 1
ATOM 5656 N N . LYS C 2 47 ? 9.698 21.183 -36.282 1.00 27.37 59 LYS C N 1
ATOM 5657 C CA . LYS C 2 47 ? 8.512 21.519 -35.483 1.00 29.35 59 LYS C CA 1
ATOM 5658 C C . LYS C 2 47 ? 7.366 20.545 -35.717 1.00 31.78 59 LYS C C 1
ATOM 5659 O O . LYS C 2 47 ? 7.554 19.345 -35.597 1.00 30.76 59 LYS C O 1
ATOM 5665 N N . ASN C 2 48 ? 6.186 21.008 -36.088 1.00 33.99 60 ASN C N 1
ATOM 5666 C CA . ASN C 2 48 ? 5.088 20.051 -36.217 1.00 46.37 60 ASN C CA 1
ATOM 5667 C C . ASN C 2 48 ? 5.182 19.149 -37.454 1.00 43.28 60 ASN C C 1
ATOM 5668 O O . ASN C 2 48 ? 4.434 18.179 -37.565 1.00 38.80 60 ASN C O 1
ATOM 5673 N N . ILE C 2 49 ? 6.101 19.437 -38.369 1.00 38.95 61 ILE C N 1
ATOM 5674 C CA . ILE C 2 49 ? 5.982 18.909 -39.725 1.00 35.70 61 ILE C CA 1
ATOM 5675 C C . ILE C 2 49 ? 7.063 17.885 -40.051 1.00 30.28 61 ILE C C 1
ATOM 5676 O O . ILE C 2 49 ? 8.228 18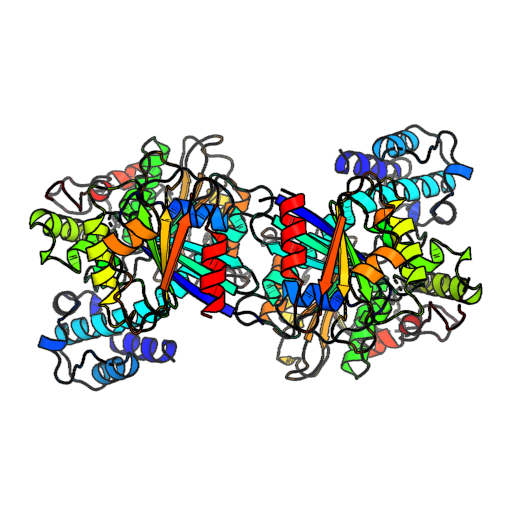.112 -39.746 1.00 32.90 61 ILE C O 1
ATOM 5681 N N . SER C 2 50 ? 6.660 16.768 -40.665 1.00 28.18 62 SER C N 1
ATOM 5682 C CA . SER C 2 50 ? 7.573 15.837 -41.327 1.00 28.81 62 SER C CA 1
ATOM 5683 C C . SER C 2 50 ? 7.681 16.244 -42.790 1.00 25.79 62 SER C C 1
ATOM 5684 O O . SER C 2 50 ? 6.819 15.873 -43.550 1.00 25.64 62 SER C O 1
ATOM 5687 N N . PHE C 2 51 ? 8.734 16.953 -43.186 1.00 22.47 63 PHE C N 1
ATOM 5688 C CA . PHE C 2 51 ? 8.986 17.226 -44.618 1.00 23.84 63 PHE C CA 1
ATOM 5689 C C . PHE C 2 51 ? 9.639 16.032 -45.253 1.00 24.40 63 PHE C C 1
ATOM 5690 O O . PHE C 2 51 ? 10.753 15.676 -44.860 1.00 26.02 63 PHE C O 1
ATOM 5698 N N . THR C 2 52 ? 9.020 15.451 -46.277 1.00 20.36 64 THR C N 1
ATOM 5699 C CA . THR C 2 52 ? 9.777 14.551 -47.125 1.00 20.02 64 THR C CA 1
ATOM 5700 C C . THR C 2 52 ? 10.287 15.340 -48.327 1.00 17.97 64 THR C C 1
ATOM 5701 O O . THR C 2 52 ? 9.511 15.844 -49.142 1.00 17.70 64 THR C O 1
ATOM 5705 N N . VAL C 2 53 ? 11.597 15.499 -48.385 1.00 14.99 65 VAL C N 1
ATOM 5706 C CA . VAL C 2 53 ? 12.200 16.381 -49.351 1.00 15.02 65 VAL C CA 1
ATOM 5707 C C . VAL C 2 53 ? 12.817 15.575 -50.468 1.00 15.04 65 VAL C C 1
ATOM 5708 O O . VAL C 2 53 ? 13.704 14.723 -50.215 1.00 14.67 65 VAL C O 1
ATOM 5712 N N . TRP C 2 54 ? 12.269 15.766 -51.669 1.00 15.23 66 TRP C N 1
ATOM 5713 C CA . TRP C 2 54 ? 12.764 15.137 -52.907 1.00 16.69 66 TRP C CA 1
ATOM 5714 C C . TRP C 2 54 ? 13.796 16.009 -53.671 1.00 18.14 66 TRP C C 1
ATOM 5715 O O . TRP C 2 54 ? 13.426 16.984 -54.294 1.00 22.52 66 TRP C O 1
ATOM 5726 N N . ASP C 2 55 ? 15.072 15.625 -53.615 1.00 19.54 67 ASP C N 1
ATOM 5727 C CA . ASP C 2 55 ? 16.200 16.292 -54.315 1.00 18.48 67 ASP C CA 1
ATOM 5728 C C . ASP C 2 55 ? 16.413 15.591 -55.673 1.00 20.73 67 ASP C C 1
ATOM 5729 O O . ASP C 2 55 ? 16.909 14.464 -55.744 1.00 19.61 67 ASP C O 1
ATOM 5734 N N . VAL C 2 56 ? 15.982 16.229 -56.744 1.00 16.68 68 VAL C N 1
ATOM 5735 C CA . VAL C 2 56 ? 16.009 15.605 -58.030 1.00 19.00 68 VAL C CA 1
ATOM 5736 C C . VAL C 2 56 ? 17.108 16.221 -58.907 1.00 18.93 68 VAL C C 1
ATOM 5737 O O . VAL C 2 56 ? 17.249 17.451 -58.988 1.00 20.73 68 VAL C O 1
ATOM 5741 N N . GLY C 2 57 ? 17.779 15.370 -59.672 1.00 17.25 69 GLY C N 1
ATOM 5742 C CA . GLY C 2 57 ? 18.893 15.796 -60.502 1.00 18.69 69 GLY C CA 1
ATOM 5743 C C . GLY C 2 57 ? 18.517 16.830 -61.543 1.00 18.30 69 GLY C C 1
ATOM 5744 O O . GLY C 2 57 ? 17.475 16.725 -62.198 1.00 16.68 69 GLY C O 1
ATOM 5745 N N . GLY C 2 58 ? 19.416 17.792 -61.731 1.00 20.94 70 GLY C N 1
ATOM 5746 C CA . GLY C 2 58 ? 19.180 18.965 -62.577 1.00 21.67 70 GLY C CA 1
ATOM 5747 C C . GLY C 2 58 ? 19.986 19.078 -63.871 1.00 21.26 70 GLY C C 1
ATOM 5748 O O . GLY C 2 58 ? 19.810 20.046 -64.639 1.00 21.84 70 GLY C O 1
ATOM 5749 N N . LEU C 2 59 ? 20.836 18.101 -64.142 1.00 19.77 71 LEU C N 1
ATOM 5750 C CA . LEU C 2 59 ? 21.438 17.965 -65.464 1.00 22.50 71 LEU C CA 1
ATOM 5751 C C . LEU C 2 59 ? 20.382 18.083 -66.576 1.00 19.45 71 LEU C C 1
ATOM 5752 O O . LEU C 2 59 ? 19.288 17.525 -66.474 1.00 17.95 71 LEU C O 1
ATOM 5757 N N . ASP C 2 60 ? 20.700 18.840 -67.618 1.00 20.13 72 ASP C N 1
ATOM 5758 C CA . ASP C 2 60 ? 19.710 19.133 -68.655 1.00 20.86 72 ASP C CA 1
ATOM 5759 C C . ASP C 2 60 ? 19.075 17.879 -69.246 1.00 18.08 72 ASP C C 1
ATOM 5760 O O . ASP C 2 60 ? 17.860 17.832 -69.453 1.00 18.04 72 ASP C O 1
ATOM 5765 N N . LYS C 2 61 ? 19.896 16.869 -69.504 1.00 17.24 73 LYS C N 1
ATOM 5766 C CA . LYS C 2 61 ? 19.407 15.621 -70.093 1.00 19.75 73 LYS C CA 1
ATOM 5767 C C . LYS C 2 61 ? 18.480 14.772 -69.224 1.00 18.59 73 LYS C C 1
ATOM 5768 O O . LYS C 2 61 ? 17.755 13.943 -69.766 1.00 18.19 73 LYS C O 1
ATOM 5774 N N . ILE C 2 62 ? 18.396 15.061 -67.928 1.00 18.98 74 ILE C N 1
ATOM 5775 C CA . ILE C 2 62 ? 17.376 14.412 -67.087 1.00 18.52 74 ILE C CA 1
ATOM 5776 C C . ILE C 2 62 ? 16.338 15.386 -66.513 1.00 18.65 74 ILE C C 1
ATOM 5777 O O . ILE C 2 62 ? 15.464 14.976 -65.760 1.00 18.07 74 ILE C O 1
ATOM 5782 N N . ARG C 2 63 ? 16.375 16.652 -66.914 1.00 20.22 75 ARG C N 1
ATOM 5783 C CA . ARG C 2 63 ? 15.286 17.586 -66.533 1.00 21.24 75 ARG C CA 1
ATOM 5784 C C . ARG C 2 63 ? 13.873 17.219 -66.953 1.00 20.85 75 ARG C C 1
ATOM 5785 O O . ARG C 2 63 ? 12.937 17.566 -66.233 1.00 19.50 75 ARG C O 1
ATOM 5793 N N . PRO C 2 64 ? 13.695 16.515 -68.103 1.00 20.58 76 PRO C N 1
ATOM 5794 C CA . PRO C 2 64 ? 12.358 16.013 -68.436 1.00 21.86 76 PRO C CA 1
ATOM 5795 C C . PRO C 2 64 ? 11.740 15.063 -67.389 1.00 21.11 76 PRO C C 1
ATOM 5796 O O . PRO C 2 64 ? 10.501 15.016 -67.270 1.00 22.11 76 PRO C O 1
ATOM 5800 N N . LEU C 2 65 ? 12.564 14.488 -66.507 1.00 19.92 77 LEU C N 1
ATOM 5801 C CA . LEU C 2 65 ? 12.032 13.574 -65.513 1.00 20.69 77 LEU C CA 1
ATOM 5802 C C . LEU C 2 65 ? 11.395 14.302 -64.357 1.00 18.00 77 LEU C C 1
ATOM 5803 O O . LEU C 2 65 ? 10.809 13.672 -63.493 1.00 16.50 77 LEU C O 1
ATOM 5808 N N . TRP C 2 66 ? 11.587 15.612 -64.245 1.00 16.55 78 TRP C N 1
ATOM 5809 C CA . TRP C 2 66 ? 11.129 16.293 -63.035 1.00 17.87 78 TRP C CA 1
ATOM 5810 C C . TRP C 2 66 ? 9.604 16.075 -62.809 1.00 17.86 78 TRP C C 1
ATOM 5811 O O . TRP C 2 66 ? 9.133 15.947 -61.680 1.00 15.29 78 TRP C O 1
ATOM 5822 N N . ARG C 2 67 ? 8.846 16.083 -63.892 1.00 18.61 79 ARG C N 1
ATOM 5823 C CA . ARG C 2 67 ? 7.389 15.973 -63.794 1.00 22.46 79 ARG C CA 1
ATOM 5824 C C . ARG C 2 67 ? 6.908 14.601 -63.273 1.00 23.28 79 ARG C C 1
ATOM 5825 O O . ARG C 2 67 ? 5.776 14.475 -62.884 1.00 20.63 79 ARG C O 1
ATOM 5833 N N . HIS C 2 68 ? 7.792 13.615 -63.178 1.00 19.46 80 HIS C N 1
ATOM 5834 C CA . HIS C 2 68 ? 7.434 12.346 -62.558 1.00 22.36 80 HIS C CA 1
ATOM 5835 C C . HIS C 2 68 ? 7.481 12.351 -61.045 1.00 22.00 80 HIS C C 1
ATOM 5836 O O . HIS C 2 68 ? 7.233 11.321 -60.442 1.00 23.55 80 HIS C O 1
ATOM 5843 N N . TYR C 2 69 ? 7.824 13.483 -60.446 1.00 18.55 81 TYR C N 1
ATOM 5844 C CA . TYR C 2 69 ? 7.890 13.624 -58.996 1.00 19.95 81 TYR C CA 1
ATOM 5845 C C . TYR C 2 69 ? 6.845 14.589 -58.446 1.00 21.52 81 TYR C C 1
ATOM 5846 O O . TYR C 2 69 ? 6.973 15.029 -57.319 1.00 25.36 81 TYR C O 1
ATOM 5855 N N . PHE C 2 70 ? 5.819 14.922 -59.227 1.00 24.08 82 PHE C N 1
ATOM 5856 C CA . PHE C 2 70 ? 4.809 15.910 -58.808 1.00 28.89 82 PHE C CA 1
ATOM 5857 C C . PHE C 2 70 ? 3.735 15.424 -57.879 1.00 27.49 82 PHE C C 1
ATOM 5858 O O . PHE C 2 70 ? 3.000 16.245 -57.358 1.00 31.63 82 PHE C O 1
ATOM 5866 N N . GLN C 2 71 ? 3.579 14.121 -57.710 1.00 29.07 83 GLN C N 1
ATOM 5867 C CA . GLN C 2 71 ? 2.469 13.596 -56.920 1.00 28.41 83 GLN C CA 1
ATOM 5868 C C . GLN C 2 71 ? 2.376 14.144 -55.500 1.00 24.90 83 GLN C C 1
ATOM 5869 O O . GLN C 2 71 ? 3.286 13.979 -54.689 1.00 21.88 83 GLN C O 1
ATOM 5875 N N . ASN C 2 72 ? 1.205 14.667 -55.180 1.00 22.00 84 ASN C N 1
ATOM 5876 C CA . ASN C 2 72 ? 0.875 14.984 -53.836 1.00 25.07 84 ASN C CA 1
ATOM 5877 C C . ASN C 2 72 ? 1.940 15.876 -53.184 1.00 22.84 84 ASN C C 1
ATOM 5878 O O . ASN C 2 72 ? 2.283 15.740 -52.016 1.00 26.91 84 ASN C O 1
ATOM 5883 N N . THR C 2 73 ? 2.418 16.838 -53.948 1.00 22.41 85 THR C N 1
ATOM 5884 C CA . THR C 2 73 ? 3.483 17.711 -53.524 1.00 24.14 85 THR C CA 1
ATOM 5885 C C . THR C 2 73 ? 2.885 19.025 -53.044 1.00 21.76 85 THR C C 1
ATOM 5886 O O . THR C 2 73 ? 2.090 19.610 -53.746 1.00 20.97 85 THR C O 1
ATOM 5890 N N . GLN C 2 74 ? 3.222 19.442 -51.828 1.00 21.97 86 GLN C N 1
ATOM 5891 C CA . GLN C 2 74 ? 2.662 20.663 -51.216 1.00 23.16 86 GLN C CA 1
ATOM 5892 C C . GLN C 2 74 ? 3.580 21.866 -51.373 1.00 23.17 86 GLN C C 1
ATOM 5893 O O . GLN C 2 74 ? 3.171 22.994 -51.164 1.00 21.21 86 GLN C O 1
ATOM 5899 N N . GLY C 2 75 ? 4.841 21.645 -51.702 1.00 22.70 87 GLY C N 1
ATOM 5900 C CA . GLY C 2 75 ? 5.777 22.764 -51.725 1.00 23.26 87 GLY C CA 1
ATOM 5901 C C . GLY C 2 75 ? 6.854 22.480 -52.736 1.00 23.63 87 GLY C C 1
ATOM 5902 O O . GLY C 2 75 ? 7.192 21.327 -52.968 1.00 19.53 87 GLY C O 1
ATOM 5903 N N . LEU C 2 76 ? 7.356 23.542 -53.347 1.00 19.65 88 LEU C N 1
ATOM 5904 C CA . LEU C 2 76 ? 8.363 23.468 -54.360 1.00 22.59 88 LEU C CA 1
ATOM 5905 C C . LEU C 2 76 ? 9.476 24.316 -53.827 1.00 21.51 88 LEU C C 1
ATOM 5906 O O . LEU C 2 76 ? 9.224 25.425 -53.348 1.00 22.10 88 LEU C O 1
ATOM 5911 N N . ILE C 2 77 ? 10.677 23.743 -53.780 1.00 18.19 89 ILE C N 1
ATOM 5912 C CA . ILE C 2 77 ? 11.884 24.483 -53.486 1.00 20.02 89 ILE C CA 1
ATOM 5913 C C . ILE C 2 77 ? 12.663 24.580 -54.790 1.00 19.42 89 ILE C C 1
ATOM 5914 O O . ILE C 2 77 ? 13.021 23.560 -55.393 1.00 19.54 89 ILE C O 1
ATOM 5919 N N . PHE C 2 78 ? 12.857 25.804 -55.258 1.00 17.66 90 PHE C N 1
ATOM 5920 C CA . PHE C 2 78 ? 13.655 26.050 -56.436 1.00 18.37 90 PHE C CA 1
ATOM 5921 C C . PHE C 2 78 ? 14.950 26.705 -55.995 1.00 17.75 90 PHE C C 1
ATOM 5922 O O . PHE C 2 78 ? 14.956 2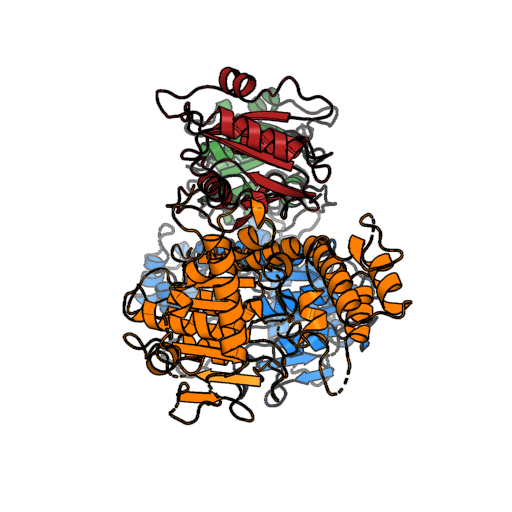7.753 -55.361 1.00 22.04 90 PHE C O 1
ATOM 5930 N N . VAL C 2 79 ? 16.044 26.064 -56.332 1.00 17.23 91 VAL C N 1
ATOM 5931 C CA . VAL C 2 79 ? 17.349 26.419 -55.853 1.00 17.24 91 VAL C CA 1
ATOM 5932 C C . VAL C 2 79 ? 18.119 26.965 -57.038 1.00 16.95 91 VAL C C 1
ATOM 5933 O O . VAL C 2 79 ? 18.176 26.328 -58.087 1.00 15.42 91 VAL C O 1
ATOM 5937 N N . VAL C 2 80 ? 18.627 28.189 -56.906 1.00 18.01 92 VAL C N 1
ATOM 5938 C CA . VAL C 2 80 ? 19.353 28.821 -58.003 1.00 20.03 92 VAL C CA 1
ATOM 5939 C C . VAL C 2 80 ? 20.732 29.187 -57.513 1.00 19.24 92 VAL C C 1
ATOM 5940 O O . VAL C 2 80 ? 20.906 29.664 -56.380 1.00 18.75 92 VAL C O 1
ATOM 5944 N N . ASP C 2 81 ? 21.713 28.932 -58.369 1.00 19.27 93 ASP C N 1
ATOM 5945 C CA . ASP C 2 81 ? 23.094 29.313 -58.136 1.00 20.98 93 ASP C CA 1
ATOM 5946 C C . ASP C 2 81 ? 23.192 30.815 -58.419 1.00 23.25 93 ASP C C 1
ATOM 5947 O O . ASP C 2 81 ? 23.177 31.247 -59.581 1.00 24.02 93 ASP C O 1
ATOM 5952 N N . SER C 2 82 ? 23.246 31.599 -57.357 1.00 25.17 94 SER C N 1
ATOM 5953 C CA . SER C 2 82 ? 23.233 33.058 -57.463 1.00 24.93 94 SER C CA 1
ATOM 5954 C C . SER C 2 82 ? 24.413 33.622 -58.293 1.00 25.88 94 SER C C 1
ATOM 5955 O O . SER C 2 82 ? 24.355 34.744 -58.765 1.00 25.53 94 SER C O 1
ATOM 5958 N N . ASN C 2 83 ? 25.479 32.840 -58.408 1.00 25.08 95 ASN C N 1
ATOM 5959 C CA . ASN C 2 83 ? 26.696 33.217 -59.080 1.00 27.97 95 ASN C CA 1
ATOM 5960 C C . ASN C 2 83 ? 26.666 32.871 -60.565 1.00 32.06 95 ASN C C 1
ATOM 5961 O O . ASN C 2 83 ? 27.612 33.198 -61.285 1.00 30.89 95 ASN C O 1
ATOM 5966 N N . ASP C 2 84 ? 25.611 32.193 -61.032 1.00 31.09 96 ASP C N 1
ATOM 5967 C CA . ASP C 2 84 ? 25.577 31.704 -62.406 1.00 32.28 96 ASP C CA 1
ATOM 5968 C C . ASP C 2 84 ? 24.656 32.714 -63.081 1.00 31.79 96 ASP C C 1
ATOM 5969 O O . ASP C 2 84 ? 23.411 32.600 -63.077 1.00 31.27 96 ASP C O 1
ATOM 5974 N N . ARG C 2 85 ? 25.290 33.745 -63.640 1.00 33.52 97 ARG C N 1
ATOM 5975 C CA . ARG C 2 85 ? 24.577 34.755 -64.407 1.00 33.07 97 ARG C CA 1
ATOM 5976 C C . ARG C 2 85 ? 24.252 34.231 -65.803 1.00 31.76 97 ARG C C 1
ATOM 5977 O O . ARG C 2 85 ? 23.162 34.509 -66.321 1.00 34.72 97 ARG C O 1
ATOM 5985 N N . GLU C 2 86 ? 25.145 33.408 -66.360 1.00 29.16 98 GLU C N 1
ATOM 5986 C CA . GLU C 2 86 ? 24.949 32.843 -67.700 1.00 37.83 98 GLU C CA 1
ATOM 5987 C C . GLU C 2 86 ? 23.678 32.018 -67.800 1.00 36.39 98 GLU C C 1
ATOM 5988 O O . GLU C 2 86 ? 23.096 31.935 -68.876 1.00 33.06 98 GLU C O 1
ATOM 5994 N N . ARG C 2 87 ? 23.261 31.382 -66.702 1.00 31.36 99 ARG C N 1
ATOM 5995 C CA . ARG C 2 87 ? 22.149 30.427 -66.781 1.00 30.23 99 ARG C CA 1
ATOM 5996 C C . ARG C 2 87 ? 20.896 30.846 -66.039 1.00 30.63 99 ARG C C 1
ATOM 5997 O O . ARG C 2 87 ? 19.944 30.076 -65.926 1.00 26.86 99 ARG C O 1
ATOM 6005 N N . VAL C 2 88 ? 20.860 32.088 -65.578 1.00 29.94 100 VAL C N 1
ATOM 6006 C CA . VAL C 2 88 ? 19.767 32.498 -64.718 1.00 27.85 100 VAL C CA 1
ATOM 6007 C C . VAL C 2 88 ? 18.477 32.605 -65.502 1.00 28.35 100 VAL C C 1
ATOM 6008 O O . VAL C 2 88 ? 17.392 32.367 -64.955 1.00 26.27 100 VAL C O 1
ATOM 6012 N N . ASN C 2 89 ? 18.564 32.949 -66.786 1.00 25.87 101 ASN C N 1
ATOM 6013 C CA . ASN C 2 89 ? 17.341 32.972 -67.566 1.00 29.46 101 ASN C CA 1
ATOM 6014 C C . ASN C 2 89 ? 16.871 31.573 -67.916 1.00 26.72 101 ASN C C 1
ATOM 6015 O O . ASN C 2 89 ? 15.656 31.340 -68.039 1.00 25.09 101 ASN C O 1
ATOM 6020 N N . GLU C 2 90 ? 17.813 30.642 -68.044 1.00 27.94 102 GLU C N 1
ATOM 6021 C CA . GLU C 2 90 ? 17.490 29.209 -68.165 1.00 28.47 102 GLU C CA 1
ATOM 6022 C C . GLU C 2 90 ? 16.774 28.686 -66.896 1.00 25.28 102 GLU C C 1
ATOM 6023 O O . GLU C 2 90 ? 15.707 28.097 -67.000 1.00 28.70 102 GLU C O 1
ATOM 6029 N N . ALA C 2 91 ? 17.283 29.045 -65.722 1.00 22.49 103 ALA C N 1
ATOM 6030 C CA . ALA C 2 91 ? 16.592 28.772 -64.456 1.00 22.84 103 ALA C CA 1
ATOM 6031 C C . ALA C 2 91 ? 15.180 29.311 -64.472 1.00 25.23 103 ALA C C 1
ATOM 6032 O O . ALA C 2 91 ? 14.220 28.613 -64.117 1.00 22.64 103 ALA C O 1
ATOM 6034 N N . ARG C 2 92 ? 15.026 30.544 -64.934 1.00 26.42 104 ARG C N 1
ATOM 6035 C CA . ARG C 2 92 ? 13.713 31.145 -64.973 1.00 28.51 104 ARG C CA 1
ATOM 6036 C C . ARG C 2 92 ? 12.768 30.341 -65.879 1.00 27.01 104 ARG C C 1
ATOM 6037 O O . ARG C 2 92 ? 11.663 30.023 -65.477 1.00 25.60 104 ARG C O 1
ATOM 6045 N N . GLU C 2 93 ? 13.228 29.991 -67.071 1.00 28.92 105 GLU C N 1
ATOM 6046 C CA . GLU C 2 93 ? 12.470 29.111 -67.982 1.00 35.58 105 GLU C CA 1
ATOM 6047 C C . GLU C 2 93 ? 12.046 27.784 -67.341 1.00 29.85 105 GLU C C 1
ATOM 6048 O O . GLU C 2 93 ? 10.873 27.399 -67.407 1.00 28.71 105 GLU C O 1
ATOM 6054 N N . GLU C 2 94 ? 12.972 27.147 -66.627 1.00 28.29 106 GLU C N 1
ATOM 6055 C CA . GLU C 2 94 ? 12.659 25.884 -65.948 1.00 26.51 106 GLU C CA 1
ATOM 6056 C C . GLU C 2 94 ? 11.683 26.086 -64.792 1.00 26.17 106 GLU C C 1
ATOM 6057 O O . GLU C 2 94 ? 10.733 25.326 -64.668 1.00 24.83 106 GLU C O 1
ATOM 6063 N N . LEU C 2 95 ? 11.852 27.147 -64.001 1.00 23.01 107 LEU C N 1
ATOM 6064 C CA . LEU C 2 95 ? 10.894 27.437 -62.942 1.00 24.78 107 LEU C CA 1
ATOM 6065 C C . LEU C 2 95 ? 9.486 27.593 -63.505 1.00 27.28 107 LEU C C 1
ATOM 6066 O O . LEU C 2 95 ? 8.523 27.003 -62.962 1.00 25.60 107 LEU C O 1
ATOM 6071 N N . MET C 2 96 ? 9.369 28.426 -64.548 1.00 26.52 108 MET C N 1
ATOM 6072 C CA . MET C 2 96 ? 8.061 28.781 -65.122 1.00 29.76 108 MET C CA 1
ATOM 6073 C C . MET C 2 96 ? 7.374 27.550 -65.736 1.00 31.68 108 MET C C 1
ATOM 6074 O O . MET C 2 96 ? 6.154 27.410 -65.644 1.00 30.57 108 MET C O 1
ATOM 6079 N N . ARG C 2 97 ? 8.151 26.661 -66.352 1.00 31.93 109 ARG C N 1
ATOM 6080 C CA . ARG C 2 97 ? 7.594 25.405 -66.866 1.00 35.27 109 ARG C CA 1
ATOM 6081 C C . ARG C 2 97 ? 6.976 24.569 -65.737 1.00 34.02 109 ARG C C 1
ATOM 6082 O O . ARG C 2 97 ? 5.884 24.045 -65.887 1.00 36.18 109 ARG C O 1
ATOM 6090 N N . MET C 2 98 ? 7.603 24.548 -64.564 1.00 31.77 110 MET C N 1
ATOM 6091 C CA . MET C 2 98 ? 7.047 23.825 -63.412 1.00 34.42 110 MET C CA 1
ATOM 6092 C C . MET C 2 98 ? 5.776 24.506 -62.882 1.00 33.29 110 MET C C 1
ATOM 6093 O O . MET C 2 98 ? 4.773 23.852 -62.592 1.00 26.92 110 MET C O 1
ATOM 6098 N N . LEU C 2 99 ? 5.839 25.823 -62.745 1.00 33.00 111 LEU C N 1
ATOM 6099 C CA . LEU C 2 99 ? 4.696 26.597 -62.268 1.00 34.94 111 LEU C CA 1
ATOM 6100 C C . LEU C 2 99 ? 3.508 26.558 -63.221 1.00 32.45 111 LEU C C 1
ATOM 6101 O O . LEU C 2 99 ? 2.400 26.829 -62.807 1.00 34.96 111 LEU C O 1
ATOM 6106 N N . ALA C 2 100 ? 3.738 26.166 -64.470 1.00 33.00 112 ALA C N 1
ATOM 6107 C CA . ALA C 2 100 ? 2.656 25.951 -65.447 1.00 35.61 112 ALA C CA 1
ATOM 6108 C C . ALA C 2 100 ? 1.855 24.666 -65.227 1.00 38.31 112 ALA C C 1
ATOM 6109 O O . ALA C 2 100 ? 0.787 24.519 -65.803 1.00 40.38 112 ALA C O 1
ATOM 6111 N N . GLU C 2 101 ? 2.374 23.730 -64.435 1.00 36.48 113 GLU C N 1
ATOM 6112 C CA . GLU C 2 101 ? 1.772 22.385 -64.310 1.00 38.02 113 GLU C CA 1
ATOM 6113 C C . GLU C 2 101 ? 0.584 22.416 -63.375 1.00 40.67 113 GLU C C 1
ATOM 6114 O O . GLU C 2 101 ? 0.714 22.799 -62.207 1.00 35.76 113 GLU C O 1
ATOM 6120 N N . ASP C 2 102 ? -0.570 21.974 -63.876 1.00 44.76 114 ASP C N 1
ATOM 6121 C CA . ASP C 2 102 ? -1.805 21.985 -63.089 1.00 45.34 114 ASP C CA 1
ATOM 6122 C C . ASP C 2 102 ? -1.696 21.185 -61.787 1.00 37.69 114 ASP C C 1
ATOM 6123 O O . ASP C 2 102 ? -2.289 21.572 -60.778 1.00 30.59 114 ASP C O 1
ATOM 6128 N N . GLU C 2 103 ? -0.872 20.140 -61.760 1.00 37.47 115 GLU C N 1
ATOM 6129 C CA . GLU C 2 103 ? -0.652 19.382 -60.501 1.00 40.32 115 GLU C CA 1
ATOM 6130 C C . GLU C 2 103 ? -0.033 20.211 -59.356 1.00 33.54 115 GLU C C 1
ATOM 6131 O O . GLU C 2 103 ? -0.246 19.926 -58.183 1.00 34.74 115 GLU C O 1
ATOM 6137 N N . LEU C 2 104 ? 0.755 21.217 -59.710 1.00 32.82 116 LEU C N 1
ATOM 6138 C CA . LEU C 2 104 ? 1.450 22.051 -58.741 1.00 30.64 116 LEU C CA 1
ATOM 6139 C C . LEU C 2 104 ? 0.711 23.380 -58.475 1.00 33.90 116 LEU C C 1
ATOM 6140 O O . LEU C 2 104 ? 1.255 24.285 -57.808 1.00 26.83 116 LEU C O 1
ATOM 6145 N N . ARG C 2 105 ? -0.529 23.505 -58.955 1.00 33.98 117 ARG C N 1
ATOM 6146 C CA . ARG C 2 105 ? -1.179 24.820 -58.931 1.00 38.18 117 ARG C CA 1
ATOM 6147 C C . ARG C 2 105 ? -1.331 25.381 -57.508 1.00 34.72 117 ARG C C 1
ATOM 6148 O O . ARG C 2 105 ? -1.291 26.598 -57.318 1.00 33.06 117 ARG C O 1
ATOM 6156 N N . ASP C 2 106 ? -1.417 24.504 -56.510 1.00 31.54 118 ASP C N 1
ATOM 6157 C CA . ASP C 2 106 ? -1.588 24.924 -55.108 1.00 35.04 118 ASP C CA 1
ATOM 6158 C C . ASP C 2 106 ? -0.310 24.892 -54.257 1.00 31.09 118 ASP C C 1
ATOM 6159 O O . ASP C 2 106 ? -0.352 25.287 -53.086 1.00 28.49 118 ASP C O 1
ATOM 6164 N N . ALA C 2 107 ? 0.804 24.441 -54.840 1.00 26.57 119 ALA C N 1
ATOM 6165 C CA . ALA C 2 107 ? 2.079 24.288 -54.111 1.00 26.81 119 ALA C CA 1
ATOM 6166 C C . ALA C 2 107 ? 2.601 25.657 -53.711 1.00 26.79 119 ALA C C 1
ATOM 6167 O O . ALA C 2 107 ? 2.531 26.571 -54.510 1.00 28.44 119 ALA C O 1
ATOM 6169 N N . VAL C 2 108 ? 3.160 25.786 -52.511 1.00 24.37 120 VAL C N 1
ATOM 6170 C CA . VAL C 2 108 ? 3.886 27.003 -52.149 1.00 26.24 120 VAL C CA 1
ATOM 6171 C C . VAL C 2 108 ? 5.302 26.934 -52.721 1.00 29.68 120 VAL C C 1
ATOM 6172 O O . VAL C 2 108 ? 5.837 25.840 -52.938 1.00 26.23 120 VAL C O 1
ATOM 6176 N N . LEU C 2 109 ? 5.900 28.089 -53.000 1.00 22.18 121 LEU C N 1
ATOM 6177 C CA . LEU C 2 109 ? 7.176 28.130 -53.693 1.00 22.66 121 LEU C CA 1
ATOM 6178 C C . LEU C 2 109 ? 8.204 28.854 -52.824 1.00 23.27 121 LEU C C 1
ATOM 6179 O O . LEU C 2 109 ? 7.998 29.988 -52.418 1.00 25.16 121 LEU C O 1
ATOM 6184 N N . LEU C 2 110 ? 9.300 28.182 -52.523 1.00 20.14 122 LEU C N 1
ATOM 6185 C CA . LEU C 2 110 ? 10.377 28.778 -51.782 1.00 21.22 122 LEU C CA 1
ATOM 6186 C C . LEU C 2 110 ? 11.549 28.748 -52.723 1.00 20.59 122 LEU C C 1
ATOM 6187 O O . LEU C 2 110 ? 11.891 27.686 -53.240 1.00 19.22 122 LEU C O 1
ATOM 6192 N N . VAL C 2 111 ? 12.098 29.919 -53.024 1.00 18.93 123 VAL C N 1
ATOM 6193 C CA . VAL C 2 111 ? 13.308 30.007 -53.831 1.00 20.14 123 VAL C CA 1
ATOM 6194 C C . VAL C 2 111 ? 14.471 30.193 -52.884 1.00 20.44 123 VAL C C 1
ATOM 6195 O O . VAL C 2 111 ? 14.437 31.073 -52.014 1.00 19.75 123 VAL C O 1
ATOM 6199 N N . PHE C 2 112 ? 15.494 29.352 -53.030 1.00 18.86 124 PHE C N 1
ATOM 6200 C CA . PHE C 2 112 ? 16.768 29.551 -52.329 1.00 19.81 124 PHE C CA 1
ATOM 6201 C C . PHE C 2 112 ? 17.769 30.199 -53.290 1.00 21.67 124 PHE C C 1
ATOM 6202 O O . PHE C 2 112 ? 18.189 29.600 -54.295 1.00 20.38 124 PHE C O 1
ATOM 6210 N N . ALA C 2 113 ? 18.087 31.468 -53.038 1.00 23.01 125 ALA C N 1
ATOM 6211 C CA . ALA C 2 113 ? 19.110 32.148 -53.823 1.00 23.66 125 ALA C CA 1
ATOM 6212 C C . ALA C 2 113 ? 20.460 31.765 -53.212 1.00 22.25 125 ALA C C 1
ATOM 6213 O O . ALA C 2 113 ? 20.949 32.423 -52.285 1.00 21.50 125 ALA C O 1
ATOM 6215 N N . ASN C 2 114 ? 20.998 30.639 -53.685 1.00 19.67 126 ASN C N 1
ATOM 6216 C CA . ASN C 2 114 ? 22.140 29.966 -53.059 1.00 19.20 126 ASN C CA 1
ATOM 6217 C C . ASN C 2 114 ? 23.488 30.504 -53.535 1.00 18.60 126 ASN C C 1
ATOM 6218 O O . ASN C 2 114 ? 23.577 31.094 -54.603 1.00 20.18 126 ASN C O 1
ATOM 6223 N N . LYS C 2 115 ? 24.535 30.174 -52.788 1.00 19.66 127 LYS C N 1
ATOM 6224 C CA . LYS C 2 115 ? 25.910 30.537 -53.125 1.00 23.02 127 LYS C CA 1
ATOM 6225 C C . LYS C 2 115 ? 26.111 32.069 -53.019 1.00 26.06 127 LYS C C 1
ATOM 6226 O O . LYS C 2 115 ? 26.927 32.663 -53.741 1.00 21.33 127 LYS C O 1
ATOM 6232 N N . GLN C 2 116 ? 25.403 32.670 -52.061 1.00 26.10 128 GLN C N 1
ATOM 6233 C CA . GLN C 2 116 ? 25.624 34.057 -51.682 1.00 28.95 128 GLN C CA 1
ATOM 6234 C C . GLN C 2 116 ? 27.050 34.361 -51.220 1.00 28.29 128 GLN C C 1
ATOM 6235 O O . GLN C 2 116 ? 27.417 35.504 -51.163 1.00 35.72 128 GLN C O 1
ATOM 6241 N N . ASP C 2 117 ? 27.831 33.359 -50.859 1.00 25.08 129 ASP C N 1
ATOM 6242 C CA . ASP C 2 117 ? 29.210 33.594 -50.474 1.00 27.02 129 ASP C CA 1
ATOM 6243 C C . ASP C 2 117 ? 30.159 33.791 -51.663 1.00 28.57 129 ASP C C 1
ATOM 6244 O O . ASP C 2 117 ? 31.318 34.068 -51.458 1.00 30.43 129 ASP C O 1
ATOM 6249 N N . LEU C 2 118 ? 29.735 33.505 -52.890 1.00 28.06 130 LEU C N 1
ATOM 6250 C CA . LEU C 2 118 ? 30.656 33.626 -54.013 1.00 28.46 130 LEU C CA 1
ATOM 6251 C C . LEU C 2 118 ? 30.711 35.080 -54.508 1.00 29.36 130 LEU C C 1
ATOM 6252 O O . LEU C 2 118 ? 29.729 35.792 -54.429 1.00 29.20 130 LEU C O 1
ATOM 6257 N N . PRO C 2 119 ? 31.855 35.505 -55.062 1.00 32.25 131 PRO C N 1
ATOM 6258 C CA . PRO C 2 119 ? 32.093 36.942 -55.239 1.00 34.99 131 PRO C CA 1
ATOM 6259 C C . PRO C 2 119 ? 31.192 37.695 -56.229 1.00 37.13 131 PRO C C 1
ATOM 6260 O O . PRO C 2 119 ? 30.878 38.877 -56.026 1.00 35.72 131 PRO C O 1
ATOM 6264 N N . ASN C 2 120 ? 30.757 37.048 -57.293 1.00 40.00 132 ASN C N 1
ATOM 6265 C CA . ASN C 2 120 ? 29.914 37.774 -58.220 1.00 46.03 132 ASN C CA 1
ATOM 6266 C C . ASN C 2 120 ? 28.457 37.332 -58.077 1.00 44.28 132 ASN C C 1
ATOM 6267 O O . ASN C 2 120 ? 27.707 37.335 -59.052 1.00 44.69 132 ASN C O 1
ATOM 6272 N N . ALA C 2 121 ? 28.036 37.056 -56.840 1.00 40.71 133 ALA C N 1
ATOM 6273 C CA . ALA C 2 121 ? 26.707 36.527 -56.604 1.00 38.12 133 ALA C CA 1
ATOM 6274 C C . ALA C 2 121 ? 25.649 37.626 -56.719 1.00 36.67 133 ALA C C 1
ATOM 6275 O O . ALA C 2 121 ? 25.742 38.657 -56.060 1.00 33.75 133 ALA C O 1
ATOM 6277 N N . MET C 2 122 ? 24.639 37.402 -57.560 1.00 31.71 134 MET C N 1
ATOM 6278 C CA . MET C 2 122 ? 23.469 38.284 -57.595 1.00 28.64 134 MET C CA 1
ATOM 6279 C C . MET C 2 122 ? 22.775 38.163 -56.258 1.00 25.41 134 MET C C 1
ATOM 6280 O O . MET C 2 122 ? 22.771 37.081 -55.631 1.00 29.86 134 MET C O 1
ATOM 6285 N N . ASN C 2 123 ? 22.181 39.254 -55.816 1.00 22.26 135 ASN C N 1
ATOM 6286 C CA . ASN C 2 123 ? 21.529 39.270 -54.518 1.00 25.13 135 ASN C CA 1
ATOM 6287 C C . ASN C 2 123 ? 20.074 38.909 -54.698 1.00 24.65 135 ASN C C 1
ATOM 6288 O O . ASN C 2 123 ? 19.621 38.709 -55.834 1.00 27.60 135 ASN C O 1
ATOM 6293 N N . ALA C 2 124 ? 19.373 38.725 -53.591 1.00 25.43 136 ALA C N 1
ATOM 6294 C CA . ALA C 2 124 ? 17.957 38.312 -53.614 1.00 28.69 136 ALA C CA 1
ATOM 6295 C C . ALA C 2 124 ? 17.040 39.157 -54.508 1.00 29.14 136 ALA C C 1
ATOM 6296 O O . ALA C 2 124 ? 16.205 38.604 -55.225 1.00 26.38 136 ALA C O 1
ATOM 6298 N N . ALA C 2 125 ? 17.190 40.486 -54.465 1.00 31.05 137 ALA C N 1
ATOM 6299 C CA . ALA C 2 125 ? 16.314 41.390 -55.226 1.00 28.70 137 ALA C CA 1
ATOM 6300 C C . ALA C 2 125 ? 16.520 41.227 -56.713 1.00 25.09 137 ALA C C 1
ATOM 6301 O O . ALA C 2 125 ? 15.573 41.236 -57.489 1.00 27.10 137 ALA C O 1
ATOM 6303 N N . GLU C 2 126 ? 17.772 41.117 -57.101 1.00 23.94 138 GLU C N 1
ATOM 6304 C CA . GLU C 2 126 ? 18.130 40.861 -58.470 1.00 29.03 138 GLU C CA 1
ATOM 6305 C C . GLU C 2 126 ? 17.677 39.482 -59.010 1.00 29.55 138 GLU C C 1
ATOM 6306 O O . GLU C 2 126 ? 17.161 39.397 -60.140 1.00 27.09 138 GLU C O 1
ATOM 6312 N N . ILE C 2 127 ? 17.824 38.430 -58.194 1.00 29.84 139 ILE C N 1
ATOM 6313 C CA . ILE C 2 127 ? 17.282 37.102 -58.545 1.00 27.93 139 ILE C CA 1
ATOM 6314 C C . ILE C 2 127 ? 15.774 37.167 -58.682 1.00 25.44 139 ILE C C 1
ATOM 6315 O O . ILE C 2 127 ? 15.214 36.613 -59.635 1.00 27.54 139 ILE C O 1
ATOM 6320 N N . THR C 2 128 ? 15.117 37.863 -57.757 1.00 25.28 140 THR C N 1
ATOM 6321 C CA . THR C 2 128 ? 13.669 38.045 -57.822 1.00 24.24 140 THR C CA 1
ATOM 6322 C C . THR C 2 128 ? 13.213 38.637 -59.159 1.00 29.52 140 THR C C 1
ATOM 6323 O O . THR C 2 128 ? 12.152 38.271 -59.672 1.00 31.61 140 THR C O 1
ATOM 6327 N N . ASP C 2 129 ? 13.985 39.580 -59.700 1.00 32.53 141 ASP C N 1
ATOM 6328 C CA . ASP C 2 129 ? 13.632 40.218 -60.981 1.00 34.41 141 ASP C CA 1
ATOM 6329 C C . ASP C 2 129 ? 13.980 39.324 -62.149 1.00 28.31 141 ASP C C 1
ATOM 6330 O O . ASP C 2 129 ? 13.180 39.172 -63.057 1.00 27.98 141 ASP C O 1
ATOM 6335 N N . LYS C 2 130 ? 15.165 38.724 -62.114 1.00 26.62 142 LYS C N 1
ATOM 6336 C CA . LYS C 2 130 ? 15.586 37.800 -63.158 1.00 28.98 142 LYS C CA 1
ATOM 6337 C C . LYS C 2 130 ? 14.679 36.583 -63.289 1.00 28.37 142 LYS C C 1
ATOM 6338 O O . LYS C 2 130 ? 14.474 36.065 -64.396 1.00 28.53 142 LYS C O 1
ATOM 6344 N N . LEU C 2 131 ? 14.123 36.115 -62.176 1.00 27.22 143 LEU C N 1
ATOM 6345 C CA . LEU C 2 131 ? 13.234 34.961 -62.240 1.00 27.77 143 LEU C CA 1
ATOM 6346 C C . LEU C 2 131 ? 11.806 35.384 -62.481 1.00 31.53 143 LEU C C 1
ATOM 6347 O O . LEU C 2 131 ? 10.951 34.548 -62.677 1.00 34.43 143 LEU C O 1
ATOM 6352 N N . GLY C 2 132 ? 11.521 36.676 -62.449 1.00 31.42 144 GLY C N 1
ATOM 6353 C CA . GLY C 2 132 ? 10.168 37.111 -62.686 1.00 30.08 144 GLY C CA 1
ATOM 6354 C C . GLY C 2 132 ? 9.208 36.767 -61.571 1.00 29.63 144 GLY C C 1
ATOM 6355 O O . GLY C 2 132 ? 8.004 36.616 -61.813 1.00 28.67 144 GLY C O 1
ATOM 6356 N N . LEU C 2 133 ? 9.697 36.737 -60.336 1.00 25.56 145 LEU C N 1
ATOM 6357 C CA . LEU C 2 133 ? 8.875 36.257 -59.236 1.00 28.17 145 LEU C CA 1
ATOM 6358 C C . LEU C 2 133 ? 7.668 37.156 -58.988 1.00 32.64 145 LEU C C 1
ATOM 6359 O O . LEU C 2 133 ? 6.590 36.659 -58.663 1.00 32.92 145 LEU C O 1
ATOM 6364 N N . HIS C 2 134 ? 7.832 38.466 -59.186 1.00 35.30 146 HIS C N 1
ATOM 6365 C CA . HIS C 2 134 ? 6.738 39.399 -58.936 1.00 38.30 146 HIS C CA 1
ATOM 6366 C C . HIS C 2 134 ? 5.579 39.155 -59.882 1.00 37.94 146 HIS C C 1
ATOM 6367 O O . HIS C 2 134 ? 4.435 39.387 -59.514 1.00 38.57 146 HIS C O 1
ATOM 6374 N N . SER C 2 135 ? 5.864 38.606 -61.063 1.00 36.89 147 SER C N 1
ATOM 6375 C CA . SER C 2 135 ? 4.812 38.274 -61.998 1.00 39.98 147 SER C CA 1
ATOM 6376 C C . SER C 2 135 ? 3.939 37.110 -61.529 1.00 42.08 147 SER C C 1
ATOM 6377 O O . SER C 2 135 ? 2.849 36.926 -62.045 1.00 41.79 147 SER C O 1
ATOM 6380 N N . LEU C 2 136 ? 4.384 36.362 -60.523 1.00 44.78 148 LEU C N 1
ATOM 6381 C CA . LEU C 2 136 ? 3.653 35.181 -60.095 1.00 44.09 148 LEU C CA 1
ATOM 6382 C C . LEU C 2 136 ? 2.375 35.563 -59.383 1.00 49.33 148 LEU C C 1
ATOM 6383 O O . LEU C 2 136 ? 2.370 35.968 -58.214 1.00 51.04 148 LEU C O 1
ATOM 6388 N N . ARG C 2 137 ? 1.284 35.387 -60.112 1.00 52.55 149 ARG C N 1
ATOM 6389 C CA . ARG C 2 137 ? -0.041 35.632 -59.597 1.00 59.60 149 ARG C CA 1
ATOM 6390 C C . ARG C 2 137 ? -0.618 34.350 -59.059 1.00 57.87 149 ARG C C 1
ATOM 6391 O O . ARG C 2 137 ? -0.415 33.267 -59.625 1.00 56.40 149 ARG C O 1
ATOM 6399 N N . HIS C 2 138 ? -1.305 34.479 -57.932 1.00 54.57 150 HIS C N 1
ATOM 6400 C CA . HIS C 2 138 ? -2.037 33.373 -57.349 1.00 54.11 150 HIS C CA 1
ATOM 6401 C C . HIS C 2 138 ? -1.061 32.304 -56.802 1.00 47.31 150 HIS C C 1
ATOM 6402 O O . HIS C 2 138 ? -1.348 31.113 -56.850 1.00 46.45 150 HIS C O 1
ATOM 6409 N N . ARG C 2 139 ? 0.071 32.757 -56.255 1.00 38.95 151 ARG C N 1
ATOM 6410 C CA . ARG C 2 139 ? 1.157 31.882 -55.785 1.00 31.79 151 ARG C CA 1
ATOM 6411 C C . ARG C 2 139 ? 1.707 32.461 -54.505 1.00 28.88 151 ARG C C 1
ATOM 6412 O O . ARG C 2 139 ? 2.102 33.616 -54.462 1.00 30.24 151 ARG C O 1
ATOM 6420 N N . ASN C 2 140 ? 1.718 31.656 -53.452 1.00 25.89 152 ASN C N 1
ATOM 6421 C CA . ASN C 2 140 ? 2.378 32.002 -52.248 1.00 27.85 152 ASN C CA 1
ATOM 6422 C C . ASN C 2 140 ? 3.872 31.672 -52.415 1.00 28.16 152 ASN C C 1
ATOM 6423 O O . ASN C 2 140 ? 4.239 30.485 -52.538 1.00 23.18 152 ASN C O 1
ATOM 6428 N N . TRP C 2 141 ? 4.722 32.699 -52.481 1.00 23.82 153 TRP C N 1
ATOM 6429 C CA . TRP C 2 141 ? 6.162 32.496 -52.736 1.00 24.88 153 TRP C CA 1
ATOM 6430 C C . TRP C 2 141 ? 7.007 33.332 -51.861 1.00 23.57 153 TRP C C 1
ATOM 6431 O O . TRP C 2 141 ? 6.544 34.305 -51.285 1.00 22.43 153 TRP C O 1
ATOM 6442 N N . TYR C 2 142 ? 8.265 32.943 -51.779 1.00 21.53 154 TYR C N 1
ATOM 6443 C CA . TYR C 2 142 ? 9.220 33.585 -50.908 1.00 22.67 154 TYR C CA 1
ATOM 6444 C C . TYR C 2 142 ? 10.614 33.288 -51.437 1.00 24.76 154 TYR C C 1
ATOM 6445 O O . TYR C 2 142 ? 10.859 32.191 -51.991 1.00 24.23 154 TYR C O 1
ATOM 6454 N N . ILE C 2 143 ? 11.528 34.241 -51.246 1.00 23.13 155 ILE C N 1
ATOM 6455 C CA . ILE C 2 143 ? 12.883 34.085 -51.711 1.00 21.54 155 ILE C CA 1
ATOM 6456 C C . ILE C 2 143 ? 13.808 34.301 -50.548 1.00 21.63 155 ILE C C 1
ATOM 6457 O O . ILE C 2 143 ? 13.615 35.225 -49.768 1.00 23.70 155 ILE C O 1
ATOM 6462 N N . GLN C 2 144 ? 14.704 33.348 -50.340 1.00 19.11 156 GLN C N 1
ATOM 6463 C CA . GLN C 2 144 ? 15.623 33.379 -49.233 1.00 21.82 156 GLN C CA 1
ATOM 6464 C C . GLN C 2 144 ? 17.069 33.237 -49.728 1.00 22.16 156 GLN C C 1
ATOM 6465 O O . GLN C 2 144 ? 17.436 32.247 -50.381 1.00 19.85 156 GLN C O 1
ATOM 6471 N N . ALA C 2 145 ? 17.906 34.187 -49.335 1.00 21.24 157 ALA C N 1
ATOM 6472 C CA . ALA C 2 145 ? 19.306 34.152 -49.667 1.00 24.79 157 ALA C CA 1
ATOM 6473 C C . ALA C 2 145 ? 20.034 33.134 -48.793 1.00 24.26 157 ALA C C 1
ATOM 6474 O O . ALA C 2 145 ? 19.932 33.181 -47.579 1.00 25.72 157 ALA C O 1
ATOM 6476 N N . THR C 2 146 ? 20.832 32.269 -49.402 1.00 23.55 158 THR C N 1
ATOM 6477 C CA . THR C 2 146 ? 21.469 31.198 -48.663 1.00 24.77 158 THR C CA 1
ATOM 6478 C C . THR C 2 146 ? 22.907 30.978 -49.042 1.00 22.59 158 THR C C 1
ATOM 6479 O O . THR C 2 146 ? 23.339 31.260 -50.165 1.00 22.94 158 THR C O 1
ATOM 6483 N N . CYS C 2 147 ? 23.641 30.441 -48.095 1.00 22.28 159 CYS C N 1
ATOM 6484 C CA . CYS C 2 147 ? 24.884 29.754 -48.374 1.00 23.57 159 CYS C CA 1
ATOM 6485 C C . CYS C 2 147 ? 24.774 28.366 -47.790 1.00 25.31 159 CYS C C 1
ATOM 6486 O O . CYS C 2 147 ? 24.816 28.220 -46.566 1.00 24.53 159 CYS C O 1
ATOM 6489 N N . ALA C 2 148 ? 24.625 27.355 -48.657 1.00 27.54 160 ALA C N 1
ATOM 6490 C CA . ALA C 2 148 ? 24.399 25.954 -48.228 1.00 25.64 160 ALA C CA 1
ATOM 6491 C C . ALA C 2 148 ? 25.536 25.402 -47.395 1.00 26.13 160 ALA C C 1
ATOM 6492 O O . ALA C 2 148 ? 25.326 24.699 -46.426 1.00 28.99 160 ALA C O 1
ATOM 6494 N N . THR C 2 149 ? 26.751 25.771 -47.745 1.00 27.39 161 THR C N 1
ATOM 6495 C CA . THR C 2 149 ? 27.923 25.174 -47.136 1.00 28.94 161 THR C CA 1
ATOM 6496 C C . THR C 2 149 ? 28.106 25.656 -45.701 1.00 29.80 161 THR C C 1
ATOM 6497 O O . THR C 2 149 ? 28.598 24.919 -44.863 1.00 31.14 161 THR C O 1
ATOM 6501 N N . SER C 2 150 ? 27.643 26.869 -45.401 1.00 30.43 162 SER C N 1
ATOM 6502 C CA . SER C 2 150 ? 27.654 27.374 -44.038 1.00 30.57 162 SER C CA 1
ATOM 6503 C C . SER C 2 150 ? 26.292 27.132 -43.381 1.00 30.52 162 SER C C 1
ATOM 6504 O O . SER C 2 150 ? 26.196 27.078 -42.164 1.00 27.70 162 SER C O 1
ATOM 6507 N N . GLY C 2 151 ? 25.238 27.008 -44.186 1.00 27.59 163 GLY C N 1
ATOM 6508 C CA . GLY C 2 151 ? 23.899 26.734 -43.650 1.00 29.91 163 GLY C CA 1
ATOM 6509 C C . GLY C 2 151 ? 23.105 27.996 -43.451 1.00 29.43 163 GLY C C 1
ATOM 6510 O O . GLY C 2 151 ? 21.960 27.966 -42.984 1.00 26.27 163 GLY C O 1
ATOM 6511 N N . ASP C 2 152 ? 23.719 29.125 -43.799 1.00 34.28 164 ASP C N 1
ATOM 6512 C CA . ASP C 2 152 ? 23.099 30.415 -43.553 1.00 35.13 164 ASP C CA 1
ATOM 6513 C C . ASP C 2 152 ? 21.906 30.588 -44.458 1.00 28.82 164 ASP C C 1
ATOM 6514 O O . ASP C 2 152 ? 21.983 30.311 -45.652 1.00 24.28 164 ASP C O 1
ATOM 6519 N N . GLY C 2 153 ? 20.774 30.921 -43.830 1.00 23.19 165 GLY C N 1
ATOM 6520 C CA . GLY C 2 153 ? 19.496 31.068 -44.493 1.00 22.53 165 GLY C CA 1
ATOM 6521 C C . GLY C 2 153 ? 18.577 29.857 -44.549 1.00 21.71 165 GLY C C 1
ATOM 6522 O O . GLY C 2 153 ? 17.371 29.994 -44.867 1.00 22.66 165 GLY C O 1
ATOM 6523 N N . LEU C 2 154 ? 19.117 28.661 -44.356 1.00 23.64 166 LEU C N 1
ATOM 6524 C CA . LEU C 2 154 ? 18.338 27.437 -44.671 1.00 23.99 166 LEU C CA 1
ATOM 6525 C C . LEU C 2 154 ? 17.145 27.271 -43.714 1.00 23.99 166 LEU C C 1
ATOM 6526 O O . LEU C 2 154 ? 16.020 27.006 -44.148 1.00 24.52 166 LEU C O 1
ATOM 6531 N N . TYR C 2 155 ? 17.372 27.424 -42.421 1.00 25.29 167 TYR C N 1
ATOM 6532 C CA . TYR C 2 155 ? 16.261 27.271 -41.486 1.00 28.23 167 TYR C CA 1
ATOM 6533 C C . TYR C 2 155 ? 15.262 28.421 -41.572 1.00 28.68 167 TYR C C 1
ATOM 6534 O O . TYR C 2 155 ? 14.059 28.237 -41.341 1.00 27.46 167 TYR C O 1
ATOM 6543 N N . GLU C 2 156 ? 15.729 29.595 -41.966 1.00 30.00 168 GLU C N 1
ATOM 6544 C CA . GLU C 2 156 ? 14.810 30.706 -42.235 1.00 31.80 168 GLU C CA 1
ATOM 6545 C C . GLU C 2 156 ? 13.886 30.338 -43.375 1.00 28.02 168 GLU C C 1
ATOM 6546 O O . GLU C 2 156 ? 12.699 30.638 -43.349 1.00 30.65 168 GLU C O 1
ATOM 6552 N N . GLY C 2 157 ? 14.432 29.645 -44.360 1.00 27.79 169 GLY C N 1
ATOM 6553 C CA . GLY C 2 157 ? 13.657 29.200 -45.495 1.00 29.22 169 GLY C CA 1
ATOM 6554 C C . GLY C 2 157 ? 12.637 28.208 -45.036 1.00 28.74 169 GLY C C 1
ATOM 6555 O O . GLY C 2 157 ? 11.436 28.357 -45.278 1.00 29.28 169 GLY C O 1
ATOM 6556 N N . LEU C 2 158 ? 13.125 27.198 -44.343 1.00 29.42 170 LEU C N 1
ATOM 6557 C CA . LEU C 2 158 ? 12.275 26.127 -43.843 1.00 28.78 170 LEU C CA 1
ATOM 6558 C C . LEU C 2 158 ? 11.164 26.650 -42.913 1.00 24.24 170 LEU C C 1
ATOM 6559 O O . LEU C 2 158 ? 10.038 26.190 -42.970 1.00 20.76 170 LEU C O 1
ATOM 6564 N N . ASP C 2 159 ? 11.496 27.625 -42.076 1.00 23.65 171 ASP C N 1
ATOM 6565 C CA . ASP C 2 159 ? 10.540 28.184 -41.127 1.00 26.45 171 ASP C CA 1
ATOM 6566 C C . ASP C 2 159 ? 9.346 28.833 -41.819 1.00 27.16 171 ASP C C 1
ATOM 6567 O O . ASP C 2 159 ? 8.175 28.527 -41.521 1.00 26.90 171 ASP C O 1
ATOM 6572 N N . TRP C 2 160 ? 9.639 29.640 -42.831 1.00 27.10 172 TRP C N 1
ATOM 6573 C CA . TRP C 2 160 ? 8.604 30.229 -43.680 1.00 28.09 172 TRP C CA 1
ATOM 6574 C C . TRP C 2 160 ? 7.721 29.145 -44.267 1.00 28.89 172 TRP C C 1
ATOM 6575 O O . TRP C 2 160 ? 6.491 29.188 -44.144 1.00 32.27 172 TRP C O 1
ATOM 6586 N N . LEU C 2 161 ? 8.351 28.135 -44.861 1.00 28.37 173 LEU C N 1
ATOM 6587 C CA . LEU C 2 161 ? 7.625 27.051 -45.540 1.00 25.96 173 LEU C CA 1
ATOM 6588 C C . LEU C 2 161 ? 6.685 26.291 -44.579 1.00 24.35 173 LEU C C 1
ATOM 6589 O O . LEU C 2 161 ? 5.506 26.031 -44.881 1.00 24.23 173 LEU C O 1
ATOM 6594 N N . ALA C 2 162 ? 7.210 26.001 -43.399 1.00 23.86 174 ALA C N 1
ATOM 6595 C CA . ALA C 2 162 ? 6.467 25.334 -42.325 1.00 24.83 174 ALA C CA 1
ATOM 6596 C C . ALA C 2 162 ? 5.281 26.155 -41.905 1.00 26.77 174 ALA C C 1
ATOM 6597 O O . ALA C 2 162 ? 4.166 25.643 -41.765 1.00 25.94 174 ALA C O 1
ATOM 6599 N N . ASN C 2 163 ? 5.514 27.453 -41.739 1.00 28.25 175 ASN C N 1
ATOM 6600 C CA . ASN C 2 163 ? 4.466 28.339 -41.322 1.00 27.77 175 ASN C CA 1
ATOM 6601 C C . ASN C 2 163 ? 3.371 28.443 -42.386 1.00 28.55 175 ASN C C 1
ATOM 6602 O O . ASN C 2 163 ? 2.199 28.426 -42.049 1.00 28.15 175 ASN C O 1
ATOM 6607 N N . GLN C 2 164 ? 3.739 28.478 -43.667 1.00 29.98 176 GLN C N 1
ATOM 6608 C CA . GLN C 2 164 ? 2.749 28.457 -44.759 1.00 30.09 176 GLN C CA 1
ATOM 6609 C C . GLN C 2 164 ? 1.966 27.171 -44.786 1.00 33.84 176 GLN C C 1
ATOM 6610 O O . GLN C 2 164 ? 0.795 27.156 -45.130 1.00 36.38 176 GLN C O 1
ATOM 6616 N N . LEU C 2 165 ? 2.624 26.065 -44.496 1.00 35.78 177 LEU C N 1
ATOM 6617 C CA . LEU C 2 165 ? 1.979 24.784 -44.648 1.00 37.20 177 LEU C CA 1
ATOM 6618 C C . LEU C 2 165 ? 1.142 24.422 -43.418 1.00 42.54 177 LEU C C 1
ATOM 6619 O O . LEU C 2 165 ? 0.327 23.521 -43.497 1.00 44.39 177 LEU C O 1
ATOM 6624 N N . GLU C 2 166 ? 1.320 25.123 -42.295 1.00 46.96 178 GLU C N 1
ATOM 6625 C CA . GLU C 2 166 ? 0.352 25.050 -41.175 1.00 51.07 178 GLU C CA 1
ATOM 6626 C C . GLU C 2 166 ? -0.649 26.178 -41.264 1.00 52.73 178 GLU C C 1
ATOM 6627 O O . GLU C 2 166 ? -1.748 25.993 -41.767 1.00 65.68 178 GLU C O 1
ATOM 6633 N N . GLY D 2 2 ? 27.571 18.642 -37.418 1.00 60.05 14 GLY D N 1
ATOM 6634 C CA . GLY D 2 2 ? 27.068 17.234 -37.370 1.00 62.67 14 GLY D CA 1
ATOM 6635 C C . GLY D 2 2 ? 25.875 17.032 -36.434 1.00 67.40 14 GLY D C 1
ATOM 6636 O O . GLY D 2 2 ? 24.966 17.870 -36.369 1.00 64.61 14 GLY D O 1
ATOM 6637 N N . LYS D 2 3 ? 25.912 15.929 -35.685 1.00 68.43 15 LYS D N 1
ATOM 6638 C CA . LYS D 2 3 ? 24.785 15.448 -34.869 1.00 62.95 15 LYS D CA 1
ATOM 6639 C C . LYS D 2 3 ? 25.104 15.495 -33.352 1.00 61.59 15 LYS D C 1
ATOM 6640 O O . LYS D 2 3 ? 25.903 14.703 -32.831 1.00 63.23 15 LYS D O 1
ATOM 6646 N N . LYS D 2 4 ? 24.448 16.412 -32.651 1.00 54.87 16 LYS D N 1
ATOM 6647 C CA . LYS D 2 4 ? 24.755 16.678 -31.264 1.00 43.13 16 LYS D CA 1
ATOM 6648 C C . LYS D 2 4 ? 23.622 16.199 -30.365 1.00 35.54 16 LYS D C 1
ATOM 6649 O O . LYS D 2 4 ? 22.490 15.962 -30.801 1.00 28.83 16 LYS D O 1
ATOM 6655 N N . GLU D 2 5 ? 23.925 16.105 -29.087 1.00 31.96 17 GLU D N 1
ATOM 6656 C CA . GLU D 2 5 ? 22.947 15.684 -28.108 1.00 32.26 17 GLU D CA 1
ATOM 6657 C C . GLU D 2 5 ? 22.959 16.626 -26.927 1.00 29.27 17 GLU D C 1
ATOM 6658 O O . GLU D 2 5 ? 23.968 17.228 -26.608 1.00 29.80 17 GLU D O 1
ATOM 6664 N N . MET D 2 6 ? 21.813 16.768 -26.293 1.00 28.44 18 MET D N 1
ATOM 6665 C CA . MET D 2 6 ? 21.701 17.567 -25.098 1.00 28.27 18 MET D CA 1
ATOM 6666 C C . MET D 2 6 ? 20.655 16.896 -24.228 1.00 25.34 18 MET D C 1
ATOM 6667 O O . MET D 2 6 ? 19.508 16.746 -24.631 1.00 20.82 18 MET D O 1
ATOM 6672 N N . ARG D 2 7 ? 21.047 16.545 -23.020 1.00 23.19 19 ARG D N 1
ATOM 6673 C CA . ARG D 2 7 ? 20.110 16.026 -22.077 1.00 24.35 19 ARG D CA 1
ATOM 6674 C C . ARG D 2 7 ? 19.663 17.182 -21.219 1.00 21.32 19 ARG D C 1
ATOM 6675 O O . ARG D 2 7 ? 20.471 17.913 -20.651 1.00 21.12 19 ARG D O 1
ATOM 6683 N N . ILE D 2 8 ? 18.353 17.262 -21.085 1.00 21.98 20 ILE D N 1
ATOM 6684 C CA . ILE D 2 8 ? 17.664 18.338 -20.432 1.00 22.43 20 ILE D CA 1
ATOM 6685 C C . ILE D 2 8 ? 16.787 17.727 -19.341 1.00 22.45 20 ILE D C 1
ATOM 6686 O O . ILE D 2 8 ? 16.036 16.765 -19.579 1.00 24.99 20 ILE D O 1
ATOM 6691 N N . LEU D 2 9 ? 16.891 18.275 -18.144 1.00 22.45 21 LEU D N 1
ATOM 6692 C CA . LEU D 2 9 ? 15.975 17.958 -17.065 1.00 24.57 21 LEU D CA 1
ATOM 6693 C C . LEU D 2 9 ? 14.929 19.069 -16.936 1.00 24.66 21 LEU D C 1
ATOM 6694 O O . LEU D 2 9 ? 15.274 20.250 -16.800 1.00 25.56 21 LEU D O 1
ATOM 6699 N N . MET D 2 10 ? 13.661 18.677 -16.956 1.00 22.00 22 MET D N 1
ATOM 6700 C CA . MET D 2 10 ? 12.560 19.600 -16.812 1.00 26.70 22 MET D CA 1
ATOM 6701 C C . MET D 2 10 ? 11.852 19.373 -15.469 1.00 27.22 22 MET D C 1
ATOM 6702 O O . MET D 2 10 ? 11.250 18.317 -15.267 1.00 22.88 22 MET D O 1
ATOM 6707 N N . VAL D 2 11 ? 11.911 20.391 -14.595 1.00 25.98 23 VAL D N 1
ATOM 6708 C CA . VAL D 2 11 ? 11.281 20.367 -13.268 1.00 28.51 23 VAL D CA 1
ATOM 6709 C C . VAL D 2 11 ? 10.415 21.616 -13.064 1.00 33.94 23 VAL D C 1
ATOM 6710 O O . VAL D 2 11 ? 10.343 22.488 -13.938 1.00 27.54 23 VAL D O 1
ATOM 6714 N N . GLY D 2 12 ? 9.709 21.658 -11.933 1.00 34.57 24 GLY D N 1
ATOM 6715 C CA . GLY D 2 12 ? 8.691 22.673 -11.669 1.00 33.10 24 GLY D CA 1
ATOM 6716 C C . GLY D 2 12 ? 7.660 22.075 -10.738 1.00 36.01 24 GLY D C 1
ATOM 6717 O O . GLY D 2 12 ? 7.543 20.849 -10.644 1.00 34.50 24 GLY D O 1
ATOM 6718 N N . LEU D 2 13 ? 6.914 22.926 -10.045 1.00 31.85 25 LEU D N 1
ATOM 6719 C CA . LEU D 2 13 ? 5.924 22.451 -9.130 1.00 31.45 25 LEU D CA 1
ATOM 6720 C C . LEU D 2 13 ? 4.915 21.687 -9.924 1.00 33.63 25 LEU D C 1
ATOM 6721 O O . LEU D 2 13 ? 4.816 21.854 -11.143 1.00 33.85 25 LEU D O 1
ATOM 6726 N N . ASP D 2 14 ? 4.169 20.833 -9.231 1.00 31.45 26 ASP D N 1
ATOM 6727 C CA . ASP D 2 14 ? 3.034 20.168 -9.838 1.00 35.18 26 ASP D CA 1
ATOM 6728 C C . ASP D 2 14 ? 2.058 21.174 -10.446 1.00 38.28 26 ASP D C 1
ATOM 6729 O O . ASP D 2 14 ? 1.969 22.318 -10.000 1.00 40.53 26 ASP D O 1
ATOM 6734 N N . ALA D 2 15 ? 1.356 20.727 -11.481 1.00 36.96 27 ALA D N 1
ATOM 6735 C CA . ALA D 2 15 ? 0.448 21.565 -12.256 1.00 39.16 27 ALA D CA 1
ATOM 6736 C C . ALA D 2 15 ? 1.099 22.628 -13.173 1.00 34.60 27 ALA D C 1
ATOM 6737 O O . ALA D 2 15 ? 0.390 23.301 -13.904 1.00 36.86 27 ALA D O 1
ATOM 6739 N N . ALA D 2 16 ? 2.418 22.782 -13.149 1.00 29.67 28 ALA D N 1
ATOM 6740 C CA . ALA D 2 16 ? 3.074 23.834 -13.923 1.00 28.19 28 ALA D CA 1
ATOM 6741 C C . ALA D 2 16 ? 2.868 23.730 -15.442 1.00 34.07 28 ALA D C 1
ATOM 6742 O O . ALA D 2 16 ? 2.730 24.752 -16.116 1.00 33.53 28 ALA D O 1
ATOM 6744 N N . GLY D 2 17 ? 2.759 22.507 -15.956 1.00 32.90 29 GLY D N 1
ATOM 6745 C CA . GLY D 2 17 ? 2.656 22.252 -17.394 1.00 32.73 29 GLY D CA 1
ATOM 6746 C C . GLY D 2 17 ? 3.720 21.330 -17.996 1.00 33.42 29 GLY D C 1
ATOM 6747 O O . GLY D 2 17 ? 3.719 21.106 -19.197 1.00 36.35 29 GLY D O 1
ATOM 6748 N N . LYS D 2 18 ? 4.632 20.809 -17.176 1.00 28.54 30 LYS D N 1
ATOM 6749 C CA . LYS D 2 18 ? 5.781 20.035 -17.654 1.00 27.23 30 LYS D CA 1
ATOM 6750 C C . LYS D 2 18 ? 5.419 18.956 -18.646 1.00 25.02 30 LYS D C 1
ATOM 6751 O O . LYS D 2 18 ? 5.908 18.967 -19.773 1.00 27.07 30 LYS D O 1
ATOM 6757 N N . THR D 2 19 ? 4.519 18.067 -18.276 1.00 24.67 31 THR D N 1
ATOM 6758 C CA . THR D 2 19 ? 4.144 16.979 -19.183 1.00 24.27 31 THR D CA 1
ATOM 6759 C C . THR D 2 19 ? 3.442 17.480 -20.469 1.00 28.51 31 THR D C 1
ATOM 6760 O O . THR D 2 19 ? 3.596 16.889 -21.551 1.00 23.72 31 THR D O 1
ATOM 6764 N N . THR D 2 20 ? 2.710 18.591 -20.346 1.00 26.73 32 THR D N 1
ATOM 6765 C CA . THR D 2 20 ? 1.961 19.156 -21.454 1.00 27.65 32 THR D CA 1
ATOM 6766 C C . THR D 2 20 ? 2.944 19.689 -22.503 1.00 24.18 32 THR D C 1
ATOM 6767 O O . THR D 2 20 ? 2.847 19.363 -23.673 1.00 22.09 32 THR D O 1
ATOM 6771 N N . ILE D 2 21 ? 3.973 20.362 -22.028 1.00 22.58 33 ILE D N 1
ATOM 6772 C CA . ILE D 2 21 ? 5.043 20.827 -22.848 1.00 26.56 33 ILE D CA 1
ATOM 6773 C C . ILE D 2 21 ? 5.797 19.701 -23.564 1.00 31.42 33 ILE D C 1
ATOM 6774 O O . ILE D 2 21 ? 6.033 19.778 -24.776 1.00 31.68 33 ILE D O 1
ATOM 6779 N N . LEU D 2 22 ? 6.222 18.679 -22.820 1.00 29.98 34 LEU D N 1
ATOM 6780 C CA . LEU D 2 22 ? 6.995 17.571 -23.421 1.00 27.45 34 LEU D CA 1
ATOM 6781 C C . LEU D 2 22 ? 6.279 17.078 -24.641 1.00 25.54 34 LEU D C 1
ATOM 6782 O O . LEU D 2 22 ? 6.896 16.886 -25.696 1.00 24.61 34 LEU D O 1
ATOM 6787 N N . TYR D 2 23 ? 4.987 16.827 -24.485 1.00 26.53 35 TYR D N 1
ATOM 6788 C CA . TYR D 2 23 ? 4.234 16.164 -25.523 1.00 29.05 35 TYR D CA 1
ATOM 6789 C C . TYR D 2 23 ? 3.698 17.122 -26.599 1.00 29.43 35 TYR D C 1
ATOM 6790 O O . TYR D 2 23 ? 3.403 16.690 -27.708 1.00 27.64 35 TYR D O 1
ATOM 6799 N N . LYS D 2 24 ? 3.611 18.410 -26.288 1.00 31.57 36 LYS D N 1
ATOM 6800 C CA . LYS D 2 24 ? 3.341 19.419 -27.313 1.00 31.02 36 LYS D CA 1
ATOM 6801 C C . LYS D 2 24 ? 4.559 19.504 -28.251 1.00 27.35 36 LYS D C 1
ATOM 6802 O O . LYS D 2 24 ? 4.427 19.375 -29.472 1.00 27.23 36 LYS D O 1
ATOM 6808 N N . LEU D 2 25 ? 5.745 19.603 -27.661 1.00 26.72 37 LEU D N 1
ATOM 6809 C CA . LEU D 2 25 ? 6.997 19.513 -28.398 1.00 26.54 37 LEU D CA 1
ATOM 6810 C C . LEU D 2 25 ? 7.110 18.241 -29.225 1.00 28.59 37 LEU D C 1
ATOM 6811 O O . LEU D 2 25 ? 7.341 18.304 -30.425 1.00 27.22 37 LEU D O 1
ATOM 6816 N N . LYS D 2 26 ? 6.982 17.085 -28.576 1.00 26.58 38 LYS D N 1
ATOM 6817 C CA . LYS D 2 26 ? 7.263 15.818 -29.234 1.00 25.93 38 LYS D CA 1
ATOM 6818 C C . LYS D 2 26 ? 6.165 15.370 -30.191 1.00 31.45 38 LYS D C 1
ATOM 6819 O O . LYS D 2 26 ? 6.458 14.823 -31.267 1.00 27.80 38 LYS D O 1
ATOM 6825 N N . LEU D 2 27 ? 4.919 15.434 -29.742 1.00 31.79 39 LEU D N 1
ATOM 6826 C CA . LEU D 2 27 ? 3.808 14.878 -30.533 1.00 33.26 39 LEU D CA 1
ATOM 6827 C C . LEU D 2 27 ? 3.022 15.939 -31.302 1.00 32.15 39 LEU D C 1
ATOM 6828 O O . LEU D 2 27 ? 2.188 15.604 -32.109 1.00 29.91 39 LEU D O 1
ATOM 6833 N N . GLY D 2 28 ? 3.268 17.213 -31.036 1.00 39.40 40 GLY D N 1
ATOM 6834 C CA . GLY D 2 28 ? 2.373 18.266 -31.540 1.00 46.75 40 GLY D CA 1
ATOM 6835 C C . GLY D 2 28 ? 0.928 18.196 -31.054 1.00 43.78 40 GLY D C 1
ATOM 6836 O O . GLY D 2 28 ? 0.077 18.871 -31.604 1.00 44.19 40 GLY D O 1
ATOM 6837 N N . GLU D 2 29 ? 0.654 17.402 -30.019 1.00 47.72 41 GLU D N 1
ATOM 6838 C CA . GLU D 2 29 ? -0.699 17.249 -29.478 1.00 48.74 41 GLU D CA 1
ATOM 6839 C C . GLU D 2 29 ? -0.811 17.937 -28.129 1.00 43.91 41 GLU D C 1
ATOM 6840 O O . GLU D 2 29 ? 0.168 18.058 -27.403 1.00 36.38 41 GLU D O 1
ATOM 6846 N N . ILE D 2 30 ? -2.036 18.321 -27.783 1.00 43.72 42 ILE D N 1
ATOM 6847 C CA . ILE D 2 30 ? -2.418 18.607 -26.405 1.00 44.55 42 ILE D CA 1
ATOM 6848 C C . ILE D 2 30 ? -2.961 17.332 -25.797 1.00 39.53 42 ILE D C 1
ATOM 6849 O O . ILE D 2 30 ? -4.003 16.835 -26.216 1.00 45.49 42 ILE D O 1
ATOM 6854 N N . VAL D 2 31 ? -2.226 16.757 -24.859 1.00 39.38 43 VAL D N 1
ATOM 6855 C CA . VAL D 2 31 ? -2.632 15.469 -24.294 1.00 40.33 43 VAL D CA 1
ATOM 6856 C C . VAL D 2 31 ? -3.351 15.677 -22.963 1.00 34.84 43 VAL D C 1
ATOM 6857 O O . VAL D 2 31 ? -3.058 16.633 -22.245 1.00 37.57 43 VAL D O 1
ATOM 6861 N N . THR D 2 32 ? -4.273 14.777 -22.639 1.00 34.51 44 THR D N 1
ATOM 6862 C CA . THR D 2 32 ? -4.851 14.735 -21.297 1.00 40.59 44 THR D CA 1
ATOM 6863 C C . THR D 2 32 ? -3.798 14.118 -20.386 1.00 41.30 44 THR D C 1
ATOM 6864 O O . THR D 2 32 ? -3.253 13.054 -20.680 1.00 45.17 44 THR D O 1
ATOM 6868 N N . THR D 2 33 ? -3.484 14.813 -19.308 1.00 39.84 45 THR D N 1
ATOM 6869 C CA . THR D 2 33 ? -2.446 14.380 -18.399 1.00 41.06 45 THR D CA 1
ATOM 6870 C C . THR D 2 33 ? -3.033 14.001 -17.035 1.00 42.05 45 THR D C 1
ATOM 6871 O O . THR D 2 33 ? -4.210 14.223 -16.748 1.00 41.74 45 THR D O 1
ATOM 6875 N N . ILE D 2 34 ? -2.196 13.355 -16.235 1.00 42.65 46 ILE D N 1
ATOM 6876 C CA . ILE D 2 34 ? -2.451 13.132 -14.825 1.00 40.59 46 ILE D CA 1
ATOM 6877 C C . ILE D 2 34 ? -1.194 13.560 -14.063 1.00 38.58 46 ILE D C 1
ATOM 6878 O O . ILE D 2 34 ? -0.100 13.660 -14.663 1.00 38.32 46 ILE D O 1
ATOM 6883 N N . PRO D 2 35 ? -1.330 13.846 -12.754 1.00 36.44 47 PRO D N 1
ATOM 6884 C CA . PRO D 2 35 ? -0.106 14.121 -11.991 1.00 35.92 47 PRO D CA 1
ATOM 6885 C C . PRO D 2 35 ? 0.951 12.996 -12.183 1.00 29.74 47 PRO D C 1
ATOM 6886 O O . PRO D 2 35 ? 0.606 11.822 -12.187 1.00 29.64 47 PRO D O 1
ATOM 6890 N N . THR D 2 36 ? 2.176 13.385 -12.526 1.00 25.35 48 THR D N 1
ATOM 6891 C CA . THR D 2 36 ? 3.230 12.441 -12.897 1.00 22.07 48 THR D CA 1
ATOM 6892 C C . THR D 2 36 ? 3.942 11.975 -11.625 1.00 20.11 48 THR D C 1
ATOM 6893 O O . THR D 2 36 ? 4.596 12.755 -10.938 1.00 18.59 48 THR D O 1
ATOM 6897 N N . ILE D 2 37 ? 3.747 10.732 -11.247 1.00 21.18 49 ILE D N 1
ATOM 6898 C CA . ILE D 2 37 ? 4.500 10.199 -10.126 1.00 21.07 49 ILE D CA 1
ATOM 6899 C C . ILE D 2 37 ? 5.534 9.245 -10.696 1.00 22.07 49 ILE D C 1
ATOM 6900 O O . ILE D 2 37 ? 5.253 8.076 -10.981 1.00 21.94 49 ILE D O 1
ATOM 6905 N N . GLY D 2 38 ? 6.744 9.757 -10.890 1.00 24.45 50 GLY D N 1
ATOM 6906 C CA . GLY D 2 38 ? 7.735 9.094 -11.735 1.00 20.85 50 GLY D CA 1
ATOM 6907 C C . GLY D 2 38 ? 8.317 10.090 -12.717 1.00 21.00 50 GLY D C 1
ATOM 6908 O O . GLY D 2 38 ? 8.626 11.221 -12.338 1.00 19.13 50 GLY D O 1
ATOM 6909 N N . PHE D 2 39 ? 8.441 9.680 -13.983 1.00 19.48 51 PHE D N 1
ATOM 6910 C CA . PHE D 2 39 ? 9.018 10.542 -15.027 1.00 18.69 51 PHE D CA 1
ATOM 6911 C C . PHE D 2 39 ? 8.530 10.115 -16.410 1.00 18.49 51 PHE D C 1
ATOM 6912 O O . PHE D 2 39 ? 8.062 8.983 -16.614 1.00 17.44 51 PHE D O 1
ATOM 6920 N N . ASN D 2 40 ? 8.562 11.067 -17.331 1.00 18.14 52 ASN D N 1
ATOM 6921 C CA . ASN D 2 40 ? 8.381 10.806 -18.752 1.00 19.07 52 ASN D CA 1
ATOM 6922 C C . ASN D 2 40 ? 9.653 11.252 -19.435 1.00 17.61 52 ASN D C 1
ATOM 6923 O O . ASN D 2 40 ? 10.273 12.238 -19.032 1.00 21.94 52 ASN D O 1
ATOM 6928 N N . VAL D 2 41 ? 10.025 10.581 -20.504 1.00 16.51 53 VAL D N 1
ATOM 6929 C CA . VAL D 2 41 ? 11.170 11.012 -21.271 1.00 16.54 53 VAL D CA 1
ATOM 6930 C C . VAL D 2 41 ? 10.800 10.929 -22.738 1.00 17.92 53 VAL D C 1
ATOM 6931 O O . VAL D 2 41 ? 10.043 10.057 -23.142 1.00 18.41 53 VAL D O 1
ATOM 6935 N N . GLU D 2 42 ? 11.242 11.913 -23.512 1.00 18.46 54 GLU D N 1
ATOM 6936 C CA . GLU D 2 42 ? 11.138 11.854 -24.981 1.00 18.77 54 GLU D CA 1
ATOM 6937 C C . GLU D 2 42 ? 12.408 12.436 -25.612 1.00 18.98 54 GLU D C 1
ATOM 6938 O O . GLU D 2 42 ? 13.106 13.250 -25.007 1.00 20.41 54 GLU D O 1
ATOM 6944 N N . THR D 2 43 ? 12.763 11.905 -26.771 1.00 20.05 55 THR D N 1
ATOM 6945 C CA . THR D 2 43 ? 13.841 12.459 -27.567 1.00 20.13 55 THR D CA 1
ATOM 6946 C C . THR D 2 43 ? 13.226 13.363 -28.635 1.00 20.49 55 THR D C 1
ATOM 6947 O O . THR D 2 43 ? 12.422 12.908 -29.434 1.00 21.96 55 THR D O 1
ATOM 6951 N N . VAL D 2 44 ? 13.558 14.647 -28.604 1.00 22.95 56 VAL D N 1
ATOM 6952 C CA . VAL D 2 44 ? 13.057 15.638 -29.571 1.00 22.55 56 VAL D CA 1
ATOM 6953 C C . VAL D 2 44 ? 14.245 16.108 -30.439 1.00 22.90 56 VAL D C 1
ATOM 6954 O O . VAL D 2 44 ? 15.231 16.631 -29.937 1.00 24.50 56 VAL D O 1
ATOM 6958 N N . GLU D 2 45 ? 14.176 15.828 -31.724 1.00 23.30 57 GLU D N 1
ATOM 6959 C CA . GLU D 2 45 ? 15.184 16.249 -32.664 1.00 27.15 57 GLU D CA 1
ATOM 6960 C C . GLU D 2 45 ? 14.810 17.617 -33.174 1.00 26.32 57 GLU D C 1
ATOM 6961 O O . GLU D 2 45 ? 13.743 17.791 -33.739 1.00 25.26 57 GLU D O 1
ATOM 6967 N N . TYR D 2 46 ? 15.689 18.593 -33.001 1.00 25.50 58 TYR D N 1
ATOM 6968 C CA . TYR D 2 46 ? 15.432 19.941 -33.553 1.00 28.83 58 TYR D CA 1
ATOM 6969 C C . TYR D 2 46 ? 16.747 20.545 -33.983 1.00 25.44 58 TYR D C 1
ATOM 6970 O O . TYR D 2 46 ? 17.683 20.555 -33.207 1.00 21.00 58 TYR D O 1
ATOM 6979 N N . LYS D 2 47 ? 16.830 20.920 -35.260 1.00 25.87 59 LYS D N 1
ATOM 6980 C CA . LYS D 2 47 ? 18.026 21.516 -35.850 1.00 28.54 59 LYS D CA 1
ATOM 6981 C C . LYS D 2 47 ? 19.283 20.673 -35.637 1.00 26.22 59 LYS D C 1
ATOM 6982 O O . LYS D 2 47 ? 20.328 21.195 -35.271 1.00 22.36 59 LYS D O 1
ATOM 6988 N N . ASN D 2 48 ? 19.169 19.367 -35.837 1.00 24.73 60 ASN D N 1
ATOM 6989 C CA . ASN D 2 48 ? 20.311 18.486 -35.767 1.00 26.33 60 ASN D CA 1
ATOM 6990 C C . ASN D 2 48 ? 20.845 18.323 -34.340 1.00 27.50 60 ASN D C 1
ATOM 6991 O O . ASN D 2 48 ? 21.936 17.767 -34.134 1.00 28.42 60 ASN D O 1
ATOM 6996 N N . ILE D 2 49 ? 20.057 18.746 -33.356 1.00 26.46 61 ILE D N 1
ATOM 6997 C CA . ILE D 2 49 ? 20.317 18.368 -31.964 1.00 26.59 61 ILE D CA 1
ATOM 6998 C C . ILE D 2 49 ? 19.272 17.347 -31.512 1.00 23.29 61 ILE D C 1
ATOM 6999 O O . ILE D 2 49 ? 18.090 17.534 -31.721 1.00 24.69 61 ILE D O 1
ATOM 7004 N N . SER D 2 50 ? 19.717 16.264 -30.903 1.00 23.43 62 SER D N 1
ATOM 7005 C CA . SER D 2 50 ? 18.811 15.354 -30.215 1.00 23.93 62 SER D CA 1
ATOM 7006 C C . SER D 2 50 ? 18.685 15.735 -28.749 1.00 22.36 62 SER D C 1
ATOM 7007 O O . SER D 2 50 ? 19.591 15.475 -27.976 1.00 26.07 62 SER D O 1
ATOM 7010 N N . PHE D 2 51 ? 17.587 16.397 -28.397 1.00 21.50 63 PHE D N 1
ATOM 7011 C CA . PHE D 2 51 ? 17.295 16.794 -27.009 1.00 21.43 63 PHE D CA 1
ATOM 7012 C C . PHE D 2 51 ? 16.602 15.656 -26.352 1.00 20.89 63 PHE D C 1
ATOM 7013 O O . PHE D 2 51 ? 15.511 15.317 -26.774 1.00 22.86 63 PHE D O 1
ATOM 7021 N N . THR D 2 52 ? 17.213 15.057 -25.341 1.00 19.75 64 THR D N 1
ATOM 7022 C CA . THR D 2 52 ? 16.499 14.081 -24.510 1.00 19.05 64 THR D CA 1
ATOM 7023 C C . THR D 2 52 ? 15.964 14.766 -23.265 1.00 19.56 64 THR D C 1
ATOM 7024 O O . THR D 2 52 ? 16.718 15.215 -22.417 1.00 20.54 64 THR D O 1
ATOM 7028 N N . VAL D 2 53 ? 14.653 14.860 -23.185 1.00 19.15 65 VAL D N 1
ATOM 7029 C CA . VAL D 2 53 ? 14.009 15.710 -22.236 1.00 19.83 65 VAL D CA 1
ATOM 7030 C C . VAL D 2 53 ? 13.344 14.872 -21.191 1.00 19.07 65 VAL D C 1
ATOM 7031 O O . VAL D 2 53 ? 12.407 14.140 -21.469 1.00 20.25 65 VAL D O 1
ATOM 7035 N N . TRP D 2 54 ? 13.769 15.079 -19.960 1.00 21.75 66 TRP D N 1
ATOM 7036 C CA . TRP D 2 54 ? 13.247 14.353 -18.810 1.00 20.14 66 TRP D CA 1
ATOM 7037 C C . TRP D 2 54 ? 12.255 15.238 -18.065 1.00 21.91 66 TRP D C 1
ATOM 7038 O O . TRP D 2 54 ? 12.630 16.290 -17.527 1.00 19.93 66 TRP D O 1
ATOM 7049 N N . ASP D 2 55 ? 11.000 14.786 -18.065 1.00 20.91 67 ASP D N 1
ATOM 7050 C CA . ASP D 2 55 ? 9.863 15.465 -17.466 1.00 21.37 67 ASP D CA 1
ATOM 7051 C C . ASP D 2 55 ? 9.632 14.749 -16.158 1.00 24.56 67 ASP D C 1
ATOM 7052 O O . ASP D 2 55 ? 9.162 13.598 -16.157 1.00 23.77 67 ASP D O 1
ATOM 7057 N N . VAL D 2 56 ? 9.994 15.396 -15.066 1.00 21.84 68 VAL D N 1
ATOM 7058 C CA . VAL D 2 56 ? 9.963 14.761 -13.772 1.00 26.94 68 VAL D CA 1
ATOM 7059 C C . VAL D 2 56 ? 8.797 15.306 -12.931 1.00 28.78 68 VAL D C 1
ATOM 7060 O O . VAL D 2 56 ? 8.474 16.496 -12.963 1.00 27.93 68 VAL D O 1
ATOM 7064 N N . GLY D 2 57 ? 8.193 14.419 -12.157 1.00 25.61 69 GLY D N 1
ATOM 7065 C CA . GLY D 2 57 ? 6.994 14.739 -11.394 1.00 27.35 69 GLY D CA 1
ATOM 7066 C C . GLY D 2 57 ? 7.277 15.743 -10.314 1.00 24.34 69 GLY D C 1
ATOM 7067 O O . GLY D 2 57 ? 8.318 15.670 -9.670 1.00 21.51 69 GLY D O 1
ATOM 7068 N N . GLY D 2 58 ? 6.377 16.718 -10.172 1.00 25.29 70 GLY D N 1
ATOM 7069 C CA . GLY D 2 58 ? 6.581 17.861 -9.279 1.00 26.10 70 GLY D CA 1
ATOM 7070 C C . GLY D 2 58 ? 5.773 17.932 -7.978 1.00 29.62 70 GLY D C 1
ATOM 7071 O O . GLY D 2 58 ? 5.960 18.875 -7.195 1.00 33.59 70 GLY D O 1
ATOM 7072 N N A LEU D 2 59 ? 4.896 16.964 -7.726 0.50 31.52 71 LEU D N 1
ATOM 7073 N N B LEU D 2 59 ? 4.909 16.945 -7.729 0.50 30.30 71 LEU D N 1
ATOM 7074 C CA A LEU D 2 59 ? 4.195 16.902 -6.429 0.50 33.61 71 LEU D CA 1
ATOM 7075 C CA B LEU D 2 59 ? 4.256 16.787 -6.406 0.50 31.44 71 LEU D CA 1
ATOM 7076 C C A LEU D 2 59 ? 5.208 16.887 -5.279 0.50 31.74 71 LEU D C 1
ATOM 7077 C C B LEU D 2 59 ? 5.288 16.949 -5.299 0.50 30.18 71 LEU D C 1
ATOM 7078 O O A LEU D 2 59 ? 6.232 16.211 -5.365 0.50 30.75 71 LEU D O 1
ATOM 7079 O O B LEU D 2 59 ? 6.409 16.453 -5.430 0.50 27.47 71 LEU D O 1
ATOM 7088 N N . ASP D 2 60 ? 4.939 17.679 -4.237 1.00 30.01 72 ASP D N 1
ATOM 7089 C CA . ASP D 2 60 ? 5.919 17.972 -3.172 1.00 27.91 72 ASP D CA 1
ATOM 7090 C C . ASP D 2 60 ? 6.648 16.753 -2.636 1.00 23.45 72 ASP D C 1
ATOM 7091 O O . ASP D 2 60 ? 7.850 16.800 -2.403 1.00 23.34 72 ASP D O 1
ATOM 7096 N N . LYS D 2 61 ? 5.926 15.660 -2.463 1.00 23.31 73 LYS D N 1
ATOM 7097 C CA . LYS D 2 61 ? 6.490 14.495 -1.783 1.00 25.37 73 LYS D CA 1
ATOM 7098 C C . LYS D 2 61 ? 7.467 13.678 -2.637 1.00 25.54 73 LYS D C 1
ATOM 7099 O O . LYS D 2 61 ? 8.197 12.853 -2.077 1.00 24.16 73 LYS D O 1
ATOM 7105 N N . ILE D 2 62 ? 7.549 13.972 -3.944 1.00 22.86 74 ILE D N 1
ATOM 7106 C CA . ILE D 2 62 ? 8.555 13.339 -4.820 1.00 24.44 74 ILE D CA 1
ATOM 7107 C C . ILE D 2 62 ? 9.585 14.298 -5.389 1.00 27.06 74 ILE D C 1
ATOM 7108 O O . ILE D 2 62 ? 10.440 13.875 -6.156 1.00 26.32 74 ILE D O 1
ATOM 7113 N N . ARG D 2 63 ? 9.554 15.574 -4.977 1.00 28.91 75 ARG D N 1
ATOM 7114 C CA . ARG D 2 63 ? 10.616 16.563 -5.331 1.00 25.69 75 ARG D CA 1
ATOM 7115 C C . ARG D 2 63 ? 12.038 16.247 -4.876 1.00 24.83 75 ARG D C 1
ATOM 7116 O O . ARG D 2 63 ? 13.029 16.556 -5.599 1.00 21.20 75 ARG D O 1
ATOM 7124 N N . PRO D 2 64 ? 12.176 15.552 -3.735 1.00 23.04 76 PRO D N 1
ATOM 7125 C CA . PRO D 2 64 ? 13.526 15.106 -3.376 1.00 21.87 76 PRO D CA 1
ATOM 7126 C C . PRO D 2 64 ? 14.109 14.093 -4.359 1.00 20.94 76 PRO D C 1
ATOM 7127 O O . PRO D 2 64 ? 15.314 13.866 -4.363 1.00 19.85 76 PRO D O 1
ATOM 7131 N N . LEU D 2 65 ? 13.298 13.544 -5.260 1.00 22.49 77 LEU D N 1
ATOM 7132 C CA . LEU D 2 65 ? 13.871 12.662 -6.293 1.00 20.94 77 LEU D CA 1
ATOM 7133 C C . LEU D 2 65 ? 14.565 13.440 -7.401 1.00 21.33 77 LEU D C 1
ATOM 7134 O O . LEU D 2 65 ? 15.258 12.835 -8.224 1.00 19.73 77 LEU D O 1
ATOM 7139 N N . TRP D 2 66 ? 14.336 14.758 -7.484 1.00 21.50 78 TRP D N 1
ATOM 7140 C CA . TRP D 2 66 ? 14.738 15.522 -8.664 1.00 22.56 78 TRP D CA 1
ATOM 7141 C C . TRP D 2 66 ? 16.210 15.398 -8.818 1.00 22.41 78 TRP D C 1
ATOM 7142 O O . TRP D 2 66 ? 16.732 15.300 -9.924 1.00 20.57 78 TRP D O 1
ATOM 7153 N N . ARG D 2 67 ? 16.868 15.324 -7.679 1.00 27.14 79 ARG D N 1
ATOM 7154 C CA . ARG D 2 67 ? 18.322 15.240 -7.615 1.00 31.59 79 ARG D CA 1
ATOM 7155 C C . ARG D 2 67 ? 18.883 14.058 -8.377 1.00 29.20 79 ARG D C 1
ATOM 7156 O O . ARG D 2 67 ? 19.970 14.133 -8.959 1.00 25.17 79 ARG D O 1
ATOM 7164 N N A HIS D 2 68 ? 18.134 12.959 -8.336 0.50 25.97 80 HIS D N 1
ATOM 7165 N N B HIS D 2 68 ? 18.196 12.922 -8.327 0.50 27.97 80 HIS D N 1
ATOM 7166 C CA A HIS D 2 68 ? 18.575 11.707 -8.897 0.50 25.26 80 HIS D CA 1
ATOM 7167 C CA B HIS D 2 68 ? 18.764 11.719 -8.912 0.50 28.43 80 HIS D CA 1
ATOM 7168 C C A HIS D 2 68 ? 18.697 11.725 -10.416 0.50 26.01 80 HIS D C 1
ATOM 7169 C C B HIS D 2 68 ? 18.703 11.701 -10.441 0.50 27.97 80 HIS D C 1
ATOM 7170 O O A HIS D 2 68 ? 19.347 10.852 -10.984 0.50 28.04 80 HIS D O 1
ATOM 7171 O O B HIS D 2 68 ? 19.304 10.821 -11.049 0.50 30.29 80 HIS D O 1
ATOM 7184 N N . TYR D 2 69 ? 18.058 12.699 -11.061 1.00 25.65 81 TYR D N 1
ATOM 7185 C CA . TYR D 2 69 ? 18.022 12.792 -12.532 1.00 27.18 81 TYR D CA 1
ATOM 7186 C C . TYR D 2 69 ? 19.034 13.708 -13.201 1.00 30.75 81 TYR D C 1
ATOM 7187 O O . TYR D 2 69 ? 19.108 13.734 -14.432 1.00 35.93 81 TYR D O 1
ATOM 7196 N N . PHE D 2 70 ? 19.792 14.496 -12.458 1.00 35.34 82 PHE D N 1
ATOM 7197 C CA . PHE D 2 70 ? 20.785 15.314 -13.142 1.00 41.49 82 PHE D CA 1
ATOM 7198 C C . PHE D 2 70 ? 22.135 14.649 -13.146 1.00 37.57 82 PHE D C 1
ATOM 7199 O O . PHE D 2 70 ? 22.985 14.939 -12.325 1.00 39.38 82 PHE D O 1
ATOM 7207 N N . GLN D 2 71 ? 22.284 13.702 -14.061 1.00 34.53 83 GLN D N 1
ATOM 7208 C CA . GLN D 2 71 ? 23.554 13.120 -14.376 1.00 35.60 83 GLN D CA 1
ATOM 7209 C C . GLN D 2 71 ? 23.772 13.339 -15.857 1.00 32.82 83 GLN D C 1
ATOM 7210 O O . GLN D 2 71 ? 22.879 13.100 -16.686 1.00 26.19 83 GLN D O 1
ATOM 7216 N N . ASN D 2 72 ? 24.973 13.751 -16.197 1.00 29.18 84 ASN D N 1
ATOM 7217 C CA . ASN D 2 72 ? 25.280 14.151 -17.550 1.00 33.34 84 ASN D CA 1
ATOM 7218 C C . ASN D 2 72 ? 24.255 15.082 -18.233 1.00 31.67 84 ASN D C 1
ATOM 7219 O O . ASN D 2 72 ? 23.984 14.964 -19.422 1.00 34.86 84 ASN D O 1
ATOM 7224 N N . THR D 2 73 ? 23.679 15.982 -17.449 1.00 30.12 85 THR D N 1
ATOM 7225 C C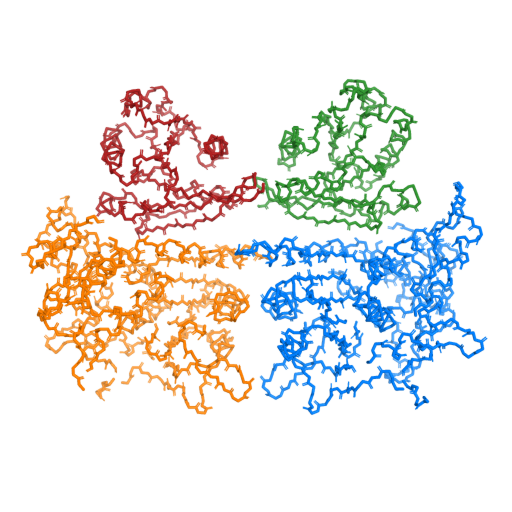A . THR D 2 73 ? 22.597 16.862 -17.867 1.00 30.84 85 THR D CA 1
ATOM 7226 C C . THR D 2 73 ? 23.160 18.244 -18.200 1.00 32.59 85 THR D C 1
ATOM 7227 O O . THR D 2 73 ? 23.902 18.812 -17.422 1.00 33.31 85 THR D O 1
ATOM 7231 N N . GLN D 2 74 ? 22.839 18.755 -19.377 1.00 31.07 86 GLN D N 1
ATOM 7232 C CA . GLN D 2 74 ? 23.481 19.959 -19.881 1.00 32.10 86 GLN D CA 1
ATOM 7233 C C . GLN D 2 74 ? 22.626 21.167 -19.608 1.00 31.19 86 GLN D C 1
ATOM 7234 O O . GLN D 2 74 ? 23.115 22.286 -19.598 1.00 36.95 86 GLN D O 1
ATOM 7240 N N . GLY D 2 75 ? 21.334 20.949 -19.448 1.00 27.82 87 GLY D N 1
ATOM 7241 C CA . GLY D 2 75 ? 20.389 22.029 -19.316 1.00 27.94 87 GLY D CA 1
ATOM 7242 C C . GLY D 2 75 ? 19.286 21.675 -18.346 1.00 33.28 87 GLY D C 1
ATOM 7243 O O . GLY D 2 75 ? 18.916 20.490 -18.212 1.00 33.27 87 GLY D O 1
ATOM 7244 N N . LEU D 2 76 ? 18.804 22.696 -17.633 1.00 30.25 88 LEU D N 1
ATOM 7245 C CA . LEU D 2 76 ? 17.706 22.579 -16.681 1.00 30.53 88 LEU D CA 1
ATOM 7246 C C . LEU D 2 76 ? 16.641 23.494 -17.207 1.00 29.84 88 LEU D C 1
ATOM 7247 O O . LEU D 2 76 ? 16.932 24.636 -17.582 1.00 38.95 88 LEU D O 1
ATOM 7252 N N . ILE D 2 77 ? 15.434 22.983 -17.333 1.00 25.44 89 ILE D N 1
ATOM 7253 C CA . ILE D 2 77 ? 14.275 23.786 -17.644 1.00 25.91 89 ILE D CA 1
ATOM 7254 C C . ILE D 2 77 ? 13.411 23.839 -16.399 1.00 31.57 89 ILE D C 1
ATOM 7255 O O . ILE D 2 77 ? 13.010 22.786 -15.875 1.00 28.92 89 ILE D O 1
ATOM 7260 N N . PHE D 2 78 ? 13.114 25.049 -15.929 1.00 25.93 90 PHE D N 1
ATOM 7261 C CA . PHE D 2 78 ? 12.192 25.222 -14.834 1.00 27.64 90 PHE D CA 1
ATOM 7262 C C . PHE D 2 78 ? 10.919 25.817 -15.352 1.00 27.56 90 PHE D C 1
ATOM 7263 O O . PHE D 2 78 ? 10.925 26.947 -15.857 1.00 35.59 90 PHE D O 1
ATOM 7271 N N . VAL D 2 79 ? 9.816 25.092 -15.211 1.00 24.99 91 VAL D N 1
ATOM 7272 C CA . VAL D 2 79 ? 8.526 25.541 -15.698 1.00 27.46 91 VAL D CA 1
ATOM 7273 C C . VAL D 2 79 ? 7.727 26.129 -14.527 1.00 34.75 91 VAL D C 1
ATOM 7274 O O . VAL D 2 79 ? 7.523 25.449 -13.516 1.00 32.00 91 VAL D O 1
ATOM 7278 N N . VAL D 2 80 ? 7.269 27.378 -14.666 1.00 36.63 92 VAL D N 1
ATOM 7279 C CA . VAL D 2 80 ? 6.464 28.039 -13.621 1.00 36.27 92 VAL D CA 1
ATOM 7280 C C . VAL D 2 80 ? 5.060 28.277 -14.106 1.00 38.56 92 VAL D C 1
ATOM 7281 O O . VAL D 2 80 ? 4.856 28.689 -15.242 1.00 47.67 92 VAL D O 1
ATOM 7285 N N . ASP D 2 81 ? 4.085 28.033 -13.242 1.00 39.89 93 ASP D N 1
ATOM 7286 C CA . ASP D 2 81 ? 2.723 28.474 -13.494 1.00 46.21 93 ASP D CA 1
ATOM 7287 C C . ASP D 2 81 ? 2.651 29.989 -13.216 1.00 54.30 93 ASP D C 1
ATOM 7288 O O . ASP D 2 81 ? 2.877 30.439 -12.077 1.00 51.14 93 ASP D O 1
ATOM 7293 N N . SER D 2 82 ? 2.399 30.756 -14.282 1.00 55.52 94 SER D N 1
ATOM 7294 C CA . SER D 2 82 ? 2.404 32.223 -14.234 1.00 58.39 94 SER D CA 1
ATOM 7295 C C . SER D 2 82 ? 1.151 32.764 -13.557 1.00 56.85 94 SER D C 1
ATOM 7296 O O . SER D 2 82 ? 1.150 33.878 -13.024 1.00 59.23 94 SER D O 1
ATOM 7299 N N . ASN D 2 83 ? 0.084 31.973 -13.624 1.00 55.92 95 ASN D N 1
ATOM 7300 C CA . ASN D 2 83 ? -1.150 32.214 -12.890 1.00 55.94 95 ASN D CA 1
ATOM 7301 C C . ASN D 2 83 ? -1.081 31.922 -11.379 1.00 59.17 95 ASN D C 1
ATOM 7302 O O . ASN D 2 83 ? -1.930 32.404 -10.637 1.00 59.60 95 ASN D O 1
ATOM 7307 N N . ASP D 2 84 ? -0.103 31.129 -10.929 1.00 64.94 96 ASP D N 1
ATOM 7308 C CA . ASP D 2 84 ? -0.024 30.708 -9.510 1.00 63.39 96 ASP D CA 1
ATOM 7309 C C . ASP D 2 84 ? 0.722 31.731 -8.639 1.00 60.48 96 ASP D C 1
ATOM 7310 O O . ASP D 2 84 ? 1.936 31.637 -8.417 1.00 55.11 96 ASP D O 1
ATOM 7315 N N . ARG D 2 85 ? -0.060 32.670 -8.108 1.00 62.78 97 ARG D N 1
ATOM 7316 C CA . ARG D 2 85 ? 0.411 33.703 -7.190 1.00 58.61 97 ARG D CA 1
ATOM 7317 C C . ARG D 2 85 ? 0.827 33.055 -5.882 1.00 49.25 97 ARG D C 1
ATOM 7318 O O . ARG D 2 85 ? 1.946 33.255 -5.405 1.00 41.11 97 ARG D O 1
ATOM 7326 N N . GLU D 2 86 ? -0.110 32.299 -5.306 1.00 50.22 98 GLU D N 1
ATOM 7327 C CA . GLU D 2 86 ? 0.107 31.524 -4.084 1.00 57.67 98 GLU D CA 1
ATOM 7328 C C . GLU D 2 86 ? 1.413 30.735 -3.852 1.00 60.51 98 GLU D C 1
ATOM 7329 O O . GLU D 2 86 ? 2.054 30.846 -2.799 1.00 56.26 98 GLU D O 1
ATOM 7335 N N . ARG D 2 87 ? 1.860 30.020 -4.882 1.00 61.89 99 ARG D N 1
ATOM 7336 C CA . ARG D 2 87 ? 3.017 29.148 -4.683 1.00 54.05 99 ARG D CA 1
ATOM 7337 C C . ARG D 2 87 ? 4.195 29.673 -5.444 1.00 50.33 99 ARG D C 1
ATOM 7338 O O . ARG D 2 87 ? 5.211 29.000 -5.560 1.00 44.35 99 ARG D O 1
ATOM 7346 N N . VAL D 2 88 ? 4.089 30.912 -5.909 1.00 46.78 100 VAL D N 1
ATOM 7347 C CA . VAL D 2 88 ? 5.112 31.458 -6.761 1.00 49.20 100 VAL D CA 1
ATOM 7348 C C . VAL D 2 88 ? 6.420 31.565 -5.999 1.00 46.08 100 VAL D C 1
ATOM 7349 O O . VAL D 2 88 ? 7.484 31.424 -6.584 1.00 45.12 100 VAL D O 1
ATOM 7353 N N . ASN D 2 89 ? 6.347 31.737 -4.680 1.00 50.29 101 ASN D N 1
ATOM 7354 C CA . ASN D 2 89 ? 7.564 31.790 -3.849 1.00 51.08 101 ASN D CA 1
ATOM 7355 C C . ASN D 2 89 ? 8.156 30.397 -3.515 1.00 47.26 101 ASN D C 1
ATOM 7356 O O . ASN D 2 89 ? 9.381 30.238 -3.300 1.00 35.41 101 ASN D O 1
ATOM 7361 N N . GLU D 2 90 ? 7.277 29.403 -3.446 1.00 50.08 102 GLU D N 1
ATOM 7362 C CA . GLU D 2 90 ? 7.692 27.997 -3.318 1.00 48.27 102 GLU D CA 1
ATOM 7363 C C . GLU D 2 90 ? 8.482 27.583 -4.558 1.00 46.42 102 GLU D C 1
ATOM 7364 O O . GLU D 2 90 ? 9.608 27.084 -4.446 1.00 48.28 102 GLU D O 1
ATOM 7370 N N . ALA D 2 91 ? 7.919 27.884 -5.735 1.00 45.93 103 ALA D N 1
ATOM 7371 C CA . ALA D 2 91 ? 8.632 27.755 -7.025 1.00 42.78 103 ALA D CA 1
ATOM 7372 C C . ALA D 2 91 ? 10.049 28.259 -6.907 1.00 38.79 103 ALA D C 1
ATOM 7373 O O . ALA D 2 91 ? 11.015 27.578 -7.258 1.00 36.72 103 ALA D O 1
ATOM 7375 N N . ARG D 2 92 ? 10.174 29.442 -6.335 1.00 43.35 104 ARG D N 1
ATOM 7376 C CA . ARG D 2 92 ? 11.462 30.059 -6.157 1.00 44.47 104 ARG D CA 1
ATOM 7377 C C . ARG D 2 92 ? 12.441 29.235 -5.306 1.00 39.92 104 ARG D C 1
ATOM 7378 O O . ARG D 2 92 ? 13.591 29.044 -5.699 1.00 41.06 104 ARG D O 1
ATOM 7386 N N . GLU D 2 93 ? 12.010 28.782 -4.130 1.00 47.23 105 GLU D N 1
ATOM 7387 C CA . GLU D 2 93 ? 12.899 27.988 -3.236 1.00 47.84 105 GLU D CA 1
ATOM 7388 C C . GLU D 2 93 ? 13.401 26.702 -3.928 1.00 41.36 105 GLU D C 1
ATOM 7389 O O . GLU D 2 93 ? 14.615 26.367 -3.903 1.00 36.09 105 GLU D O 1
ATOM 7395 N N . GLU D 2 94 ? 12.453 25.994 -4.543 1.00 38.51 106 GLU D N 1
ATOM 7396 C CA . GLU D 2 94 ? 12.757 24.724 -5.231 1.00 40.42 106 GLU D CA 1
ATOM 7397 C C . GLU D 2 94 ? 13.812 24.934 -6.298 1.00 34.54 106 GLU D C 1
ATOM 7398 O O . GLU D 2 94 ? 14.839 24.265 -6.287 1.00 36.09 106 GLU D O 1
ATOM 7404 N N . LEU D 2 95 ? 13.620 25.970 -7.120 1.00 41.47 107 LEU D N 1
ATOM 7405 C CA . LEU D 2 95 ? 14.637 26.405 -8.091 1.00 37.85 107 LEU D CA 1
ATOM 7406 C C . LEU D 2 95 ? 16.004 26.651 -7.466 1.00 39.43 107 LEU D C 1
ATOM 7407 O O . LEU D 2 95 ? 17.015 26.111 -7.941 1.00 36.20 107 LEU D O 1
ATOM 7412 N N . MET D 2 96 ? 16.047 27.437 -6.385 1.00 41.44 108 MET D N 1
ATOM 7413 C CA . MET D 2 96 ? 17.324 27.746 -5.724 1.00 39.89 108 MET D CA 1
ATOM 7414 C C . MET D 2 96 ? 17.984 26.502 -5.090 1.00 37.61 108 MET D C 1
ATOM 7415 O O . MET D 2 96 ? 19.196 26.326 -5.182 1.00 37.79 108 MET D O 1
ATOM 7420 N N . ARG D 2 97 ? 17.197 25.634 -4.464 1.00 44.76 109 ARG D N 1
ATOM 7421 C CA . ARG D 2 97 ? 17.717 24.326 -4.009 1.00 48.68 109 ARG D CA 1
ATOM 7422 C C . ARG D 2 97 ? 18.373 23.533 -5.142 1.00 48.28 109 ARG D C 1
ATOM 7423 O O . ARG D 2 97 ? 19.481 23.008 -4.985 1.00 52.30 109 ARG D O 1
ATOM 7431 N N . MET D 2 98 ? 17.693 23.450 -6.285 1.00 50.00 110 MET D N 1
ATOM 7432 C CA . MET D 2 98 ? 18.259 22.788 -7.470 1.00 48.13 110 MET D CA 1
ATOM 7433 C C . MET D 2 98 ? 19.578 23.418 -7.897 1.00 50.24 110 MET D C 1
ATOM 7434 O O . MET D 2 98 ? 20.566 22.701 -8.148 1.00 44.07 110 MET D O 1
ATOM 7439 N N . LEU D 2 99 ? 19.605 24.753 -7.968 1.00 48.14 111 LEU D N 1
ATOM 7440 C CA . LEU D 2 99 ? 20.814 25.466 -8.408 1.00 46.86 111 LEU D CA 1
ATOM 7441 C C . LEU D 2 99 ? 21.942 25.426 -7.373 1.00 46.34 111 LEU D C 1
ATOM 7442 O O . LEU D 2 99 ? 23.116 25.555 -7.730 1.00 44.51 111 LEU D O 1
ATOM 7447 N N . ALA D 2 100 ? 21.595 25.170 -6.109 1.00 48.63 112 ALA D N 1
ATOM 7448 C CA . ALA D 2 100 ? 22.603 24.875 -5.083 1.00 50.77 112 ALA D CA 1
ATOM 7449 C C . ALA D 2 100 ? 23.385 23.583 -5.339 1.00 55.89 112 ALA D C 1
ATOM 7450 O O . ALA D 2 100 ? 24.520 23.447 -4.881 1.00 50.96 112 ALA D O 1
ATOM 7452 N N . GLU D 2 101 ? 22.796 22.636 -6.065 1.00 63.01 113 GLU D N 1
ATOM 7453 C CA . GLU D 2 101 ? 23.441 21.337 -6.267 1.00 64.47 113 GLU D CA 1
ATOM 7454 C C . GLU D 2 101 ? 24.704 21.464 -7.096 1.00 61.23 113 GLU D C 1
ATOM 7455 O O . GLU D 2 101 ? 24.710 22.091 -8.151 1.00 66.34 113 GLU D O 1
ATOM 7461 N N . ASP D 2 102 ? 25.769 20.837 -6.608 1.00 64.09 114 ASP D N 1
ATOM 7462 C CA . ASP D 2 102 ? 27.079 20.900 -7.251 1.00 70.28 114 ASP D CA 1
ATOM 7463 C C . ASP D 2 102 ? 27.111 19.973 -8.453 1.00 71.94 114 ASP D C 1
ATOM 7464 O O . ASP D 2 102 ? 28.052 20.011 -9.254 1.00 77.93 114 ASP D O 1
ATOM 7469 N N . GLU D 2 103 ? 26.094 19.119 -8.556 1.00 71.91 115 GLU D N 1
ATOM 7470 C CA . GLU D 2 103 ? 25.901 18.278 -9.733 1.00 67.45 115 GLU D CA 1
ATOM 7471 C C . GLU D 2 103 ? 25.435 19.148 -10.916 1.00 56.47 115 GLU D C 1
ATOM 7472 O O . GLU D 2 103 ? 25.866 18.940 -12.043 1.00 48.28 115 GLU D O 1
ATOM 7478 N N . LEU D 2 104 ? 24.608 20.156 -10.643 1.00 57.80 116 LEU D N 1
ATOM 7479 C CA . LEU D 2 104 ? 24.172 21.106 -11.679 1.00 61.82 116 LEU D CA 1
ATOM 7480 C C . LEU D 2 104 ? 25.084 22.342 -11.843 1.00 59.79 116 LEU D C 1
ATOM 7481 O O . LEU D 2 104 ? 24.717 23.288 -12.543 1.00 52.76 116 LEU D O 1
ATOM 7486 N N . ARG D 2 105 ? 26.270 22.327 -11.238 1.00 61.31 117 ARG D N 1
ATOM 7487 C CA . ARG D 2 105 ? 27.172 23.484 -11.288 1.00 65.49 117 ARG D CA 1
ATOM 7488 C C . ARG D 2 105 ? 27.271 24.152 -12.679 1.00 64.69 117 ARG D C 1
ATOM 7489 O O . ARG D 2 105 ? 27.160 25.370 -12.779 1.00 65.19 117 ARG D O 1
ATOM 7497 N N . ASP D 2 106 ? 27.396 23.359 -13.744 1.00 61.77 118 ASP D N 1
ATOM 7498 C CA . ASP D 2 106 ? 27.614 23.896 -15.102 1.00 59.87 118 ASP D CA 1
ATOM 7499 C C . ASP D 2 106 ? 26.423 23.790 -16.046 1.00 54.66 118 ASP D C 1
ATOM 7500 O O . ASP D 2 106 ? 26.594 23.840 -17.254 1.00 57.23 118 ASP D O 1
ATOM 7505 N N . ALA D 2 107 ? 25.214 23.688 -15.513 1.00 51.55 119 ALA D N 1
ATOM 7506 C CA . ALA D 2 107 ? 24.044 23.611 -16.359 1.00 44.17 119 ALA D CA 1
ATOM 7507 C C . ALA D 2 107 ? 23.591 25.010 -16.699 1.00 43.76 119 ALA D C 1
ATOM 7508 O O . ALA D 2 107 ? 23.614 25.886 -15.848 1.00 44.09 119 ALA D O 1
ATOM 7510 N N . VAL D 2 108 ? 23.090 25.188 -17.915 1.00 38.68 120 VAL D N 1
ATOM 7511 C CA . VAL D 2 108 ? 22.351 26.383 -18.271 1.00 36.12 120 VAL D CA 1
ATOM 7512 C C . VAL D 2 108 ? 20.925 26.218 -17.827 1.00 38.61 120 VAL D C 1
ATOM 7513 O O . VAL D 2 108 ? 20.449 25.076 -17.700 1.00 35.82 120 VAL D O 1
ATOM 7517 N N . LEU D 2 109 ? 20.251 27.353 -17.601 1.00 31.56 121 LEU D N 1
ATOM 7518 C CA . LEU D 2 109 ? 18.881 27.408 -17.068 1.00 33.49 121 LEU D CA 1
ATOM 7519 C C . LEU D 2 109 ? 17.912 28.121 -17.993 1.00 36.16 121 LEU D C 1
ATOM 7520 O O . LEU D 2 109 ? 18.038 29.307 -18.217 1.00 38.40 121 LEU D O 1
ATOM 7525 N N . LEU D 2 110 ? 16.874 27.412 -18.422 1.00 34.56 122 LEU D N 1
ATOM 7526 C CA . LEU D 2 110 ? 15.784 27.990 -19.163 1.00 31.94 122 LEU D CA 1
ATOM 7527 C C . LEU D 2 110 ? 14.539 27.977 -18.305 1.00 33.02 122 LEU D C 1
ATOM 7528 O O . LEU D 2 110 ? 14.108 26.929 -17.842 1.00 30.69 122 LEU D O 1
ATOM 7533 N N . VAL D 2 111 ? 13.916 29.131 -18.114 1.00 34.40 123 VAL D N 1
ATOM 7534 C CA . VAL D 2 111 ? 12.650 29.185 -17.392 1.00 30.26 123 VAL D CA 1
ATOM 7535 C C . VAL D 2 111 ? 11.506 29.366 -18.377 1.00 31.31 123 VAL D C 1
ATOM 7536 O O . VAL D 2 111 ? 11.575 30.219 -19.267 1.00 34.70 123 VAL D O 1
ATOM 7540 N N . PHE D 2 112 ? 10.444 28.587 -18.211 1.00 30.48 124 PHE D N 1
ATOM 7541 C CA . PHE D 2 112 ? 9.258 28.737 -19.006 1.00 33.13 124 PHE D CA 1
ATOM 7542 C C . PHE D 2 112 ? 8.156 29.322 -18.129 1.00 37.25 124 PHE D C 1
ATOM 7543 O O . PHE D 2 112 ? 7.620 28.649 -17.243 1.00 29.80 124 PHE D O 1
ATOM 7551 N N . ALA D 2 113 ? 7.797 30.567 -18.411 1.00 38.62 125 ALA D N 1
ATOM 7552 C CA . ALA D 2 113 ? 6.716 31.227 -17.720 1.00 36.21 125 ALA D CA 1
ATOM 7553 C C . ALA D 2 113 ? 5.431 30.860 -18.404 1.00 36.63 125 ALA D C 1
ATOM 7554 O O . ALA D 2 113 ? 4.953 31.554 -19.306 1.00 40.43 125 ALA D O 1
ATOM 7556 N N . ASN D 2 114 ? 4.811 29.815 -17.903 1.00 29.98 126 ASN D N 1
ATOM 7557 C CA . ASN D 2 114 ? 3.818 29.125 -18.638 1.00 31.17 126 ASN D CA 1
ATOM 7558 C C . ASN D 2 114 ? 2.401 29.571 -18.247 1.00 32.95 126 ASN D C 1
ATOM 7559 O O . ASN D 2 114 ? 2.196 30.253 -17.250 1.00 36.98 126 ASN D O 1
ATOM 7564 N N . LYS D 2 115 ? 1.435 29.215 -19.076 1.00 35.42 127 LYS D N 1
ATOM 7565 C CA . LYS D 2 115 ? 0.043 29.587 -18.862 1.00 47.06 127 LYS D CA 1
ATOM 7566 C C . LYS D 2 115 ? -0.148 31.115 -18.988 1.00 49.56 127 LYS D C 1
ATOM 7567 O O . LYS D 2 115 ? -0.874 31.731 -18.219 1.00 50.90 127 LYS D O 1
ATOM 7573 N N . GLN D 2 116 ? 0.502 31.709 -19.982 1.00 51.53 128 GLN D N 1
ATOM 7574 C CA . GLN D 2 116 ? 0.417 33.149 -20.194 1.00 52.83 128 GLN D CA 1
ATOM 7575 C C . GLN D 2 116 ? -0.894 33.561 -20.839 1.00 54.97 128 GLN D C 1
ATOM 7576 O O . GLN D 2 116 ? -1.252 34.733 -20.814 1.00 70.51 128 GLN D O 1
ATOM 7582 N N . ASP D 2 117 ? -1.609 32.597 -21.402 1.00 58.63 129 ASP D N 1
ATOM 7583 C CA . ASP D 2 117 ? -2.974 32.803 -21.893 1.00 61.59 129 ASP D CA 1
ATOM 7584 C C . ASP D 2 117 ? -4.005 33.141 -20.816 1.00 66.09 129 ASP D C 1
ATOM 7585 O O . ASP D 2 117 ? -5.123 33.530 -21.148 1.00 62.86 129 ASP D O 1
ATOM 7590 N N . LEU D 2 118 ? -3.688 32.876 -19.552 1.00 68.94 130 LEU D N 1
ATOM 7591 C CA . LEU D 2 118 ? -4.675 33.016 -18.478 1.00 67.46 130 LEU D CA 1
ATOM 7592 C C . LEU D 2 118 ? -4.745 34.466 -18.018 1.00 61.52 130 LEU D C 1
ATOM 7593 O O . LEU D 2 118 ? -3.700 35.089 -17.793 1.00 60.03 130 LEU D O 1
ATOM 7598 N N . PRO D 2 119 ? -5.974 34.985 -17.820 1.00 63.73 131 PRO D N 1
ATOM 7599 C CA . PRO D 2 119 ? -6.218 36.432 -17.725 1.00 65.93 131 PRO D CA 1
ATOM 7600 C C . PRO D 2 119 ? -5.319 37.112 -16.712 1.00 70.42 131 PRO D C 1
ATOM 7601 O O . PRO D 2 119 ? -4.710 38.142 -17.011 1.00 65.25 131 PRO D O 1
ATOM 7605 N N . ASN D 2 120 ? -5.158 36.458 -15.567 1.00 74.59 132 ASN D N 1
ATOM 7606 C CA . ASN D 2 120 ? -4.499 37.036 -14.409 1.00 74.87 132 ASN D CA 1
ATOM 7607 C C . ASN D 2 120 ? -3.034 36.612 -14.269 1.00 68.33 132 ASN D C 1
ATOM 7608 O O . ASN D 2 120 ? -2.492 36.646 -13.168 1.00 66.35 132 ASN D O 1
ATOM 7613 N N . ALA D 2 121 ? -2.380 36.251 -15.371 1.00 61.27 133 ALA D N 1
ATOM 7614 C CA . ALA D 2 121 ? -0.995 35.779 -15.310 1.00 56.67 133 ALA D CA 1
ATOM 7615 C C . ALA D 2 121 ? -0.015 36.912 -14.999 1.00 54.05 133 ALA D C 1
ATOM 7616 O O . ALA D 2 121 ? -0.273 38.054 -15.348 1.00 62.63 133 ALA D O 1
ATOM 7618 N N . MET D 2 122 ? 1.114 36.585 -14.370 1.00 50.48 134 MET D N 1
ATOM 7619 C CA . MET D 2 122 ? 2.294 37.477 -14.307 1.00 56.23 134 MET D CA 1
ATOM 7620 C C . MET D 2 122 ? 3.170 37.186 -15.546 1.00 59.19 134 MET D C 1
ATOM 7621 O O . MET D 2 122 ? 2.806 36.344 -16.357 1.00 65.64 134 MET D O 1
ATOM 7626 N N . ASN D 2 123 ? 4.316 37.862 -15.688 1.00 49.60 135 ASN D N 1
ATOM 7627 C CA . ASN D 2 123 ? 5.073 37.939 -16.943 1.00 51.41 135 ASN D CA 1
ATOM 7628 C C . ASN D 2 123 ? 6.566 37.784 -16.703 1.00 51.77 135 ASN D C 1
ATOM 7629 O O . ASN D 2 123 ? 7.031 37.769 -15.567 1.00 51.18 135 ASN D O 1
ATOM 7634 N N . ALA D 2 124 ? 7.330 37.672 -17.774 1.00 52.69 136 ALA D N 1
ATOM 7635 C CA . ALA D 2 124 ? 8.742 37.322 -17.638 1.00 60.51 136 ALA D CA 1
ATOM 7636 C C . ALA D 2 124 ? 9.531 38.310 -16.776 1.00 63.61 136 ALA D C 1
ATOM 7637 O O . ALA D 2 124 ? 10.562 37.931 -16.192 1.00 49.59 136 ALA D O 1
ATOM 7639 N N . ALA D 2 125 ? 9.052 39.562 -16.715 1.00 66.96 137 ALA D N 1
ATOM 7640 C CA . ALA D 2 125 ? 9.600 40.577 -15.812 1.00 64.72 137 ALA D CA 1
ATOM 7641 C C . ALA D 2 125 ? 9.144 40.364 -14.359 1.00 56.50 137 ALA D C 1
ATOM 7642 O O . ALA D 2 125 ? 9.953 40.432 -13.436 1.00 53.88 137 ALA D O 1
ATOM 7644 N N . GLU D 2 126 ? 7.855 40.124 -14.152 1.00 59.95 138 GLU D N 1
ATOM 7645 C CA . GLU D 2 126 ? 7.340 39.897 -12.793 1.00 66.80 138 GLU D CA 1
ATOM 7646 C C . GLU D 2 126 ? 7.714 38.509 -12.243 1.00 71.43 138 GLU D C 1
ATOM 7647 O O . GLU D 2 126 ? 8.011 38.367 -11.049 1.00 64.54 138 GLU D O 1
ATOM 7653 N N . ILE D 2 127 ? 7.710 37.502 -13.121 1.00 67.05 139 ILE D N 1
ATOM 7654 C CA . ILE D 2 127 ? 8.236 36.181 -12.794 1.00 54.44 139 ILE D CA 1
ATOM 7655 C C . ILE D 2 127 ? 9.752 36.267 -12.562 1.00 50.39 139 ILE D C 1
ATOM 7656 O O . ILE D 2 127 ? 10.254 35.688 -11.598 1.00 50.89 139 ILE D O 1
ATOM 7661 N N . THR D 2 128 ? 10.483 37.009 -13.398 1.00 49.00 140 THR D N 1
ATOM 7662 C CA . THR D 2 128 ? 11.970 37.033 -13.289 1.00 53.95 140 THR D CA 1
ATOM 7663 C C . THR D 2 128 ? 12.452 37.674 -11.986 1.00 57.04 140 THR D C 1
ATOM 7664 O O . THR D 2 128 ? 13.605 37.476 -11.553 1.00 56.19 140 THR D O 1
ATOM 7668 N N . ASP D 2 129 ? 11.589 38.502 -11.404 1.00 62.18 141 ASP D N 1
ATOM 7669 C CA . ASP D 2 129 ? 11.920 39.169 -10.159 1.00 65.39 141 ASP D CA 1
ATOM 7670 C C . ASP D 2 129 ? 11.479 38.287 -8.997 1.00 55.87 141 ASP D C 1
ATOM 7671 O O . ASP D 2 129 ? 12.314 37.920 -8.172 1.00 46.59 141 ASP D O 1
ATOM 7676 N N . LYS D 2 130 ? 10.213 37.850 -9.014 1.00 50.48 142 LYS D N 1
ATOM 7677 C CA . LYS D 2 130 ? 9.684 36.895 -8.021 1.00 54.02 142 LYS D CA 1
ATOM 7678 C C . LYS D 2 130 ? 10.308 35.477 -8.012 1.00 58.33 142 LYS D C 1
ATOM 7679 O O . LYS D 2 130 ? 9.899 34.656 -7.194 1.00 66.39 142 LYS D O 1
ATOM 7685 N N . LEU D 2 131 ? 11.237 35.164 -8.927 1.00 58.06 143 LEU D N 1
ATOM 7686 C CA . LEU D 2 131 ? 12.150 34.003 -8.760 1.00 53.84 143 LEU D CA 1
ATOM 7687 C C . LEU D 2 131 ? 13.585 34.434 -8.481 1.00 53.46 143 LEU D C 1
ATOM 7688 O O . LEU D 2 131 ? 14.372 33.642 -7.968 1.00 58.77 143 LEU D O 1
ATOM 7693 N N . GLY D 2 132 ? 13.929 35.678 -8.762 1.00 45.61 144 GLY D N 1
ATOM 7694 C CA . GLY D 2 132 ? 15.282 36.109 -8.489 1.00 41.75 144 GLY D CA 1
ATOM 7695 C C . GLY D 2 132 ? 16.397 35.817 -9.461 1.00 44.90 144 GLY D C 1
ATOM 7696 O O . GLY D 2 132 ? 17.519 35.672 -9.051 1.00 40.56 144 GLY D O 1
ATOM 7697 N N . LEU D 2 133 ? 16.067 35.778 -10.753 1.00 52.51 145 LEU D N 1
ATOM 7698 C CA . LEU D 2 133 ? 16.993 35.464 -11.839 1.00 50.50 145 LEU D CA 1
ATOM 7699 C C . LEU D 2 133 ? 18.176 36.377 -11.916 1.00 52.95 145 LEU D C 1
ATOM 7700 O O . LEU D 2 133 ? 19.264 35.925 -12.104 1.00 58.40 145 LEU D O 1
ATOM 7705 N N . HIS D 2 134 ? 17.997 37.681 -11.689 1.00 62.89 146 HIS D N 1
ATOM 7706 C CA . HIS D 2 134 ? 19.151 38.555 -11.500 1.00 59.83 146 HIS D CA 1
ATOM 7707 C C . HIS D 2 134 ? 18.651 38.464 -10.112 1.00 62.78 146 HIS D C 1
ATOM 7708 O O . HIS D 2 134 ? 17.468 38.650 -9.943 1.00 61.02 146 HIS D O 1
ATOM 7715 N N . SER D 2 135 ? 19.464 38.032 -9.167 1.00 69.27 147 SER D N 1
ATOM 7716 C CA . SER D 2 135 ? 20.909 37.863 -9.361 1.00 70.45 147 SER D CA 1
ATOM 7717 C C . SER D 2 135 ? 21.337 36.418 -9.112 1.00 63.48 147 SER D C 1
ATOM 7718 O O . SER D 2 135 ? 21.335 35.931 -7.977 1.00 58.13 147 SER D O 1
ATOM 7721 N N . LEU D 2 136 ? 21.613 35.727 -10.210 1.00 61.39 148 LEU D N 1
ATOM 7722 C CA . LEU D 2 136 ? 22.562 34.629 -10.250 1.00 60.59 148 LEU D CA 1
ATOM 7723 C C . LEU D 2 136 ? 23.745 35.110 -11.078 1.00 63.26 148 LEU D C 1
ATOM 7724 O O . LEU D 2 136 ? 23.568 35.824 -12.067 1.00 65.77 148 LEU D O 1
ATOM 7729 N N . ARG D 2 137 ? 24.949 34.759 -10.652 1.00 70.21 149 ARG D N 1
ATOM 7730 C CA . ARG D 2 137 ? 26.136 34.903 -11.493 1.00 79.61 149 ARG D CA 1
ATOM 7731 C C . ARG D 2 137 ? 26.579 33.519 -11.880 1.00 72.52 149 ARG D C 1
ATOM 7732 O O . ARG D 2 137 ? 25.993 32.532 -11.441 1.00 72.04 149 ARG D O 1
ATOM 7740 N N . HIS D 2 138 ? 27.623 33.449 -12.695 1.00 73.57 150 HIS D N 1
ATOM 7741 C CA . HIS D 2 138 ? 28.157 32.176 -13.147 1.00 75.20 150 HIS D CA 1
ATOM 7742 C C . HIS D 2 138 ? 27.031 31.224 -13.605 1.00 65.92 150 HIS D C 1
ATOM 7743 O O . HIS D 2 138 ? 27.107 30.019 -13.393 1.00 65.75 150 HIS D O 1
ATOM 7750 N N . ARG D 2 139 ? 25.989 31.779 -14.226 1.00 62.21 151 ARG D N 1
ATOM 7751 C CA . ARG D 2 139 ? 24.845 30.992 -14.692 1.00 61.16 151 ARG D CA 1
ATOM 7752 C C . ARG D 2 139 ? 24.322 31.695 -15.943 1.00 56.64 151 ARG D C 1
ATOM 7753 O O . ARG D 2 139 ? 23.777 32.793 -15.848 1.00 64.73 151 ARG D O 1
ATOM 7761 N N . ASN D 2 140 ? 24.425 31.042 -17.100 1.00 53.80 152 ASN D N 1
ATOM 7762 C CA . ASN D 2 140 ? 23.656 31.417 -18.285 1.00 48.57 152 ASN D CA 1
ATOM 7763 C C . ASN D 2 140 ? 22.215 31.044 -18.066 1.00 46.16 152 ASN D C 1
ATOM 7764 O O . ASN D 2 140 ? 21.917 29.899 -17.762 1.00 48.02 152 ASN D O 1
ATOM 7769 N N . TRP D 2 141 ? 21.318 32.008 -18.183 1.00 39.85 153 TRP D N 1
ATOM 7770 C CA . TRP D 2 141 ? 19.904 31.718 -18.080 1.00 39.93 153 TRP D CA 1
ATOM 7771 C C . TRP D 2 141 ? 19.066 32.566 -19.014 1.00 39.96 153 TRP D C 1
ATOM 7772 O O . TRP D 2 141 ? 19.560 33.489 -19.639 1.00 50.94 153 TRP D O 1
ATOM 7783 N N . TYR D 2 142 ? 17.780 32.274 -19.062 1.00 39.56 154 TYR D N 1
ATOM 7784 C CA . TYR D 2 142 ? 16.887 32.892 -20.015 1.00 37.11 154 TYR D CA 1
ATOM 7785 C C . TYR D 2 142 ? 15.473 32.557 -19.601 1.00 39.63 154 TYR D C 1
ATOM 7786 O O . TYR D 2 142 ? 15.185 31.416 -19.244 1.00 46.82 154 TYR D O 1
ATOM 7795 N N . ILE D 2 143 ? 14.578 33.529 -19.668 1.00 36.24 155 ILE D N 1
ATOM 7796 C CA . ILE D 2 143 ? 13.189 33.278 -19.370 1.00 37.80 155 ILE D CA 1
ATOM 7797 C C . ILE D 2 143 ? 12.362 33.465 -20.613 1.00 34.83 155 ILE D C 1
ATOM 7798 O O . ILE D 2 143 ? 12.703 34.263 -21.463 1.00 43.63 155 ILE D O 1
ATOM 7803 N N . GLN D 2 144 ? 11.293 32.694 -20.739 1.00 34.61 156 GLN D N 1
ATOM 7804 C CA . GLN D 2 144 ? 10.518 32.685 -21.947 1.00 33.78 156 GLN D CA 1
ATOM 7805 C C . GLN D 2 144 ? 9.062 32.477 -21.639 1.00 36.90 156 GLN D C 1
ATOM 7806 O O . GLN D 2 144 ? 8.688 31.508 -20.994 1.00 42.90 156 GLN D O 1
ATOM 7812 N N . ALA D 2 145 ? 8.224 33.337 -22.184 1.00 38.48 157 ALA D N 1
ATOM 7813 C CA . ALA D 2 145 ? 6.800 33.259 -21.967 1.00 39.25 157 ALA D CA 1
ATOM 7814 C C . ALA D 2 145 ? 6.210 32.200 -22.868 1.00 38.77 157 ALA D C 1
ATOM 7815 O O . ALA D 2 145 ? 6.512 32.176 -24.061 1.00 41.75 157 ALA D O 1
ATOM 7817 N N . THR D 2 146 ? 5.330 31.365 -22.315 1.00 34.23 158 THR D N 1
ATOM 7818 C CA . THR D 2 146 ? 4.774 30.240 -23.045 1.00 33.76 158 THR D CA 1
ATOM 7819 C C . THR D 2 146 ? 3.299 30.032 -22.792 1.00 34.37 158 THR D C 1
ATOM 7820 O O . THR D 2 146 ? 2.768 30.366 -21.733 1.00 42.01 158 THR D O 1
ATOM 7824 N N . CYS D 2 147 ? 2.639 29.448 -23.771 1.00 37.09 159 CYS D N 1
ATOM 7825 C CA . CYS D 2 147 ? 1.378 28.799 -23.549 1.00 44.62 159 CYS D CA 1
ATOM 7826 C C . CYS D 2 147 ? 1.526 27.421 -24.170 1.00 51.70 159 CYS D C 1
ATOM 7827 O O . CYS D 2 147 ? 1.482 27.264 -25.394 1.00 52.12 159 CYS D O 1
ATOM 7830 N N . ALA D 2 148 ? 1.798 26.440 -23.316 1.00 54.38 160 ALA D N 1
ATOM 7831 C CA . ALA D 2 148 ? 2.048 25.078 -23.744 1.00 53.38 160 ALA D CA 1
ATOM 7832 C C . ALA D 2 148 ? 0.885 24.510 -24.561 1.00 53.12 160 ALA D C 1
ATOM 7833 O O . ALA D 2 148 ? 1.078 23.690 -25.454 1.00 55.62 160 ALA D O 1
ATOM 7835 N N . THR D 2 149 ? -0.322 24.964 -24.260 1.00 50.95 161 THR D N 1
ATOM 7836 C CA . THR D 2 149 ? -1.522 24.458 -24.915 1.00 55.22 161 THR D CA 1
ATOM 7837 C C . THR D 2 149 ? -1.687 24.949 -26.362 1.00 54.58 161 THR D C 1
ATOM 7838 O O . THR D 2 149 ? -2.527 24.432 -27.092 1.00 53.37 161 THR D O 1
ATOM 7842 N N . SER D 2 150 ? -0.902 25.958 -26.746 1.00 56.51 162 SER D N 1
ATOM 7843 C CA . SER D 2 150 ? -0.837 26.462 -28.128 1.00 55.90 162 SER D CA 1
ATOM 7844 C C . SER D 2 150 ? 0.529 26.228 -28.802 1.00 52.97 162 SER D C 1
ATOM 7845 O O . SER D 2 150 ? 0.616 26.198 -30.021 1.00 58.10 162 SER D O 1
ATOM 7848 N N . GLY D 2 151 ? 1.596 26.140 -28.009 1.00 46.86 163 GLY D N 1
ATOM 7849 C CA . GLY D 2 151 ? 2.942 26.028 -28.534 1.00 39.77 163 GLY D CA 1
ATOM 7850 C C . GLY D 2 151 ? 3.746 27.303 -28.454 1.00 40.17 163 GLY D C 1
ATOM 7851 O O . GLY D 2 151 ? 4.959 27.270 -28.567 1.00 40.76 163 GLY D O 1
ATOM 7852 N N . ASP D 2 152 ? 3.087 28.438 -28.241 1.00 41.95 164 ASP D N 1
ATOM 7853 C CA . ASP D 2 152 ? 3.795 29.711 -28.199 1.00 40.56 164 ASP D CA 1
ATOM 7854 C C . ASP D 2 152 ? 4.923 29.662 -27.197 1.00 36.63 164 ASP D C 1
ATOM 7855 O O . ASP D 2 152 ? 4.704 29.291 -26.052 1.00 33.57 164 ASP D O 1
ATOM 7860 N N . GLY D 2 153 ? 6.123 30.046 -27.634 1.00 32.36 165 GLY D N 1
ATOM 7861 C CA . GLY D 2 153 ? 7.314 30.089 -26.782 1.00 30.63 165 GLY D CA 1
ATOM 7862 C C . GLY D 2 153 ? 8.215 28.855 -26.775 1.00 27.13 165 GLY D C 1
ATOM 7863 O O . GLY D 2 153 ? 9.427 28.949 -26.481 1.00 30.07 165 GLY D O 1
ATOM 7864 N N . LEU D 2 154 ? 7.671 27.694 -27.110 1.00 28.63 166 LEU D N 1
ATOM 7865 C CA . LEU D 2 154 ? 8.416 26.436 -26.824 1.00 27.45 166 LEU D CA 1
ATOM 7866 C C . LEU D 2 154 ? 9.652 26.281 -27.677 1.00 25.06 166 LEU D C 1
ATOM 7867 O O . LEU D 2 154 ? 10.737 26.005 -27.154 1.00 28.84 166 LEU D O 1
ATOM 7872 N N . TYR D 2 155 ? 9.526 26.499 -28.981 1.00 26.89 167 TYR D N 1
ATOM 7873 C CA . TYR D 2 155 ? 10.674 26.321 -29.875 1.00 28.17 167 TYR D CA 1
ATOM 7874 C C . TYR D 2 155 ? 11.691 27.422 -29.681 1.00 29.14 167 TYR D C 1
ATOM 7875 O O . TYR D 2 155 ? 12.914 27.205 -29.805 1.00 27.98 167 TYR D O 1
ATOM 7884 N N . GLU D 2 156 ? 11.209 28.562 -29.203 1.00 31.88 168 GLU D N 1
ATOM 7885 C CA . GLU D 2 156 ? 12.106 29.673 -28.848 1.00 33.03 168 GLU D CA 1
ATOM 7886 C C . GLU D 2 156 ? 13.010 29.270 -27.685 1.00 30.19 168 GLU D C 1
ATOM 7887 O O . GLU D 2 156 ? 14.194 29.582 -27.657 1.00 28.85 168 GLU D O 1
ATOM 7893 N N . GLY D 2 157 ? 12.472 28.528 -26.732 1.00 31.98 169 GLY D N 1
ATOM 7894 C CA . GLY D 2 157 ? 13.322 28.005 -25.653 1.00 29.41 169 GLY D CA 1
ATOM 7895 C C . GLY D 2 157 ? 14.379 27.046 -26.163 1.00 27.71 169 GLY D C 1
ATOM 7896 O O . GLY D 2 157 ? 15.552 27.098 -25.765 1.00 27.19 169 GLY D O 1
ATOM 7897 N N . LEU D 2 158 ? 13.957 26.150 -27.050 1.00 30.97 170 LEU D N 1
ATOM 7898 C CA . LEU D 2 158 ? 14.891 25.215 -27.668 1.00 29.94 170 LEU D CA 1
ATOM 7899 C C . LEU D 2 158 ? 15.996 25.950 -28.432 1.00 27.92 170 LEU D C 1
ATOM 7900 O O . LEU D 2 158 ? 17.161 25.536 -28.365 1.00 27.65 170 LEU D O 1
ATOM 7905 N N . ASP D 2 159 ? 15.653 27.039 -29.139 1.00 27.73 171 ASP D N 1
ATOM 7906 C CA . ASP D 2 159 ? 16.688 27.833 -29.856 1.00 29.86 171 ASP D CA 1
ATOM 7907 C C . ASP D 2 159 ? 17.711 28.358 -28.879 1.00 29.67 171 ASP D C 1
ATOM 7908 O O . ASP D 2 159 ? 18.916 28.254 -29.106 1.00 29.87 171 ASP D O 1
ATOM 7913 N N . TRP D 2 160 ? 17.246 28.892 -27.755 1.00 32.72 172 TRP D N 1
ATOM 7914 C CA . TRP D 2 160 ? 18.195 29.354 -26.745 1.00 34.85 172 TRP D CA 1
ATOM 7915 C C . TRP D 2 160 ? 19.049 28.178 -26.230 1.00 34.81 172 TRP D C 1
ATOM 7916 O O . TRP D 2 160 ? 20.296 28.214 -26.259 1.00 30.71 172 TRP D O 1
ATOM 7927 N N . LEU D 2 161 ? 18.393 27.083 -25.857 1.00 32.94 173 LEU D N 1
ATOM 7928 C CA . LEU D 2 161 ? 19.154 25.895 -25.463 1.00 30.14 173 LEU D CA 1
ATOM 7929 C C . LEU D 2 161 ? 20.128 25.452 -26.540 1.00 26.89 173 LEU D C 1
ATOM 7930 O O . LEU D 2 161 ? 21.270 25.139 -26.242 1.00 25.33 173 LEU D O 1
ATOM 7935 N N . ALA D 2 162 ? 19.693 25.453 -27.801 1.00 31.87 174 ALA D N 1
ATOM 7936 C CA . ALA D 2 162 ? 20.600 25.183 -28.934 1.00 35.11 174 ALA D CA 1
ATOM 7937 C C . ALA D 2 162 ? 21.865 26.086 -28.977 1.00 39.94 174 ALA D C 1
ATOM 7938 O O . ALA D 2 162 ? 22.998 25.579 -29.128 1.00 37.12 174 ALA D O 1
ATOM 7940 N N . ASN D 2 163 ? 21.695 27.395 -28.765 1.00 39.25 175 ASN D N 1
ATOM 7941 C CA . ASN D 2 163 ? 22.856 28.302 -28.720 1.00 41.30 175 ASN D CA 1
ATOM 7942 C C . ASN D 2 163 ? 23.837 27.972 -27.618 1.00 40.65 175 ASN D C 1
ATOM 7943 O O . ASN D 2 163 ? 25.024 28.209 -27.775 1.00 46.00 175 ASN D O 1
ATOM 7948 N N . GLN D 2 164 ? 23.361 27.413 -26.512 1.00 39.67 176 GLN D N 1
ATOM 7949 C CA . GLN D 2 164 ? 24.259 27.053 -25.415 1.00 38.80 176 GLN D CA 1
ATOM 7950 C C . GLN D 2 164 ? 25.104 25.851 -25.709 1.00 46.13 176 GLN D C 1
ATOM 7951 O O . GLN D 2 164 ? 26.125 25.632 -25.062 1.00 53.58 176 GLN D O 1
ATOM 7957 N N . LEU D 2 165 ? 24.668 25.027 -26.642 1.00 51.33 177 LEU D N 1
ATOM 7958 C CA . LEU D 2 165 ? 25.450 23.863 -26.999 1.00 54.20 177 LEU D CA 1
ATOM 7959 C C . LEU D 2 165 ? 26.637 24.263 -27.878 1.00 55.00 177 LEU D C 1
ATOM 7960 O O . LEU D 2 165 ? 27.757 24.461 -27.397 1.00 63.22 177 LEU D O 1
#

Organism: Vibrio vulnificus (NCBI:txid672)

CATH classification: 3.40.50.300

InterPro domains:
  IPR000073 Alpha/beta hydrolase fold-1 [PF00561] (1092-1200)
  IPR006473 Peptidase C58, YopT-type domain [PF03543] (1522-1601)
  IPR020972 Dermonecrotic/RTX toxin, membrane localization domain [PF11647] (471-556)
  IPR020974 CGT/MARTX, cysteine protease (CPD) domain [PF11713] (1710-1838)
  IPR020974 CGT/MARTX, cysteine protease (CPD) domain [PS51771] (1702-1838)
  IPR029058 Alpha/Beta hydrolase fold [G3DSA:3.40.50.1820] (1059-1243)
  IPR029058 Alpha/Beta hydrolase fold [SSF53474] (1087-1202)
  IPR038383 CGT/MARTX, cysteine protease (CPD) domain superfamily [G3DSA:3.40.50.11050] (1664-1838)
  IPR049824 RtxA toxin-like, peptidase C80 cysteine binding domain [cd20501] (1695-1837)
  IPR059883 IcsB/BopA-like, middle domain [PF27349] (666-988)

Nearest PDB structures (foldseek):
  1o3y-assembly1_A  TM=9.984E-01  e=4.151E-32  Mus musculus
  3vhx-assembly1_C  TM=9.934E-01  e=9.007E-30  Mus musculus
  2a5g-assembly1_A  TM=9.928E-01  e=6.407E-29  Homo sapiens
  2j5x-assembly1_A  TM=9.928E-01  e=4.974E-29  Homo sapiens
  4kax-assembly1_A  TM=9.920E-01  e=3.118E-28  Homo sapiens

Secondary structure (DSSP, 8-state):
-HHHHHHHHHHHHS-GGG-STTSPPGGGSHHHHHH-STT-HHHH-TT-----HHHHHHHHHHS---HHHHHHHHHHHHHHHHHHHHHHHHHHHHHHHHHHHHSSS--TT-EEEE-----TTTTT--SS--HHHHHHHHHHHHHHHHTT--SHHHHHHH--HHHHHHHSGGGS-HHHHHHHHHHHHHHHHHHHT---------S-EEEGGG--BHHHHHHHHH-GGGTTS-EEEEEEBTTB--EEEESSGGG-EEEEEETTTEEEEES-HHHHHHHHHHHHSTTTT--TTTT-EE-TT--EE-SEEE--HHHHHH--SSTT-----TTTT-----S---/-HHHHHHHHHHHH-----GGGSHHHHHH-STT-HHHH-TT-----HHHHHHHHHHS---HHHHHHHHHHHHHHHHHHHHHHHHHHHHHHHHHHHHSSS--TT-EEEE-----TTTTT--SS--HHHHHHHHHHHHHHHHTT--SHHHHHHH--HHHHHHHSGGGS-HHHHHHHHHHHHHHHHHHHT---------S-EE-GGG--BHHHHHHHHH-SS-SSS-EEEEEEBTTB--EEEE-SGGG-EEEEEETTTEEEEES-HHHHHHHHHHHHSTTTT--TTTT-EE-TTS-EE-SEEE--HHHHHH---STT-----TTTT---S-S--/-EEEEEEEE-STTSSHHHHHHHHHHSSPPP----SSEEEEEEEETTEEEEEEEE---GGGGGGGGGG-TT--EEEEEEETT-STTHHHHHHHHHHHHT-GGGTT-EEEEEEE-TTSTTPPPHHHHHHHTTGGG-TT--EEEEE-BTTTTBTHHHHHHHHHHHH-/--EEEEEEEE-STTSSHHHHHHHHHHSS-------SSEEEEEEEETTEEEEEEEE--SGGGGGGGGGG-SS--EEEEEEETT-STTHHHHHHHHHHHHH-TTSTT-EEEEEEE-TTSTT---HHHHHHHTT-TT--S--EEEEE-BTTTTBTHHHHHHHHHHH-

Foldseek 3Di:
DLVVLVVLLVDLQQDPVPPDPPDDGLLPDPQLLLQAAPPRLVPPPPPDDLPDLNVLSCSSVVDDDDSSNSSVSVLSNLVRSCVVPVVVVQVQLVVLQVCLCVPDPHQPPKDWDWQAQSLCSLLSRRSRDLQPLLLLQVLLVQVVVLVPDPCLNVVLSVLCLLSVCNNPVVQADPVLPVLSVVLVVVSVLCVVQPCVPPVDQFDDKQADPRFDFLVRVLCQALPPVQASHKKWKKFAQPPHITWMWHDHDQPIKTWDQGNRTTMIIGSDSVSSSVSSCQCPDPVHVHLVVSVFDADPVRTGGTRIMTIHNVVQQQPDSDPPDRAHVNSSVRDNDDDDDD/DLVVLVVLLVVVQDDVDRLLPDPLLLQLAAPPRLVPAQPPDDLPDLNVLSVSQVVDDDDSSNSSVSLLSNLVVSCVVPVVVVQVQLVVLQCCLQVPDPHQPVKDWDWQAVSLCSLLSGRSRDLQPLLLLQVLLQQVVVLVPDPCLNVVVSVLCLLSVCNNPVVVADPVLPVLSVVLVVVSVLCVVQPVVDDVHQFDDKQADVRWDFLVRVLCQALPPPDASDKKWKKFAFPVHITWIWGHHDQVTKTWDQGNRTTIIIGSDSVSNSSSSCQCDDPVHVHLVVSVFDADPVRTGTTRIMTIHNVVQQCPDSDPPDRAGVNSSVGDNHDPPD/DAEAEEEEAEAWPLCQVLLVCCQVVVAGDDDDQDAAWDWDFHDDPPYTYIYIGHGHYPVCLVCSVVRLPRHAAYEYGGAQQCPVCLLVRLVSVVVVCPDPSCVRHAYEYEQEPPVDDNGHDQVRSCVSSVVVVDPSHHYYYFYYYSNVGPGSVVRVVVNVVVVD/DAAEAEEEEEEAPPLCLVLQVCCQVVVDRDDDDQDAAWDWDFHDDPRYTYIYIRHGHYPVCLVVSVVPLDRHAAYEYGGAQQCPPCLLVRQVSVVVVCPDPSCLRHAYEYEHEPPVDPRGDDCVVSCVSNCVVVDPSHHYDYFYYYSNNGPTSVVSVVVVVVSD

Solvent-accessible surface area: 43740 Å² total

Radius of gyration: 32.47 Å; Cα contacts (8 Å, |Δi|>4): 1850; chains: 4; bounding box: 56×70×94 Å

B-factor: mean 31.36, std 15.27, range [11.48, 133.65]

Sequence (996 aa):
GLEKDFKRYGDALKPDTSVPGKSKDIRTTKDFLNGYKNDHAKEIVDGFRSDSIKQLVDLFVKGSWSAEQKGALAWEIESRALKVTFQNKSEKYNRLFREIASAGVVDAKATEQLAPQLLLNLSNDGFGGRSDPLSKLVLVAKQLENDGQVGVARQLLEKYSAAAVLSNPTLYSDSENANASKLLSSLAAIHAKNPHDTSKVWQEKLEGKQALTVNGVVEKITDASANGKPVLLELDAPGHAAAWAKGSGDDRVYGFYDPNAGIVEFSSAEKFGDYLTRFFGKSDLNAQSYKLGKNDAGEAIFNRVVVDGNTLASYKPTFGDKTTQGILDLPVFDATPKGLEKDFKRYGDALKPSKDIRTTKDFLNGYKNDHAKEIVDGFRSDSIKQLVDLFVKGSWSAEQKGALAWEIESRALKVTFQNKSEKYNRLFREIASAGVVDAKATEQLAPQLLLNLSNDGFGGRSDPLSKLVLVAKQLENDGQVGVARQLLEKYSAAAVLSNPTLYSDSENANASKLLSSLAAIHAKNPHDTSKVWQEKLEGKQALTVNGVVEKITDASANGKPVLLELDAPGHAAAWAKGSGDDRVYGFYDPNAGIVEFSSAEKFGDYLTRFFGKSDLNAQSYKLGKNDAGEAIFNRVVVDGNTLASYKPTFGDKTTQGILDLPVFDATPKKEMRILMVGLDAAGKTTILYKLKLGEIVTTIPTIGFNVETVEYKNISFTVWDVGGLDKIRPLWRHYFQNTQGLIFVVDSNDRERVNEAREELMRMLAEDELRDAVLLVFANKQDLPNAMNAAEITDKLGLHSLRHRNWYIQATCATSGDGLYEGLDWLANQLEGKKEMRILMVGLDAAGKTTILYKLKLGEIVTTIPTIGFNVETVEYKNISFTVWDVGGLLDKIRPLWRHHYFQNTQGLIFVVDSNDRERVNEAREELMRMLAEDELRDAVLLVFANKQDLPNAMNAAEITDKLGLHSLRHRNWYIQATCATSGDGLYEGLDWLANQL